Protein 7EWM (pdb70)

Sequence (739 aa):
IHVVGRCQTLEKSYLRLTSEPNPDLIRPPNILQKMYCLLMDKYQSKTATYTYLCDQFKSMRQDLRVQMIENSFTIKVYQTHARIALENGDLGEFNQCQNRIMALFENPTIPKKSYSEFICYSVLYSMLTEDYPSISHLKLKLIDDGSSEILEDEHVKMIFELSDMKLVGNYHYFMKNYLKLHKFEKCLINSFLNLEKLIFLTIICKSYNQVNLDFVKSEFNFNSIEETTNFLNEQNLTEFILNKQITDSNGKSSNIKILNTKGCRVQLIQNYGCYFEEKRYDDKLLDFIRYDVKTPKKTKYILQRPTATDEESVRLQRFYQLGVDLKLKYSKRRSLKKQGRIKNATEELLRLANEQLKLFNRIVERETNWIIYPLWVMAKQLIRLANESSELNKDSIEECGRTIHRSFTICLNDRNPRLNENKKIGCYMFANLEFSIYHRLSNKDMIKNLVKVLESRVNARDIPPLNKSLAMEHKSQVVLYNYYLGQYYGCLENDHERGFFHLNEALLQCPMLYVESTGKFVLQGQMEKIMILLVPLALLTKRLYPHWDHPVIAGVITRSKRLSQVYPTLVRSVISGNLSLYEATAASHERFFLSQGLHVVITLLREVVFTRLVQRCWQWGNDRKSIMPLKILLATDEEEQLDALECRLASAIASGLLRAYLSHSNRCIVFSKKEPFPHSKDDEFEDFPIDTWANGETIKSNAVTQTNIWEENWDDVEVDDDFTNELKAELDRYKRENQ

CATH classification: 1.25.40.990

Secondary structure (DSSP, 8-state):
---------S--------SS--TTTSPPHHHHHHHHHHHHHHHHHT-S-HHHHHHHHHHHHHHHHHTT--SHHHHHHHHHHHHHHHHTT-HHHHHHHHHHHHHHHT-TTS--TTHHHHHHHHHHHHHHTT-HHHHHHHHHHHHHTT-HHHHTSHHHHHHHHHHHHHHTT-HHHHHHTTTT--HHHHHHHTTTHHHHHHHHHHHHHHHBS-EEHHHHHHHTT-SSHHHHHHHHHTTT-GGGEEEEEE-TTTT--EEEEEE-HHHHHHHHHHH-/-HHHHTT---HHHHHHH-SSSPP-SS-----------SHHHHHHHHHHHHHHHHHHHHHHHHHS-S-S--HHHHHHHHHHHHHHHHHHHHHHTSS-GGGHHHHHHHHHHHHHHHHS----TT-THHHHHHHHHHHHHHHHT-----TTT-GGGGHHHHHHHHHHHHHHTT-HHHHHHHHHHHHHHHHTTSS--GGGSGGGGSTHHHHHHHHHHHHIIIIIS--HHHHHHHHHHHHHTSBS-B-TTT-SBTTHHHHHHHHHHHHHHHHHHS--EE-TTSHHHHHHHTT-HHHHHHHHHHHHHHHHT-HHHHHHHHHHTHHHHHHTT-HHHHHHHHHHHHHHHHHHHHHTTSTT-SEEEGGGTT---HHHHHHHHHHHHHHHHHTTS--EEEETTTTEEEE-SSS-S----/---SSS-SSS---GGGBTTTSTTTSPPSEE--SSS----SHHHHHHHHHHHHHHHHT-

GO terms:
  GO:0000791 euchromatin (C, IDA)
  GO:0005634 nucleus (C, HDA)
  GO:0000398 mRNA splicing, via spliceosome (P, IMP)
  GO:0005515 protein binding (F, IPI)

InterPro domains:
  IPR000717 Proteasome component (PCI) domain [PS50250] (276-450)
  IPR005062 SAC3/GANP/THP3, conserved domain [PF03399] (204-424)
  IPR045107 SAC3/GANP/THP3 [PTHR12436] (50-429)

Solvent-accessible surface area: 37458 Å² total; per-residue (Å²): 221,104,54,101,4,140,18,123,89,42,89,47,69,45,140,197,74,130,86,159,36,69,36,84,104,6,0,17,44,92,10,0,61,125,2,25,64,76,0,40,90,66,39,124,66,180,97,29,87,40,100,60,6,14,42,4,0,25,0,0,0,20,1,1,99,34,3,114,44,81,58,67,15,3,4,74,0,1,4,9,0,0,58,3,0,5,66,72,58,33,40,50,23,0,39,84,0,7,87,64,0,45,58,1,4,113,38,128,112,2,83,96,152,45,20,36,42,0,0,2,2,26,1,0,49,10,0,49,75,98,26,10,29,47,9,13,113,23,43,22,66,0,53,85,83,52,11,71,124,19,20,113,53,125,34,2,73,12,1,18,89,1,1,39,34,23,37,25,8,19,2,7,91,2,2,98,9,31,123,123,10,98,120,34,1,85,37,0,0,75,48,18,13,117,84,4,29,24,50,0,0,20,20,3,0,78,0,0,34,82,3,52,1,87,22,1,59,63,14,0,42,22,137,44,64,121,90,0,33,83,21,0,80,134,33,110,0,64,160,54,31,76,102,93,139,81,107,82,111,149,51,156,110,52,106,65,94,18,0,43,0,118,14,0,56,108,59,1,85,134,82,172,39,72,49,18,98,132,91,171,51,79,107,124,13,15,56,38,5,99,16,44,76,164,67,98,205,157,76,140,105,115,22,133,180,91,113,23,136,92,136,109,33,68,83,42,51,123,11,51,100,19,7,24,49,4,28,93,50,49,61,98,104,171,87,61,178,217,132,76,212,90,128,119,44,37,52,84,16,7,175,34,4,10,64,6,0,90,10,1,5,121,17,0,72,200,36,32,24,20,0,1,19,0,0,10,11,5,0,25,14,0,21,81,26,16,41,127,44,87,112,55,135,103,66,30,44,89,75,2,11,174,3,0,94,109,0,4,40,6,0,15,72,7,222,47,104,122,122,114,30,8,9,15,34,0,0,11,1,2,0,2,1,0,0,14,18,24,67,98,114,76,51,71,88,76,3,106,78,16,3,95,61,3,63,66,49,39,121,78,187,66,2,32,46,28,90,144,11,18,0,59,87,22,18,1,1,5,2,2,9,8,17,7,15,0,20,2,5,0,9,31,62,51,38,16,114,89,0,18,125,30,0,25,38,0,0,27,17,0,0,34,58,108,65,177,105,85,36,94,7,10,3,24,38,10,0,31,56,1,0,0,5,0,1,0,0,0,0,22,12,55,14,22,14,0,58,83,121,10,68,0,0,24,6,0,4,90,142,9,206,116,0,42,144,11,0,42,52,0,4,112,0,0,11,2,1,16,32,86,60,1,71,54,10,20,74,81,63,53,121,28,6,11,47,48,28,0,43,8,0,12,17,47,0,87,20,1,0,6,7,2,8,1,11,3,0,27,28,33,5,13,97,140,133,32,104,0,59,1,90,1,15,50,27,89,141,82,106,51,81,0,27,14,24,2,1,41,0,0,15,3,16,18,82,38,27,1,85,14,83,4,22,47,102,109,25,6,0,25,3,40,199,148,112,23,13,28,44,60,189,180,133,76,26,36,63,25,88,70,52,60,15,59,72,51,58,1,2,101,49,39,45,139,115,55,95,75,10,13,42,128,60,10,62,127,27,97,22,115,30,132,47,3,86,112,2,59,52,38,0,69,124,34,63,171,125,87,195

Radius of gyration: 31.51 Å; Cα contacts (8 Å, |Δi|>4): 915; chains: 3; bounding box: 87×99×52 Å

Nearest PDB structures (foldseek):
  7ewm-assembly1_A  TM=1.004E+00  e=3.294E-41  Saccharomyces cerevisiae S288C
  8amz-assembly1_T  TM=6.330E-01  e=3.317E-04  Spinacia oleracea
  6msh-assembly1_d  TM=6.173E-01  e=3.601E-02  Homo sapiens
  7w3f-assembly1_d  TM=6.212E-01  e=3.970E-02  Homo sapiens
  8ppl-assembly1_Iu  TM=3.063E-01  e=6.470E-02  Homo sapiens

B-factor: mean 96.47, std 41.45, range [29.82, 217.36]

Organism: Saccharomyces cerevisiae (strain ATCC 204508 / S288c) (NCBI:txid559292)

Foldseek 3Di:
DAQAADAQDLFDFDDDDDDDDDRNRAHHVVSLVVNVVVLVVCVVVVPDDLVRSLRRLVSSLVSCVRRVDLEQVNLVSLVVNLQVCLVVVNVVSVVVSLVVNVVSVVDPRYDCDCVLVSLLVQLLVCLVVVNVVSVVVVVVVCVVVVVPVSCPPVVSVVSSVLSVCLVVLVLQVNQVCLVVDDDSSVSSCVNCVLVSLLVNLLVVLVPDQKDFLVVNCVSNVPVDSVSSLVSCVVQVQNVQFDKDWDCVVVPDTDITTMGRSPVVNVRSVVVD/DVCLVVVADDVVVLVLLPLQDADDPDDPLDDPPPPQPDPLRVLVVVLSVLSVVSSVLNCVVPVDDPPPDCPVSLVVNLVSLLVSLVSVLVVLLPWFLNCLVSSLSSLVVSVVSCVVVPDCPVVSCVSSLVSLVSSLVSQLDDPPPDNRRRSLLCNQVSLLSNLVVCPPPPHLVSLVVVLVVVVVCVVVPVHPDNVRGCCVVPVVSVLSSLQSNLLSCVQPVNVLQSSLVSLVVSLVSQDPDPDPVVRADPCLVVNQLSVVRNQLSCCLAFVDHDDCPPCSNVSRQCPDPVRVPLSVLCNVLLQVLPLVSLVCSCVVCVVVCVVSSNVVSSVSSSLSSNVNVVVVCCVPPVVVAQKAAPVSVVVVVVLVVLVVVQVSVVVCCVVPQFVWDADPPRSIIGGDPPDTRDHHD/DDDPPPDPDDDDDPCPDVVVCCVVPPPPDDPPPPDDDDDDPVSVVVVVVVVVVVVVVD

Structure (mmCIF, N/CA/C/O backbone):
data_7EWM
#
_entry.id   7EWM
#
_cell.length_a   115.575
_cell.length_b   115.575
_cell.length_c   126.825
_cell.angle_alpha   90.000
_cell.angle_beta   90.000
_cell.angle_gamma   120.000
#
_symmetry.space_group_name_H-M   'P 32 2 1'
#
loop_
_entity.id
_entity.type
_entity.pdbx_description
1 polymer 'Protein THP3'
2 polymer 'Cop9 signalosome complex subunit 12'
3 polymer '26S proteasome complex subunit SEM1'
4 water water
#
loop_
_atom_site.group_PDB
_atom_site.id
_atom_site.type_symbol
_atom_site.label_atom_id
_atom_site.label_alt_id
_atom_site.label_comp_id
_atom_site.label_asym_id
_atom_site.label_entity_id
_atom_site.label_seq_id
_atom_site.pdbx_PDB_ins_code
_atom_site.Cartn_x
_atom_site.Cartn_y
_atom_site.Cartn_z
_atom_site.occupancy
_atom_site.B_iso_or_equiv
_atom_site.auth_seq_id
_atom_site.auth_comp_id
_atom_site.auth_asym_id
_atom_site.auth_atom_id
_atom_site.pdbx_PDB_model_num
ATOM 1 N N . ILE A 1 6 ? 1.31351 14.85208 -18.82881 1.000 123.19955 187 ILE A N 1
ATOM 2 C CA . ILE A 1 6 ? 0.93674 16.15395 -19.36764 1.000 124.93185 187 ILE A CA 1
ATOM 3 C C . ILE A 1 6 ? 1.29477 17.25582 -18.36892 1.000 131.61208 187 ILE A C 1
ATOM 4 O O . ILE A 1 6 ? 1.17098 17.07631 -17.15753 1.000 137.10815 187 ILE A O 1
ATOM 9 N N . HIS A 1 7 ? 1.74459 18.39414 -18.89004 1.000 137.54126 188 HIS A N 1
ATOM 10 C CA . HIS A 1 7 ? 2.16830 19.49546 -18.03934 1.000 127.73087 188 HIS A CA 1
ATOM 11 C C . HIS A 1 7 ? 0.96799 20.24792 -17.47478 1.000 120.81958 188 HIS A C 1
ATOM 12 O O . HIS A 1 7 ? -0.08746 20.34669 -18.10718 1.000 121.76729 188 HIS A O 1
ATOM 19 N N . VAL A 1 8 ? 1.14849 20.78576 -16.26277 1.000 113.24653 189 VAL A N 1
ATOM 20 C CA . VAL A 1 8 ? 0.16055 21.67381 -15.66097 1.000 104.60301 189 VAL A CA 1
ATOM 21 C C . VAL A 1 8 ? 0.20661 23.02216 -16.36449 1.000 98.37585 189 VAL A C 1
ATOM 22 O O . VAL A 1 8 ? 1.27813 23.49103 -16.77211 1.000 98.31819 189 VAL A O 1
ATOM 26 N N . VAL A 1 9 ? -0.95668 23.65411 -16.52339 1.000 92.85127 190 VAL A N 1
ATOM 27 C CA . VAL A 1 9 ? -1.05106 24.95063 -17.18872 1.000 87.23407 190 VAL A CA 1
ATOM 28 C C . VAL A 1 9 ? -1.97458 25.85127 -16.37949 1.000 86.15799 190 VAL A C 1
ATOM 29 O O . VAL A 1 9 ? -3.08848 25.44891 -16.02462 1.000 88.76746 190 VAL A O 1
ATOM 33 N N . GLY A 1 10 ? -1.51579 27.07264 -16.09794 1.000 82.74015 191 GLY A N 1
ATOM 34 C CA . GLY A 1 10 ? -2.20450 27.97604 -15.19628 1.000 80.88030 191 GLY A CA 1
ATOM 35 C C . GLY A 1 10 ? -3.02036 29.05110 -15.89183 1.000 82.26750 191 GLY A C 1
ATOM 36 O O . GLY A 1 10 ? -2.71406 29.46758 -17.00963 1.000 81.84747 191 GLY A O 1
ATOM 37 N N . ARG A 1 11 ? -4.06047 29.51226 -15.19255 1.000 83.99117 192 ARG A N 1
ATOM 38 C CA . ARG A 1 11 ? -5.01543 30.47272 -15.72383 1.000 84.60648 192 ARG A CA 1
ATOM 39 C C . ARG A 1 11 ? -4.92343 31.84100 -15.06836 1.000 80.29057 192 ARG A C 1
ATOM 40 O O . ARG A 1 11 ? -5.62484 32.76163 -15.50222 1.000 79.50011 192 ARG A O 1
ATOM 48 N N . CYS A 1 12 ? -4.06896 32.00174 -14.05331 1.000 75.11612 193 CYS A N 1
ATOM 49 C CA . CYS A 1 12 ? -4.06425 33.21510 -13.24402 1.000 71.63341 193 CYS A CA 1
ATOM 50 C C . CYS A 1 12 ? -3.71274 34.42941 -14.08698 1.000 72.13995 193 CYS A C 1
ATOM 51 O O . CYS A 1 12 ? -2.66704 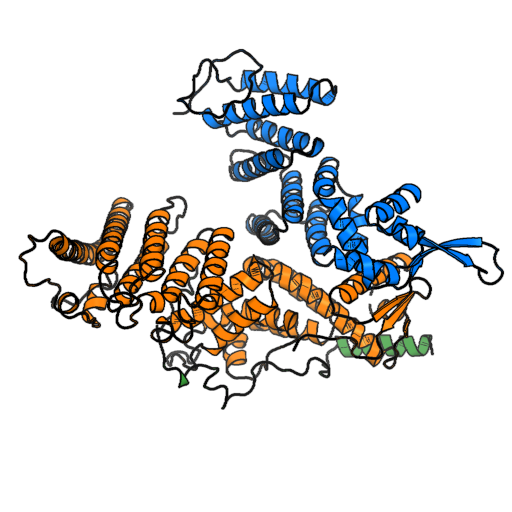34.46474 -14.74512 1.000 73.69087 193 CYS A O 1
ATOM 54 N N . GLN A 1 13 ? -4.59377 35.42435 -14.06748 1.000 70.16239 194 GLN A N 1
ATOM 55 C CA . GLN A 1 13 ? -4.40051 36.64352 -14.83059 1.000 67.71217 194 GLN A CA 1
ATOM 56 C C . GLN A 1 13 ? -3.90328 37.79370 -13.96488 1.000 64.39312 194 GLN A C 1
ATOM 57 O O . GLN A 1 13 ? -3.75843 38.91257 -14.46311 1.000 61.82080 194 GLN A O 1
ATOM 63 N N . THR A 1 14 ? -3.61044 37.52638 -12.68751 1.000 64.89949 195 THR A N 1
ATOM 64 C CA . THR A 1 14 ? -3.04828 38.50391 -11.75254 1.000 67.71511 195 THR A CA 1
ATOM 65 C C . THR A 1 14 ? -1.52849 38.49997 -11.88517 1.000 63.64652 195 THR A C 1
ATOM 66 O O . THR A 1 14 ? -0.86401 37.52749 -11.52068 1.000 63.78534 195 THR A O 1
ATOM 70 N N . LEU A 1 15 ? -0.97587 39.61015 -12.38327 1.000 59.49025 196 LEU A N 1
ATOM 71 C CA . LEU A 1 15 ? 0.44346 39.74136 -12.70682 1.000 60.02555 196 LEU A CA 1
ATOM 72 C C . LEU A 1 15 ? 1.35545 39.40609 -11.52316 1.000 61.84765 196 LEU A C 1
ATOM 73 O O . LEU A 1 15 ? 2.17279 38.47711 -11.59989 1.000 61.83847 196 LEU A O 1
ATOM 78 N N . GLU A 1 16 ? 1.20953 40.16236 -10.43434 1.000 60.56961 197 GLU A N 1
ATOM 79 C CA . GLU A 1 16 ? 1.99391 39.95853 -9.22183 1.000 56.70327 197 GLU A CA 1
ATOM 80 C C . GLU A 1 16 ? 1.74538 38.57222 -8.63440 1.000 51.41488 197 GLU A C 1
ATOM 81 O O . GLU A 1 16 ? 0.64984 38.02033 -8.75544 1.000 54.42931 197 GLU A O 1
ATOM 87 N N . LYS A 1 17 ? 2.77245 38.00982 -7.99517 1.000 47.89270 198 LYS A N 1
ATOM 88 C CA . LYS A 1 17 ? 2.62460 36.82187 -7.15323 1.000 48.01743 198 LYS A CA 1
ATOM 89 C C . LYS A 1 17 ? 3.81728 36.75316 -6.20971 1.000 53.04041 198 LYS A C 1
ATOM 90 O O . LYS A 1 17 ? 4.95136 37.00404 -6.63066 1.000 52.98812 198 LYS A O 1
ATOM 96 N N . SER A 1 18 ? 3.55799 36.45103 -4.93973 1.000 56.92658 199 SER A N 1
ATOM 97 C CA . SER A 1 18 ? 4.62546 36.28960 -3.96276 1.000 58.49261 199 SER A CA 1
ATOM 98 C C . SER A 1 18 ? 5.07340 34.83249 -3.90861 1.000 57.16073 199 SER A C 1
ATOM 99 O O . SER A 1 18 ? 4.31156 33.91953 -4.23746 1.000 59.55446 199 SER A O 1
ATOM 102 N N . TYR A 1 19 ? 6.31342 34.61346 -3.47453 1.000 53.94535 200 TYR A N 1
ATOM 103 C CA . TYR A 1 19 ? 6.87819 33.26945 -3.44327 1.000 57.51005 200 TYR A CA 1
ATOM 104 C C . TYR A 1 19 ? 6.57379 32.56702 -2.12694 1.000 64.68345 200 TYR A C 1
ATOM 105 O O . TYR A 1 19 ? 6.81001 33.11791 -1.04498 1.000 66.80203 200 TYR A O 1
ATOM 114 N N . LEU A 1 20 ? 6.08818 31.33214 -2.23493 1.000 70.10860 201 LEU A N 1
ATOM 115 C CA . LEU A 1 20 ? 5.91118 30.41744 -1.11852 1.000 75.00045 201 LEU A CA 1
ATOM 116 C C . LEU A 1 20 ? 6.36753 29.03583 -1.56585 1.000 77.68847 201 LEU A C 1
ATOM 117 O O . LEU A 1 20 ? 6.05830 28.60722 -2.68283 1.000 74.87571 201 LEU A O 1
ATOM 122 N N . ARG A 1 21 ? 7.10538 28.34432 -0.69648 1.000 84.92871 202 ARG A N 1
ATOM 123 C CA . ARG A 1 21 ? 7.60845 27.01339 -1.02685 1.000 93.73411 202 ARG A CA 1
ATOM 124 C C . ARG A 1 21 ? 6.45922 26.05525 -1.33302 1.000 97.27904 202 ARG A C 1
ATOM 125 O O . ARG A 1 21 ? 5.59632 25.82782 -0.46309 1.000 95.50999 202 ARG A O 1
ATOM 133 N N . LEU A 1 22 ? 6.46476 25.47600 -2.55375 1.000 102.48576 203 LEU A N 1
ATOM 134 C CA . LEU A 1 22 ? 5.31237 24.70184 -3.03239 1.000 107.25174 203 LEU A CA 1
ATOM 135 C C . LEU A 1 22 ? 5.20352 23.37055 -2.26770 1.000 109.69125 203 LEU A C 1
ATOM 136 O O . LEU A 1 22 ? 6.05576 22.48265 -2.41398 1.000 111.54775 203 LEU A O 1
ATOM 141 N N . THR A 1 23 ? 4.12511 23.22702 -1.49143 1.000 110.23944 204 THR A N 1
ATOM 142 C CA . THR A 1 23 ? 3.86447 22.05334 -0.66533 1.000 112.28301 204 THR A CA 1
ATOM 143 C C . THR A 1 23 ? 2.71178 21.18000 -1.15716 1.000 116.01000 204 THR A C 1
ATOM 144 O O . THR A 1 23 ? 2.82445 19.94631 -1.11610 1.000 118.98916 204 THR A O 1
ATOM 148 N N . SER A 1 24 ? 1.61532 21.76539 -1.62935 1.000 116.91482 205 SER A N 1
ATOM 149 C CA . SER A 1 24 ? 0.45551 20.99302 -2.06161 1.000 118.63984 205 SER A CA 1
ATOM 150 C C . SER A 1 24 ? 0.49316 20.78233 -3.56791 1.000 116.55117 205 SER A C 1
ATOM 151 O O . SER A 1 24 ? 1.44174 21.17536 -4.24295 1.000 117.33513 205 SER A O 1
ATOM 154 N N . GLU A 1 25 ? -0.52675 20.10988 -4.09042 1.000 113.74871 206 GLU A N 1
ATOM 155 C CA . GLU A 1 25 ? -0.61727 19.98952 -5.53975 1.000 112.43948 206 GLU A CA 1
ATOM 156 C C . GLU A 1 25 ? -0.96738 21.35615 -6.12134 1.000 106.20142 206 GLU A C 1
ATOM 157 O O . GLU A 1 25 ? -1.88624 22.01951 -5.61651 1.000 105.90309 206 GLU A O 1
ATOM 163 N N . PRO A 1 26 ? -0.26750 21.81175 -7.16198 1.000 100.43721 207 PRO A N 1
ATOM 164 C CA . PRO A 1 26 ? -0.41343 23.20572 -7.60732 1.000 96.19060 207 PRO A CA 1
ATOM 165 C C . PRO A 1 26 ? -1.83338 23.56644 -8.03235 1.000 92.21117 207 PRO A C 1
ATOM 166 O O . PRO A 1 26 ? -2.54059 22.77609 -8.66354 1.000 91.05596 207 PRO A O 1
ATOM 170 N N . ASN A 1 27 ? -2.24221 24.78912 -7.66490 1.000 88.99504 208 ASN A N 1
ATOM 171 C CA . ASN A 1 27 ? -3.56235 25.32302 -7.98519 1.000 85.70704 208 ASN A CA 1
ATOM 172 C C . ASN A 1 27 ? -3.48564 26.06645 -9.31485 1.000 84.90032 208 ASN A C 1
ATOM 173 O O . ASN A 1 27 ? -2.82087 27.11174 -9.38914 1.000 86.05471 208 ASN A O 1
ATOM 178 N N . PRO A 1 28 ? -4.12479 25.57753 -10.37954 1.000 83.04004 209 PRO A N 1
ATOM 179 C CA . PRO A 1 28 ? -4.01297 26.26393 -11.67789 1.000 82.16020 209 PRO A CA 1
ATOM 180 C C . PRO A 1 28 ? -4.62550 27.66033 -11.71000 1.000 84.18253 209 PRO A C 1
ATOM 181 O O . PRO A 1 28 ? -4.32603 28.41916 -12.64381 1.000 84.44627 209 PRO A O 1
ATOM 185 N N . ASP A 1 29 ? -5.46398 28.02898 -10.73337 1.000 84.17301 210 ASP A N 1
ATOM 186 C CA . ASP A 1 29 ? -5.99438 29.38824 -10.67570 1.000 85.36258 210 ASP A CA 1
ATOM 187 C C . ASP A 1 29 ? -4.97458 30.37608 -10.13259 1.000 86.77337 210 ASP A C 1
ATOM 188 O O . ASP A 1 29 ? -5.16589 31.58954 -10.28289 1.000 88.12731 210 ASP A O 1
ATOM 193 N N . LEU A 1 30 ? -3.91143 29.88171 -9.49056 1.000 85.87031 211 LEU A N 1
ATOM 194 C CA . LEU A 1 30 ? -2.89449 30.70238 -8.84786 1.000 78.22227 211 LEU A CA 1
ATOM 195 C C . LEU A 1 30 ? -1.61079 30.79306 -9.65833 1.000 76.18794 211 LEU A C 1
ATOM 196 O O . LEU A 1 30 ? -0.75072 31.61639 -9.33806 1.000 79.37963 211 LEU A O 1
ATOM 201 N N . ILE A 1 31 ? -1.47123 29.97176 -10.69839 1.000 71.38384 212 ILE A N 1
ATOM 202 C CA . ILE A 1 31 ? -0.26121 29.88082 -11.50785 1.000 66.61419 212 ILE A CA 1
ATOM 203 C C . ILE A 1 31 ? -0.46816 30.67139 -12.78876 1.000 66.75135 212 ILE A C 1
ATOM 204 O O . ILE A 1 31 ? -1.52864 30.58245 -13.41882 1.000 70.84425 212 ILE A O 1
ATOM 209 N N . ARG A 1 32 ? 0.55156 31.42878 -13.19011 1.000 62.95835 213 ARG A N 1
ATOM 210 C CA . ARG A 1 32 ? 0.28317 32.30208 -14.32377 1.000 61.67300 213 ARG A CA 1
ATOM 211 C C . ARG A 1 32 ? 0.81663 31.71816 -15.63135 1.000 62.37222 213 ARG A C 1
ATOM 212 O O . ARG A 1 32 ? 1.90422 31.13292 -15.65539 1.000 64.68060 213 ARG A O 1
ATOM 220 N N . PRO A 1 33 ? 0.09182 31.87636 -16.73449 1.000 59.51670 214 PRO A N 1
ATOM 221 C CA . PRO A 1 33 ? 0.60556 31.42322 -18.02699 1.000 58.07203 214 PRO A CA 1
ATOM 222 C C . PRO A 1 33 ? 1.74950 32.30688 -18.49000 1.000 57.24753 214 PRO A C 1
ATOM 223 O O . PRO A 1 33 ? 1.89924 33.44120 -18.00819 1.000 57.92763 214 PRO A O 1
ATOM 227 N N . PRO A 1 34 ? 2.58095 31.82207 -19.41281 1.000 56.75327 215 PRO A N 1
ATOM 228 C CA . PRO A 1 34 ? 3.73730 32.61920 -19.85091 1.000 57.50633 215 PRO A CA 1
ATOM 229 C C . PRO A 1 34 ? 3.40530 34.01096 -20.35544 1.000 57.68002 215 PRO A C 1
ATOM 230 O O . PRO A 1 34 ? 4.22280 34.92164 -20.16434 1.000 59.00853 215 PRO A O 1
ATOM 234 N N . ASN A 1 35 ? 2.24907 34.22641 -20.98643 1.000 55.22633 216 ASN A N 1
ATOM 235 C CA . ASN A 1 35 ? 1.95614 35.56459 -21.49707 1.000 58.22138 216 ASN A CA 1
ATOM 236 C C . ASN A 1 35 ? 1.81944 36.56044 -20.35288 1.000 67.78287 216 ASN A C 1
ATOM 237 O O . ASN A 1 35 ? 2.19044 37.72889 -20.49456 1.000 73.48849 216 ASN A O 1
ATOM 242 N N . ILE A 1 36 ? 1.31871 36.09940 -19.2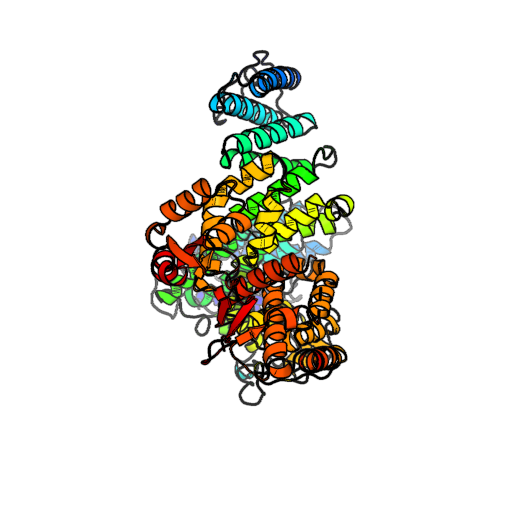0379 1.000 67.84245 217 ILE A N 1
ATOM 243 C CA . ILE A 1 36 ? 1.17651 36.92801 -18.01444 1.000 66.65131 217 ILE A CA 1
ATOM 244 C C . ILE A 1 36 ? 2.50563 37.02045 -17.27600 1.000 62.59682 217 ILE A C 1
ATOM 245 O O . ILE A 1 36 ? 2.85105 38.08985 -16.74271 1.000 64.51527 217 ILE A O 1
ATOM 250 N N . LEU A 1 37 ? 3.26487 35.91769 -17.23117 1.000 54.34233 218 LEU A N 1
ATOM 251 C CA . LEU A 1 37 ? 4.62435 35.98091 -16.71411 1.000 48.07558 218 LEU A CA 1
ATOM 252 C C . LEU A 1 37 ? 5.47126 36.92834 -17.54846 1.000 53.57872 218 LEU A C 1
ATOM 253 O O . LEU A 1 37 ? 6.30630 37.65958 -17.00744 1.000 54.01261 218 LEU A O 1
ATOM 258 N N . GLN A 1 38 ? 5.25910 36.93900 -18.87143 1.000 59.08527 219 GLN A N 1
ATOM 259 C CA . GLN A 1 38 ? 5.95629 37.89357 -19.72686 1.000 59.95687 219 GLN A CA 1
ATOM 260 C C . GLN A 1 38 ? 5.51737 39.31803 -19.42202 1.000 61.09999 219 GLN A C 1
ATOM 261 O O . GLN A 1 38 ? 6.34732 40.23136 -19.38399 1.000 57.77132 219 GLN A O 1
ATOM 267 N N . LYS A 1 39 ? 4.21710 39.53156 -19.19326 1.000 66.86149 220 LYS A N 1
ATOM 268 C CA . LYS A 1 39 ? 3.74564 40.88874 -18.92750 1.000 70.43799 220 LYS A CA 1
ATOM 269 C C . LYS A 1 39 ? 4.31184 41.41126 -17.61347 1.000 68.30053 220 LYS A C 1
ATOM 270 O O . LYS A 1 39 ? 4.65645 42.59414 -17.51020 1.000 68.48983 220 LYS A O 1
ATOM 276 N N . MET A 1 40 ? 4.46280 40.53032 -16.61195 1.000 66.21864 221 MET A N 1
ATOM 277 C CA . MET A 1 40 ? 5.06243 40.91035 -15.33518 1.000 60.31591 221 MET A CA 1
ATOM 278 C C . MET A 1 40 ? 6.58115 41.04317 -15.41127 1.000 56.12680 221 MET A C 1
ATOM 279 O O . MET A 1 40 ? 7.16258 41.80399 -14.63181 1.000 60.42929 221 MET A O 1
ATOM 284 N N . TYR A 1 41 ? 7.24446 40.33231 -16.32667 1.000 50.50565 222 TYR A N 1
ATOM 285 C CA . TYR A 1 41 ? 8.67749 40.53389 -16.49501 1.000 50.32238 222 TYR A CA 1
ATOM 286 C C . TYR A 1 41 ? 8.97239 41.98330 -16.84859 1.000 56.75909 222 TYR A C 1
ATOM 287 O O . TYR A 1 41 ? 9.91642 42.57986 -16.31327 1.000 62.59923 222 TYR A O 1
ATOM 296 N N . CYS A 1 42 ? 8.13714 42.58041 -17.71338 1.000 57.78908 223 CYS A N 1
ATOM 297 C CA . CYS A 1 42 ? 8.36266 43.95492 -18.15461 1.000 55.93692 223 CYS A CA 1
ATOM 298 C C . CYS A 1 42 ? 8.11695 44.94457 -17.02938 1.000 53.21018 223 CYS A C 1
ATOM 299 O O . CYS A 1 42 ? 8.82730 45.94770 -16.91827 1.000 52.07042 223 CYS A O 1
ATOM 302 N N . LEU A 1 43 ? 7.09945 44.69587 -16.20011 1.000 54.97834 224 LEU A N 1
ATOM 303 C CA . LEU A 1 43 ? 6.84832 45.57292 -15.06036 1.000 57.06341 224 LEU A CA 1
ATOM 304 C C . LEU A 1 43 ? 8.03158 45.54784 -14.10926 1.000 58.09123 224 LEU A C 1
ATOM 305 O O . LEU A 1 43 ? 8.52422 46.59977 -13.68143 1.000 61.66263 224 LEU A O 1
ATOM 310 N N . LEU A 1 44 ? 8.51615 44.34097 -13.79396 1.000 53.32902 225 LEU A N 1
ATOM 311 C CA . LEU A 1 44 ? 9.67907 44.19930 -12.92954 1.000 49.79354 225 LEU A CA 1
ATOM 312 C C . LEU A 1 44 ? 10.88377 44.90388 -13.53154 1.000 52.32531 225 LEU A C 1
ATOM 313 O O . LEU A 1 44 ? 11.65264 45.55525 -12.80722 1.000 53.79565 225 LEU A O 1
ATOM 318 N N . MET A 1 45 ? 11.04336 44.81182 -14.86477 1.000 52.86789 226 MET A N 1
ATOM 319 C CA . MET A 1 45 ? 12.21596 45.40503 -15.49985 1.000 50.34397 226 MET A CA 1
ATOM 320 C C . MET A 1 45 ? 12.16526 46.92158 -15.44276 1.000 52.78703 226 MET A C 1
ATOM 321 O O . MET A 1 45 ? 13.20306 47.57172 -15.30861 1.000 55.92678 226 MET A O 1
ATOM 326 N N . ASP A 1 46 ? 10.97140 47.50780 -15.53270 1.000 52.16523 227 ASP A N 1
ATOM 327 C CA . ASP A 1 46 ? 10.84463 48.95443 -15.39731 1.000 57.90995 227 ASP A CA 1
ATOM 328 C C . ASP A 1 46 ? 11.30116 49.39799 -14.02205 1.000 57.03043 227 ASP A C 1
ATOM 329 O O . ASP A 1 46 ? 12.21553 50.23225 -13.89562 1.000 54.14217 227 ASP A O 1
ATOM 334 N N . LYS A 1 47 ? 10.65169 48.83665 -12.98870 1.000 56.39507 228 LYS A N 1
ATOM 335 C CA . LYS A 1 47 ? 11.01881 49.08509 -11.60102 1.000 54.28131 228 LYS A CA 1
ATOM 336 C C . LYS A 1 47 ? 12.52708 48.97907 -11.38597 1.000 52.15844 228 LYS A C 1
ATOM 337 O O . LYS A 1 47 ? 13.12693 49.84251 -10.72927 1.000 51.46390 228 LYS A O 1
ATOM 343 N N . TYR A 1 48 ? 13.16282 47.95151 -11.96488 1.000 51.30528 229 TYR A N 1
ATOM 344 C CA . TYR A 1 48 ? 14.60342 47.78379 -11.79709 1.000 54.24784 229 TYR A CA 1
ATOM 345 C C . TYR A 1 48 ? 15.37008 48.89699 -12.49151 1.000 60.07027 229 TYR A C 1
ATOM 346 O O . TYR A 1 48 ? 16.25139 49.52008 -11.88582 1.000 58.98315 229 TYR A O 1
ATOM 355 N N . GLN A 1 49 ? 15.03501 49.17416 -13.76635 1.000 65.77995 230 GLN A N 1
ATOM 356 C CA . GLN A 1 49 ? 15.75613 50.21603 -14.49877 1.000 70.61474 230 GLN A CA 1
ATOM 357 C C . GLN A 1 49 ? 15.50973 51.58401 -13.88363 1.000 69.45035 230 GLN A C 1
ATOM 358 O O . GLN A 1 49 ? 16.41809 52.42189 -13.83956 1.000 70.02111 230 GLN A O 1
ATOM 364 N N . SER A 1 50 ? 14.28925 51.82515 -13.39564 1.000 68.04782 231 SER A N 1
ATOM 365 C CA . SER A 1 50 ? 13.94456 53.09769 -12.77887 1.000 69.78081 231 SER A CA 1
ATOM 366 C C . SER A 1 50 ? 14.33743 53.16331 -11.30827 1.000 72.22809 231 SER A C 1
ATOM 367 O O . SER A 1 50 ? 14.19701 54.23011 -10.69738 1.000 72.03523 231 SER A O 1
ATOM 370 N N . LYS A 1 51 ? 14.82424 52.05342 -10.73845 1.000 61.41831 232 LYS A N 1
ATOM 371 C CA . LYS A 1 51 ? 15.27322 51.99300 -9.34651 1.000 62.03394 232 LYS A CA 1
ATOM 372 C C . LYS A 1 51 ? 14.15972 52.42676 -8.39717 1.000 62.45852 232 LYS A C 1
ATOM 373 O O . LYS A 1 51 ? 14.35142 53.28489 -7.53601 1.000 66.35512 232 LYS A O 1
ATOM 379 N N . THR A 1 52 ? 12.97077 51.84689 -8.57976 1.000 60.14121 233 THR A N 1
ATOM 380 C CA . THR A 1 52 ? 11.81105 52.19054 -7.76541 1.000 59.70306 233 THR A CA 1
ATOM 381 C C . THR A 1 52 ? 11.25893 50.99431 -7.00553 1.000 56.29497 233 THR A C 1
ATOM 382 O O . THR A 1 52 ? 10.14738 51.06784 -6.46377 1.000 53.11779 233 THR A O 1
ATOM 386 N N . ALA A 1 53 ? 12.00592 49.89508 -6.95053 1.000 54.92627 234 ALA A N 1
ATOM 387 C CA . ALA A 1 53 ? 11.60440 48.71077 -6.20984 1.000 52.41857 234 ALA A CA 1
ATOM 388 C C . ALA A 1 53 ? 12.74130 48.25423 -5.31155 1.000 50.61483 234 ALA A C 1
ATOM 389 O O . ALA A 1 53 ? 13.92055 48.39159 -5.65125 1.000 51.22675 234 ALA A O 1
ATOM 391 N N . THR A 1 54 ? 12.35717 47.73968 -4.15067 1.000 49.42983 235 THR A N 1
ATOM 392 C CA . THR A 1 54 ? 13.26487 47.05904 -3.23789 1.000 50.42572 235 THR A CA 1
ATOM 393 C C . THR A 1 54 ? 13.81204 45.78612 -3.88106 1.000 50.42147 235 THR A C 1
ATOM 394 O O . THR A 1 54 ? 13.09898 45.10543 -4.62232 1.000 52.25824 235 THR A O 1
ATOM 398 N N . TYR A 1 55 ? 15.08341 45.44443 -3.61269 1.000 45.31629 236 TYR A N 1
ATOM 399 C CA . TYR A 1 55 ? 15.55775 44.15963 -4.12767 1.000 35.64025 236 TYR A CA 1
ATOM 400 C C . TYR A 1 55 ? 14.78002 43.00634 -3.51171 1.000 36.56054 236 TYR A C 1
ATOM 401 O O . TYR A 1 55 ? 14.51260 42.00152 -4.18189 1.000 38.74068 236 TYR A O 1
ATOM 410 N N . THR A 1 56 ? 14.44866 43.10624 -2.22275 1.000 37.87929 237 THR A N 1
ATOM 411 C CA . THR A 1 56 ? 13.61311 42.08000 -1.61482 1.000 37.47576 237 THR A CA 1
ATOM 412 C C . THR A 1 56 ? 12.33624 41.88288 -2.41878 1.000 43.00478 237 THR A C 1
ATOM 413 O O . THR A 1 56 ? 11.88553 40.74955 -2.61352 1.000 42.25268 237 THR A O 1
ATOM 417 N N . TYR A 1 57 ? 11.77766 42.97181 -2.95162 1.000 46.32141 238 TYR A N 1
ATOM 418 C CA . TYR A 1 57 ? 10.53435 42.84990 -3.69804 1.000 40.94914 238 TYR A CA 1
ATOM 419 C C . TYR A 1 57 ? 10.76556 42.19586 -5.05261 1.000 38.98225 238 TYR A C 1
ATOM 420 O O . TYR A 1 57 ? 10.03611 41.27230 -5.43030 1.000 38.96944 238 TYR A O 1
ATOM 429 N N . LEU A 1 58 ? 11.76131 42.67126 -5.80912 1.000 36.44905 239 LEU A N 1
ATOM 430 C CA . LEU A 1 58 ? 12.01732 42.07644 -7.12065 1.000 34.01526 239 LEU A CA 1
ATOM 431 C C . LEU A 1 58 ? 12.35483 40.60355 -6.97833 1.000 35.01449 239 LEU A C 1
ATOM 432 O O . LEU A 1 58 ? 11.93735 39.78126 -7.79573 1.000 36.88468 239 LEU A O 1
ATOM 437 N N . CYS A 1 59 ? 13.07191 40.25163 -5.91519 1.000 37.65352 240 CYS A N 1
ATOM 438 C CA . CYS A 1 59 ? 13.51516 38.87733 -5.73354 1.000 36.80214 240 CYS A CA 1
ATOM 439 C C . CYS A 1 59 ? 12.33661 37.96261 -5.44938 1.000 39.40158 240 CYS A C 1
ATOM 440 O O . CYS A 1 59 ? 12.25675 36.85261 -5.99001 1.000 38.57265 240 CYS A O 1
ATOM 443 N N . ASP A 1 60 ? 11.41302 38.41699 -4.59640 1.000 43.83453 241 ASP A N 1
ATOM 444 C CA . ASP A 1 60 ? 10.19042 37.66432 -4.34570 1.000 44.64633 241 ASP A CA 1
ATOM 445 C C . ASP A 1 60 ? 9.42797 37.44081 -5.64457 1.000 44.18398 241 ASP A C 1
ATOM 446 O O . ASP A 1 60 ? 9.07211 36.30340 -5.98297 1.000 38.54494 241 ASP A O 1
ATOM 451 N N . GLN A 1 61 ? 9.24258 38.51324 -6.42540 1.000 46.36589 242 GLN A N 1
ATOM 452 C CA . GLN A 1 61 ? 8.51054 38.39763 -7.68151 1.000 49.14475 242 GLN A CA 1
ATOM 453 C C . GLN A 1 61 ? 9.21467 37.45719 -8.64537 1.000 52.38846 242 GLN A C 1
ATOM 454 O O . GLN A 1 61 ? 8.55907 36.67673 -9.34600 1.000 58.97046 242 GLN A O 1
ATOM 460 N N . PHE A 1 62 ? 10.55131 37.49729 -8.67772 1.000 48.75517 243 PHE A N 1
ATOM 461 C CA . PHE A 1 62 ? 11.29100 36.66617 -9.62223 1.000 48.04735 243 PHE A CA 1
ATOM 462 C C . PHE A 1 62 ? 11.23499 35.19511 -9.23382 1.000 48.94602 243 PHE A C 1
ATOM 463 O O . PHE A 1 62 ? 11.15028 34.32331 -10.10612 1.000 52.41280 243 PHE A O 1
ATOM 471 N N . LYS A 1 63 ? 11.28077 34.89629 -7.93289 1.000 46.11087 244 LYS A N 1
ATOM 472 C CA . LYS A 1 63 ? 11.16506 33.50762 -7.49991 1.000 47.30827 244 LYS A CA 1
ATOM 473 C C . LYS A 1 63 ? 9.77386 32.96163 -7.79252 1.000 47.87632 244 LYS A C 1
ATOM 474 O O . LYS A 1 63 ? 9.62634 31.79199 -8.16254 1.000 48.89790 244 LYS A O 1
ATOM 480 N N . SER A 1 64 ? 8.73973 33.79822 -7.64960 1.000 48.13998 245 SER A N 1
ATOM 481 C CA . SER A 1 64 ? 7.38960 33.35817 -7.99179 1.000 51.35157 245 SER A CA 1
ATOM 482 C C . SER A 1 64 ? 7.27431 33.07559 -9.48532 1.000 48.49256 245 SER A C 1
ATOM 483 O O . SER A 1 64 ? 6.61645 32.11481 -9.89826 1.000 45.00506 245 SER A O 1
ATOM 486 N N . MET A 1 65 ? 7.93243 33.89493 -10.30590 1.000 50.28428 246 MET A N 1
ATOM 487 C CA . MET A 1 65 ? 7.97690 33.66855 -11.74555 1.000 49.29324 246 MET A CA 1
ATOM 488 C C . MET A 1 65 ? 8.79167 32.42401 -12.07861 1.000 51.38828 246 MET A C 1
ATOM 489 O O . MET A 1 65 ? 8.45547 31.68026 -13.00673 1.000 51.20591 246 MET A O 1
ATOM 494 N N . ARG A 1 66 ? 9.86449 32.17662 -11.32140 1.000 53.17785 247 ARG A N 1
ATOM 495 C CA . ARG A 1 66 ? 10.64863 30.96040 -11.51267 1.000 49.56987 247 ARG A CA 1
ATOM 496 C C . ARG A 1 66 ? 9.85589 29.72775 -11.09519 1.000 51.99495 247 ARG A C 1
ATOM 497 O O . ARG A 1 66 ? 9.86604 28.71155 -11.79682 1.000 54.65998 247 ARG A O 1
ATOM 505 N N . GLN A 1 67 ? 9.15611 29.80043 -9.95629 1.000 54.26780 248 GLN A N 1
ATOM 506 C CA . GLN A 1 67 ? 8.34442 28.67027 -9.50878 1.000 58.78169 248 GLN A CA 1
ATOM 507 C C . GLN A 1 67 ? 7.27041 28.33058 -10.53943 1.000 60.87824 248 GLN A C 1
ATOM 508 O O . GLN A 1 67 ? 7.08191 27.15824 -10.88790 1.000 61.70607 248 GLN A O 1
ATOM 514 N N . ASP A 1 68 ? 6.59621 29.35162 -11.08195 1.000 59.80794 249 ASP A N 1
ATOM 515 C CA . ASP A 1 68 ? 5.51301 29.10679 -12.02935 1.000 60.28001 249 ASP A CA 1
ATOM 516 C C . ASP A 1 68 ? 6.01934 28.49631 -13.33253 1.000 64.16272 249 ASP A C 1
ATOM 517 O O . ASP A 1 68 ? 5.26702 27.79941 -14.02146 1.000 67.88311 249 ASP A O 1
ATOM 522 N N . LEU A 1 69 ? 7.28201 28.74184 -13.69466 1.000 61.94123 250 LEU A N 1
ATOM 523 C CA . LEU A 1 69 ? 7.83765 28.10416 -14.88480 1.000 57.05529 250 LEU A CA 1
ATOM 524 C C . LEU A 1 69 ? 8.19918 26.64985 -14.61234 1.000 61.26322 250 LEU A C 1
ATOM 525 O O . LEU A 1 69 ? 8.00558 25.79031 -15.48002 1.000 63.15591 250 LEU A O 1
ATOM 530 N N . ARG A 1 70 ? 8.70806 26.35548 -13.40615 1.000 64.66124 251 ARG A N 1
ATOM 531 C CA . ARG A 1 70 ? 9.13691 24.99567 -13.08767 1.000 68.03217 251 ARG A CA 1
ATOM 532 C C . ARG A 1 70 ? 7.96689 24.02149 -13.11522 1.000 69.83997 251 ARG A C 1
ATOM 533 O O . ARG A 1 70 ? 8.09026 22.91576 -13.65188 1.000 73.62722 251 ARG A O 1
ATOM 541 N N . VAL A 1 71 ? 6.82009 24.41349 -12.55519 1.000 70.35441 252 VAL A N 1
ATOM 542 C CA . VAL A 1 71 ? 5.68105 23.49954 -12.48320 1.000 73.96820 252 VAL A CA 1
ATOM 543 C C . VAL A 1 71 ? 4.91182 23.42445 -13.79153 1.000 74.99872 252 VAL A C 1
ATOM 544 O O . VAL A 1 71 ? 4.20784 22.43310 -14.03171 1.000 77.99416 252 VAL A O 1
ATOM 548 N N . GLN A 1 72 ? 5.00022 24.45653 -14.62837 1.000 72.49988 253 GLN A N 1
ATOM 549 C CA . GLN A 1 72 ? 4.42751 24.42442 -15.96489 1.000 71.34937 253 GLN A CA 1
ATOM 550 C C . GLN A 1 72 ? 5.39021 23.82204 -16.97594 1.000 71.36216 253 GLN A C 1
ATOM 551 O O . GLN A 1 72 ? 5.04756 23.72729 -18.15853 1.000 71.74583 253 GLN A O 1
ATOM 557 N N . MET A 1 73 ? 6.57534 23.40166 -16.52649 1.000 70.58693 254 MET A N 1
ATOM 558 C CA . MET A 1 73 ? 7.56264 22.72827 -17.37009 1.000 71.69532 254 MET A CA 1
ATOM 559 C C . MET A 1 73 ? 7.85975 23.52176 -18.63819 1.000 68.07387 254 MET A C 1
ATOM 560 O O . MET A 1 73 ? 8.02322 22.95665 -19.72000 1.000 71.33352 254 MET A O 1
ATOM 565 N N . ILE A 1 74 ? 7.91564 24.84228 -18.51727 1.000 63.95313 255 ILE A N 1
ATOM 566 C CA . ILE A 1 74 ? 8.35628 25.68583 -19.62208 1.000 62.43931 255 ILE A CA 1
ATOM 567 C C . ILE A 1 74 ? 9.87674 25.77087 -19.58597 1.000 64.00104 255 ILE A C 1
ATOM 568 O O . ILE A 1 74 ? 10.45414 26.28121 -18.61830 1.000 61.52510 255 ILE A O 1
ATOM 573 N N . GLU A 1 75 ? 10.52233 25.23744 -20.62351 1.000 66.28936 256 GLU A N 1
ATOM 574 C CA . GLU A 1 75 ? 11.96128 25.35147 -20.82985 1.000 66.08437 256 GLU A CA 1
ATOM 575 C C . GLU A 1 75 ? 12.15783 25.90683 -22.23512 1.000 65.66818 256 GLU A C 1
ATOM 576 O O . GLU A 1 75 ? 12.26959 25.15915 -23.20749 1.000 71.78331 256 GLU A O 1
ATOM 582 N N . ASN A 1 76 ? 12.18792 27.23227 -22.33420 1.000 61.67020 257 ASN A N 1
ATOM 583 C CA . ASN A 1 76 ? 12.25976 27.93205 -23.61263 1.000 60.77682 257 ASN A CA 1
ATOM 584 C C . ASN A 1 76 ? 13.11763 29.18054 -23.44434 1.000 59.78831 257 ASN A C 1
ATOM 585 O O . ASN A 1 76 ? 13.67697 29.43435 -22.36951 1.000 60.63044 257 ASN A O 1
ATOM 590 N N . SER A 1 77 ? 13.18179 29.98538 -24.50679 1.000 59.38250 258 SER A N 1
ATOM 591 C CA . SER A 1 77 ? 14.01617 31.17771 -24.45802 1.000 59.63302 258 SER A CA 1
ATOM 592 C C . SER A 1 77 ? 13.52665 32.16025 -23.39806 1.000 59.04275 258 SER A C 1
ATOM 593 O O . SER A 1 77 ? 14.31816 32.96350 -22.88945 1.000 61.05557 258 SER A O 1
ATOM 596 N N . PHE A 1 78 ? 12.24076 32.10246 -23.02960 1.000 54.44408 259 PHE A N 1
ATOM 597 C CA . PHE A 1 78 ? 11.76063 33.00419 -21.98633 1.000 51.65935 259 PHE A CA 1
ATOM 598 C C . PHE A 1 78 ? 12.24447 32.54999 -20.62128 1.000 58.37362 259 PHE A C 1
ATOM 599 O O . PHE A 1 78 ? 12.68063 33.37246 -19.80903 1.000 59.97128 259 PHE A O 1
ATOM 607 N N . THR A 1 79 ? 12.19905 31.23816 -20.36627 1.000 58.95658 260 THR A N 1
ATOM 608 C CA . THR A 1 79 ? 12.72795 30.70417 -19.11720 1.000 54.49579 260 THR A CA 1
ATOM 609 C C . THR A 1 79 ? 14.16528 31.13774 -18.91984 1.000 54.54819 260 THR A C 1
ATOM 610 O O . THR A 1 79 ? 14.53073 31.64961 -17.85640 1.000 57.88807 260 THR A O 1
ATOM 614 N N . ILE A 1 80 ? 14.98175 30.98669 -19.96336 1.000 50.37137 261 ILE A N 1
ATOM 615 C CA . ILE A 1 80 ? 16.38445 31.37943 -19.86585 1.000 47.91072 261 ILE A CA 1
ATOM 616 C C . ILE A 1 80 ? 16.48963 32.85871 -19.50626 1.000 44.63518 261 ILE A C 1
ATOM 617 O O . ILE A 1 80 ? 17.30710 33.24138 -18.66058 1.000 41.28264 261 ILE A O 1
ATOM 622 N N . LYS A 1 81 ? 15.59746 33.69533 -20.06144 1.000 45.12022 262 LYS A N 1
ATOM 623 C CA . LYS A 1 81 ? 15.66743 35.13608 -19.82234 1.000 46.06933 262 LYS A CA 1
ATOM 624 C C . LYS A 1 81 ? 15.37857 35.45939 -18.36545 1.000 46.28036 262 LYS A C 1
ATOM 625 O O . LYS A 1 81 ? 16.08078 36.26569 -17.74644 1.000 46.25949 262 LYS A O 1
ATOM 631 N N . VAL A 1 82 ? 14.36849 34.81092 -17.79333 1.000 42.20494 263 VAL A N 1
ATOM 632 C CA . VAL A 1 82 ? 13.99658 35.09968 -16.41604 1.000 45.74100 263 VAL A CA 1
ATOM 633 C C . VAL A 1 82 ? 15.12413 34.71596 -15.47123 1.000 49.81297 263 VAL A C 1
ATOM 634 O O . VAL A 1 82 ? 15.53371 35.50661 -14.61549 1.000 53.12967 263 VAL A O 1
ATOM 638 N N . TYR A 1 83 ? 15.67292 33.50988 -15.63678 1.000 47.47288 264 TYR A N 1
ATOM 639 C CA . TYR A 1 83 ? 16.77874 33.08260 -14.78393 1.000 43.14639 264 TYR A CA 1
ATOM 640 C C . TYR A 1 83 ? 18.01132 33.94662 -15.01167 1.000 47.02671 264 TYR A C 1
ATOM 641 O O . TYR A 1 83 ? 18.71448 34.30326 -14.05352 1.000 46.97376 264 TYR A O 1
ATOM 650 N N . GLN A 1 84 ? 18.28226 34.30663 -16.27156 1.000 46.59173 265 GLN A N 1
ATOM 651 C CA . GLN A 1 84 ? 19.44771 35.13546 -16.53097 1.000 47.82450 265 GLN A CA 1
ATOM 652 C C . GLN A 1 84 ? 19.29335 36.52175 -15.92995 1.000 50.63360 265 GLN A C 1
ATOM 653 O O . GLN A 1 84 ? 20.27760 37.11778 -15.48890 1.000 49.37338 265 GLN A O 1
ATOM 659 N N . THR A 1 85 ? 18.06624 37.03899 -15.86557 1.000 52.13631 266 THR A N 1
ATOM 660 C CA . THR A 1 85 ? 17.87704 38.38331 -15.33525 1.000 50.84296 266 THR A CA 1
ATOM 661 C C . THR A 1 85 ? 17.94697 38.39664 -13.81243 1.000 51.19457 266 THR A C 1
ATOM 662 O O . THR A 1 85 ? 18.54451 39.30898 -13.22722 1.000 49.71547 266 THR A O 1
ATOM 666 N N . HIS A 1 86 ? 17.37368 37.39018 -13.14192 1.000 47.53541 267 HIS A N 1
ATOM 667 C CA . HIS A 1 86 ? 17.49075 37.36641 -11.68711 1.000 40.23542 267 HIS A CA 1
ATOM 668 C C . HIS A 1 86 ? 18.92128 37.08801 -11.25785 1.000 45.24670 267 HIS A C 1
ATOM 669 O O . HIS A 1 86 ? 19.37969 37.62725 -10.24038 1.000 46.70145 267 HIS A O 1
ATOM 676 N N . ALA A 1 87 ? 19.64015 36.25444 -12.02146 1.000 45.54968 268 ALA A N 1
ATOM 677 C CA . ALA A 1 87 ? 21.05750 36.04073 -11.76160 1.000 41.11831 268 ALA A CA 1
ATOM 678 C C . ALA A 1 87 ? 21.78936 37.37785 -11.72398 1.000 42.08831 268 ALA A C 1
ATOM 679 O O . ALA A 1 87 ? 22.49102 37.69632 -10.75463 1.000 41.37330 268 ALA A O 1
ATOM 681 N N . ARG A 1 88 ? 21.59892 38.18528 -12.76954 1.000 44.24428 269 ARG A N 1
ATOM 682 C CA . ARG A 1 88 ? 22.29560 39.46472 -12.85510 1.000 42.77078 269 ARG A CA 1
ATOM 683 C C . ARG A 1 88 ? 21.87145 40.39134 -11.72223 1.000 45.21675 269 ARG A C 1
ATOM 684 O O . ARG A 1 88 ? 22.72294 40.96355 -11.03782 1.000 43.67497 269 ARG A O 1
ATOM 692 N N . ILE A 1 89 ? 20.56167 40.50863 -11.47095 1.000 47.47413 270 ILE A N 1
ATOM 693 C CA . ILE A 1 89 ? 20.09080 41.44359 -10.44800 1.000 44.83418 270 ILE A CA 1
ATOM 694 C C . ILE A 1 89 ? 20.54381 40.98989 -9.06529 1.000 43.81051 270 ILE A C 1
ATOM 695 O O . ILE A 1 89 ? 20.96039 41.80456 -8.23042 1.000 47.13702 270 ILE A O 1
ATOM 700 N N . ALA A 1 90 ? 20.50729 39.67617 -8.82210 1.000 38.63974 271 ALA A N 1
ATOM 701 C CA . ALA A 1 90 ? 20.92071 39.12170 -7.53706 1.000 38.57335 271 ALA A CA 1
ATOM 702 C C . ALA A 1 90 ? 22.38311 39.44380 -7.23559 1.000 44.82431 271 ALA A C 1
ATOM 703 O O . ALA A 1 90 ? 22.72941 39.80795 -6.10050 1.000 48.71410 271 ALA A O 1
ATOM 705 N N . LEU A 1 91 ? 23.25740 39.31708 -8.24504 1.000 43.37279 272 LEU A N 1
ATOM 706 C CA . LEU A 1 91 ? 24.65651 39.67145 -8.03721 1.000 45.10801 272 LEU A CA 1
ATOM 707 C C . LEU A 1 91 ? 24.80477 41.15683 -7.76061 1.000 53.10229 272 LEU A C 1
ATOM 708 O O . LEU A 1 91 ? 25.65212 41.55609 -6.95197 1.000 61.48616 272 LEU A O 1
ATOM 713 N N . GLU A 1 92 ? 23.97954 41.98858 -8.40212 1.000 49.50017 273 GLU A N 1
ATOM 714 C CA . GLU A 1 92 ? 24.03472 43.42080 -8.15336 1.000 47.69238 273 GLU A CA 1
ATOM 715 C C . GLU A 1 92 ? 23.63954 43.76614 -6.71925 1.000 50.31484 273 GLU A C 1
ATOM 716 O O . GLU A 1 92 ? 24.03877 44.82036 -6.21444 1.000 57.97911 273 GLU A O 1
ATOM 722 N N . ASN A 1 93 ? 22.90962 42.88411 -6.03034 1.000 44.95815 274 ASN A N 1
ATOM 723 C CA . ASN A 1 93 ? 22.47671 43.13623 -4.65937 1.000 40.39203 274 ASN A CA 1
ATOM 724 C C . ASN A 1 93 ? 23.09612 42.18568 -3.64224 1.000 38.62377 274 ASN A C 1
ATOM 725 O O . ASN A 1 93 ? 22.58339 42.07862 -2.52479 1.000 42.46691 274 ASN A O 1
ATOM 730 N N . GLY A 1 94 ? 24.16749 41.48128 -3.99315 1.000 34.77497 275 GLY A N 1
ATOM 731 C CA . GLY A 1 94 ? 24.85637 40.64687 -3.03354 1.000 30.02385 275 GLY A CA 1
ATOM 732 C C . GLY A 1 94 ? 24.17679 39.34479 -2.68511 1.000 30.47411 275 GLY A C 1
ATOM 733 O O . GLY A 1 94 ? 24.65151 38.64051 -1.78812 1.000 38.57277 275 GLY A O 1
ATOM 734 N N . ASP A 1 95 ? 23.08989 38.99264 -3.36996 1.000 32.28839 276 ASP A N 1
ATOM 735 C CA . ASP A 1 95 ? 22.34368 37.75689 -3.12484 1.000 36.44965 276 ASP A CA 1
ATOM 736 C C . ASP A 1 95 ? 23.01862 36.61308 -3.88047 1.000 39.11518 276 ASP A C 1
ATOM 737 O O . ASP A 1 95 ? 22.54505 36.13570 -4.91474 1.000 41.96395 276 ASP A O 1
ATOM 742 N N . LEU A 1 96 ? 24.14977 36.15151 -3.34155 1.000 37.82505 277 LEU A N 1
ATOM 743 C CA . LEU A 1 96 ? 24.86878 35.05877 -3.98967 1.000 34.62679 277 LEU A CA 1
ATOM 744 C C . LEU A 1 96 ? 24.12724 33.73846 -3.87741 1.000 37.87943 277 LEU A C 1
ATOM 745 O O . LEU A 1 96 ? 24.34142 32.84226 -4.70158 1.000 45.75379 277 LEU A O 1
ATOM 750 N N . GLY A 1 97 ? 23.27028 33.58867 -2.86621 1.000 34.43000 278 GLY A N 1
ATOM 751 C CA . GLY A 1 97 ? 22.50826 32.36051 -2.74334 1.000 32.34215 278 GLY A CA 1
ATOM 752 C C . GLY A 1 97 ? 21.53147 32.18238 -3.88289 1.000 39.95224 278 GLY A C 1
ATOM 753 O O . GLY A 1 97 ? 21.44357 31.10956 -4.48213 1.000 43.94688 278 GLY A O 1
ATOM 754 N N . GLU A 1 98 ? 20.79617 33.24554 -4.21759 1.000 44.45783 279 GLU A N 1
ATOM 755 C CA . GLU A 1 98 ? 19.85887 33.13317 -5.32751 1.000 41.66918 279 GLU A CA 1
ATOM 756 C C . GLU A 1 98 ? 20.57756 33.17647 -6.66370 1.000 44.33533 279 GLU A C 1
ATOM 757 O O . GLU A 1 98 ? 20.11338 32.54629 -7.62104 1.000 48.22914 279 GLU A O 1
ATOM 763 N N . PHE A 1 99 ? 21.71306 33.87867 -6.75168 1.000 41.61003 280 PHE A N 1
ATOM 764 C CA . PHE A 1 99 ? 22.53064 33.76073 -7.95248 1.000 39.27557 280 PHE A CA 1
ATOM 765 C C . PHE A 1 99 ? 22.88135 32.30760 -8.23292 1.000 41.57502 280 PHE A C 1
ATOM 766 O O . PHE A 1 99 ? 22.77050 31.84025 -9.37041 1.000 39.60664 280 PHE A O 1
ATOM 774 N N . ASN A 1 100 ? 23.33692 31.58482 -7.20479 1.000 45.82507 281 ASN A N 1
ATOM 775 C CA . ASN A 1 100 ? 23.78487 30.21006 -7.40380 1.000 46.93300 281 ASN A CA 1
ATOM 776 C C . ASN A 1 100 ? 22.61523 29.31038 -7.78339 1.000 44.52870 281 ASN A C 1
ATOM 777 O O . ASN A 1 100 ? 22.72939 28.47707 -8.69580 1.000 35.40576 281 ASN A O 1
ATOM 782 N N . GLN A 1 101 ? 21.46955 29.49847 -7.11141 1.000 49.91766 282 GLN A N 1
ATOM 783 C CA . GLN A 1 101 ? 20.23496 28.82346 -7.50612 1.000 52.88172 282 GLN A CA 1
ATOM 784 C C . GLN A 1 101 ? 19.95302 29.03595 -8.99009 1.000 54.66517 282 GLN A C 1
ATOM 785 O O . GLN A 1 101 ? 19.61634 28.08884 -9.71216 1.000 55.62819 282 GLN A O 1
ATOM 791 N N . CYS A 1 102 ? 20.11275 30.28406 -9.46712 1.000 54.90285 283 CYS A N 1
ATOM 792 C CA . CYS A 1 102 ? 19.81809 30.62832 -10.85849 1.000 55.22566 283 CYS A CA 1
ATOM 793 C C . CYS A 1 102 ? 20.90886 30.14677 -11.80204 1.000 56.04686 283 CYS A C 1
ATOM 794 O O . CYS A 1 102 ? 20.61196 29.66332 -12.89891 1.000 59.33155 283 CYS A O 1
ATOM 797 N N . GLN A 1 103 ? 22.17118 30.30495 -11.40463 1.000 51.43867 284 GLN A N 1
ATOM 798 C CA . GLN A 1 103 ? 23.27991 29.90021 -12.25962 1.000 45.66003 284 GLN A CA 1
ATOM 799 C C . GLN A 1 103 ? 23.20703 28.41289 -12.56398 1.000 46.37006 284 GLN A C 1
ATOM 800 O O . GLN A 1 103 ? 23.39573 27.99247 -13.71114 1.000 51.37728 284 GLN A O 1
ATOM 806 N N . ASN A 1 104 ? 22.90199 27.60349 -11.54546 1.000 41.55149 285 ASN A N 1
ATOM 807 C CA . ASN A 1 104 ? 22.78195 26.16469 -11.74557 1.000 41.88372 285 ASN A CA 1
ATOM 808 C C . ASN A 1 104 ? 21.67607 25.84504 -12.73907 1.000 47.42641 285 ASN A C 1
ATOM 809 O O . ASN A 1 104 ? 21.87257 25.05328 -13.66812 1.000 52.61994 285 ASN A O 1
ATOM 814 N N . ARG A 1 105 ? 20.51607 26.48379 -12.57919 1.000 47.87701 286 ARG A N 1
ATOM 815 C CA . ARG A 1 105 ? 19.39847 26.21603 -13.47490 1.000 50.95564 286 ARG A CA 1
ATOM 816 C C . ARG A 1 105 ? 19.71454 26.65498 -14.89934 1.000 48.42607 286 ARG A C 1
ATOM 817 O O . ARG A 1 105 ? 19.33459 25.98025 -15.86338 1.000 49.11339 286 ARG A O 1
ATOM 825 N N . ILE A 1 106 ? 20.43528 27.76694 -15.05304 1.000 48.54896 287 ILE A N 1
ATOM 826 C CA . ILE A 1 106 ? 20.81018 28.22594 -16.38787 1.000 49.13002 287 ILE A CA 1
ATOM 827 C C . ILE A 1 106 ? 21.66934 27.18140 -17.08420 1.000 53.70807 287 ILE A C 1
ATOM 828 O O . ILE A 1 106 ? 21.44396 26.84435 -18.25223 1.000 56.15979 287 ILE A O 1
ATOM 833 N N . MET A 1 107 ? 22.64682 26.62959 -16.36252 1.000 54.77605 288 MET A N 1
ATOM 834 C CA . MET A 1 107 ? 23.58136 25.69320 -16.97486 1.000 50.88744 288 MET A CA 1
ATOM 835 C C . MET A 1 107 ? 22.87708 24.42449 -17.43515 1.000 53.23745 288 MET A C 1
ATOM 836 O O . MET A 1 107 ? 23.14663 23.92067 -18.53122 1.000 55.36958 288 MET A O 1
ATOM 841 N N . ALA A 1 108 ? 21.94933 23.90966 -16.62467 1.000 56.48605 289 ALA A N 1
ATOM 842 C CA . ALA A 1 108 ? 21.17872 22.73760 -17.02620 1.000 59.38550 289 ALA A CA 1
ATOM 843 C C . ALA A 1 108 ? 20.24801 23.04960 -18.19017 1.000 64.45819 289 ALA A C 1
ATOM 844 O O . ALA A 1 108 ? 19.95021 22.16612 -19.00244 1.000 67.66654 289 ALA A O 1
ATOM 846 N N . LEU A 1 109 ? 19.77820 24.29492 -18.29389 1.000 65.21558 290 LEU A N 1
ATOM 847 C CA . LEU A 1 109 ? 18.91979 24.67029 -19.40698 1.000 66.17372 290 LEU A CA 1
ATOM 848 C C . LEU A 1 109 ? 19.69833 24.83710 -20.69780 1.000 67.70988 290 LEU A C 1
ATOM 849 O O . LEU A 1 109 ? 19.11344 24.72863 -21.77943 1.000 71.00755 290 LEU A O 1
ATOM 854 N N . PHE A 1 110 ? 21.00034 25.11007 -20.60521 1.000 66.39934 291 PHE A N 1
ATOM 855 C CA . PHE A 1 110 ? 21.85617 25.14558 -21.77971 1.000 63.88400 291 PHE A CA 1
ATOM 856 C C . PHE A 1 110 ? 22.16703 23.75290 -22.30816 1.000 66.10116 291 PHE A C 1
ATOM 857 O O . PHE A 1 110 ? 22.57200 23.62042 -23.46747 1.000 65.29248 291 PHE A O 1
ATOM 865 N N . GLU A 1 111 ? 21.97514 22.71210 -21.48800 1.000 71.87628 292 GLU A N 1
ATOM 866 C CA . GLU A 1 111 ? 22.07094 21.34537 -21.98375 1.000 76.36113 292 GLU A CA 1
ATOM 867 C C . GLU A 1 111 ? 20.92353 20.99702 -22.92116 1.000 80.16356 292 GLU A C 1
ATOM 868 O O . GLU A 1 111 ? 20.98033 19.96361 -23.59419 1.000 79.50404 292 GLU A O 1
ATOM 874 N N . ASN A 1 112 ? 19.88810 21.82584 -22.97756 1.000 84.10553 293 ASN A N 1
ATOM 875 C CA . ASN A 1 112 ? 18.77718 21.57424 -23.88083 1.000 88.94948 293 ASN A CA 1
ATOM 876 C C . ASN A 1 112 ? 19.10283 22.13715 -25.25900 1.000 88.72624 293 ASN A C 1
ATOM 877 O O . ASN A 1 112 ? 19.31887 23.35058 -25.38526 1.000 87.15810 293 ASN A O 1
ATOM 882 N N . PRO A 1 113 ? 19.16860 21.30229 -26.30366 1.000 87.77153 294 PRO A N 1
ATOM 883 C CA . PRO A 1 113 ? 19.49026 21.82626 -27.64068 1.000 85.71122 294 PRO A CA 1
ATOM 884 C C . PRO A 1 113 ? 18.41252 22.73621 -28.19151 1.000 86.05326 294 PRO A C 1
ATOM 885 O O . PRO A 1 113 ? 18.70576 23.62742 -28.99872 1.000 83.92597 294 PRO A O 1
ATOM 889 N N . THR A 1 114 ? 17.16961 22.53531 -27.76533 1.000 88.89810 295 THR A N 1
ATOM 890 C CA . THR A 1 114 ? 16.05189 23.33977 -28.23030 1.000 91.01704 295 THR A CA 1
ATOM 891 C C . THR A 1 114 ? 16.14468 24.78398 -27.75623 1.000 84.72873 295 THR A C 1
ATOM 892 O O . THR A 1 114 ? 15.58845 25.68345 -28.39713 1.000 83.72481 295 THR A O 1
ATOM 896 N N . ILE A 1 115 ? 16.84288 25.02205 -26.65021 1.000 81.09205 296 ILE A N 1
ATOM 897 C CA . ILE A 1 115 ? 16.94817 26.35376 -26.05575 1.000 76.83044 296 ILE A CA 1
ATOM 898 C C . ILE A 1 115 ? 18.24175 26.99000 -26.55583 1.000 74.09312 296 ILE A C 1
ATOM 899 O O . ILE A 1 115 ? 19.33547 26.51313 -26.19640 1.000 74.08360 296 ILE A O 1
ATOM 904 N N . PRO A 1 116 ? 18.17407 28.04734 -27.36618 1.000 69.70229 297 PRO A N 1
ATOM 905 C CA . PRO A 1 116 ? 19.39481 28.70042 -27.85441 1.000 64.34020 297 PRO A CA 1
ATOM 906 C C . PRO A 1 116 ? 20.21004 29.32191 -26.72940 1.000 64.02431 297 PRO A C 1
ATOM 907 O O . PRO A 1 116 ? 19.66744 29.89620 -25.78168 1.000 65.13286 297 PRO A O 1
ATOM 911 N N . LYS A 1 117 ? 21.53369 29.23953 -26.87114 1.000 64.17208 298 LYS A N 1
ATOM 912 C CA . LYS A 1 117 ? 22.48176 29.75002 -25.88121 1.000 65.79010 298 LYS A CA 1
ATOM 913 C C . LYS A 1 117 ? 22.65290 31.25301 -26.06259 1.000 64.83321 298 LYS A C 1
ATOM 914 O O . LYS A 1 117 ? 23.58454 31.71792 -26.71807 1.000 61.98599 298 LYS A O 1
ATOM 920 N N . LYS A 1 118 ? 21.75082 32.03431 -25.46454 1.000 66.77043 299 LYS A N 1
ATOM 921 C CA . LYS A 1 118 ? 21.94643 33.47621 -25.36536 1.000 66.84153 299 LYS A CA 1
ATOM 922 C C . LYS A 1 118 ? 22.88569 33.75988 -24.20076 1.000 64.85529 299 LYS A C 1
ATOM 923 O O . LYS A 1 118 ? 22.67535 33.24662 -23.09495 1.000 62.24629 299 LYS A O 1
ATOM 929 N N . SER A 1 119 ? 23.92949 34.55296 -24.46217 1.000 63.40440 300 SER A N 1
ATOM 930 C CA . SER A 1 119 ? 24.91591 34.93505 -23.44484 1.000 60.04767 300 SER A CA 1
ATOM 931 C C . SER A 1 119 ? 25.52853 33.71053 -22.76016 1.000 60.01296 300 SER A C 1
ATOM 932 O O . SER A 1 119 ? 25.73719 33.72351 -21.54495 1.000 59.52164 300 SER A O 1
ATOM 935 N N . TYR A 1 120 ? 25.76096 32.62956 -23.51217 1.000 58.60424 301 TYR A N 1
ATOM 936 C CA . TYR A 1 120 ? 26.39188 31.44268 -22.93226 1.000 50.01220 301 TYR A CA 1
ATOM 937 C C . TYR A 1 120 ? 27.73998 31.79064 -22.31502 1.000 46.65935 301 TYR A C 1
ATOM 938 O O . TYR A 1 120 ? 28.06903 31.31819 -21.22081 1.000 45.97439 301 TYR A O 1
ATOM 947 N N . SER A 1 121 ? 28.51374 32.66159 -22.97157 1.000 42.13808 302 SER A N 1
ATOM 948 C CA . SER A 1 121 ? 29.86710 32.90655 -22.48576 1.000 40.91884 302 SER A CA 1
ATOM 949 C C . SER A 1 121 ? 29.85800 33.79721 -21.25158 1.000 45.26758 302 SER A C 1
ATOM 950 O O . SER A 1 121 ? 30.74234 33.68455 -20.39567 1.000 45.74528 302 SER A O 1
ATOM 953 N N . GLU A 1 122 ? 28.85112 34.66888 -21.13129 1.000 47.48923 303 GLU A N 1
ATOM 954 C CA . GLU A 1 122 ? 28.73219 35.52908 -19.95645 1.000 44.72938 303 GLU A CA 1
ATOM 955 C C . GLU A 1 122 ? 28.55545 34.68652 -18.70155 1.000 45.34726 303 GLU A C 1
ATOM 956 O O . GLU A 1 122 ? 29.16824 34.95595 -17.65646 1.000 42.05386 303 GLU A O 1
ATOM 962 N N . PHE A 1 123 ? 27.74844 33.62898 -18.80434 1.000 46.89661 304 PHE A N 1
ATOM 963 C CA . PHE A 1 123 ? 27.46118 32.82857 -17.62522 1.000 46.28076 304 PHE A CA 1
ATOM 964 C C . PHE A 1 123 ? 28.50249 31.74721 -17.39821 1.000 46.65965 304 PHE A C 1
ATOM 965 O O . PHE A 1 123 ? 28.68362 31.31189 -16.26013 1.000 46.89643 304 PHE A O 1
ATOM 973 N N . ILE A 1 124 ? 29.21794 31.33888 -18.44488 1.000 45.52314 305 ILE A N 1
ATOM 974 C CA . ILE A 1 124 ? 30.44762 30.58066 -18.24891 1.000 44.82675 305 ILE A CA 1
ATOM 975 C C . ILE A 1 124 ? 31.42201 31.39062 -17.41062 1.000 46.56005 305 ILE A C 1
ATOM 976 O O . ILE A 1 124 ? 32.11729 30.85431 -16.53821 1.000 52.32298 305 ILE A O 1
ATOM 981 N N . CYS A 1 125 ? 31.45754 32.70432 -17.63095 1.000 42.22739 306 CYS A N 1
ATOM 982 C CA . CYS A 1 125 ? 32.35949 33.53900 -16.85087 1.000 41.42134 306 CYS A CA 1
ATOM 983 C C . CYS A 1 125 ? 31.91489 33.61581 -15.39480 1.000 44.52110 306 CYS A C 1
ATOM 984 O O . CYS A 1 125 ? 32.74942 33.55515 -14.48740 1.000 47.99962 306 CYS A O 1
ATOM 987 N N . TYR A 1 126 ? 30.60361 33.70471 -15.14621 1.000 43.03387 307 TYR A N 1
ATOM 988 C CA . TYR A 1 126 ? 30.11744 33.66698 -13.77044 1.000 43.46680 307 TYR A CA 1
ATOM 989 C C . TYR A 1 126 ? 30.40075 32.33017 -13.11167 1.000 40.48467 307 TYR A C 1
ATOM 990 O O . TYR A 1 126 ? 30.70130 32.28253 -11.91621 1.000 42.37033 307 TYR A O 1
ATOM 999 N N . SER A 1 127 ? 30.29002 31.23730 -13.86508 1.000 37.89727 308 SER A N 1
ATOM 1000 C CA . SER A 1 127 ? 30.51249 29.91636 -13.29183 1.000 42.01641 308 SER A CA 1
ATOM 1001 C C . SER A 1 127 ? 31.93909 29.77254 -12.78701 1.000 45.85794 308 SER A C 1
ATOM 1002 O O . SER A 1 127 ? 32.18278 29.11009 -11.77490 1.000 48.68769 308 SER A O 1
ATOM 1005 N N . VAL A 1 128 ? 32.88847 30.40712 -13.46661 1.000 46.57093 309 VAL A N 1
ATOM 1006 C CA . VAL A 1 128 ? 34.28638 30.33094 -13.06547 1.000 45.58951 309 VAL A CA 1
ATOM 1007 C C . VAL A 1 128 ? 34.54433 31.21719 -11.85641 1.000 52.07773 309 VAL A C 1
ATOM 1008 O O . VAL A 1 128 ? 35.22791 30.81840 -10.90545 1.000 61.47953 309 VAL A O 1
ATOM 1012 N N . LEU A 1 129 ? 33.97607 32.42451 -11.86805 1.000 47.42906 310 LEU A N 1
ATOM 1013 C CA . LEU A 1 129 ? 34.18330 33.36058 -10.77137 1.000 44.20327 310 LEU A CA 1
ATOM 1014 C C . LEU A 1 129 ? 33.57219 32.84470 -9.47374 1.000 47.49544 310 LEU A C 1
ATOM 1015 O O . LEU A 1 129 ? 34.15633 33.02539 -8.39768 1.000 50.09996 310 LEU A O 1
ATOM 1020 N N . TYR A 1 130 ? 32.40364 32.20002 -9.55213 1.000 46.49834 311 TYR A N 1
ATOM 1021 C CA . TYR A 1 130 ? 31.77908 31.63640 -8.36377 1.000 44.55005 311 TYR A CA 1
ATOM 1022 C C . TYR A 1 130 ? 32.54242 30.43137 -7.85358 1.000 46.70177 311 TYR A C 1
ATOM 1023 O O . TYR A 1 130 ? 32.51676 30.14615 -6.65210 1.000 48.26918 311 TYR A O 1
ATOM 1032 N N . SER A 1 131 ? 33.22217 29.70760 -8.74186 1.000 46.59573 312 SER A N 1
ATOM 1033 C CA . SER A 1 131 ? 34.02544 28.58584 -8.28633 1.000 44.16563 312 SER A CA 1
ATOM 1034 C C . SER A 1 131 ? 35.32329 29.06171 -7.65904 1.000 48.69257 312 SER A C 1
ATOM 1035 O O . SER A 1 131 ? 35.89110 28.36524 -6.81387 1.000 52.53956 312 SER A O 1
ATOM 1038 N N . MET A 1 132 ? 35.78418 30.25762 -8.03760 1.000 49.10725 313 MET A N 1
ATOM 1039 C CA . MET A 1 132 ? 36.89500 30.87906 -7.32559 1.000 49.86262 313 MET A CA 1
ATOM 1040 C C . MET A 1 132 ? 36.47932 31.29870 -5.91864 1.000 51.67664 313 MET A C 1
ATOM 1041 O O . MET A 1 132 ? 37.25065 31.14426 -4.96603 1.000 54.71172 313 MET A O 1
ATOM 1046 N N . LEU A 1 133 ? 35.26013 31.83075 -5.76896 1.000 50.94423 314 LEU A N 1
ATOM 1047 C CA . LEU A 1 133 ? 34.77301 32.23636 -4.45156 1.000 53.22600 314 LEU A CA 1
ATOM 1048 C C . LEU A 1 133 ? 34.60810 31.03563 -3.53010 1.000 54.68118 314 LEU A C 1
ATOM 1049 O O . LEU A 1 133 ? 34.89113 31.11976 -2.32788 1.000 57.35265 314 LEU A O 1
ATOM 1054 N N . THR A 1 134 ? 34.16570 29.91556 -4.07901 1.000 53.76511 315 THR A N 1
ATOM 1055 C CA . THR A 1 134 ? 33.90137 28.69813 -3.33793 1.000 54.80800 315 THR A CA 1
ATOM 1056 C C . THR A 1 134 ? 35.14424 27.82865 -3.18279 1.000 54.51476 315 THR A C 1
ATOM 1057 O O . THR A 1 134 ? 35.06164 26.75059 -2.58335 1.000 53.85136 315 THR A 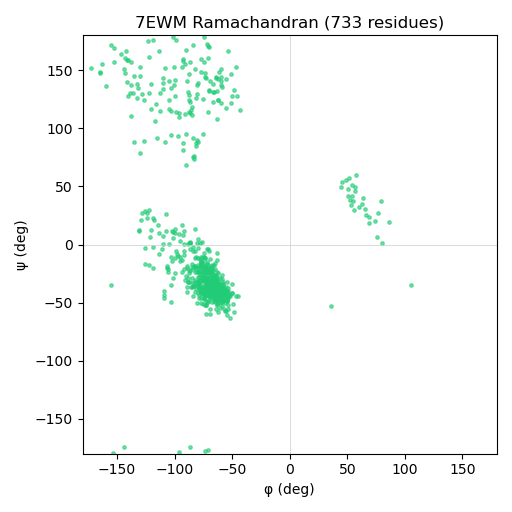O 1
ATOM 1061 N N . GLU A 1 135 ? 36.29496 28.27876 -3.69536 1.000 53.06636 316 GLU A N 1
ATOM 1062 C CA . GLU A 1 135 ? 37.52011 27.47268 -3.71217 1.000 52.67859 316 GLU A CA 1
ATOM 1063 C C . GLU A 1 135 ? 37.25512 26.08718 -4.29197 1.000 53.50565 316 GLU A C 1
ATOM 1064 O O . GLU A 1 135 ? 37.71577 25.07376 -3.76728 1.000 54.32441 316 GLU A O 1
ATOM 1070 N N . ASP A 1 136 ? 36.47155 26.04749 -5.36389 1.000 51.39474 317 ASP A N 1
ATOM 1071 C CA . ASP A 1 136 ? 36.10385 24.82950 -6.07367 1.000 50.96981 317 ASP A CA 1
ATOM 1072 C C . ASP A 1 136 ? 36.86618 24.86932 -7.39827 1.000 53.65102 317 ASP A C 1
ATOM 1073 O O . ASP A 1 136 ? 36.38171 25.40362 -8.39820 1.000 56.60157 317 ASP A O 1
ATOM 1078 N N . TYR A 1 137 ? 38.08733 24.34683 -7.38797 1.000 52.69752 318 TYR A N 1
ATOM 1079 C CA . TYR A 1 137 ? 38.89233 24.31801 -8.60404 1.000 47.14373 318 TYR A CA 1
ATOM 1080 C C . TYR A 1 137 ? 38.52832 23.13634 -9.50759 1.000 43.64102 318 TYR A C 1
ATOM 1081 O O . TYR A 1 137 ? 38.57262 23.28241 -10.73550 1.000 48.69000 318 TYR A O 1
ATOM 1090 N N . PRO A 1 138 ? 38.16822 21.96170 -8.96851 1.000 38.42140 319 PRO A N 1
ATOM 1091 C CA . PRO A 1 138 ? 37.67897 20.89678 -9.85952 1.000 36.75112 319 PRO A CA 1
ATOM 1092 C C . PRO A 1 138 ? 36.52885 21.32324 -10.75206 1.000 43.82545 319 PRO A C 1
ATOM 1093 O O . PRO A 1 138 ? 36.50430 20.97023 -11.93756 1.000 46.15971 319 PRO A O 1
ATOM 1097 N N . SER A 1 139 ? 35.56697 22.08316 -10.22128 1.000 48.03591 320 SER A N 1
ATOM 1098 C CA . SER A 1 139 ? 34.47187 22.56542 -11.06259 1.000 46.48579 320 SER A CA 1
ATOM 1099 C C . SER A 1 139 ? 34.99842 23.39788 -12.22088 1.000 45.18625 320 SER A C 1
ATOM 1100 O O . SER A 1 139 ? 34.55353 23.23606 -13.35787 1.000 47.43380 320 SER A O 1
ATOM 1103 N N . ILE A 1 140 ? 35.95702 24.28391 -11.94602 1.000 45.27962 321 ILE A N 1
ATOM 1104 C CA . ILE A 1 140 ? 36.55790 25.10272 -12.99778 1.000 44.95247 321 ILE A CA 1
ATOM 1105 C C . ILE A 1 140 ? 37.16035 24.21289 -14.07462 1.000 49.82798 321 ILE A C 1
ATOM 1106 O O . ILE A 1 140 ? 36.89106 24.38081 -15.27056 1.000 51.12655 321 ILE A O 1
ATOM 1111 N N . SER A 1 141 ? 37.94136 23.20954 -13.65426 1.000 53.34382 322 SER A N 1
ATOM 1112 C CA . SER A 1 141 ? 38.59943 22.31864 -14.60857 1.000 52.13600 322 SER A CA 1
ATOM 1113 C C . SER A 1 141 ? 37.59163 21.45272 -15.34567 1.000 50.92949 322 SER A C 1
ATOM 1114 O O . SER A 1 141 ? 37.74860 21.19133 -16.54136 1.000 51.05184 322 SER A O 1
ATOM 1117 N N . HIS A 1 142 ? 36.54179 21.00867 -14.65657 1.000 53.58804 323 HIS A N 1
ATOM 1118 C CA . HIS A 1 142 ? 35.53600 20.18728 -15.31705 1.000 60.35624 323 HIS A CA 1
ATOM 1119 C C . HIS A 1 142 ? 34.76659 20.98654 -16.35592 1.000 56.88411 323 HIS A C 1
ATOM 1120 O O . HIS A 1 142 ? 34.23891 20.41278 -17.31421 1.000 61.32177 323 HIS A O 1
ATOM 1127 N N . LEU A 1 143 ? 34.71459 22.31084 -16.20065 1.000 51.95766 324 LEU A N 1
ATOM 1128 C CA . LEU A 1 143 ? 33.96499 23.14790 -17.12981 1.000 46.93997 324 LEU A CA 1
ATOM 1129 C C . LEU A 1 143 ? 34.79542 23.49315 -18.36373 1.000 47.11850 324 LEU A C 1
ATOM 1130 O O . LEU A 1 143 ? 34.28623 23.45176 -19.48805 1.000 47.64170 324 LEU A O 1
ATOM 1135 N N . LYS A 1 144 ? 36.07057 23.86072 -18.17452 1.000 50.23081 325 LYS A N 1
ATOM 1136 C CA . LYS A 1 144 ? 36.96552 24.04036 -19.31791 1.000 51.92107 325 LYS A CA 1
ATOM 1137 C C . LYS A 1 144 ? 36.96654 22.77886 -20.16786 1.000 46.99843 325 LYS A C 1
ATOM 1138 O O . LYS A 1 144 ? 36.91166 22.84532 -21.40219 1.000 42.61741 325 LYS A O 1
ATOM 1144 N N . LEU A 1 145 ? 36.95287 21.62099 -19.50444 1.000 45.06943 326 LEU A N 1
ATOM 1145 C CA . LEU A 1 145 ? 36.92182 20.34002 -20.19462 1.000 45.66256 326 LEU A CA 1
ATOM 1146 C C . LEU A 1 145 ? 35.60075 20.14242 -20.93028 1.000 48.69887 326 LEU A C 1
ATOM 1147 O O . LEU A 1 145 ? 35.56656 19.56156 -22.02075 1.000 45.71809 326 LEU A O 1
ATOM 1152 N N . LYS A 1 146 ? 34.50009 20.63896 -20.36012 1.000 51.85050 327 LYS A N 1
ATOM 1153 C CA . LYS A 1 146 ? 33.21661 20.53393 -21.04497 1.000 51.79348 327 LYS A CA 1
ATOM 1154 C C . LYS A 1 146 ? 33.22496 21.37604 -22.31041 1.000 54.76687 327 LYS A C 1
ATOM 1155 O O . LYS A 1 146 ? 32.77724 20.92884 -23.37285 1.000 58.28836 327 LYS A O 1
ATOM 1161 N N . LEU A 1 147 ? 33.77036 22.58958 -22.21741 1.000 52.94379 328 LEU A N 1
ATOM 1162 C CA . LEU A 1 147 ? 33.85621 23.45812 -23.38287 1.000 51.06299 328 LEU A CA 1
ATOM 1163 C C . LEU A 1 147 ? 34.74993 22.85394 -24.45801 1.000 52.53068 328 LEU A C 1
ATOM 1164 O O . LEU A 1 147 ? 34.47190 22.99442 -25.65374 1.000 54.08541 328 LEU A O 1
ATOM 1169 N N . ILE A 1 148 ? 35.81710 22.16248 -24.05126 1.000 54.09028 329 ILE A N 1
ATOM 1170 C CA . ILE A 1 148 ? 36.73868 21.56669 -25.01470 1.000 54.05188 329 ILE A CA 1
ATOM 1171 C C . ILE A 1 148 ? 36.07980 20.37977 -25.71335 1.000 53.93484 329 ILE A C 1
ATOM 1172 O O . ILE A 1 148 ? 36.08176 20.28630 -26.94686 1.000 48.86198 329 ILE A O 1
ATOM 1177 N N . ASP A 1 149 ? 35.47120 19.47900 -24.93269 1.000 57.93826 330 ASP A N 1
ATOM 1178 C CA . ASP A 1 149 ? 34.83357 18.29061 -25.49146 1.000 62.89013 330 ASP A CA 1
ATOM 1179 C C . ASP A 1 149 ? 33.56666 18.62510 -26.27458 1.000 67.02006 330 ASP A C 1
ATOM 1180 O O . ASP A 1 149 ? 33.20403 17.89654 -27.20740 1.000 68.03587 330 ASP A O 1
ATOM 1185 N N . ASP A 1 150 ? 32.86255 19.69722 -25.89177 1.000 68.01626 331 ASP A N 1
ATOM 1186 C CA . ASP A 1 150 ? 31.67195 20.13526 -26.61881 1.000 67.41053 331 ASP A CA 1
ATOM 1187 C C . ASP A 1 150 ? 32.01302 20.79132 -27.95146 1.000 63.99986 331 ASP A C 1
ATOM 1188 O O . ASP A 1 150 ? 31.10461 21.03519 -28.75552 1.000 67.22127 331 ASP A O 1
ATOM 1193 N N . GLY A 1 151 ? 33.28328 21.10942 -28.18955 1.000 57.32013 332 GLY A N 1
ATOM 1194 C CA . GLY A 1 151 ? 33.67600 21.79871 -29.40156 1.000 55.31416 332 GLY A CA 1
ATOM 1195 C C . GLY A 1 151 ? 33.59041 23.30658 -29.35029 1.000 58.89139 332 GLY A C 1
ATOM 1196 O O . GLY A 1 151 ? 33.57052 23.94403 -30.40910 1.000 59.96116 332 GLY A O 1
ATOM 1197 N N . SER A 1 152 ? 33.56312 23.90687 -28.15860 1.000 60.20784 333 SER A N 1
ATOM 1198 C CA . SER A 1 152 ? 33.27816 25.33715 -28.02807 1.000 64.45333 333 SER A CA 1
ATOM 1199 C C . SER A 1 152 ? 34.57223 26.15100 -28.08671 1.000 71.34841 333 SER A C 1
ATOM 1200 O O . SER A 1 152 ? 34.99895 26.78711 -27.12298 1.000 72.08820 333 SER A O 1
ATOM 1203 N N . SER A 1 153 ? 35.18293 26.14897 -29.27158 1.000 79.38591 334 SER A N 1
ATOM 1204 C CA . SER A 1 153 ? 36.43991 26.86275 -29.46273 1.000 86.78338 334 SER A CA 1
ATOM 1205 C C . SER A 1 153 ? 36.24221 28.34601 -29.72327 1.000 84.80864 334 SER A C 1
ATOM 1206 O O . SER A 1 153 ? 37.15628 29.14121 -29.47488 1.000 84.86135 334 SER A O 1
ATOM 1209 N N . GLU A 1 154 ? 35.06768 28.73275 -30.22449 1.000 84.10888 335 GLU A N 1
ATOM 1210 C CA . GLU A 1 154 ? 34.72906 30.14760 -30.32407 1.000 85.37867 335 GLU A CA 1
ATOM 1211 C C . GLU A 1 154 ? 34.64277 30.78707 -28.94367 1.000 81.59861 335 GLU A C 1
ATOM 1212 O O . GLU A 1 154 ? 35.08125 31.92703 -28.75199 1.000 85.19334 335 GLU A O 1
ATOM 1218 N N . ILE A 1 155 ? 34.10258 30.05656 -27.96572 1.000 73.73646 336 ILE A N 1
ATOM 1219 C CA . ILE A 1 155 ? 34.03355 30.55881 -26.59983 1.000 65.30329 336 ILE A CA 1
ATOM 1220 C C . ILE A 1 155 ? 35.41542 30.58849 -25.97427 1.000 65.64500 336 ILE A C 1
ATOM 1221 O O . ILE A 1 155 ? 35.79377 31.55693 -25.30512 1.000 67.84566 336 ILE A O 1
ATOM 1226 N N . LEU A 1 156 ? 36.19159 29.52810 -26.18645 1.000 64.41348 337 LEU A N 1
ATOM 1227 C CA . LEU A 1 156 ? 37.43322 29.35940 -25.44589 1.000 65.69025 337 LEU A CA 1
ATOM 1228 C C . LEU A 1 156 ? 38.49122 30.36317 -25.86976 1.000 68.53059 337 LEU A C 1
ATOM 1229 O O . LEU A 1 156 ? 39.33273 30.74916 -25.05047 1.000 68.94072 337 LEU A O 1
ATOM 1234 N N . GLU A 1 157 ? 38.47230 30.79709 -27.13072 1.000 70.53499 338 GLU A N 1
ATOM 1235 C CA . GLU A 1 157 ? 39.43157 31.77532 -27.61807 1.000 74.22018 338 GLU A CA 1
ATOM 1236 C C . GLU A 1 157 ? 38.82603 33.16760 -27.72046 1.000 71.34675 338 GLU A C 1
ATOM 1237 O O . GLU A 1 157 ? 39.43512 34.05950 -28.32227 1.000 72.75864 338 GLU A O 1
ATOM 1243 N N . ASP A 1 158 ? 37.63225 33.36120 -27.15572 1.000 66.37610 339 ASP A N 1
ATOM 1244 C CA . ASP A 1 158 ? 37.14633 34.68765 -26.79442 1.000 63.75573 339 ASP A CA 1
ATOM 1245 C C . ASP A 1 158 ? 38.08675 35.28340 -25.75243 1.000 58.92299 339 ASP A C 1
ATOM 1246 O O . ASP A 1 158 ? 38.35262 34.65952 -24.72371 1.000 57.59117 339 ASP A O 1
ATOM 1251 N N . GLU A 1 159 ? 38.62283 36.47545 -26.03009 1.000 58.81315 340 GLU A N 1
ATOM 1252 C CA . GLU A 1 159 ? 39.66005 37.03674 -25.16387 1.000 60.52660 340 GLU A CA 1
ATOM 1253 C C . GLU A 1 159 ? 39.17750 37.16726 -23.72593 1.000 57.15117 340 GLU A C 1
ATOM 1254 O O . GLU A 1 159 ? 39.90751 36.84413 -22.77929 1.000 54.65486 340 GLU A O 1
ATOM 1260 N N . HIS A 1 160 ? 37.94620 37.64191 -23.53945 1.000 54.74256 341 HIS A N 1
ATOM 1261 C CA . HIS A 1 160 ? 37.43773 37.80438 -22.18248 1.000 50.74514 341 HIS A CA 1
ATOM 1262 C C . HIS A 1 160 ? 37.36223 36.46833 -21.45914 1.000 52.16015 341 HIS A C 1
ATOM 1263 O O . HIS A 1 160 ? 37.82756 36.34491 -20.32527 1.000 50.77408 341 HIS A O 1
ATOM 1270 N N . VAL A 1 161 ? 36.82531 35.44546 -22.12242 1.000 52.19779 342 VAL A N 1
ATOM 1271 C CA . VAL A 1 161 ? 36.71320 34.12776 -21.50460 1.000 49.48393 342 VAL A CA 1
ATOM 1272 C C . VAL A 1 161 ? 38.08726 33.59742 -21.11513 1.000 49.88033 342 VAL A C 1
ATOM 1273 O O . VAL A 1 161 ? 38.27921 33.08772 -20.00218 1.000 47.53007 342 VAL A O 1
ATOM 1277 N N . LYS A 1 162 ? 39.07155 33.74060 -22.01476 1.000 50.41652 343 LYS A N 1
ATOM 1278 C CA . LYS A 1 162 ? 40.43520 33.31056 -21.70389 1.000 51.87656 343 LYS A CA 1
ATOM 1279 C C . LYS A 1 162 ? 40.94351 34.00220 -20.44816 1.000 50.36091 343 LYS A C 1
ATOM 1280 O O . LYS A 1 162 ? 41.52283 33.36067 -19.56371 1.000 51.06873 343 LYS A O 1
ATOM 1286 N N . MET A 1 163 ? 40.68959 35.30883 -20.33690 1.000 49.35445 344 MET A N 1
ATOM 1287 C CA . MET A 1 163 ? 41.16765 36.07696 -19.19263 1.000 47.24098 344 MET A CA 1
ATOM 1288 C C . MET A 1 163 ? 40.54323 35.58703 -17.89164 1.000 49.31018 344 MET A C 1
ATOM 1289 O O . MET A 1 163 ? 41.20966 35.55273 -16.85114 1.000 53.07812 344 MET A O 1
ATOM 1294 N N . ILE A 1 164 ? 39.27470 35.16832 -17.93631 1.000 49.40524 345 ILE A N 1
ATOM 1295 C CA . ILE A 1 164 ? 38.56930 34.79231 -16.71386 1.000 48.23445 345 ILE A CA 1
ATOM 1296 C C . ILE A 1 164 ? 39.04406 33.43732 -16.19870 1.000 50.07841 345 ILE A C 1
ATOM 1297 O O . ILE A 1 164 ? 39.18364 33.24412 -14.98748 1.000 52.59209 345 ILE A O 1
ATOM 1302 N N . PHE A 1 165 ? 39.29847 32.47426 -17.08832 1.000 47.78284 346 PHE A N 1
ATOM 1303 C CA . PHE A 1 165 ? 40.00823 31.27584 -16.65256 1.000 45.49298 346 PHE A CA 1
ATOM 1304 C C . PHE A 1 165 ? 41.39734 31.63574 -16.14070 1.000 47.76428 346 PHE A C 1
ATOM 1305 O O . PHE A 1 165 ? 41.86206 31.08813 -15.13396 1.000 46.79163 346 PHE A O 1
ATOM 1313 N N . GLU A 1 166 ? 42.06882 32.57080 -16.81871 1.000 47.45405 347 GLU A N 1
ATOM 1314 C CA . GLU A 1 166 ? 43.40570 32.96758 -16.40000 1.000 51.09324 347 GLU A CA 1
ATOM 1315 C C . GLU A 1 166 ? 43.37653 33.57993 -15.00954 1.000 49.09205 347 GLU A C 1
ATOM 1316 O O . GLU A 1 166 ? 44.30775 33.39474 -14.22178 1.000 51.21086 347 GLU A O 1
ATOM 1322 N N . LEU A 1 167 ? 42.29490 34.28438 -14.67610 1.000 46.11261 348 LEU A N 1
ATOM 1323 C CA . LEU A 1 167 ? 42.15151 34.84584 -13.33715 1.000 43.40720 348 LEU A CA 1
ATOM 1324 C C . LEU A 1 167 ? 42.10426 33.73923 -12.29125 1.000 46.90399 348 LEU A C 1
ATOM 1325 O O . LEU A 1 167 ? 42.74349 33.83178 -11.23332 1.000 48.63227 348 LEU A O 1
ATOM 1330 N N . SER A 1 168 ? 41.34860 32.67935 -12.57783 1.000 46.13310 349 SER A N 1
ATOM 1331 C CA . SER A 1 168 ? 41.28271 31.54921 -11.66311 1.000 47.42460 349 SER A CA 1
ATOM 1332 C C . SER A 1 168 ? 42.68001 31.02909 -11.34088 1.000 46.39971 349 SER A C 1
ATOM 1333 O O . SER A 1 168 ? 43.02426 30.81588 -10.17204 1.000 46.08715 349 SER A O 1
ATOM 1336 N N . ASP A 1 169 ? 43.51964 30.87251 -12.37154 1.000 45.11836 350 ASP A N 1
ATOM 1337 C CA . ASP A 1 169 ? 44.89002 30.43087 -12.14305 1.000 46.78737 350 ASP A CA 1
ATOM 1338 C C . ASP A 1 169 ? 45.69762 31.48720 -11.40078 1.000 48.23105 350 ASP A C 1
ATOM 1339 O O . ASP A 1 169 ? 46.49883 31.15398 -10.52203 1.000 50.32121 350 ASP A O 1
ATOM 1344 N N . MET A 1 170 ? 45.48704 32.76521 -11.72501 1.000 46.73702 351 MET A N 1
ATOM 1345 C CA . MET A 1 170 ? 46.26385 33.82256 -11.08429 1.000 50.55845 351 MET A CA 1
ATOM 1346 C C . MET A 1 170 ? 46.04208 33.81324 -9.58064 1.000 53.94334 351 MET A C 1
ATOM 1347 O O . MET A 1 170 ? 46.99588 33.97434 -8.80571 1.000 58.04698 351 MET A O 1
ATOM 1352 N N . LYS A 1 171 ? 44.79378 33.57903 -9.15343 1.000 49.40289 352 LYS A N 1
ATOM 1353 C CA . LYS A 1 171 ? 44.50579 33.46961 -7.73097 1.000 43.29060 352 LYS A CA 1
ATOM 1354 C C . LYS A 1 171 ? 45.10571 32.19839 -7.13365 1.000 46.38017 352 LYS A C 1
ATOM 1355 O O . LYS A 1 171 ? 45.52554 32.19661 -5.97222 1.000 47.85184 352 LYS A O 1
ATOM 1361 N N . LEU A 1 172 ? 45.20379 31.12089 -7.91267 1.000 51.28340 353 LEU A N 1
ATOM 1362 C CA . LEU A 1 172 ? 45.72428 29.87216 -7.36336 1.000 49.95550 353 LEU A CA 1
ATOM 1363 C C . LEU A 1 172 ? 47.17397 30.01332 -6.91772 1.000 49.80868 353 LEU A C 1
ATOM 1364 O O . LEU A 1 172 ? 47.59321 29.35476 -5.96130 1.000 46.23633 353 LEU A O 1
ATOM 1369 N N . VAL A 1 173 ? 47.94188 30.88485 -7.57286 1.000 53.12024 354 VAL A N 1
ATOM 1370 C CA . VAL A 1 173 ? 49.37055 31.02817 -7.32525 1.000 51.71275 354 VAL A CA 1
ATOM 1371 C C . VAL A 1 173 ? 49.71717 32.42978 -6.81942 1.000 50.55041 354 VAL A C 1
ATOM 1372 O O . VAL A 1 173 ? 50.86472 32.86626 -6.91779 1.000 50.53832 354 VAL A O 1
ATOM 1376 N N . GLY A 1 174 ? 48.73130 33.13856 -6.27530 1.000 46.06583 355 GLY A N 1
ATOM 1377 C CA . GLY A 1 174 ? 49.00259 34.37433 -5.56375 1.000 45.32108 355 GLY A CA 1
ATOM 1378 C C . GLY A 1 174 ? 49.54352 35.50796 -6.40591 1.000 49.14532 355 GLY A C 1
ATOM 1379 O O . GLY A 1 174 ? 50.21838 36.39355 -5.87338 1.000 48.23016 355 GLY A O 1
ATOM 1380 N N . ASN A 1 175 ? 49.26098 35.52217 -7.70686 1.000 52.63278 356 ASN A N 1
ATOM 1381 C CA . ASN A 1 175 ? 49.70797 36.62976 -8.54988 1.000 57.59972 356 ASN A CA 1
ATOM 1382 C C . ASN A 1 175 ? 48.75965 37.80493 -8.35774 1.000 62.02269 356 ASN A C 1
ATOM 1383 O O . ASN A 1 175 ? 47.78458 37.97435 -9.08952 1.000 64.99592 356 ASN A O 1
ATOM 1388 N N . TYR A 1 176 ? 49.05662 38.63911 -7.35962 1.000 60.82163 357 TYR A N 1
ATOM 1389 C CA . TYR A 1 176 ? 48.23828 39.82130 -7.11748 1.000 57.33764 357 TYR A CA 1
ATOM 1390 C C . TYR A 1 176 ? 48.44413 40.89657 -8.17351 1.000 57.55297 357 TYR A C 1
ATOM 1391 O O . TYR A 1 176 ? 47.57483 41.75568 -8.35277 1.000 57.48838 357 TYR A O 1
ATOM 1400 N N . HIS A 1 177 ? 49.58207 40.87604 -8.87294 1.000 60.63438 358 HIS A N 1
ATOM 1401 C CA . HIS A 1 177 ? 49.90177 41.98522 -9.76206 1.000 62.94598 358 HIS A CA 1
ATOM 1402 C C . HIS A 1 177 ? 48.98754 42.00278 -10.97498 1.000 63.47087 358 HIS A C 1
ATOM 1403 O O . HIS A 1 177 ? 48.47578 43.06086 -11.35874 1.000 65.20629 358 HIS A O 1
ATOM 1410 N N . TYR A 1 178 ? 48.76237 40.84011 -11.58161 1.000 64.39132 359 TYR A N 1
ATOM 1411 C CA . TYR A 1 178 ? 47.87512 40.72882 -12.72985 1.000 65.71300 359 TYR A CA 1
ATOM 1412 C C . TYR A 1 178 ? 46.42075 40.49227 -12.33862 1.000 63.36371 359 TYR A C 1
ATOM 1413 O O . TYR A 1 178 ? 45.52007 40.87574 -13.09515 1.000 63.36656 359 TYR A O 1
ATOM 1422 N N . PHE A 1 179 ? 46.17017 39.84594 -11.18979 1.000 59.36548 360 PHE A N 1
ATOM 1423 C CA . PHE A 1 179 ? 44.79577 39.64337 -10.73557 1.000 55.83033 360 PHE A CA 1
ATOM 1424 C C . PHE A 1 179 ? 44.11350 40.98184 -10.50910 1.000 60.18112 360 PHE A C 1
ATOM 1425 O O . PHE A 1 179 ? 42.94218 41.16095 -10.87349 1.000 61.92320 360 PHE A O 1
ATOM 1433 N N . MET A 1 180 ? 44.85237 41.95091 -9.94215 1.000 61.38313 361 MET A N 1
ATOM 1434 C CA . MET A 1 180 ? 44.27758 43.25823 -9.64406 1.000 63.95581 361 MET A CA 1
ATOM 1435 C C . MET A 1 180 ? 44.26343 44.15666 -10.86505 1.000 66.26390 361 MET A C 1
ATOM 1436 O O . MET A 1 180 ? 43.37359 45.01060 -10.97933 1.000 67.20917 361 MET A O 1
ATOM 1441 N N . LYS A 1 181 ? 45.23230 43.99157 -11.77293 1.000 68.56504 362 LYS A N 1
ATOM 1442 C CA . LYS A 1 181 ? 45.16762 44.69294 -13.05134 1.000 69.66472 362 LYS A CA 1
ATOM 1443 C C . LYS A 1 181 ? 43.95571 44.21760 -13.84184 1.000 66.19244 362 LYS A C 1
ATOM 1444 O O . LYS A 1 181 ? 43.15229 45.03026 -14.32248 1.000 66.51277 362 LYS A O 1
ATOM 1450 N N . ASN A 1 182 ? 43.77210 42.89133 -13.91571 1.000 63.62010 363 ASN A N 1
ATOM 1451 C CA . ASN A 1 182 ? 42.64423 42.25085 -14.58387 1.000 61.28180 363 ASN A CA 1
ATOM 1452 C C . ASN A 1 182 ? 41.31298 42.44898 -13.86262 1.000 59.75588 363 ASN A C 1
ATOM 1453 O O . ASN A 1 182 ? 40.28097 42.02254 -14.39312 1.000 59.80515 363 ASN A O 1
ATOM 1458 N N . TYR A 1 183 ? 41.29188 43.06077 -12.67305 1.000 59.55293 364 TYR A N 1
ATOM 1459 C CA . TYR A 1 183 ? 40.00821 43.43147 -12.08350 1.000 57.33884 364 TYR A CA 1
ATOM 1460 C C . TYR A 1 183 ? 39.33834 44.52738 -12.90090 1.000 61.14905 364 TYR A C 1
ATOM 1461 O O . TYR A 1 183 ? 38.10810 44.55736 -13.02488 1.000 60.90753 364 TYR A O 1
ATOM 1470 N N . LEU A 1 184 ? 40.14231 45.40723 -13.49982 1.000 61.59211 365 LEU A N 1
ATOM 1471 C CA . LEU A 1 184 ? 39.63868 46.51573 -14.29029 1.000 60.02269 365 LEU A CA 1
ATOM 1472 C C . LEU A 1 184 ? 39.02633 46.06558 -15.61126 1.000 57.88676 365 LEU A C 1
ATOM 1473 O O . LEU A 1 184 ? 38.25392 46.82316 -16.20578 1.000 55.80046 365 LEU A O 1
ATOM 1478 N N . LYS A 1 185 ? 39.32915 44.84635 -16.06793 1.000 58.72511 366 LYS A N 1
ATOM 1479 C CA . LYS A 1 185 ? 38.80248 44.31445 -17.31981 1.000 55.47598 366 LYS A CA 1
ATOM 1480 C C . LYS A 1 185 ? 37.44664 43.63139 -17.15458 1.000 54.78544 366 LYS A C 1
ATOM 1481 O O . LYS A 1 185 ? 36.91048 43.10650 -18.13973 1.000 55.81222 366 LYS A O 1
ATOM 1487 N N . LEU A 1 186 ? 36.88344 43.62339 -15.94024 1.000 49.64554 367 LEU A N 1
ATOM 1488 C CA . LEU A 1 186 ? 35.67288 42.86000 -15.65838 1.000 48.14066 367 LEU A CA 1
ATOM 1489 C C . LEU A 1 186 ? 34.42079 43.66762 -15.96998 1.000 50.47734 367 LEU A C 1
ATOM 1490 O O . LEU A 1 186 ? 34.39344 44.89140 -15.79364 1.000 51.67791 367 LEU A O 1
ATOM 1495 N N . HIS A 1 187 ? 33.37757 42.96277 -16.41706 1.000 50.41335 368 HIS A N 1
ATOM 1496 C CA . HIS A 1 187 ? 32.09308 43.56787 -16.74104 1.000 48.04324 368 HIS A CA 1
ATOM 1497 C C . HIS A 1 187 ? 31.34055 43.92943 -15.44766 1.000 51.34177 368 HIS A C 1
ATOM 1498 O O . HIS A 1 187 ? 31.83483 43.70078 -14.34067 1.000 51.00678 368 HIS A O 1
ATOM 1505 N N . LYS A 1 188 ? 30.14814 44.53393 -15.59390 1.000 56.19710 369 LYS A N 1
ATOM 1506 C CA . LYS A 1 188 ? 29.47913 45.16129 -14.44537 1.000 56.77865 369 LYS A CA 1
ATOM 1507 C C . LYS A 1 188 ? 29.16633 44.14650 -13.35268 1.000 58.66562 369 LYS A C 1
ATOM 1508 O O . LYS A 1 188 ? 29.38076 44.41338 -12.16361 1.000 60.43197 369 LYS A O 1
ATOM 1514 N N . PHE A 1 189 ? 28.67132 42.97390 -13.73056 1.000 57.15776 370 PHE A N 1
ATOM 1515 C CA . PHE A 1 189 ? 28.21792 42.01665 -12.73327 1.000 53.33467 370 PHE A CA 1
ATOM 1516 C C . PHE A 1 189 ? 29.30558 41.04530 -12.30998 1.000 51.85717 370 PHE A C 1
ATOM 1517 O O . PHE A 1 189 ? 29.23407 40.49173 -11.21079 1.000 52.83423 370 PHE A O 1
ATOM 1525 N N . GLU A 1 190 ? 30.33647 40.86571 -13.14136 1.000 47.76398 371 GLU A N 1
ATOM 1526 C CA . GLU A 1 190 ? 31.52610 40.14239 -12.70681 1.000 39.93619 371 GLU A CA 1
ATOM 1527 C C . GLU A 1 190 ? 32.18933 40.85695 -11.53582 1.000 40.02264 371 GLU A C 1
ATOM 1528 O O . GLU A 1 190 ? 32.53749 40.22739 -10.52895 1.000 39.12417 371 GLU A O 1
ATOM 1534 N N . LYS A 1 191 ? 32.35363 42.18304 -11.64754 1.000 42.27942 372 LYS A N 1
ATOM 1535 C CA . LYS A 1 191 ? 32.86070 42.98111 -10.53120 1.000 40.96280 372 LYS A CA 1
ATOM 1536 C C . LYS A 1 191 ? 32.04481 42.72165 -9.27101 1.000 41.86240 372 LYS A C 1
ATOM 1537 O O . LYS A 1 191 ? 32.60740 42.52570 -8.18435 1.000 44.66077 372 LYS A O 1
ATOM 1543 N N . CYS A 1 192 ? 30.71015 42.67456 -9.41213 1.000 39.96419 373 CYS A N 1
ATOM 1544 C CA . CYS A 1 192 ? 29.84329 42.40426 -8.26760 1.000 42.26819 373 CYS A CA 1
ATOM 1545 C C . CYS A 1 192 ? 30.16452 41.05920 -7.63739 1.000 47.88830 373 CYS A C 1
ATOM 1546 O O . CYS A 1 192 ? 30.11492 40.90731 -6.41423 1.000 50.04065 373 CYS A O 1
ATOM 1549 N N . LEU A 1 193 ? 30.51377 40.07237 -8.45656 1.000 50.90508 374 LEU A N 1
ATOM 1550 C CA . LEU A 1 193 ? 30.77823 38.73446 -7.93609 1.000 51.09759 374 LEU A CA 1
ATOM 1551 C C . LEU A 1 193 ? 32.12663 38.68340 -7.21840 1.000 49.73748 374 LEU A C 1
ATOM 1552 O O . LEU A 1 193 ? 32.23930 38.11036 -6.13069 1.000 50.34664 374 LEU A O 1
ATOM 1557 N N . ILE A 1 194 ? 33.15185 39.31221 -7.79595 1.000 49.92604 375 ILE A N 1
ATOM 1558 C CA . ILE A 1 194 ? 34.46746 39.34628 -7.16614 1.000 51.15517 375 ILE A CA 1
ATOM 1559 C C . ILE A 1 194 ? 34.38596 40.04424 -5.81426 1.000 51.76537 375 ILE A C 1
ATOM 1560 O O . ILE A 1 194 ? 35.05440 39.63977 -4.85055 1.000 48.48765 375 ILE A O 1
ATOM 1565 N N . ASN A 1 195 ? 33.53864 41.07289 -5.70870 1.000 55.75050 376 ASN A N 1
ATOM 1566 C CA . ASN A 1 195 ? 33.49603 41.85807 -4.48526 1.000 54.30029 376 ASN A CA 1
ATOM 1567 C C . ASN A 1 195 ? 32.98651 41.03048 -3.32386 1.000 54.54964 376 ASN A C 1
ATOM 1568 O O . ASN A 1 195 ? 33.22413 41.38838 -2.16439 1.000 59.12765 376 ASN A O 1
ATOM 1573 N N . SER A 1 196 ? 32.33091 39.90821 -3.62129 1.000 53.69786 377 SER A N 1
ATOM 1574 C CA . SER A 1 196 ? 31.82465 39.05221 -2.55905 1.000 53.57062 377 SER A CA 1
ATOM 1575 C C . SER A 1 196 ? 32.98003 38.45984 -1.76221 1.000 53.68340 377 SER A C 1
ATOM 1576 O O . SER A 1 196 ? 32.84024 38.19879 -0.56353 1.000 55.78294 377 SER A O 1
ATOM 1579 N N . PHE A 1 197 ? 34.15984 38.31606 -2.38555 1.000 54.39726 378 PHE A N 1
ATOM 1580 C CA . PHE A 1 197 ? 35.32891 37.85074 -1.64751 1.000 56.93644 378 PHE A CA 1
ATOM 1581 C C . PHE A 1 197 ? 36.57417 38.69873 -1.85332 1.000 53.49336 378 PHE A C 1
ATOM 1582 O O . PHE A 1 197 ? 37.65725 38.28735 -1.42033 1.000 57.04989 378 PHE A O 1
ATOM 1590 N N . LEU A 1 198 ? 36.44437 39.89100 -2.44224 1.000 45.20581 379 LEU A N 1
ATOM 1591 C CA . LEU A 1 198 ? 37.62385 40.67539 -2.79069 1.000 39.03002 379 LEU A CA 1
ATOM 1592 C C . LEU A 1 198 ? 38.37934 41.14474 -1.54947 1.000 41.34579 379 LEU A C 1
ATOM 1593 O O . LEU A 1 198 ? 39.61134 41.26033 -1.57569 1.000 39.40669 379 LEU A O 1
ATOM 1598 N N . ASN A 1 199 ? 37.66218 41.43468 -0.45741 1.000 44.32915 380 ASN A N 1
ATOM 1599 C CA . ASN A 1 199 ? 38.32015 41.86816 0.77141 1.000 45.11690 380 ASN A CA 1
ATOM 1600 C C . ASN A 1 199 ? 39.28976 40.80758 1.27116 1.000 45.07695 380 ASN A C 1
ATOM 1601 O O . ASN A 1 199 ? 40.45266 41.10389 1.57128 1.000 46.12860 380 ASN A O 1
ATOM 1606 N N . LEU A 1 200 ? 38.82416 39.55865 1.35376 1.000 44.92083 381 LEU A N 1
ATOM 1607 C CA . LEU A 1 200 ? 39.68473 38.48998 1.84947 1.000 46.75495 381 LEU A CA 1
ATOM 1608 C C . LEU A 1 200 ? 40.84921 38.24910 0.89864 1.000 50.95108 381 LEU A C 1
ATOM 1609 O O . LEU A 1 200 ? 41.98984 38.03826 1.33499 1.000 52.98751 381 LEU A O 1
ATOM 1614 N N . GLU A 1 201 ? 40.58457 38.32610 -0.40795 1.000 50.54553 382 GLU A N 1
ATOM 1615 C CA . GLU A 1 201 ? 41.63747 38.15211 -1.40165 1.000 47.96062 382 GLU A CA 1
ATOM 1616 C C . GLU A 1 201 ? 42.70001 39.23220 -1.25942 1.000 48.77811 382 GLU A C 1
ATOM 1617 O O . GLU A 1 201 ? 43.90316 38.94652 -1.30784 1.000 50.78301 382 GLU A O 1
ATOM 1623 N N . LYS A 1 202 ? 42.26587 40.48384 -1.06649 1.000 48.46839 383 LYS A N 1
ATOM 1624 C CA . LYS A 1 202 ? 43.20181 41.56614 -0.77457 1.000 48.56538 383 LYS A CA 1
ATOM 1625 C C . LYS A 1 202 ? 44.04235 41.24106 0.45446 1.000 45.51589 383 LYS A C 1
ATOM 1626 O O . LYS A 1 202 ? 45.26340 41.44334 0.45450 1.000 45.78735 383 LYS A O 1
ATOM 1632 N N . LEU A 1 203 ? 43.40991 40.69200 1.49546 1.000 44.48580 384 LEU A N 1
ATOM 1633 C CA . LEU A 1 203 ? 44.14429 40.30516 2.69821 1.000 48.16633 384 LEU A CA 1
ATOM 1634 C C . LEU A 1 203 ? 45.13025 39.17981 2.41068 1.000 45.22527 384 LEU A C 1
ATOM 1635 O O . LEU A 1 203 ? 46.24560 39.16817 2.94975 1.000 44.25261 384 LEU A O 1
ATOM 1640 N N . ILE A 1 204 ? 44.73425 38.22590 1.56659 1.000 39.46498 385 ILE A N 1
ATOM 1641 C CA . ILE A 1 204 ? 45.63874 37.14648 1.18782 1.000 37.85080 385 ILE A CA 1
ATOM 1642 C C . ILE A 1 204 ? 46.82156 37.70695 0.41210 1.000 43.82637 385 ILE A C 1
ATOM 1643 O O . ILE A 1 204 ? 47.98058 37.35503 0.66586 1.000 46.03564 385 ILE A O 1
ATOM 1648 N N . PHE A 1 205 ? 46.54700 38.62248 -0.51888 1.000 47.60912 386 PHE A N 1
ATOM 1649 C CA . PHE A 1 205 ? 47.62503 39.29706 -1.23095 1.000 49.36452 386 PHE A CA 1
ATOM 1650 C C . PHE A 1 205 ? 48.51045 40.08429 -0.26994 1.000 47.10227 386 PHE A C 1
ATOM 1651 O O . PHE A 1 205 ? 49.74200 40.03238 -0.36933 1.000 44.59108 386 PHE A O 1
ATOM 1659 N N . LEU A 1 206 ? 47.90120 40.80437 0.67936 1.000 45.46544 387 LEU A N 1
ATOM 1660 C CA . LEU A 1 206 ? 48.68184 41.60870 1.61842 1.000 48.93326 387 LEU A CA 1
ATOM 1661 C C . LEU A 1 206 ? 49.62928 40.74273 2.44246 1.000 53.04490 387 LEU A C 1
ATOM 1662 O O . LEU A 1 206 ? 50.75404 41.15446 2.74887 1.000 53.18797 387 LEU A O 1
ATOM 1667 N N . THR A 1 207 ? 49.20279 39.53044 2.79562 1.000 53.43132 388 THR A N 1
ATOM 1668 C CA . THR A 1 207 ? 50.08435 38.63939 3.54003 1.000 51.33607 388 THR A CA 1
ATOM 1669 C C . THR A 1 207 ? 51.29329 38.22906 2.70358 1.000 52.60497 388 THR A C 1
ATOM 1670 O O . THR A 1 207 ? 52.40719 38.11174 3.22688 1.000 50.45173 388 THR A O 1
ATOM 1674 N N . ILE A 1 208 ? 51.09763 38.02921 1.39705 1.000 54.86730 389 ILE A N 1
ATOM 1675 C CA . ILE A 1 208 ? 52.19823 37.62331 0.52290 1.000 51.93532 389 ILE A CA 1
ATOM 1676 C C . ILE A 1 208 ? 53.23790 38.73434 0.41430 1.000 53.11700 389 ILE A C 1
ATOM 1677 O O . ILE A 1 208 ? 54.44466 38.48205 0.50592 1.000 54.21051 389 ILE A O 1
ATOM 1682 N N . ILE A 1 209 ? 52.78429 39.97756 0.23037 1.000 53.87855 390 ILE A N 1
ATOM 1683 C CA . ILE A 1 209 ? 53.70124 41.11313 0.14835 1.000 56.39617 390 ILE A CA 1
ATOM 1684 C C . ILE A 1 209 ? 54.47846 41.26898 1.45182 1.000 58.43404 390 ILE A C 1
ATOM 1685 O O . ILE A 1 209 ? 55.70193 41.45617 1.44878 1.000 60.25230 390 ILE A O 1
ATOM 1690 N N . CYS A 1 210 ? 53.78376 41.15728 2.58903 1.000 57.71412 391 CYS A N 1
ATOM 1691 C CA . CYS A 1 210 ? 54.40813 41.39769 3.88684 1.000 58.60475 391 CYS A CA 1
ATOM 1692 C C . CYS A 1 210 ? 55.33706 40.27105 4.32172 1.000 60.96827 391 CYS A C 1
ATOM 1693 O O . CYS A 1 210 ? 56.21401 40.50428 5.15618 1.000 59.88578 391 CYS A O 1
ATOM 1696 N N . LYS A 1 211 ? 55.17575 39.06488 3.77328 1.000 54.59624 392 LYS A N 1
ATOM 1697 C CA . LYS A 1 211 ? 56.11600 37.97497 4.00852 1.000 56.69583 392 LYS A CA 1
ATOM 1698 C C . LYS A 1 211 ? 57.37310 38.07196 3.15481 1.000 60.33602 392 LYS A C 1
ATOM 1699 O O . LYS A 1 211 ? 58.32964 37.32794 3.40155 1.000 62.69568 392 LYS A O 1
ATOM 1705 N N . SER A 1 212 ? 57.38945 38.95667 2.15468 1.000 59.67614 393 SER A N 1
ATOM 1706 C CA . SER A 1 212 ? 58.39420 38.92534 1.10488 1.000 59.18074 393 SER A CA 1
ATOM 1707 C C . SER A 1 212 ? 59.19130 40.20980 0.97116 1.000 57.68735 393 SER A C 1
ATOM 1708 O O . SER A 1 212 ? 60.25958 40.18757 0.35505 1.000 56.66500 393 SER A O 1
ATOM 1711 N N . TYR A 1 213 ? 58.70715 41.31911 1.51189 1.000 60.31414 394 TYR A N 1
ATOM 1712 C CA . TYR A 1 213 ? 59.47626 42.54563 1.64671 1.000 61.90366 394 TYR A CA 1
ATOM 1713 C C . TYR A 1 213 ? 59.71738 42.82634 3.12120 1.000 64.82863 394 TYR A C 1
ATOM 1714 O O . TYR A 1 213 ? 59.09925 42.22379 4.00509 1.000 63.51683 394 TYR A O 1
ATOM 1723 N N . ASN A 1 214 ? 60.63772 43.75276 3.37987 1.000 69.64676 395 ASN A N 1
ATOM 1724 C CA . ASN A 1 214 ? 60.79935 44.31733 4.71127 1.000 70.75585 395 ASN A CA 1
ATOM 1725 C C . ASN A 1 214 ? 60.27697 45.74263 4.81483 1.000 72.59848 395 ASN A C 1
ATOM 1726 O O . ASN A 1 214 ? 59.97366 46.18829 5.92038 1.000 76.20610 395 ASN A O 1
ATOM 1731 N N . GLN A 1 215 ? 60.14206 46.44711 3.68923 1.000 70.99790 396 GLN A N 1
ATOM 1732 C CA . GLN A 1 215 ? 59.41202 47.70764 3.63164 1.000 72.92002 396 GLN A CA 1
ATOM 1733 C C . GLN A 1 215 ? 59.12392 48.06253 2.17942 1.000 71.50018 396 GLN A C 1
ATOM 1734 O O . GLN A 1 215 ? 59.89789 47.71411 1.28185 1.000 72.78293 396 GLN A O 1
ATOM 1740 N N . VAL A 1 216 ? 57.98995 48.73776 1.96036 1.000 69.17055 397 VAL A N 1
ATOM 1741 C CA . VAL A 1 216 ? 57.56380 49.19524 0.64316 1.000 69.39679 397 VAL A CA 1
ATOM 1742 C C . VAL A 1 216 ? 56.88768 50.55396 0.77429 1.000 73.91729 397 VAL A C 1
ATOM 1743 O O . VAL A 1 216 ? 56.23419 50.84466 1.78265 1.000 75.29425 397 VAL A O 1
ATOM 1747 N N . ASN A 1 217 ? 57.03677 51.38195 -0.27037 1.000 76.30505 398 ASN A N 1
ATOM 1748 C CA . ASN A 1 217 ? 56.29046 52.63189 -0.36729 1.000 79.25733 398 ASN A CA 1
ATOM 1749 C C . ASN A 1 217 ? 54.80191 52.38332 -0.14417 1.000 78.75335 398 ASN A C 1
ATOM 1750 O O . ASN A 1 2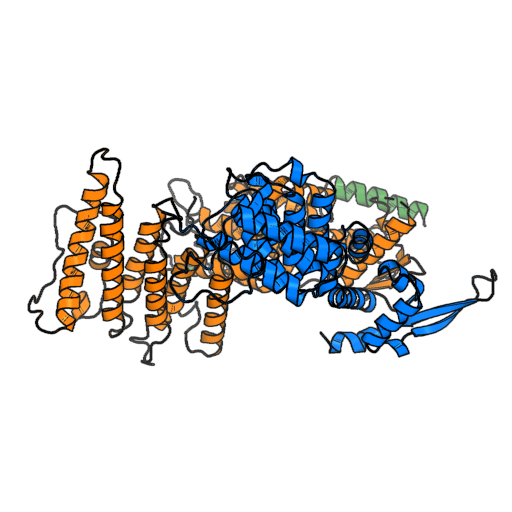17 ? 54.26794 51.33140 -0.50797 1.000 75.59306 398 ASN A O 1
ATOM 1755 N N . LEU A 1 218 ? 54.12731 53.35900 0.46697 1.000 81.78641 399 LEU A N 1
ATOM 1756 C CA . LEU A 1 218 ? 52.67652 53.27712 0.56110 1.000 82.63920 399 LEU A CA 1
ATOM 1757 C C . LEU A 1 218 ? 52.01736 53.55371 -0.78264 1.000 85.26575 399 LEU A C 1
ATOM 1758 O O . LEU A 1 218 ? 50.85802 53.17432 -0.98996 1.000 83.65242 399 LEU A O 1
ATOM 1763 N N . ASP A 1 219 ? 52.73220 54.21042 -1.70036 1.000 89.53524 400 ASP A N 1
ATOM 1764 C CA . ASP A 1 219 ? 52.21315 54.37099 -3.05251 1.000 94.60180 400 ASP A CA 1
ATOM 1765 C C . ASP A 1 219 ? 52.23826 53.04527 -3.80320 1.000 92.67527 400 ASP A C 1
ATOM 1766 O O . ASP A 1 219 ? 51.33234 52.76684 -4.59822 1.000 91.98117 400 ASP A O 1
ATOM 1771 N N . PHE A 1 220 ? 53.24051 52.19710 -3.53266 1.000 93.08872 401 PHE A N 1
ATOM 1772 C CA . PHE A 1 220 ? 53.34778 50.92405 -4.24617 1.000 94.58557 401 PHE A CA 1
ATOM 1773 C C . PHE A 1 220 ? 52.20691 49.98893 -3.87490 1.000 95.01051 401 PHE A C 1
ATOM 1774 O O . PHE A 1 220 ? 51.60671 49.35359 -4.74582 1.000 97.08819 401 PHE A O 1
ATOM 1782 N N . VAL A 1 221 ? 51.88015 49.90384 -2.58613 1.000 92.55497 402 VAL A N 1
ATOM 1783 C CA . VAL A 1 221 ? 50.68743 49.16523 -2.18009 1.000 87.11254 402 VAL A CA 1
ATOM 1784 C C . VAL A 1 221 ? 49.46287 49.73725 -2.88057 1.000 83.01014 402 VAL A C 1
ATOM 1785 O O . VAL A 1 221 ? 48.67404 49.00499 -3.49018 1.000 81.06106 402 VAL A O 1
ATOM 1789 N N . LYS A 1 222 ? 49.34203 51.07099 -2.86881 1.000 83.98625 403 LYS A N 1
ATOM 1790 C CA . LYS A 1 222 ? 48.17560 51.75081 -3.42733 1.000 84.72355 403 LYS A CA 1
ATOM 1791 C C . LYS A 1 222 ? 47.96584 51.39379 -4.89183 1.000 82.36529 403 LYS A C 1
ATOM 1792 O O . LYS A 1 222 ? 46.82419 51.19888 -5.33752 1.000 82.69456 403 LYS A O 1
ATOM 1798 N N . SER A 1 223 ? 49.05762 51.27851 -5.65332 1.000 79.03779 404 SER A N 1
ATOM 1799 C CA . SER A 1 223 ? 48.90684 51.04018 -7.08172 1.000 75.85010 404 SER A CA 1
ATOM 1800 C C . SER A 1 223 ? 48.59364 49.57509 -7.35486 1.000 73.93299 404 SER A C 1
ATOM 1801 O O . SER A 1 223 ? 47.66479 49.26442 -8.10688 1.000 73.07907 404 SER A O 1
ATOM 1804 N N . GLU A 1 224 ? 49.32793 48.66330 -6.70786 1.000 73.31942 405 GLU A N 1
ATOM 1805 C CA . GLU A 1 224 ? 49.17792 47.23512 -6.96964 1.000 72.72565 405 GLU A CA 1
ATOM 1806 C C . GLU A 1 224 ? 47.83202 46.68237 -6.51678 1.000 75.30901 405 GLU A C 1
ATOM 1807 O O . GLU A 1 224 ? 47.44696 45.59804 -6.96099 1.000 81.18249 405 GLU A O 1
ATOM 1813 N N . PHE A 1 225 ? 47.11647 47.38345 -5.63350 1.000 71.07730 406 PHE A N 1
ATOM 1814 C CA . PHE A 1 225 ? 45.81648 46.93858 -5.14529 1.000 68.31646 406 PHE A CA 1
ATOM 1815 C C . PHE A 1 225 ? 44.65784 47.75462 -5.71887 1.000 67.88375 406 PHE A C 1
ATOM 1816 O O . PHE A 1 225 ? 43.53908 47.65912 -5.19997 1.000 62.59059 406 PHE A O 1
ATOM 1824 N N . ASN A 1 226 ? 44.91051 48.58156 -6.73863 1.000 75.12308 407 ASN A N 1
ATOM 1825 C CA . ASN A 1 226 ? 43.88716 49.44629 -7.34942 1.000 80.96174 407 ASN A CA 1
ATOM 1826 C C . ASN A 1 226 ? 43.15388 50.31399 -6.32942 1.000 82.39542 407 ASN A C 1
ATOM 1827 O O . ASN A 1 226 ? 41.95291 50.54712 -6.45801 1.000 82.65463 407 ASN A O 1
ATOM 1832 N N . PHE A 1 227 ? 43.80828 50.76959 -5.27348 1.000 84.01018 408 PHE A N 1
ATOM 1833 C CA . PHE A 1 227 ? 43.14142 51.75240 -4.43064 1.000 87.93025 408 PHE A CA 1
ATOM 1834 C C . PHE A 1 227 ? 43.16517 53.09944 -5.14858 1.000 95.38273 408 PHE A C 1
ATOM 1835 O O . PHE A 1 227 ? 44.21819 53.56598 -5.58690 1.000 95.23243 408 PHE A O 1
ATOM 1843 N N . ASN A 1 228 ? 41.98319 53.69483 -5.32902 1.000 102.21790 409 ASN A N 1
ATOM 1844 C CA . ASN A 1 228 ? 41.88443 54.87621 -6.18301 1.000 109.25853 409 ASN A CA 1
ATOM 1845 C C . ASN A 1 228 ? 42.48359 56.10992 -5.51917 1.000 114.78205 409 ASN A C 1
ATOM 1846 O O . ASN A 1 228 ? 42.81113 57.08575 -6.20476 1.000 126.29342 409 ASN A O 1
ATOM 1851 N N . SER A 1 229 ? 42.64545 56.07553 -4.19856 1.000 110.74982 410 SER A N 1
ATOM 1852 C CA . SER A 1 229 ? 43.28525 57.14373 -3.44831 1.000 107.18615 410 SER A CA 1
ATOM 1853 C C . SER A 1 229 ? 44.09747 56.53745 -2.31441 1.000 105.00020 410 SER A C 1
ATOM 1854 O O . SER A 1 229 ? 43.87533 55.39311 -1.90708 1.000 103.83238 410 SER A O 1
ATOM 1857 N N . ILE A 1 230 ? 45.04803 57.32509 -1.80390 1.000 103.76442 411 ILE A N 1
ATOM 1858 C CA . ILE A 1 230 ? 45.86477 56.86557 -0.68438 1.000 103.09514 411 ILE A CA 1
ATOM 1859 C C . ILE A 1 230 ? 45.03574 56.79935 0.59409 1.000 100.97731 411 ILE A C 1
ATOM 1860 O O . ILE A 1 230 ? 45.35048 56.02874 1.50938 1.000 99.18778 411 ILE A O 1
ATOM 1865 N N . GLU A 1 231 ? 43.95726 57.58621 0.67250 1.000 99.91204 412 GLU A N 1
ATOM 1866 C CA . GLU A 1 231 ? 43.07946 57.51922 1.83706 1.000 98.96488 412 GLU A CA 1
ATOM 1867 C C . GLU A 1 231 ? 42.37105 56.17303 1.90126 1.000 98.58976 412 GLU A C 1
ATOM 1868 O O . GLU A 1 231 ? 42.20270 55.59630 2.98004 1.000 97.46680 412 GLU A O 1
ATOM 1874 N N . GLU A 1 232 ? 41.95894 55.65147 0.74633 1.000 100.21068 413 GLU A N 1
ATOM 1875 C CA . GLU A 1 232 ? 41.41852 54.30580 0.68919 1.000 100.79097 413 GLU A CA 1
ATOM 1876 C C . GLU A 1 232 ? 42.49779 53.24751 0.86986 1.000 97.03157 413 GLU A C 1
ATOM 1877 O O . GLU A 1 232 ? 42.17211 52.10421 1.18374 1.000 98.12201 413 GLU A O 1
ATOM 1883 N N . THR A 1 233 ? 43.77629 53.62034 0.71221 1.000 92.43813 414 THR A N 1
ATOM 1884 C CA . THR A 1 233 ? 44.87014 52.69141 0.98187 1.000 85.26879 414 THR A CA 1
ATOM 1885 C C . THR A 1 233 ? 45.09753 52.54995 2.48434 1.000 81.01371 414 THR A C 1
ATOM 1886 O O . THR A 1 233 ? 45.23459 51.43350 2.98887 1.000 80.29968 414 THR A O 1
ATOM 1890 N N . THR A 1 234 ? 45.12859 53.67007 3.22254 1.000 79.31685 415 THR A N 1
ATOM 1891 C CA . THR A 1 234 ? 45.39679 53.58538 4.65941 1.000 80.76323 415 THR A CA 1
ATOM 1892 C C . THR A 1 234 ? 44.22948 52.99879 5.43011 1.000 83.47897 415 THR A C 1
ATOM 1893 O O . THR A 1 234 ? 44.44841 52.35867 6.46441 1.000 86.06248 415 THR A O 1
ATOM 1897 N N . ASN A 1 235 ? 42.99078 53.20572 4.96275 1.000 82.61395 416 ASN A N 1
ATOM 1898 C CA . ASN A 1 235 ? 41.85251 52.63752 5.67675 1.000 82.30600 416 ASN A CA 1
ATOM 1899 C C . ASN A 1 235 ? 41.81470 51.12117 5.54074 1.000 74.39296 416 ASN A C 1
ATOM 1900 O O . ASN A 1 235 ? 41.37270 50.42574 6.46151 1.000 72.10296 416 ASN A O 1
ATOM 1905 N N . PHE A 1 236 ? 42.30935 50.59597 4.41881 1.000 70.87519 417 PHE A N 1
ATOM 1906 C CA . PHE A 1 236 ? 42.42561 49.15177 4.25006 1.000 67.12956 417 PHE A CA 1
ATOM 1907 C C . PHE A 1 236 ? 43.40510 48.56446 5.25284 1.000 67.01884 417 PHE A C 1
ATOM 1908 O O . PHE A 1 236 ? 43.17315 47.48115 5.80352 1.000 66.14917 417 PHE A O 1
ATOM 1916 N N . LEU A 1 237 ? 44.50518 49.27519 5.51360 1.000 67.83225 418 LEU A N 1
ATOM 1917 C CA . LEU A 1 237 ? 45.48928 48.79055 6.47789 1.000 67.21074 418 LEU A CA 1
ATOM 1918 C C . LEU A 1 237 ? 44.96479 48.92293 7.90425 1.000 72.19244 418 LEU A C 1
ATOM 1919 O O . LEU A 1 237 ? 45.25072 48.06765 8.75598 1.000 72.71244 418 LEU A O 1
ATOM 1924 N N . ASN A 1 238 ? 44.17389 49.97271 8.17820 1.000 72.75122 419 ASN A N 1
ATOM 1925 C CA . ASN A 1 238 ? 43.55326 50.11211 9.49430 1.000 73.71678 419 ASN A CA 1
ATOM 1926 C C . ASN A 1 238 ? 42.56985 48.99029 9.78715 1.000 76.55877 419 ASN A C 1
ATOM 1927 O O . ASN A 1 238 ? 42.38889 48.62583 10.95520 1.000 78.15277 419 ASN A O 1
ATOM 1932 N N . GLU A 1 239 ? 41.93348 48.43798 8.74920 1.000 76.69239 420 GLU A N 1
ATOM 1933 C CA . GLU A 1 239 ? 41.04961 47.29338 8.90619 1.000 78.85454 420 GLU A CA 1
ATOM 1934 C C . GLU A 1 239 ? 41.79865 46.04414 9.32725 1.000 77.11192 420 GLU A C 1
ATOM 1935 O O . GLU A 1 239 ? 41.19021 45.12573 9.88815 1.000 75.41973 420 GLU A O 1
ATOM 1941 N N . GLN A 1 240 ? 43.10568 45.99734 9.06532 1.000 77.63010 421 GLN A N 1
ATOM 1942 C CA . GLN A 1 240 ? 43.95077 44.86827 9.42639 1.000 73.33864 421 GLN A CA 1
ATOM 1943 C C . GLN A 1 240 ? 44.77559 45.13585 10.67467 1.000 69.85206 421 GLN A C 1
ATOM 1944 O O . GLN A 1 240 ? 45.68402 44.35440 10.97338 1.000 69.38077 421 GLN A O 1
ATOM 1950 N N . ASN A 1 241 ? 44.48747 46.22159 11.39721 1.000 68.31854 422 ASN A N 1
ATOM 1951 C CA . ASN A 1 241 ? 45.28047 46.66458 12.54858 1.000 68.21564 422 ASN A CA 1
ATOM 1952 C C . ASN A 1 241 ? 46.76334 46.75800 12.18480 1.000 68.37866 422 ASN A C 1
ATOM 1953 O O . ASN A 1 241 ? 47.62204 46.10663 12.78015 1.000 71.60915 422 ASN A O 1
ATOM 1958 N N . LEU A 1 242 ? 47.05096 47.56868 11.16018 1.000 64.08267 423 LEU A N 1
ATOM 1959 C CA . LEU A 1 242 ? 48.42375 47.79476 10.72125 1.000 61.67672 423 LEU A CA 1
ATOM 1960 C C . LEU A 1 242 ? 48.74063 49.28060 10.57045 1.000 64.96009 423 LEU A C 1
ATOM 1961 O O . LEU A 1 242 ? 49.77735 49.63270 10.00054 1.000 66.96221 423 LEU A O 1
ATOM 1966 N N . THR A 1 243 ? 47.86707 50.16055 11.06986 1.000 66.87885 424 T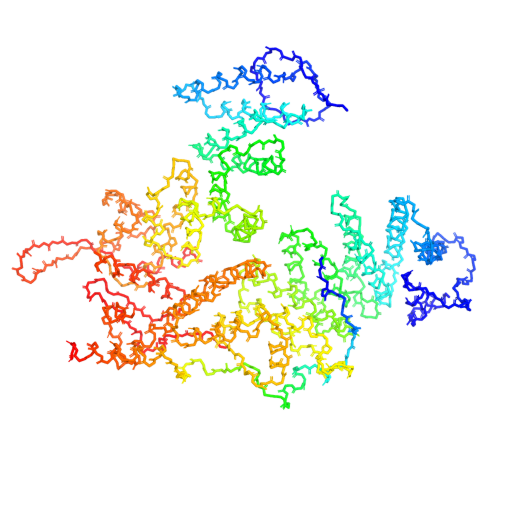HR A N 1
ATOM 1967 C CA . THR A 1 243 ? 48.06771 51.59650 10.89644 1.000 67.55472 424 THR A CA 1
ATOM 1968 C C . THR A 1 243 ? 49.37307 52.07044 11.52202 1.000 68.03499 424 THR A C 1
ATOM 1969 O O . THR A 1 243 ? 50.01396 52.99134 11.00052 1.000 67.08858 424 THR A O 1
ATOM 1973 N N . GLU A 1 244 ? 49.79610 51.45097 12.62798 1.000 69.83690 425 GLU A N 1
ATOM 1974 C CA . GLU A 1 244 ? 51.00298 51.90099 13.30846 1.000 67.26003 425 GLU A CA 1
ATOM 1975 C C . GLU A 1 244 ? 52.28398 51.50671 12.58074 1.000 68.32806 425 GLU A C 1
ATOM 1976 O O . GLU A 1 244 ? 53.35473 52.01678 12.92859 1.000 73.04310 425 GLU A O 1
ATOM 1982 N N . PHE A 1 245 ? 52.20011 50.64421 11.56553 1.000 64.11789 426 PHE A N 1
ATOM 1983 C CA . PHE A 1 245 ? 53.35876 50.23487 10.78423 1.000 61.34189 426 PHE A CA 1
ATOM 1984 C C . PHE A 1 245 ? 53.58275 51.11490 9.55876 1.000 62.93374 426 PHE A C 1
ATOM 1985 O O . PHE A 1 245 ? 54.53296 50.88004 8.80219 1.000 59.24474 426 PHE A O 1
ATOM 1993 N N . ILE A 1 246 ? 52.72826 52.12176 9.35396 1.000 67.67258 427 ILE A N 1
ATOM 1994 C CA . ILE A 1 246 ? 52.92638 53.16026 8.34707 1.000 70.62380 427 ILE A CA 1
ATOM 1995 C C . ILE A 1 246 ? 53.83305 54.23822 8.92697 1.000 82.34220 427 ILE A C 1
ATOM 1996 O O . ILE A 1 246 ? 53.36180 55.18775 9.56466 1.000 88.95676 427 ILE A O 1
ATOM 2001 N N . LEU A 1 247 ? 55.13767 54.09885 8.72073 1.000 85.19326 428 LEU A N 1
ATOM 2002 C CA . LEU A 1 247 ? 56.09848 55.07089 9.21761 1.000 85.08519 428 LEU A CA 1
ATOM 2003 C C . LEU A 1 247 ? 56.33053 56.16271 8.16397 1.000 88.02629 428 LEU A C 1
ATOM 2004 O O . LEU A 1 247 ? 55.90592 56.04302 7.01251 1.000 87.32167 428 LEU A O 1
ATOM 2009 N N . ASN A 1 248 ? 56.97863 57.25649 8.57438 1.000 92.38438 429 ASN A N 1
ATOM 2010 C CA . ASN A 1 248 ? 57.38106 58.32241 7.65836 1.000 96.13949 429 ASN A CA 1
ATOM 2011 C C . ASN A 1 248 ? 58.89767 58.34859 7.57147 1.000 104.65631 429 ASN A C 1
ATOM 2012 O O . ASN A 1 248 ? 59.57936 58.38955 8.60479 1.000 104.23956 429 ASN A O 1
ATOM 2017 N N . LYS A 1 249 ? 59.43263 58.35788 6.35476 1.000 110.03699 430 LYS A N 1
ATOM 2018 C CA . LYS A 1 249 ? 60.87269 58.49904 6.20479 1.000 117.16593 430 LYS A CA 1
ATOM 2019 C C . LYS A 1 249 ? 61.18168 59.56350 5.16613 1.000 127.54382 430 LYS A C 1
ATOM 2020 O O . LYS A 1 249 ? 60.55852 59.61083 4.09973 1.000 127.83832 430 LYS A O 1
ATOM 2026 N N . GLN A 1 250 ? 62.12610 60.43264 5.51283 1.000 138.27232 431 GLN A N 1
ATOM 2027 C CA . GLN A 1 250 ? 62.52878 61.55929 4.68655 1.000 139.49275 431 GLN A CA 1
ATOM 2028 C C . GLN A 1 250 ? 63.64255 61.12409 3.73884 1.000 143.83905 431 GLN A C 1
ATOM 2029 O O . GLN A 1 250 ? 64.52884 60.35362 4.12115 1.000 143.89433 431 GLN A O 1
ATOM 2035 N N . ILE A 1 251 ? 63.59657 61.60990 2.49683 1.000 148.81590 432 ILE A N 1
ATOM 2036 C CA . ILE A 1 251 ? 64.48069 61.11284 1.44800 1.000 155.44156 432 ILE A CA 1
ATOM 2037 C C . ILE A 1 251 ? 65.31172 62.26092 0.87937 1.000 167.13180 432 ILE A C 1
ATOM 2038 O O . ILE A 1 251 ? 64.78052 63.33112 0.55685 1.000 166.94485 432 ILE A O 1
ATOM 2043 N N . THR A 1 252 ? 66.62994 62.03911 0.79294 1.000 185.05104 433 THR A N 1
ATOM 2044 C CA . THR A 1 252 ? 67.52693 63.01973 0.18720 1.000 178.03923 433 THR A CA 1
ATOM 2045 C C . THR A 1 252 ? 67.35395 63.08398 -1.32508 1.000 180.83007 433 THR A C 1
ATOM 2046 O O . THR A 1 252 ? 67.47653 64.16651 -1.91046 1.000 180.01588 433 THR A O 1
ATOM 2050 N N . ASP A 1 253 ? 67.07066 61.94081 -1.96674 1.000 185.46611 434 ASP A N 1
ATOM 2051 C CA . ASP A 1 253 ? 66.90124 61.83583 -3.42048 1.000 191.55334 434 ASP A CA 1
ATOM 2052 C C . ASP A 1 253 ? 68.16576 62.26778 -4.17023 1.000 203.16304 434 ASP A C 1
ATOM 2053 O O . ASP A 1 253 ? 68.09311 62.81745 -5.27307 1.000 214.53743 434 ASP A O 1
ATOM 2058 N N . SER A 1 254 ? 69.33480 62.02104 -3.56906 1.000 196.96607 435 SER A N 1
ATOM 2059 C CA . SER A 1 254 ? 70.63315 62.34402 -4.16599 1.000 190.51423 435 SER A CA 1
ATOM 2060 C C . SER A 1 254 ? 70.72750 63.83161 -4.51907 1.000 192.15403 435 SER A C 1
ATOM 2061 O O . SER A 1 254 ? 71.13499 64.20750 -5.62027 1.000 192.80979 435 SER A O 1
ATOM 2064 N N . ASN A 1 255 ? 70.31499 64.68257 -3.56751 1.000 194.95833 436 ASN A N 1
ATOM 2065 C CA . ASN A 1 255 ? 70.28332 66.14478 -3.72241 1.000 189.68539 436 ASN A CA 1
ATOM 2066 C C . ASN A 1 255 ? 69.45420 66.58155 -4.92963 1.000 191.22033 436 ASN A C 1
ATOM 2067 O O . ASN A 1 255 ? 69.72547 67.61403 -5.54863 1.000 192.10902 436 ASN A O 1
ATOM 2072 N N . GLY A 1 256 ? 68.44216 65.79907 -5.28685 1.000 188.10585 437 GLY A N 1
ATOM 2073 C CA . GLY A 1 256 ? 67.51690 66.22768 -6.31700 1.000 184.85703 437 GLY A CA 1
ATOM 2074 C C . GLY A 1 256 ? 66.45409 67.15856 -5.77060 1.000 182.19550 437 GLY A C 1
ATOM 2075 O O . GLY A 1 256 ? 66.08427 68.14712 -6.41142 1.000 184.41850 437 GLY A O 1
ATOM 2076 N N . LYS A 1 257 ? 65.95710 66.84198 -4.57723 1.000 177.53910 438 LYS A N 1
ATOM 2077 C CA . LYS A 1 257 ? 64.88870 67.58424 -3.92409 1.000 175.10406 438 LYS A CA 1
ATOM 2078 C C . LYS A 1 257 ? 64.73535 67.04125 -2.51445 1.000 174.48144 438 LYS A C 1
ATOM 2079 O O . LYS A 1 257 ? 65.04448 65.87364 -2.25089 1.000 178.12153 438 LYS A O 1
ATOM 2085 N N . SER A 1 258 ? 64.26347 67.90205 -1.61274 1.000 170.45927 439 SER A N 1
ATOM 2086 C CA . SER A 1 258 ? 63.90276 67.48051 -0.26504 1.000 166.74589 439 SER A CA 1
ATOM 2087 C C . SER A 1 258 ? 62.45129 67.01369 -0.25987 1.000 164.08588 439 SER A C 1
ATOM 2088 O O . SER A 1 258 ? 61.56396 67.71311 -0.74937 1.000 166.93540 439 SER A O 1
ATOM 2091 N N . SER A 1 259 ? 62.21344 65.81904 0.27971 1.000 155.45544 440 SER A N 1
ATOM 2092 C CA . SER A 1 259 ? 60.87232 65.24526 0.29552 1.000 147.45330 440 SER A CA 1
ATOM 2093 C C . SER A 1 259 ? 60.79688 64.11539 1.31752 1.000 139.41411 440 SER A C 1
ATOM 2094 O O . SER A 1 259 ? 61.80213 63.48828 1.65429 1.000 139.68613 440 SER A O 1
ATOM 2097 N N . ASN A 1 260 ? 59.57813 63.86905 1.80313 1.000 131.84933 441 ASN A N 1
ATOM 2098 C CA . ASN A 1 260 ? 59.27386 62.77186 2.71516 1.000 125.30321 441 ASN A CA 1
ATOM 2099 C C . ASN A 1 260 ? 58.22812 61.85081 2.08953 1.000 118.43616 441 ASN A C 1
ATOM 2100 O O . ASN A 1 260 ? 57.26911 62.31837 1.46308 1.000 121.24259 441 ASN A O 1
ATOM 2105 N N . ILE A 1 261 ? 58.42218 60.54012 2.24432 1.000 112.37696 442 ILE A N 1
ATOM 2106 C CA . ILE A 1 261 ? 57.49753 59.54650 1.71161 1.000 107.17350 442 ILE A CA 1
ATOM 2107 C C . ILE A 1 261 ? 56.97708 58.67022 2.84937 1.000 102.82535 442 ILE A C 1
ATOM 2108 O O . ILE A 1 261 ? 57.56552 58.59432 3.92924 1.000 103.23708 442 ILE A O 1
ATOM 2113 N N . LYS A 1 262 ? 55.85769 57.99002 2.58744 1.000 97.32333 443 LYS A N 1
ATOM 2114 C CA . LYS A 1 262 ? 55.20728 57.12230 3.57153 1.000 90.16571 443 LYS A CA 1
ATOM 2115 C C . LYS A 1 262 ? 55.60071 55.66712 3.30813 1.000 87.44346 443 LYS A C 1
ATOM 2116 O O . LYS A 1 262 ? 55.22055 55.08878 2.28478 1.000 86.93807 443 LYS A O 1
ATOM 2122 N N . ILE A 1 263 ? 56.34606 55.07393 4.24760 1.000 85.98497 444 ILE A N 1
ATOM 2123 C CA . ILE A 1 263 ? 56.79406 53.68286 4.20586 1.000 83.51631 444 ILE A CA 1
ATOM 2124 C C . ILE A 1 263 ? 55.79480 52.80328 4.95210 1.000 78.53723 444 ILE A C 1
ATOM 2125 O O . ILE A 1 263 ? 55.09098 53.26546 5.85788 1.000 78.57152 444 ILE A O 1
ATOM 2130 N N . LEU A 1 264 ? 55.71330 51.52798 4.56759 1.000 73.00544 445 LEU A N 1
ATOM 2131 C CA . LEU A 1 264 ? 55.01859 50.51229 5.35278 1.000 69.82186 445 LEU A CA 1
ATOM 2132 C C . LEU A 1 264 ? 56.02712 49.46358 5.80808 1.000 68.56747 445 LEU A C 1
ATOM 2133 O O . LEU A 1 264 ? 56.68173 48.82878 4.97475 1.000 69.49351 445 LEU A O 1
ATOM 2138 N N . ASN A 1 265 ? 56.14975 49.27817 7.12557 1.000 66.97541 446 ASN A N 1
ATOM 2139 C CA . ASN A 1 265 ? 57.05944 48.27382 7.68246 1.000 66.00252 446 ASN A CA 1
ATOM 2140 C C . ASN A 1 265 ? 56.38005 46.91436 7.59834 1.000 66.17286 446 ASN A C 1
ATOM 2141 O O . ASN A 1 265 ? 55.69220 46.47752 8.52223 1.000 65.90811 446 ASN A O 1
ATOM 2146 N N . THR A 1 266 ? 56.59325 46.22651 6.47379 1.000 65.54584 447 THR A N 1
ATOM 2147 C CA . THR A 1 266 ? 55.94988 44.93808 6.26196 1.000 62.78841 447 THR A CA 1
ATOM 2148 C C . THR A 1 266 ? 56.55627 43.83095 7.11573 1.000 65.40142 447 THR A C 1
ATOM 2149 O O . THR A 1 266 ? 55.87697 42.83382 7.37904 1.000 65.55117 447 THR A O 1
ATOM 2153 N N . LYS A 1 267 ? 57.80298 43.98491 7.57776 1.000 68.43032 448 LYS A N 1
ATOM 2154 C CA . LYS A 1 267 ? 58.34662 43.00567 8.51641 1.000 71.64014 448 LYS A CA 1
ATOM 2155 C C . LYS A 1 267 ? 57.61928 43.06408 9.85649 1.000 67.82280 448 LYS A C 1
ATOM 2156 O O . LYS A 1 267 ? 57.40078 42.02699 10.49419 1.000 67.14895 448 LYS A O 1
ATOM 2162 N N . GLY A 1 268 ? 57.24396 44.26629 10.30454 1.000 66.03231 449 GLY A N 1
ATOM 2163 C CA . GLY A 1 268 ? 56.48309 44.37726 11.53996 1.000 67.67292 449 GLY A CA 1
ATOM 2164 C C . GLY A 1 268 ? 55.06142 43.88233 11.37643 1.000 69.17846 449 GLY A C 1
ATOM 2165 O O . GLY A 1 268 ? 54.44060 43.40645 12.33491 1.000 68.71613 449 GLY A O 1
ATOM 2166 N N . CYS A 1 269 ? 54.52863 43.98733 10.15177 1.000 70.47508 450 CYS A N 1
ATOM 2167 C CA . CYS A 1 269 ? 53.18847 43.48966 9.87004 1.000 66.78102 450 CYS A CA 1
ATOM 2168 C C . CYS A 1 269 ? 53.14638 41.97232 9.91678 1.000 66.24484 450 CYS A C 1
ATOM 2169 O O . CYS A 1 269 ? 52.09021 41.40545 10.21682 1.000 64.79792 450 CYS A O 1
ATOM 2172 N N . ARG A 1 270 ? 54.27498 41.30386 9.61659 1.000 68.14233 451 ARG A N 1
ATOM 2173 C CA . ARG A 1 270 ? 54.31663 39.84122 9.66517 1.000 71.51022 451 ARG A CA 1
ATOM 2174 C C . ARG A 1 270 ? 53.84420 39.31658 11.01116 1.000 74.67348 451 ARG A C 1
ATOM 2175 O O . ARG A 1 270 ? 53.12974 38.31204 11.07136 1.000 75.30538 451 ARG A O 1
ATOM 2183 N N . VAL A 1 271 ? 54.23301 39.98491 12.09703 1.000 75.01726 452 VAL A N 1
ATOM 2184 C CA . VAL A 1 271 ? 53.84406 39.55224 13.43226 1.000 77.20393 452 VAL A CA 1
ATOM 2185 C C . VAL A 1 271 ? 52.33291 39.45930 13.54624 1.000 73.99954 452 VAL A C 1
ATOM 2186 O O . VAL A 1 271 ? 51.79369 38.48123 14.07950 1.000 75.93720 452 VAL A O 1
ATOM 2190 N N . GLN A 1 272 ? 51.62859 40.44952 12.98965 1.000 68.96754 453 GLN A N 1
ATOM 2191 C CA . GLN A 1 272 ? 50.20175 40.65954 13.20375 1.000 64.90422 453 GLN A CA 1
ATOM 2192 C C . GLN A 1 272 ? 49.31964 39.85658 12.25460 1.000 65.74065 453 GLN A C 1
ATOM 2193 O O . GLN A 1 272 ? 48.22388 39.43637 12.64588 1.000 68.53154 453 GLN A O 1
ATOM 2199 N N . LEU A 1 273 ? 49.77358 39.61612 11.02440 1.000 65.82932 454 LEU A N 1
ATOM 2200 C CA . LEU A 1 273 ? 48.97445 38.92537 10.02007 1.000 63.81818 454 LEU A CA 1
ATOM 2201 C C . LEU A 1 273 ? 49.07084 37.41192 10.11901 1.000 70.25315 454 LEU A C 1
ATOM 2202 O O . LEU A 1 273 ? 48.19465 36.71732 9.59867 1.000 72.43032 454 LEU A O 1
ATOM 2207 N N . ILE A 1 274 ? 50.11194 36.88790 10.77289 1.000 75.16492 455 ILE A N 1
ATOM 2208 C CA . ILE A 1 274 ? 50.23841 35.45268 11.01020 1.000 79.07395 455 ILE A CA 1
ATOM 2209 C C . ILE A 1 274 ? 49.42085 35.03390 12.22597 1.000 83.33564 455 ILE A C 1
ATOM 2210 O O . ILE A 1 274 ? 49.16908 33.83281 12.42618 1.000 83.69068 455 ILE A O 1
ATOM 2215 N N . GLN A 1 275 ? 48.93764 35.99845 13.01321 1.000 88.20721 456 GLN A N 1
ATOM 2216 C CA . GLN A 1 275 ? 48.02033 35.67615 14.09548 1.000 94.04548 456 GLN A CA 1
ATOM 2217 C C . GLN A 1 275 ? 46.62149 35.37565 13.58212 1.000 101.58698 456 GLN A C 1
ATOM 2218 O O . GLN A 1 275 ? 45.90664 34.56810 14.18704 1.000 104.27959 456 GLN A O 1
ATOM 2224 N N . ASN A 1 276 ? 46.21159 35.99543 12.46838 1.000 104.96400 457 ASN A N 1
ATOM 2225 C CA . ASN A 1 276 ? 44.82848 35.82409 12.03675 1.000 108.43833 457 ASN A CA 1
ATOM 2226 C C . ASN A 1 276 ? 44.63989 34.54923 11.21683 1.000 113.66349 457 ASN A C 1
ATOM 2227 O O . ASN A 1 276 ? 43.60692 33.88366 11.34109 1.000 115.00170 457 ASN A O 1
ATOM 2232 N N . TYR A 1 277 ? 45.62376 34.17661 10.39739 1.000 117.50853 458 TYR A N 1
ATOM 2233 C CA . TYR A 1 277 ? 45.54948 32.92539 9.64103 1.000 118.77949 458 TYR A CA 1
ATOM 2234 C C . TYR A 1 277 ? 46.38543 31.82994 10.30145 1.000 121.57578 458 TYR A C 1
ATOM 2235 O O . TYR A 1 277 ? 45.95396 30.67959 10.39178 1.000 123.87239 458 TYR A O 1
ATOM 2244 N N . GLY B 2 6 ? 25.65952 -26.41644 2.53883 1.000 129.65954 6 GLY B N 1
ATOM 2245 C CA . GLY B 2 6 ? 25.26292 -25.43308 3.52700 1.000 133.44219 6 GLY B CA 1
ATOM 2246 C C . GLY B 2 6 ? 25.98462 -25.60099 4.85372 1.000 140.77396 6 GLY B C 1
ATOM 2247 O O . GLY B 2 6 ? 25.51517 -25.10794 5.87807 1.000 142.77555 6 GLY B O 1
ATOM 2248 N N . CYS B 2 7 ? 27.10386 -26.31654 4.82125 1.000 148.16668 7 CYS B N 1
ATOM 2249 C CA . CYS B 2 7 ? 28.01486 -26.39630 5.95561 1.000 157.31070 7 CYS B CA 1
ATOM 2250 C C . CYS B 2 7 ? 28.91650 -25.17362 6.06647 1.000 165.23166 7 CYS B C 1
ATOM 2251 O O . CYS B 2 7 ? 29.49875 -24.95402 7.14466 1.000 173.59940 7 CYS B O 1
ATOM 2254 N N . TYR B 2 8 ? 29.04527 -24.39013 4.98833 1.000 166.39995 8 TYR B N 1
ATOM 2255 C CA . TYR B 2 8 ? 29.65752 -23.07342 5.09562 1.000 159.68334 8 TYR B CA 1
ATOM 2256 C C . TYR B 2 8 ? 28.94746 -22.21607 6.14585 1.000 158.04746 8 TYR B C 1
ATOM 2257 O O . TYR B 2 8 ? 29.58619 -21.62159 7.01587 1.000 157.46731 8 TYR B O 1
ATOM 2266 N N . PHE B 2 9 ? 27.61714 -22.17042 6.10314 1.000 158.41905 9 PHE B N 1
ATOM 2267 C CA . PHE B 2 9 ? 26.86579 -21.32939 7.02922 1.000 159.76472 9 PHE B CA 1
ATOM 2268 C C . PHE B 2 9 ? 26.75787 -21.96510 8.40479 1.000 160.56131 9 PHE B C 1
ATOM 2269 O O . PHE B 2 9 ? 26.69097 -21.26039 9.41962 1.000 160.84635 9 PHE B O 1
ATOM 2277 N N . GLU B 2 10 ? 26.74689 -23.29635 8.45416 1.000 161.37253 10 GLU B N 1
ATOM 2278 C CA . GLU B 2 10 ? 26.67900 -23.97370 9.74100 1.000 163.99787 10 GLU B CA 1
ATOM 2279 C C . GLU B 2 10 ? 28.01280 -23.86467 10.47419 1.000 165.69895 10 GLU B C 1
ATOM 2280 O O . GLU B 2 10 ? 28.06174 -23.40454 11.62064 1.000 166.98507 10 GLU B O 1
ATOM 2286 N N . GLU B 2 11 ? 29.11685 -24.22486 9.81064 1.000 165.65442 11 GLU B N 1
ATOM 2287 C CA . GLU B 2 11 ? 30.42913 -24.24287 10.45057 1.000 162.61809 11 GLU B CA 1
ATOM 2288 C C . GLU B 2 11 ? 31.34991 -23.10459 9.98018 1.000 159.91469 11 GLU B C 1
ATOM 2289 O O . GLU B 2 11 ? 32.57662 -23.24849 10.01679 1.000 160.32778 11 GLU B O 1
ATOM 2295 N N . LYS B 2 12 ? 30.77159 -21.98695 9.52047 1.000 157.07905 12 LYS B N 1
ATOM 2296 C CA . LYS B 2 12 ? 31.40632 -20.65428 9.48980 1.000 155.01404 12 LYS B CA 1
ATOM 2297 C C . LYS B 2 12 ? 32.76291 -20.62233 8.77406 1.000 157.92368 12 LYS B C 1
ATOM 2298 O O . LYS B 2 12 ? 33.75224 -20.09525 9.27868 1.000 161.60449 12 LYS B O 1
ATOM 2304 N N . ARG B 2 13 ? 32.78826 -21.15906 7.54799 1.000 156.66702 13 ARG B N 1
ATOM 2305 C CA . ARG B 2 13 ? 33.96855 -21.13956 6.68272 1.000 158.14683 13 ARG B CA 1
ATOM 2306 C C . ARG B 2 13 ? 33.48603 -20.91540 5.24590 1.000 161.77601 13 ARG B C 1
ATOM 2307 O O . ARG B 2 13 ? 32.29615 -21.03216 4.95678 1.000 162.52862 13 ARG B O 1
ATOM 2315 N N . TYR B 2 14 ? 34.40694 -20.58617 4.33032 1.000 165.84074 14 TYR B N 1
ATOM 2316 C CA . TYR B 2 14 ? 34.02979 -20.41684 2.92722 1.000 160.07807 14 TYR B CA 1
ATOM 2317 C C . TYR B 2 14 ? 35.10965 -20.97877 2.01056 1.000 159.96487 14 TYR B C 1
ATOM 2318 O O . TYR B 2 14 ? 36.30302 -20.80749 2.27134 1.000 163.91710 14 TYR B O 1
ATOM 2327 N N . ASP B 2 15 ? 34.68091 -21.65118 0.93935 1.000 158.45831 15 ASP B N 1
ATOM 2328 C CA . ASP B 2 15 ? 35.56931 -22.27256 -0.03794 1.000 159.72625 15 ASP B CA 1
ATOM 2329 C C . ASP B 2 15 ? 35.35092 -21.64411 -1.41313 1.000 156.17647 15 ASP B C 1
ATOM 2330 O O . ASP B 2 15 ? 34.47878 -20.78938 -1.59395 1.000 157.21882 15 ASP B O 1
ATOM 2335 N N . ASP B 2 16 ? 36.16878 -22.06331 -2.38982 1.000 153.49602 16 ASP B N 1
ATOM 2336 C CA . ASP B 2 16 ? 36.02484 -21.52506 -3.74159 1.000 153.36044 16 ASP B CA 1
ATOM 2337 C C . ASP B 2 16 ? 34.63332 -21.81589 -4.29174 1.000 159.20332 16 ASP B C 1
ATOM 2338 O O . ASP B 2 16 ? 34.00354 -20.93882 -4.89509 1.000 164.72390 16 ASP B O 1
ATOM 2343 N N . LYS B 2 17 ? 34.12010 -23.03087 -4.03200 1.000 160.20120 17 LYS B N 1
ATOM 2344 C CA . LYS B 2 17 ? 32.82263 -23.45073 -4.56557 1.000 161.29511 17 LYS B CA 1
ATOM 2345 C C . LYS B 2 17 ? 31.70629 -22.50563 -4.13900 1.000 159.34949 17 LYS B C 1
ATOM 2346 O O . LYS B 2 17 ? 30.78407 -22.23152 -4.91322 1.000 159.33381 17 LYS B O 1
ATOM 2352 N N . LEU B 2 18 ? 31.76217 -22.01098 -2.90090 1.000 158.17615 18 LEU B N 1
ATOM 2353 C CA . LEU B 2 18 ? 30.73291 -21.09230 -2.42274 1.000 157.34216 18 LEU B CA 1
ATOM 2354 C C . LEU B 2 18 ? 30.86298 -19.75497 -3.12672 1.000 158.54889 18 LEU B C 1
ATOM 2355 O O . LEU B 2 18 ? 29.86907 -19.17627 -3.58376 1.000 159.95545 18 LEU B O 1
ATOM 2360 N N . LEU B 2 19 ? 32.10141 -19.26745 -3.24549 1.000 158.85272 19 LEU B N 1
ATOM 2361 C CA . LEU B 2 19 ? 32.35406 -18.05903 -4.01662 1.000 156.01178 19 LEU B CA 1
ATOM 2362 C C . LEU B 2 19 ? 32.09609 -18.31947 -5.49361 1.000 159.63371 19 LEU B C 1
ATOM 2363 O O . LEU B 2 19 ? 31.57460 -17.44883 -6.19939 1.000 160.87742 19 LEU B O 1
ATOM 2368 N N . ASP B 2 20 ? 32.41758 -19.53341 -5.96489 1.000 162.79440 20 ASP B N 1
ATOM 2369 C CA . ASP B 2 20 ? 32.07461 -19.91876 -7.33086 1.000 164.45386 20 ASP B CA 1
ATOM 2370 C C . ASP B 2 20 ? 30.56129 -19.97060 -7.50661 1.000 168.83420 20 ASP B C 1
ATOM 2371 O O . ASP B 2 20 ? 30.03681 -19.52874 -8.53446 1.000 169.94602 20 ASP B O 1
ATOM 2376 N N . PHE B 2 21 ? 29.83909 -20.45835 -6.48697 1.000 173.45607 21 PHE B N 1
ATOM 2377 C CA . PHE B 2 21 ? 28.37749 -20.39238 -6.50830 1.000 171.89706 21 PHE B CA 1
ATOM 2378 C C . PHE B 2 21 ? 27.90207 -18.95401 -6.44059 1.000 173.00155 21 PHE B C 1
ATOM 2379 O O . PHE B 2 21 ? 26.94655 -18.56820 -7.11916 1.000 175.96006 21 PHE B O 1
ATOM 2387 N N . ILE B 2 22 ? 28.57737 -18.14746 -5.62120 1.000 172.89680 22 ILE B N 1
ATOM 2388 C CA . ILE B 2 22 ? 28.24809 -16.74445 -5.43036 1.000 177.04973 22 ILE B CA 1
ATOM 2389 C C . ILE B 2 22 ? 28.45685 -15.95137 -6.71275 1.000 182.48602 22 ILE B C 1
ATOM 2390 O O . ILE B 2 22 ? 27.74130 -14.96321 -6.95525 1.000 187.10653 22 ILE B O 1
ATOM 2395 N N . ARG B 2 23 ? 29.39854 -16.37864 -7.55593 1.000 185.77232 23 ARG B N 1
ATOM 2396 C CA . ARG B 2 23 ? 29.70224 -15.68363 -8.80569 1.000 186.09905 23 ARG B CA 1
ATOM 2397 C C . ARG B 2 23 ? 28.58963 -15.99855 -9.79854 1.000 190.17205 23 ARG B C 1
ATOM 2398 O O . ARG B 2 23 ? 28.62487 -17.02055 -10.48319 1.000 198.95022 23 ARG B O 1
ATOM 2406 N N . TYR B 2 24 ? 27.58465 -15.12166 -9.88233 1.000 185.48393 24 TYR B N 1
ATOM 2407 C CA . TYR B 2 24 ? 26.45699 -15.37195 -10.77781 1.000 180.37860 24 TYR B CA 1
ATOM 2408 C C . TYR B 2 24 ? 26.77529 -15.08719 -12.24362 1.000 170.42026 24 TYR B C 1
ATOM 2409 O O . TYR B 2 24 ? 26.02393 -15.52068 -13.12917 1.000 164.87883 24 TYR B O 1
ATOM 2418 N N . ASP B 2 25 ? 27.87851 -14.39188 -12.52413 1.000 168.53736 25 ASP B N 1
ATOM 2419 C CA . ASP B 2 25 ? 28.17939 -14.03938 -13.90523 1.000 169.17011 25 ASP B CA 1
ATOM 2420 C C . ASP B 2 25 ? 28.87802 -15.17654 -14.64501 1.000 169.22247 25 ASP B C 1
ATOM 2421 O O . ASP B 2 25 ? 28.61843 -15.38714 -15.83267 1.000 172.28030 25 ASP B O 1
ATOM 2426 N N . VAL B 2 26 ? 29.74323 -15.93624 -13.97371 1.000 166.76650 26 VAL B N 1
ATOM 2427 C CA . VAL B 2 26 ? 30.42940 -17.05999 -14.61024 1.000 164.00816 26 VAL B CA 1
ATOM 2428 C C . VAL B 2 26 ? 29.54450 -18.29907 -14.50255 1.000 170.20903 26 VAL B C 1
ATOM 2429 O O . VAL B 2 26 ? 29.15463 -18.70888 -13.40374 1.000 174.46116 26 VAL B O 1
ATOM 2433 N N . LYS B 2 27 ? 29.20711 -18.88920 -15.64838 1.000 172.24978 27 LYS B N 1
ATOM 2434 C CA . LYS B 2 27 ? 28.37362 -20.08848 -15.66014 1.000 175.27649 27 LYS B CA 1
ATOM 2435 C C . LYS B 2 27 ? 29.13292 -21.28630 -15.09136 1.000 185.18186 27 LYS B C 1
ATOM 2436 O O . LYS B 2 27 ? 30.32600 -21.46835 -15.35255 1.000 191.07287 27 LYS B O 1
ATOM 2442 N N . THR B 2 28 ? 28.43134 -22.11175 -14.31398 1.000 190.82825 28 THR B N 1
ATOM 2443 C CA . THR B 2 28 ? 29.01514 -23.28296 -13.66138 1.000 193.52023 28 THR B CA 1
ATOM 2444 C C . THR B 2 28 ? 29.03767 -24.47883 -14.61539 1.000 192.68356 28 THR B C 1
ATOM 2445 O O . THR B 2 28 ? 28.47467 -24.42258 -15.70942 1.000 196.88111 28 THR B O 1
ATOM 2449 N N . PRO B 2 29 ? 29.70643 -25.60424 -14.23850 1.000 187.59208 29 PRO B N 1
ATOM 2450 C CA . PRO B 2 29 ? 29.78569 -26.74087 -15.17446 1.000 185.39162 29 PRO B CA 1
ATOM 2451 C C . PRO B 2 29 ? 28.47775 -27.50915 -15.31206 1.000 184.82832 29 PRO B C 1
ATOM 2452 O O . PRO B 2 29 ? 27.47642 -27.14103 -14.69056 1.000 186.86026 29 PRO B O 1
ATOM 2456 N N . LYS B 2 30 ? 28.47078 -28.58484 -16.11205 1.000 182.64429 30 LYS B N 1
ATOM 2457 C CA . LYS B 2 30 ? 27.24674 -29.37020 -16.27270 1.000 183.70207 30 LYS B CA 1
ATOM 2458 C C . LYS B 2 30 ? 26.91055 -30.16667 -15.01439 1.000 189.80519 30 LYS B C 1
ATOM 2459 O O . LYS B 2 30 ? 25.73351 -30.2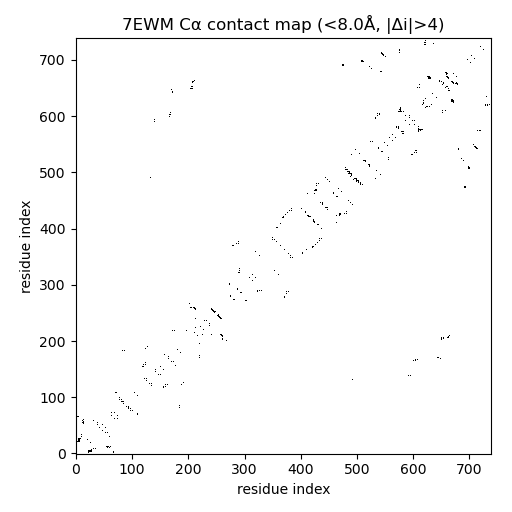8134 -14.65687 1.000 191.99370 30 LYS B O 1
ATOM 2465 N N . LYS B 2 31 ? 27.91379 -30.73433 -14.33582 1.000 188.73034 31 LYS B N 1
ATOM 2466 C CA . LYS B 2 31 ? 27.70233 -31.31149 -13.01361 1.000 186.88303 31 LYS B CA 1
ATOM 2467 C C . LYS B 2 31 ? 27.37168 -30.19500 -12.03695 1.000 195.20450 31 LYS B C 1
ATOM 2468 O O . LYS B 2 31 ? 28.06066 -29.16707 -12.00123 1.000 208.01892 31 LYS B O 1
ATOM 2474 N N . THR B 2 32 ? 26.31679 -30.37577 -11.24740 1.000 189.43345 32 THR B N 1
ATOM 2475 C CA . THR B 2 32 ? 25.85284 -29.29558 -10.39549 1.000 183.27152 32 THR B CA 1
ATOM 2476 C C . THR B 2 32 ? 25.70404 -29.75727 -8.95159 1.000 181.97332 32 THR B C 1
ATOM 2477 O O . THR B 2 32 ? 25.09497 -30.79889 -8.67950 1.000 182.22247 32 THR B O 1
ATOM 2481 N N . LYS B 2 33 ? 26.29948 -28.98490 -8.04178 1.000 181.19428 33 LYS B N 1
ATOM 2482 C CA . LYS B 2 33 ? 26.29277 -29.22228 -6.60449 1.000 181.97471 33 LYS B CA 1
ATOM 2483 C C . LYS B 2 33 ? 25.69978 -28.01455 -5.87850 1.000 191.46603 33 LYS B C 1
ATOM 2484 O O . LYS B 2 33 ? 26.05824 -27.73690 -4.73338 1.000 204.62750 33 LYS B O 1
ATOM 2490 N N . TYR B 2 34 ? 24.78138 -27.28710 -6.53215 1.000 187.36015 34 TYR B N 1
ATOM 2491 C CA . TYR B 2 34 ? 24.27419 -26.00973 -6.01210 1.000 182.66266 34 TYR B CA 1
ATOM 2492 C C . TYR B 2 34 ? 23.00426 -26.25745 -5.19571 1.000 183.58829 34 TYR B C 1
ATOM 2493 O O . TYR B 2 34 ? 21.87832 -26.18049 -5.69603 1.000 191.08057 34 TYR B O 1
ATOM 2502 N N . ILE B 2 35 ? 23.17612 -26.55164 -3.89926 1.000 178.62266 35 ILE B N 1
ATOM 2503 C CA . ILE B 2 35 ? 22.01656 -26.83710 -3.05649 1.000 175.25782 35 ILE B CA 1
ATOM 2504 C C . ILE B 2 35 ? 22.27466 -26.48866 -1.59644 1.000 179.94134 35 ILE B C 1
ATOM 2505 O O . ILE B 2 35 ? 23.41671 -26.39770 -1.14390 1.000 179.71194 35 ILE B O 1
ATOM 2510 N N . LEU B 2 36 ? 21.16374 -26.26633 -0.87343 1.000 186.01765 36 LEU B N 1
ATOM 2511 C CA . LEU B 2 36 ? 21.13425 -26.10368 0.57645 1.000 192.99126 36 LEU B CA 1
ATOM 2512 C C . LEU B 2 36 ? 20.61823 -27.40727 1.16883 1.000 200.60175 36 LEU B C 1
ATOM 2513 O O . LEU B 2 36 ? 19.61727 -27.95571 0.70385 1.000 213.71983 36 LEU B O 1
ATOM 2518 N N . GLN B 2 37 ? 21.27829 -27.89203 2.21112 1.000 194.83101 37 GLN B N 1
ATOM 2519 C CA . GLN B 2 37 ? 20.72267 -29.02967 2.92323 1.000 190.47726 37 GLN B CA 1
ATOM 2520 C C . GLN B 2 37 ? 20.03599 -28.54710 4.20984 1.000 193.44361 37 GLN B C 1
ATOM 2521 O O . GLN B 2 37 ? 20.00951 -27.35145 4.52360 1.000 195.55694 37 GLN B O 1
ATOM 2527 N N . ARG B 2 38 ? 19.45816 -29.50340 4.95492 1.000 195.24584 38 ARG B N 1
ATOM 2528 C CA . ARG B 2 38 ? 18.63027 -29.28482 6.14403 1.000 193.67739 38 ARG B CA 1
ATOM 2529 C C . ARG B 2 38 ? 17.43460 -28.39367 5.82110 1.000 193.03349 38 ARG B C 1
ATOM 2530 O O . ARG B 2 38 ? 17.24617 -27.35648 6.47592 1.000 193.85035 38 ARG B O 1
ATOM 2538 N N . PRO B 2 39 ? 16.56932 -28.80456 4.88501 1.000 191.77475 39 PRO B N 1
ATOM 2539 C CA . PRO B 2 39 ? 15.59511 -27.86692 4.29088 1.000 191.68525 39 PRO B CA 1
ATOM 2540 C C . PRO B 2 39 ? 14.57785 -27.26514 5.25072 1.000 192.48038 39 PRO B C 1
ATOM 2541 O O . PRO B 2 39 ? 14.03760 -26.19055 4.93817 1.000 195.75959 39 PRO B O 1
ATOM 2545 N N . THR B 2 40 ? 14.27639 -27.91518 6.37954 1.000 190.62621 40 THR B N 1
ATOM 2546 C CA . THR B 2 40 ? 13.40323 -27.31629 7.38098 1.000 192.16562 40 THR B CA 1
ATOM 2547 C C . THR B 2 40 ? 13.77557 -25.85335 7.57291 1.000 196.02818 40 THR B C 1
ATOM 2548 O O . THR B 2 40 ? 14.89867 -25.53383 7.96923 1.000 196.78188 40 THR B O 1
ATOM 2552 N N . ALA B 2 41 ? 12.84891 -24.95735 7.22856 1.000 194.81695 41 ALA B N 1
ATOM 2553 C CA . ALA B 2 41 ? 13.13144 -23.52986 7.29119 1.000 192.67934 41 ALA B CA 1
ATOM 2554 C C . ALA B 2 41 ? 12.10014 -22.79229 8.12998 1.000 191.38540 41 ALA B C 1
ATOM 2555 O O . ALA B 2 41 ? 11.83155 -21.61136 7.87519 1.000 194.45140 41 ALA B O 1
ATOM 2557 N N . THR B 2 42 ? 11.51038 -23.47038 9.11475 1.000 187.60030 42 THR B N 1
ATOM 2558 C CA . THR B 2 42 ? 10.44932 -22.85431 9.89790 1.000 187.63232 42 THR B CA 1
ATOM 2559 C C . THR B 2 42 ? 10.94681 -21.59583 10.59434 1.000 195.46168 42 THR B C 1
ATOM 2560 O O . THR B 2 42 ? 10.28093 -20.55271 10.54989 1.000 198.66565 42 THR B O 1
ATOM 2564 N N . ASP B 2 43 ? 12.12718 -21.67247 11.22600 1.000 203.00043 43 ASP B N 1
ATOM 2565 C CA . ASP B 2 43 ? 12.77692 -20.49350 11.79638 1.000 200.76419 43 ASP B CA 1
ATOM 2566 C C . ASP B 2 43 ? 12.78712 -19.36566 10.78029 1.000 206.18639 43 ASP B C 1
ATOM 2567 O O . ASP B 2 43 ? 13.11699 -19.57038 9.61495 1.000 210.21428 43 ASP B O 1
ATOM 2572 N N . GLU B 2 44 ? 12.39687 -18.17372 11.23121 1.000 204.37935 44 GLU B N 1
ATOM 2573 C CA . GLU B 2 44 ? 12.30778 -17.03690 10.32158 1.000 195.04516 44 GLU B CA 1
ATOM 2574 C C . GLU B 2 44 ? 13.66437 -16.73585 9.69489 1.000 191.28225 44 GLU B C 1
ATOM 2575 O O . GLU B 2 44 ? 13.75160 -16.41889 8.50128 1.000 192.11499 44 GLU B O 1
ATOM 2581 N N . GLU B 2 45 ? 14.73835 -16.87067 10.48070 1.000 186.91355 45 GLU B N 1
ATOM 2582 C CA . GLU B 2 45 ? 16.08700 -16.59962 10.00438 1.000 180.22525 45 GLU B CA 1
ATOM 2583 C C . GLU B 2 45 ? 16.63116 -17.70302 9.10256 1.000 180.50467 45 GLU B C 1
ATOM 2584 O O . GLU B 2 45 ? 17.65248 -17.48675 8.44161 1.000 181.70125 45 GLU B O 1
ATOM 2590 N N . SER B 2 46 ? 15.96082 -18.85647 9.02481 1.000 179.41174 46 SER B N 1
ATOM 2591 C CA . SER B 2 46 ? 16.43081 -19.97106 8.20896 1.000 176.49161 46 SER B CA 1
ATOM 2592 C C . SER B 2 46 ? 15.92792 -19.90764 6.77343 1.000 174.10788 46 SER B C 1
ATOM 2593 O O . SER B 2 46 ? 16.63697 -20.34062 5.85983 1.000 176.55232 46 SER B O 1
ATOM 2596 N N . VAL B 2 47 ? 14.72306 -19.37849 6.54881 1.000 170.06171 47 VAL B N 1
ATOM 2597 C CA . VAL B 2 47 ? 14.24797 -19.18605 5.18375 1.000 165.25950 47 VAL B CA 1
ATOM 2598 C C . VAL B 2 47 ? 14.90476 -17.97542 4.53962 1.000 166.55203 47 VAL B C 1
ATOM 2599 O O . VAL B 2 47 ? 14.84382 -17.81928 3.31235 1.000 168.20021 47 VAL B O 1
ATOM 2603 N N . ARG B 2 48 ? 15.52295 -17.10161 5.34170 1.000 167.42456 48 ARG B N 1
ATOM 2604 C CA . ARG B 2 48 ? 16.47820 -16.14955 4.78911 1.000 167.93864 48 ARG B CA 1
ATOM 2605 C C . ARG B 2 48 ? 17.58092 -16.90012 4.05471 1.000 170.72367 48 ARG B C 1
ATOM 2606 O O . ARG B 2 48 ? 17.92070 -16.56957 2.91480 1.000 171.38390 48 ARG B O 1
ATOM 2614 N N . LEU B 2 49 ? 18.10615 -17.96146 4.67967 1.000 173.08195 49 LEU B N 1
ATOM 2615 C CA . LEU B 2 49 ? 19.11880 -18.79496 4.03905 1.000 173.96537 49 LEU B CA 1
ATOM 2616 C C . LEU B 2 49 ? 18.52804 -19.63817 2.91471 1.000 177.32785 49 LEU B C 1
ATOM 2617 O O . LEU B 2 49 ? 19.25430 -20.04734 2.00064 1.000 178.42341 49 LEU B O 1
ATOM 2622 N N . GLN B 2 50 ? 17.21986 -19.90759 2.95896 1.000 181.31617 50 GLN B N 1
ATOM 2623 C CA . GLN B 2 50 ? 16.56709 -20.74401 1.95988 1.000 184.28429 50 GLN B CA 1
ATOM 2624 C C . GLN B 2 50 ? 15.86791 -19.93650 0.86963 1.000 183.14097 50 GLN B C 1
ATOM 2625 O O . GLN B 2 50 ? 15.42004 -20.51363 -0.12758 1.000 182.80914 50 GLN B O 1
ATOM 2631 N N . ARG B 2 51 ? 15.78228 -18.61531 1.01682 1.000 183.43634 51 ARG B N 1
ATOM 2632 C CA . ARG B 2 51 ? 15.49832 -17.77003 -0.13492 1.000 184.47032 51 ARG B CA 1
ATOM 2633 C C . ARG B 2 51 ? 16.74901 -17.09077 -0.67106 1.000 190.97266 51 ARG B C 1
ATOM 2634 O O . ARG B 2 51 ? 16.80919 -16.80330 -1.87184 1.000 201.68389 51 ARG B O 1
ATOM 2642 N N . PHE B 2 52 ? 17.74558 -16.82914 0.18887 1.000 185.62946 52 PHE B N 1
ATOM 2643 C CA . PHE B 2 52 ? 19.09170 -16.57216 -0.31030 1.000 180.67255 52 PHE B CA 1
ATOM 2644 C C . PHE B 2 52 ? 19.49661 -17.66064 -1.28561 1.000 178.72846 52 PHE B C 1
ATOM 2645 O O . PHE B 2 52 ? 20.08371 -17.37655 -2.33370 1.000 176.32492 52 PHE B O 1
ATOM 2653 N N . TYR B 2 53 ? 19.17180 -18.91359 -0.96384 1.000 180.05448 53 TYR B N 1
ATOM 2654 C CA . TYR B 2 53 ? 19.39659 -19.99352 -1.91133 1.000 181.16451 53 TYR B CA 1
ATOM 2655 C C . TYR B 2 53 ? 18.58189 -19.78348 -3.17356 1.000 182.77340 53 TYR B C 1
ATOM 2656 O O . TYR B 2 53 ? 19.12468 -19.83872 -4.28435 1.000 192.94704 53 TYR B O 1
ATOM 2665 N N . GLN B 2 54 ? 17.27053 -19.53068 -3.02141 1.000 174.51259 54 GLN B N 1
ATOM 2666 C CA . GLN B 2 54 ? 16.39056 -19.54325 -4.18615 1.000 167.81453 54 GLN B CA 1
ATOM 2667 C C . GLN B 2 54 ? 16.66578 -18.35738 -5.08793 1.000 167.46028 54 GLN B C 1
ATOM 2668 O O . GLN B 2 54 ? 16.31727 -18.38461 -6.27582 1.000 172.75866 54 GLN B O 1
ATOM 2674 N N . LEU B 2 55 ? 17.29270 -17.31496 -4.54343 1.000 164.53673 55 LEU B N 1
ATOM 2675 C CA . LEU B 2 55 ? 17.67484 -16.18447 -5.37905 1.000 159.87170 55 LEU B CA 1
ATOM 2676 C C . LEU B 2 55 ? 19.01530 -16.44431 -6.04448 1.000 158.31635 55 LEU B C 1
ATOM 2677 O O . LEU B 2 55 ? 19.27859 -15.93730 -7.14295 1.000 156.05352 55 LEU B O 1
ATOM 2682 N N . GLY B 2 56 ? 19.86727 -17.24067 -5.39368 1.000 159.66590 56 GLY B N 1
ATOM 2683 C CA . GLY B 2 56 ? 21.16588 -17.55084 -5.96752 1.000 160.37286 56 GLY B CA 1
ATOM 2684 C C . GLY B 2 56 ? 21.05151 -18.48223 -7.15687 1.000 162.44202 56 GLY B C 1
ATOM 2685 O O . GLY B 2 56 ? 21.75565 -18.32543 -8.15912 1.000 162.64503 56 GLY B O 1
ATOM 2686 N N . VAL B 2 57 ? 20.13885 -19.44622 -7.07313 1.000 165.17088 57 VAL B N 1
ATOM 2687 C CA . VAL B 2 57 ? 19.90860 -20.34041 -8.19276 1.000 167.56158 57 VAL B CA 1
ATOM 2688 C C . VAL B 2 57 ? 19.34872 -19.56232 -9.37171 1.000 173.46159 57 VAL B C 1
ATOM 2689 O O . VAL B 2 57 ? 19.77076 -19.76033 -10.52022 1.000 172.85557 57 VAL B O 1
ATOM 2693 N N . ASP B 2 58 ? 18.42556 -18.63053 -9.09332 1.000 177.44869 58 ASP B N 1
ATOM 2694 C CA . ASP B 2 58 ? 17.72787 -17.92702 -10.16474 1.000 170.20153 58 ASP B CA 1
ATOM 2695 C C . ASP B 2 58 ? 18.68310 -17.03285 -10.95355 1.000 168.74051 58 ASP B C 1
ATOM 2696 O O . ASP B 2 58 ? 18.66123 -17.03538 -12.18951 1.000 172.43602 58 ASP B O 1
ATOM 2701 N N . LEU B 2 59 ? 19.56444 -16.30454 -10.25185 1.000 164.48252 59 LEU B N 1
ATOM 2702 C CA . LEU B 2 59 ? 20.42380 -15.31047 -10.90412 1.000 162.20990 59 LEU B CA 1
ATOM 2703 C C . LEU B 2 59 ? 21.43773 -15.96208 -11.82741 1.000 169.12018 59 LEU B C 1
ATOM 2704 O O . LEU B 2 59 ? 21.73739 -15.43290 -12.91335 1.000 183.01941 59 LEU B O 1
ATOM 2709 N N . LYS B 2 60 ? 21.99448 -17.10042 -11.39781 1.000 162.06364 60 LYS B N 1
ATOM 2710 C CA . LYS B 2 60 ? 22.92619 -17.84001 -12.23253 1.000 155.70161 60 LYS B CA 1
ATOM 2711 C C . LYS B 2 60 ? 22.21068 -18.45557 -13.42547 1.000 155.41294 60 LYS B C 1
ATOM 2712 O O . LYS B 2 60 ? 22.81729 -18.62524 -14.49467 1.000 153.53356 60 LYS B O 1
ATOM 2718 N N . LEU B 2 61 ? 20.92169 -18.77850 -13.26534 1.000 158.10683 61 LEU B N 1
ATOM 2719 C CA . LEU B 2 61 ? 20.12702 -19.24982 -14.39486 1.000 160.96023 61 LEU B CA 1
ATOM 2720 C C . LEU B 2 61 ? 19.85101 -18.11962 -15.37408 1.000 167.08542 61 LEU B C 1
ATOM 2721 O O . LEU B 2 61 ? 19.86559 -18.32967 -16.59162 1.000 170.52287 61 LEU B O 1
ATOM 2726 N N . LYS B 2 62 ? 19.61355 -16.90922 -14.86018 1.000 168.94160 62 LYS B N 1
ATOM 2727 C CA . LYS B 2 62 ? 19.30426 -15.75917 -15.69901 1.000 169.73228 62 LYS B CA 1
ATOM 2728 C C . LYS B 2 62 ? 20.53009 -15.18628 -16.40092 1.000 174.65418 62 LYS B C 1
ATOM 2729 O O . LYS B 2 62 ? 20.40148 -14.18068 -17.10750 1.000 178.58010 62 LYS B O 1
ATOM 2735 N N . TYR B 2 63 ? 21.70777 -15.79023 -16.22642 1.000 176.47892 63 TYR B N 1
ATOM 2736 C CA . TYR B 2 63 ? 22.91357 -15.33034 -16.90124 1.000 178.90305 63 TYR B CA 1
ATOM 2737 C C . TYR B 2 63 ? 23.26827 -16.15044 -18.12780 1.000 187.16329 63 TYR B C 1
ATOM 2738 O O . TYR B 2 63 ? 23.97286 -15.64914 -19.00971 1.000 200.97914 63 TYR B O 1
ATOM 2747 N N . SER B 2 64 ? 22.83476 -17.40954 -18.20453 1.000 181.79030 64 SER B N 1
ATOM 2748 C CA . SER B 2 64 ? 22.80168 -18.03603 -19.51863 1.000 175.61895 64 SER B CA 1
ATOM 2749 C C . SER B 2 64 ? 21.60901 -17.51692 -20.30310 1.000 171.70648 64 SER B C 1
ATOM 2750 O O . SER B 2 64 ? 21.69987 -17.32308 -21.51938 1.000 170.54306 64 SER B O 1
ATOM 2753 N N . LYS B 2 65 ? 20.50587 -17.23272 -19.59654 1.000 168.47831 65 LYS B N 1
ATOM 2754 C CA . LYS B 2 65 ? 19.34391 -16.60101 -20.21371 1.000 165.47362 65 LYS B CA 1
ATOM 2755 C C . LYS B 2 65 ? 19.70013 -15.25414 -20.83302 1.000 165.70255 65 LYS B C 1
ATOM 2756 O O . LYS B 2 65 ? 19.09049 -14.83883 -21.82691 1.000 167.72502 65 LYS B O 1
ATOM 2762 N N . ARG B 2 66 ? 20.69565 -14.55920 -20.26628 1.000 165.51032 66 ARG B N 1
ATOM 2763 C CA . ARG B 2 66 ? 20.88685 -13.15064 -20.60759 1.000 167.03217 66 ARG B CA 1
ATOM 2764 C C . ARG B 2 66 ? 21.51930 -12.97625 -21.97948 1.000 169.81605 66 ARG B C 1
ATOM 2765 O O . ARG B 2 66 ? 21.30347 -11.94862 -22.62722 1.000 172.05227 66 ARG B O 1
ATOM 2773 N N . ARG B 2 67 ? 22.34909 -13.93590 -22.41356 1.000 171.69996 67 ARG B N 1
ATOM 2774 C CA . ARG B 2 67 ? 22.99903 -13.88822 -23.71879 1.000 172.19604 67 ARG B CA 1
ATOM 2775 C C . ARG B 2 67 ? 22.40404 -14.87214 -24.71706 1.000 176.10914 67 ARG B C 1
ATOM 2776 O O . ARG B 2 67 ? 22.57861 -14.68540 -25.92715 1.000 179.36091 67 ARG B O 1
ATOM 2784 N N . SER B 2 68 ? 21.67035 -15.88540 -24.23923 1.000 177.77764 68 SER B N 1
ATOM 2785 C CA . SER B 2 68 ? 21.05657 -16.86697 -25.12951 1.000 178.19008 68 SER B CA 1
ATOM 2786 C C . SER B 2 68 ? 20.00372 -16.23241 -26.02062 1.000 181.08535 68 SER B C 1
ATOM 2787 O O . SER B 2 68 ? 19.79320 -16.68846 -27.15412 1.000 183.86391 68 SER B O 1
ATOM 2790 N N . LEU B 2 69 ? 19.32324 -15.19656 -25.51570 1.000 181.73749 69 LEU B N 1
ATOM 2791 C CA . LEU B 2 69 ? 18.31396 -14.47015 -26.28085 1.000 177.99952 69 LEU B CA 1
ATOM 2792 C C . LEU B 2 69 ? 18.80621 -14.12891 -27.67664 1.000 179.74605 69 LEU B C 1
ATOM 2793 O O . LEU B 2 69 ? 20.00483 -13.93620 -27.90248 1.000 179.00995 69 LEU B O 1
ATOM 2798 N N . LYS B 2 70 ? 17.86651 -13.99002 -28.60767 1.000 179.71640 70 LYS B N 1
ATOM 2799 C CA . LYS B 2 70 ? 18.21183 -13.50336 -29.93463 1.000 175.70717 70 LYS B CA 1
ATOM 2800 C C . LYS B 2 70 ? 18.16467 -11.97973 -29.91058 1.000 179.92905 70 LYS B C 1
ATOM 2801 O O . LYS B 2 70 ? 17.98011 -11.36167 -28.85988 1.000 179.85166 70 LYS B O 1
ATOM 2807 N N . LYS B 2 71 ? 18.32813 -11.34161 -31.06457 1.000 176.00072 71 LYS B N 1
ATOM 2808 C CA . LYS B 2 71 ? 17.99419 -9.92469 -31.06423 1.000 170.19314 71 LYS B CA 1
ATOM 2809 C C . LYS B 2 71 ? 16.50150 -9.79446 -30.75471 1.000 171.92041 71 LYS B C 1
ATOM 2810 O O . LYS B 2 71 ? 15.64706 -10.21171 -31.54702 1.000 175.63951 71 LYS B O 1
ATOM 2816 N N . GLN B 2 72 ? 16.19151 -9.32633 -29.54678 1.000 168.85743 72 GLN B N 1
ATOM 2817 C CA . GLN B 2 72 ? 14.85267 -8.87923 -29.18218 1.000 167.04793 72 GLN B CA 1
ATOM 2818 C C . GLN B 2 72 ? 14.75387 -7.36701 -29.16629 1.000 167.80389 72 GLN B C 1
ATOM 2819 O O . GLN B 2 72 ? 13.72077 -6.80776 -29.53747 1.000 170.10062 72 GLN B O 1
ATOM 2825 N N . GLY B 2 73 ? 15.83184 -6.69354 -28.75724 1.000 166.72653 73 GLY B N 1
ATOM 2826 C CA . GLY B 2 73 ? 15.92318 -5.25287 -28.75023 1.000 168.25024 73 GLY B CA 1
ATOM 2827 C C . GLY B 2 73 ? 15.81886 -4.64113 -27.37159 1.000 172.24776 73 GLY B C 1
ATOM 2828 O O . GLY B 2 73 ? 16.48746 -3.63739 -27.09471 1.000 174.79830 73 GLY B O 1
ATOM 2829 N N . ARG B 2 74 ? 15.01485 -5.23878 -26.49474 1.000 174.17014 74 ARG B N 1
ATOM 2830 C CA . ARG B 2 74 ? 14.76615 -4.70991 -25.16287 1.000 175.18008 74 ARG B CA 1
ATOM 2831 C C . ARG B 2 74 ? 15.05231 -5.79660 -24.14066 1.000 175.60371 74 ARG B C 1
ATOM 2832 O O . ARG B 2 74 ? 14.49558 -6.89600 -24.22199 1.000 177.69386 74 ARG B O 1
ATOM 2840 N N . ILE B 2 75 ? 15.93389 -5.48724 -23.19286 1.000 174.72996 75 ILE B N 1
ATOM 2841 C CA . ILE B 2 75 ? 16.26012 -6.37789 -22.08643 1.000 171.62462 75 ILE B CA 1
ATOM 2842 C C . ILE B 2 75 ? 16.14106 -5.59061 -20.79209 1.000 174.42977 75 ILE B C 1
ATOM 2843 O O . ILE B 2 75 ? 16.72922 -5.96290 -19.77023 1.000 174.64154 75 ILE B O 1
ATOM 2848 N N . LYS B 2 76 ? 15.39405 -4.48275 -20.84004 1.000 172.90674 76 LYS B N 1
ATOM 2849 C CA . LYS B 2 76 ? 15.23371 -3.62203 -19.67275 1.000 165.97214 76 LYS B CA 1
ATOM 2850 C C . LYS B 2 76 ? 14.70744 -4.41103 -18.47887 1.000 167.53943 76 LYS B C 1
ATOM 2851 O O . LYS B 2 76 ? 15.33844 -4.44525 -17.41482 1.000 170.17218 76 LYS B O 1
ATOM 2857 N N . ASN B 2 77 ? 13.54839 -5.06093 -18.64431 1.000 167.62237 77 ASN B N 1
ATOM 2858 C CA . ASN B 2 77 ? 13.00519 -5.89784 -17.57824 1.000 169.66039 77 ASN B CA 1
ATOM 2859 C C . ASN B 2 77 ? 14.01795 -6.95617 -17.15981 1.000 178.43949 77 ASN B C 1
ATOM 2860 O O . ASN B 2 77 ? 14.17769 -7.24330 -15.96455 1.000 192.85284 77 ASN B O 1
ATOM 2865 N N . ALA B 2 78 ? 14.73791 -7.51843 -18.14171 1.000 173.01788 78 ALA B N 1
ATOM 2866 C CA . ALA B 2 78 ? 15.71510 -8.56647 -17.85917 1.000 168.83776 78 ALA B CA 1
ATOM 2867 C C . ALA B 2 78 ? 16.83687 -8.04095 -16.97063 1.000 165.11571 78 ALA B C 1
ATOM 2868 O O . ALA B 2 78 ? 17.22427 -8.68418 -15.98909 1.000 163.59956 78 ALA B O 1
ATOM 2870 N N . THR B 2 79 ? 17.36054 -6.85611 -17.29643 1.000 163.63913 79 THR B N 1
ATOM 2871 C CA . THR B 2 79 ? 18.38028 -6.23603 -16.45980 1.000 161.95645 79 THR B CA 1
ATOM 2872 C C . THR B 2 79 ? 17.78756 -5.72275 -15.15571 1.000 160.40224 79 THR B C 1
ATOM 2873 O O . THR B 2 79 ? 18.47414 -5.70320 -14.12613 1.000 157.80337 79 THR B O 1
ATOM 2877 N N . GLU B 2 80 ? 16.50573 -5.33083 -15.17202 1.000 162.03457 80 GLU B N 1
ATOM 2878 C CA . GLU B 2 80 ? 15.81954 -4.93177 -13.94894 1.000 164.67129 80 GLU B CA 1
ATOM 2879 C C . GLU B 2 80 ? 15.39070 -6.12463 -13.10863 1.000 166.06454 80 GLU B C 1
ATOM 2880 O O . GLU B 2 80 ? 15.23949 -5.97757 -11.89081 1.000 167.83277 80 GLU B O 1
ATOM 2886 N N . GLU B 2 81 ? 15.18795 -7.29754 -13.72030 1.000 165.78664 81 GLU B N 1
ATOM 2887 C CA . GLU B 2 81 ? 14.94155 -8.50567 -12.93466 1.000 165.47387 81 GLU B CA 1
ATOM 2888 C C . GLU B 2 81 ? 16.19100 -8.90342 -12.16201 1.000 167.74635 81 GLU B C 1
ATOM 2889 O O . GLU B 2 81 ? 16.11059 -9.28116 -10.98561 1.000 177.71716 81 GLU B O 1
ATOM 2895 N N . LEU B 2 82 ? 17.36461 -8.78828 -12.80096 1.000 161.05422 82 LEU B N 1
ATOM 2896 C CA . LEU B 2 82 ? 18.60923 -9.16520 -12.13385 1.000 154.41823 82 LEU B CA 1
ATOM 2897 C C . LEU B 2 82 ? 19.00243 -8.14048 -11.07638 1.000 153.55438 82 LEU B C 1
ATOM 2898 O O . LEU B 2 82 ? 19.39840 -8.50798 -9.96177 1.000 153.59991 82 LEU B O 1
ATOM 2903 N N . LEU B 2 83 ? 18.91083 -6.84979 -11.41009 1.000 152.85418 83 LEU B N 1
ATOM 2904 C CA . LEU B 2 83 ? 19.28407 -5.80933 -10.45501 1.000 151.25721 83 LEU B CA 1
ATOM 2905 C C . LEU B 2 83 ? 18.43938 -5.90699 -9.19027 1.000 148.91824 83 LEU B C 1
ATOM 2906 O O . LEU B 2 83 ? 18.96236 -5.82104 -8.07179 1.000 148.68902 83 LEU B O 1
ATOM 2911 N N . ARG B 2 84 ? 17.13039 -6.13090 -9.35244 1.000 147.49827 84 ARG B N 1
ATOM 2912 C CA . ARG B 2 84 ? 16.24372 -6.23657 -8.19590 1.000 147.64598 84 ARG B CA 1
ATOM 2913 C C . ARG B 2 84 ? 16.53135 -7.50611 -7.41089 1.000 147.77838 84 ARG B C 1
ATOM 2914 O O . ARG B 2 84 ? 16.58406 -7.48765 -6.17437 1.000 146.02979 84 ARG B O 1
ATOM 2922 N N . LEU B 2 85 ? 16.74162 -8.62027 -8.11927 1.000 149.94885 85 LEU B N 1
ATOM 2923 C CA . LEU B 2 85 ? 17.11848 -9.86066 -7.44535 1.000 151.32300 85 LEU B CA 1
ATOM 2924 C C . LEU B 2 85 ? 18.44359 -9.67831 -6.72319 1.000 153.46577 85 LEU B C 1
ATOM 2925 O O . LEU B 2 85 ? 18.57400 -10.02011 -5.54086 1.000 156.72272 85 LEU B O 1
ATOM 2930 N N . ALA B 2 86 ? 19.41662 -9.05954 -7.40066 1.000 151.77349 86 ALA B N 1
ATOM 2931 C CA . ALA B 2 86 ? 20.70110 -8.79895 -6.75937 1.000 149.31095 86 ALA B CA 1
ATOM 2932 C C . ALA B 2 86 ? 20.56163 -7.78048 -5.63501 1.000 147.77535 86 ALA B C 1
ATOM 2933 O O . ALA B 2 86 ? 21.30989 -7.83601 -4.65176 1.000 146.53358 86 ALA B O 1
ATOM 2935 N N . ASN B 2 87 ? 19.59782 -6.85710 -5.74422 1.000 147.90406 87 ASN B N 1
ATOM 2936 C CA . ASN B 2 87 ? 19.45480 -5.85946 -4.69073 1.000 148.91807 87 ASN B CA 1
ATOM 2937 C C . ASN B 2 87 ? 18.84699 -6.47586 -3.43810 1.000 147.73858 87 ASN B C 1
ATOM 2938 O O . ASN B 2 87 ? 19.31857 -6.22991 -2.32426 1.000 147.41663 87 ASN B O 1
ATOM 2943 N N . GLU B 2 88 ? 17.81820 -7.30840 -3.59945 1.000 148.10749 88 GLU B N 1
ATOM 2944 C CA . GLU B 2 88 ? 17.16828 -7.88219 -2.42786 1.000 148.43975 88 GLU B CA 1
ATOM 2945 C C . GLU B 2 88 ? 17.93518 -9.08474 -1.89286 1.000 149.92235 88 GLU B C 1
ATOM 2946 O O . GLU B 2 88 ? 17.78471 -9.43573 -0.72035 1.000 154.79837 88 GLU B O 1
ATOM 2952 N N . GLN B 2 89 ? 18.78247 -9.70521 -2.72523 1.000 146.54799 89 GLN B N 1
ATOM 2953 C CA . GLN B 2 89 ? 19.63625 -10.78914 -2.23943 1.000 143.48126 89 GLN B CA 1
ATOM 2954 C C . GLN B 2 89 ? 20.77621 -10.22937 -1.40279 1.000 141.29612 89 GLN B C 1
ATOM 2955 O O . GLN B 2 89 ? 21.03676 -10.71781 -0.29332 1.000 142.91975 89 GLN B O 1
ATOM 2961 N N . LEU B 2 90 ? 21.44788 -9.18343 -1.90790 1.000 137.55653 90 LEU B N 1
ATOM 2962 C CA . LEU B 2 90 ? 22.48456 -8.53016 -1.11210 1.000 134.58667 90 LEU B CA 1
ATOM 2963 C C . LEU B 2 90 ? 21.87436 -7.82264 0.09353 1.000 133.88837 90 LEU B C 1
ATOM 2964 O O . LEU B 2 90 ? 22.47723 -7.79252 1.17561 1.000 134.30349 90 LEU B O 1
ATOM 2969 N N . LYS B 2 91 ? 20.65219 -7.29382 -0.05919 1.000 132.16009 91 LYS B N 1
ATOM 2970 C CA . LYS B 2 91 ? 19.94229 -6.72327 1.08298 1.000 128.70667 91 LYS B CA 1
ATOM 2971 C C . LYS B 2 91 ? 19.65133 -7.77988 2.13898 1.000 128.62087 91 LYS B C 1
ATOM 2972 O O . LYS B 2 91 ? 19.56264 -7.46001 3.33074 1.000 127.90920 91 LYS B O 1
ATOM 2978 N N . LEU B 2 92 ? 19.51745 -9.04472 1.72400 1.000 130.39992 92 LEU B N 1
ATOM 2979 C CA . LEU B 2 92 ? 19.28008 -10.14498 2.64884 1.000 133.11633 92 LEU B CA 1
ATOM 2980 C C . LEU B 2 92 ? 20.56852 -10.80255 3.13270 1.000 135.06301 92 LEU B C 1
ATOM 2981 O O . LEU B 2 92 ? 20.59739 -11.31655 4.25719 1.000 135.12066 92 LEU B O 1
ATOM 2986 N N . PHE B 2 93 ? 21.62762 -10.81983 2.31510 1.000 136.93738 93 PHE B N 1
ATOM 2987 C CA . PHE B 2 93 ? 22.94739 -11.15437 2.84472 1.000 137.68591 93 PHE B CA 1
ATOM 2988 C C . PHE B 2 93 ? 23.34718 -10.15565 3.92315 1.000 142.91143 93 PHE B C 1
ATOM 2989 O O . PHE B 2 93 ? 23.97458 -10.52772 4.91974 1.000 144.12273 93 PHE B O 1
ATOM 2997 N N . ASN B 2 94 ? 22.95157 -8.88718 3.75147 1.000 146.92705 94 ASN B N 1
ATOM 2998 C CA . ASN B 2 94 ? 23.15755 -7.87337 4.78292 1.000 149.32347 94 ASN B CA 1
ATOM 2999 C C . ASN B 2 94 ? 22.46172 -8.25935 6.08269 1.000 152.65682 94 ASN B C 1
ATOM 3000 O O . ASN B 2 94 ? 23.00444 -8.05867 7.17542 1.000 160.75096 94 ASN B O 1
ATOM 3005 N N . ARG B 2 95 ? 21.24708 -8.80943 5.98247 1.000 147.71124 95 ARG B N 1
ATOM 3006 C CA . ARG B 2 95 ? 20.51478 -9.20050 7.18388 1.000 140.28157 95 ARG B CA 1
ATOM 3007 C C . ARG B 2 95 ? 21.18989 -10.37657 7.87894 1.000 132.71613 95 ARG B C 1
ATOM 3008 O O . ARG B 2 95 ? 21.24004 -10.43007 9.11276 1.000 128.34235 95 ARG B O 1
ATOM 3016 N N . ILE B 2 96 ? 21.73814 -11.31249 7.09804 1.000 129.63271 96 ILE B N 1
ATOM 3017 C CA . ILE B 2 96 ? 22.40684 -12.48397 7.65955 1.000 127.56602 96 ILE B CA 1
ATOM 3018 C C . ILE B 2 96 ? 23.76418 -12.10614 8.24188 1.000 129.78887 96 ILE B C 1
ATOM 3019 O O . ILE B 2 96 ? 24.11146 -12.51484 9.35790 1.000 128.84213 96 ILE B O 1
ATOM 3024 N N . VAL B 2 97 ? 24.55169 -11.32550 7.49164 1.000 134.10772 97 VAL B N 1
ATOM 3025 C CA . VAL B 2 97 ? 25.89931 -10.92767 7.89945 1.000 138.28315 97 VAL B CA 1
ATOM 3026 C C . VAL B 2 97 ? 25.89139 -9.86013 8.98650 1.000 145.31922 97 VAL B C 1
ATOM 3027 O O . VAL B 2 97 ? 26.94951 -9.55081 9.56049 1.000 151.94669 97 VAL B O 1
ATOM 3031 N N . GLU B 2 98 ? 24.72519 -9.30933 9.32172 1.000 146.38487 98 GLU B N 1
ATOM 3032 C CA . GLU B 2 98 ? 24.65339 -8.41111 10.46634 1.000 148.39235 98 GLU B CA 1
ATOM 3033 C C . GLU B 2 98 ? 24.97559 -9.15231 11.75666 1.000 150.03292 98 GLU B C 1
ATOM 3034 O O . GLU B 2 98 ? 25.57248 -8.58303 12.67962 1.000 149.24651 98 GLU B O 1
ATOM 3040 N N . ARG B 2 99 ? 24.62118 -10.43897 11.82570 1.000 152.45299 99 ARG B N 1
ATOM 3041 C CA . ARG B 2 99 ? 24.59303 -11.15858 13.09231 1.000 154.22753 99 ARG B CA 1
ATOM 3042 C C . ARG B 2 99 ? 25.45459 -12.42079 13.08858 1.000 152.45379 99 ARG B C 1
ATOM 3043 O O . ARG B 2 99 ? 25.22368 -13.31960 13.90211 1.000 152.56975 99 ARG B O 1
ATOM 3051 N N . GLU B 2 100 ? 26.45297 -12.50635 12.21285 1.000 150.26153 100 GLU B N 1
ATOM 3052 C CA . GLU B 2 100 ? 27.38661 -13.63224 12.16510 1.000 148.72326 100 GLU B CA 1
ATOM 3053 C C . GLU B 2 100 ? 28.81749 -13.11571 12.31882 1.000 146.98604 100 GLU B C 1
ATOM 3054 O O . GLU B 2 100 ? 29.05588 -11.90665 12.35347 1.000 148.03281 100 GLU B O 1
ATOM 3060 N N . THR B 2 101 ? 29.78205 -14.03702 12.39576 1.000 144.90049 101 THR B N 1
ATOM 3061 C CA . THR B 2 101 ? 31.17268 -13.63891 12.59755 1.000 144.52856 101 THR B CA 1
ATOM 3062 C C . THR B 2 101 ? 31.71768 -12.97373 11.33293 1.000 137.49674 101 THR B C 1
ATOM 3063 O O . THR B 2 101 ? 31.00105 -12.76098 10.35185 1.000 137.11852 101 THR B O 1
ATOM 3067 N N . ASN B 2 102 ? 33.00678 -12.61688 11.36101 1.000 131.66543 102 ASN B N 1
ATOM 3068 C CA . ASN B 2 102 ? 33.64185 -12.01198 10.19460 1.000 126.42129 102 ASN B CA 1
ATOM 3069 C C . ASN B 2 102 ? 34.09611 -13.04031 9.17679 1.000 127.14053 102 ASN B C 1
ATOM 3070 O O . ASN B 2 102 ? 34.87798 -12.70519 8.28166 1.000 127.09162 102 ASN B O 1
ATOM 3075 N N . TRP B 2 103 ? 33.64205 -14.28791 9.30407 1.000 128.42805 103 TRP B N 1
ATOM 3076 C CA . TRP B 2 103 ? 33.93845 -15.27738 8.27741 1.000 128.99505 103 TRP B CA 1
ATOM 3077 C C . TRP B 2 103 ? 33.34152 -14.86158 6.94623 1.000 129.35016 103 TRP B C 1
ATOM 3078 O O . TRP B 2 103 ? 33.94136 -15.07347 5.88732 1.000 131.53043 103 TRP B O 1
ATOM 3089 N N . ILE B 2 104 ? 32.18126 -14.21634 6.99322 1.000 125.90879 104 ILE B N 1
ATOM 3090 C CA . ILE B 2 104 ? 31.30920 -14.07292 5.84118 1.000 120.34749 104 ILE B CA 1
ATOM 3091 C C . ILE B 2 104 ? 31.45472 -12.69818 5.17884 1.000 126.52494 104 ILE B C 1
ATOM 3092 O O . ILE B 2 104 ? 30.64466 -12.34590 4.31400 1.000 138.07149 104 ILE B O 1
ATOM 3097 N N . ILE B 2 105 ? 32.49693 -11.92510 5.52775 1.000 121.71263 105 ILE B N 1
ATOM 3098 C CA . ILE B 2 105 ? 32.61303 -10.58472 4.94979 1.000 115.33427 105 ILE B CA 1
ATOM 3099 C C . ILE B 2 105 ? 33.12735 -10.64475 3.51486 1.000 116.54167 105 ILE B C 1
ATOM 3100 O O . ILE B 2 105 ? 32.63994 -9.91010 2.65018 1.000 116.86833 105 ILE B O 1
ATOM 3105 N N . TYR B 2 106 ? 34.10854 -11.51673 3.22253 1.000 117.54561 106 TYR B N 1
ATOM 3106 C CA . TYR B 2 106 ? 34.62435 -11.54080 1.85408 1.000 116.67029 106 TYR B CA 1
ATOM 3107 C C . TYR B 2 106 ? 33.59222 -12.12221 0.88916 1.000 117.41109 106 TYR B C 1
ATOM 3108 O O . TYR B 2 106 ? 33.50704 -11.65440 -0.25201 1.000 115.70677 106 TYR B O 1
ATOM 3117 N N . PRO B 2 107 ? 32.80691 -13.13692 1.27459 1.000 119.93797 107 PRO B N 1
ATOM 3118 C CA . PRO B 2 107 ? 31.66774 -13.50775 0.41907 1.000 121.53329 107 PRO B CA 1
ATOM 3119 C C . PRO B 2 107 ? 30.66084 -12.38619 0.23646 1.000 122.96224 107 PRO B C 1
ATOM 3120 O O . PRO B 2 107 ? 29.99252 -12.33113 -0.80158 1.000 122.97175 107 PRO B O 1
ATOM 3124 N N . LEU B 2 108 ? 30.53022 -11.48572 1.21393 1.000 125.14316 108 LEU B N 1
ATOM 3125 C CA . LEU B 2 108 ? 29.64365 -10.33521 1.05966 1.000 127.42739 108 LEU B CA 1
ATOM 3126 C C . LEU B 2 108 ? 30.23309 -9.31827 0.08978 1.000 130.38105 108 LEU B C 1
ATOM 3127 O O . LEU B 2 108 ? 29.49350 -8.63682 -0.63375 1.000 130.35996 108 LEU B O 1
ATOM 3132 N N . TRP B 2 109 ? 31.56706 -9.21993 0.05622 1.000 132.03697 109 TRP B N 1
ATOM 3133 C CA . TRP B 2 109 ? 32.25186 -8.26325 -0.81003 1.000 126.32147 109 TRP B CA 1
ATOM 3134 C C . TRP B 2 109 ? 32.30042 -8.77488 -2.24310 1.000 122.86859 109 TRP B C 1
ATOM 3135 O O . TRP B 2 109 ? 32.14098 -7.99948 -3.19238 1.000 124.47329 109 TRP B O 1
ATOM 3146 N N . VAL B 2 110 ? 32.51443 -10.08443 -2.41555 1.000 119.34544 110 VAL B N 1
ATOM 3147 C CA . VAL B 2 110 ? 32.39735 -10.70047 -3.73513 1.000 116.40704 110 VAL B CA 1
ATOM 3148 C C . VAL B 2 110 ? 31.04273 -10.37414 -4.33709 1.000 118.16724 110 VAL B C 1
ATOM 3149 O O . VAL B 2 110 ? 30.92723 -10.02363 -5.52017 1.000 116.63079 110 VAL B O 1
ATOM 3153 N N . MET B 2 111 ? 30.00508 -10.44572 -3.50419 1.000 122.33792 111 MET B N 1
ATOM 3154 C CA . MET B 2 111 ? 28.65386 -10.16918 -3.96131 1.000 128.55785 111 MET B CA 1
ATOM 3155 C C . MET B 2 111 ? 28.49132 -8.69902 -4.32150 1.000 127.15915 111 MET B C 1
ATOM 3156 O O . MET B 2 111 ? 27.76085 -8.35495 -5.26283 1.000 125.54050 111 MET B O 1
ATOM 3161 N N . ALA B 2 112 ? 29.21680 -7.82108 -3.62062 1.000 127.95424 112 ALA B N 1
ATOM 3162 C CA . ALA B 2 112 ? 29.03116 -6.38908 -3.80931 1.000 129.23223 112 ALA B CA 1
ATOM 3163 C C . ALA B 2 112 ? 29.75606 -5.88280 -5.04878 1.000 127.01223 112 ALA B C 1
ATOM 3164 O O . ALA B 2 112 ? 29.25102 -4.99277 -5.74076 1.000 126.48176 112 ALA B O 1
ATOM 3166 N N . LYS B 2 113 ? 30.93134 -6.44050 -5.35752 1.000 126.14271 113 LYS B N 1
ATOM 3167 C CA . LYS B 2 113 ? 31.68816 -5.93497 -6.49473 1.000 126.09462 113 LYS B CA 1
ATOM 3168 C C . LYS B 2 113 ? 31.15348 -6.46608 -7.81670 1.000 130.30347 113 LYS B C 1
ATOM 3169 O O . LYS B 2 113 ? 31.36884 -5.84241 -8.86209 1.000 129.30438 113 LYS B O 1
ATOM 3175 N N . GLN B 2 114 ? 30.45566 -7.60369 -7.80045 1.000 136.02928 114 GLN B N 1
ATOM 3176 C CA . GLN B 2 114 ? 29.81540 -8.07352 -9.01938 1.000 143.14816 114 GLN B CA 1
ATOM 3177 C C . GLN B 2 114 ? 28.46324 -7.41205 -9.24100 1.000 140.27169 114 GLN B C 1
ATOM 3178 O O . GLN B 2 114 ? 27.97008 -7.40666 -10.37396 1.000 139.21581 114 GLN B O 1
ATOM 3184 N N . LEU B 2 115 ? 27.87344 -6.82210 -8.19347 1.000 138.90837 115 LEU B N 1
ATOM 3185 C CA . LEU B 2 115 ? 26.73734 -5.92802 -8.37902 1.000 137.64923 115 LEU B CA 1
ATOM 3186 C C . LEU B 2 115 ? 27.16737 -4.55385 -8.87600 1.000 144.70158 115 LEU B C 1
ATOM 3187 O O . LEU B 2 115 ? 26.35829 -3.84503 -9.48281 1.000 147.88811 115 LEU B O 1
ATOM 3192 N N . ILE B 2 116 ? 28.42453 -4.16282 -8.65396 1.000 148.14091 116 ILE B N 1
ATOM 3193 C CA . ILE B 2 116 ? 28.90573 -2.92442 -9.25555 1.000 148.46178 116 ILE B CA 1
ATOM 3194 C C . ILE B 2 116 ? 29.14860 -3.12634 -10.74699 1.000 150.28759 116 ILE B C 1
ATOM 3195 O O . ILE B 2 116 ? 28.79030 -2.27272 -11.56837 1.000 151.97345 116 ILE B O 1
ATOM 3200 N N . ARG B 2 117 ? 29.72141 -4.27549 -11.12770 1.000 150.46432 117 ARG B N 1
ATOM 3201 C CA . ARG B 2 117 ? 29.81742 -4.61271 -12.54325 1.000 151.14586 117 ARG B CA 1
ATOM 3202 C C . ARG B 2 117 ? 28.45266 -4.91234 -13.15284 1.000 148.90503 117 ARG B C 1
ATOM 3203 O O . ARG B 2 117 ? 28.30321 -4.83947 -14.37624 1.000 148.88359 117 ARG B O 1
ATOM 3211 N N . LEU B 2 118 ? 27.45419 -5.24384 -12.32301 1.000 145.73752 118 LEU B N 1
ATOM 3212 C CA . LEU B 2 118 ? 26.10704 -5.49983 -12.82983 1.000 142.57329 118 LEU B CA 1
ATOM 3213 C C . LEU B 2 118 ? 25.48693 -4.22660 -13.38616 1.000 143.07303 118 LEU B C 1
ATOM 3214 O O . LEU B 2 118 ? 24.80979 -4.25439 -14.42225 1.000 142.49463 118 LEU B O 1
ATOM 3219 N N . ALA B 2 119 ? 25.71856 -3.09603 -12.71340 1.000 143.85763 119 ALA B N 1
ATOM 3220 C CA . ALA B 2 119 ? 25.22290 -1.81316 -13.18360 1.000 145.24056 119 ALA B CA 1
ATOM 3221 C C . ALA B 2 119 ? 26.20165 -1.11285 -14.11395 1.000 151.92032 119 ALA B C 1
ATOM 3222 O O . ALA B 2 119 ? 25.78632 -0.24537 -14.88903 1.000 150.94787 119 ALA B O 1
ATOM 3224 N N . ASN B 2 120 ? 27.48318 -1.49295 -14.06902 1.000 162.72372 120 ASN B N 1
ATOM 3225 C CA . ASN B 2 120 ? 28.50472 -0.84577 -14.88698 1.000 176.84594 120 ASN B CA 1
ATOM 3226 C C . ASN B 2 120 ? 28.28112 -1.10241 -16.37452 1.000 203.89495 120 ASN B C 1
ATOM 3227 O O . ASN B 2 120 ? 28.48543 -0.20074 -17.19719 1.000 203.25166 120 ASN B O 1
ATOM 3232 N N . GLU B 2 121 ? 27.84213 -2.31588 -16.74294 1.000 165.05114 121 GLU B N 1
ATOM 3233 C CA . GLU B 2 121 ? 27.70250 -2.63710 -18.16313 1.000 168.21340 121 GLU B CA 1
ATOM 3234 C C . GLU B 2 121 ? 26.60145 -1.81455 -18.81004 1.000 171.09820 121 GLU B C 1
ATOM 3235 O O . GLU B 2 121 ? 26.73854 -1.38350 -19.96268 1.000 174.17016 121 GLU B O 1
ATOM 3241 N N . SER B 2 122 ? 25.49593 -1.60068 -18.09737 1.000 172.50337 122 SER B N 1
ATOM 3242 C CA . SER B 2 122 ? 24.54798 -0.57700 -18.51501 1.000 173.70464 122 SER B CA 1
ATOM 3243 C C . SER B 2 122 ? 25.30131 0.72064 -18.74293 1.000 178.38316 122 SER B C 1
ATOM 3244 O O . SER B 2 122 ? 25.99384 1.20987 -17.84567 1.000 187.10707 122 SER B O 1
ATOM 3247 N N . SER B 2 123 ? 25.20337 1.25584 -19.96099 1.000 173.93557 123 SER B N 1
ATOM 3248 C CA . SER B 2 123 ? 25.98456 2.43928 -20.29714 1.000 170.21414 123 SER B CA 1
ATOM 3249 C C . SER B 2 123 ? 25.27655 3.71136 -19.86201 1.000 171.20113 123 SER B C 1
ATOM 3250 O O . SER B 2 123 ? 25.92183 4.66377 -19.40599 1.000 172.41211 123 SER B O 1
ATOM 3253 N N . GLU B 2 124 ? 23.94995 3.73243 -19.97451 1.000 172.17293 124 GLU B N 1
ATOM 3254 C CA . GLU B 2 124 ? 23.18594 4.92342 -19.63435 1.000 173.04270 124 GLU B CA 1
ATOM 3255 C C . GLU B 2 124 ? 23.20723 5.15993 -18.13077 1.000 179.13135 124 GLU B C 1
ATOM 3256 O O . GLU B 2 124 ? 22.98471 4.23536 -17.34200 1.000 180.43986 124 GLU B O 1
ATOM 3262 N N . LEU B 2 125 ? 23.48016 6.40427 -17.73056 1.000 184.01878 125 LEU B N 1
ATOM 3263 C CA . LEU B 2 125 ? 23.37949 6.79349 -16.32954 1.000 183.13426 125 LEU B CA 1
ATOM 3264 C C . LEU B 2 125 ? 22.07229 7.50022 -16.00908 1.000 188.66949 125 LEU B C 1
ATOM 3265 O O . LEU B 2 125 ? 21.80191 7.80327 -14.84248 1.000 190.18692 125 LEU B O 1
ATOM 3270 N N . ASN B 2 126 ? 21.24469 7.77950 -17.00720 1.000 193.18397 126 ASN B N 1
ATOM 3271 C CA . ASN B 2 126 ? 19.99627 8.46072 -16.70584 1.000 197.91745 126 ASN B CA 1
ATOM 3272 C C . ASN B 2 126 ? 19.03106 7.59569 -15.90249 1.000 204.81977 126 ASN B C 1
ATOM 3273 O O . ASN B 2 126 ? 18.12216 8.13839 -15.26354 1.000 217.35819 126 ASN B O 1
ATOM 3278 N N . LYS B 2 127 ? 19.23326 6.26980 -15.87408 1.000 198.49703 127 LYS B N 1
ATOM 3279 C CA . LYS B 2 127 ? 18.36111 5.40683 -15.07449 1.000 192.44226 127 LYS B CA 1
ATOM 3280 C C . LYS B 2 127 ? 18.60982 5.56715 -13.57531 1.000 189.23013 127 LYS B C 1
ATOM 3281 O O . LYS B 2 127 ? 17.68294 5.37038 -12.77786 1.000 190.11778 127 LYS B O 1
ATOM 3287 N N . ASP B 2 128 ? 19.83693 5.92447 -13.17713 1.000 186.26229 128 ASP B N 1
ATOM 3288 C CA . ASP B 2 128 ? 20.20400 6.11967 -11.76979 1.000 183.55754 128 ASP B CA 1
ATOM 3289 C C . ASP B 2 128 ? 19.77693 4.91686 -10.93216 1.000 185.48614 128 ASP B C 1
ATOM 3290 O O . ASP B 2 128 ? 19.12968 5.03776 -9.88767 1.000 191.17981 128 ASP B O 1
ATOM 3295 N N . SER B 2 129 ? 20.10918 3.73466 -11.43553 1.000 181.60426 129 SER B N 1
ATOM 3296 C CA . SER B 2 129 ? 19.84000 2.49482 -10.72844 1.000 178.60858 129 SER B CA 1
ATOM 3297 C C . SER B 2 129 ? 20.97188 2.09656 -9.79590 1.000 175.79443 129 SER B C 1
ATOM 3298 O O . SER B 2 129 ? 20.87793 1.05787 -9.13431 1.000 180.52063 129 SER B O 1
ATOM 3301 N N . ILE B 2 130 ? 22.03883 2.89801 -9.73360 1.000 170.41204 130 ILE B N 1
ATOM 3302 C CA . ILE B 2 130 ? 23.11617 2.66923 -8.77568 1.000 169.31211 130 ILE B CA 1
ATOM 3303 C C . ILE B 2 130 ? 22.76415 3.13561 -7.37446 1.000 172.56363 130 ILE B C 1
ATOM 3304 O O . ILE B 2 130 ? 23.48238 2.80487 -6.42208 1.000 175.23369 130 ILE B O 1
ATOM 3309 N N . GLU B 2 131 ? 21.68534 3.90774 -7.22340 1.000 173.49851 131 GLU B N 1
ATOM 3310 C CA . GLU B 2 131 ? 21.28316 4.36574 -5.89821 1.000 165.20312 131 GLU B CA 1
ATOM 3311 C C . GLU B 2 131 ? 20.92326 3.18986 -5.00079 1.000 158.54291 131 GLU B C 1
ATOM 3312 O O . GLU B 2 131 ? 21.29185 3.16367 -3.82095 1.000 160.55996 131 GLU B O 1
ATOM 3318 N N . GLU B 2 132 ? 20.21034 2.19928 -5.54901 1.000 150.51886 132 GLU B N 1
ATOM 3319 C CA . GLU B 2 132 ? 19.87743 1.00116 -4.78392 1.000 143.33759 132 GLU B CA 1
ATOM 3320 C C . GLU B 2 132 ? 21.14244 0.33224 -4.26561 1.000 141.22237 132 GLU B C 1
ATOM 3321 O O . GLU B 2 132 ? 21.29782 0.11382 -3.05690 1.000 142.82501 132 GLU B O 1
ATOM 3327 N N . CYS B 2 133 ? 22.06948 0.01264 -5.17758 1.000 137.99023 133 CYS B N 1
ATOM 3328 C CA . CYS B 2 133 ? 23.26428 -0.71826 -4.77082 1.000 136.60259 133 CYS B CA 1
ATOM 3329 C C . CYS B 2 133 ? 24.16972 0.14435 -3.90130 1.000 132.28806 133 CYS B C 1
ATOM 3330 O O . CYS B 2 133 ? 24.77141 -0.35581 -2.94321 1.000 134.78399 133 CYS B O 1
ATOM 3333 N N . GLY B 2 134 ? 24.24836 1.44576 -4.19251 1.000 127.80701 134 GLY B N 1
ATOM 3334 C CA . GLY B 2 134 ? 24.97308 2.37268 -3.34546 1.000 126.05514 134 GLY B CA 1
ATOM 3335 C C . GLY B 2 134 ? 24.47233 2.33923 -1.91681 1.000 126.43169 134 GLY B C 1
ATOM 3336 O O . GLY B 2 134 ? 25.27083 2.21726 -0.98123 1.000 126.15884 134 GLY B O 1
ATOM 3337 N N . ARG B 2 135 ? 23.14875 2.44623 -1.73554 1.000 127.80906 135 ARG B N 1
ATOM 3338 C CA . ARG B 2 135 ? 22.57437 2.29401 -0.40070 1.000 130.18785 135 ARG B CA 1
ATOM 3339 C C . ARG B 2 135 ? 22.83108 0.89694 0.13872 1.000 130.25624 135 ARG B C 1
ATOM 3340 O O . ARG B 2 135 ? 23.13773 0.72389 1.32477 1.000 132.33895 135 ARG B O 1
ATOM 3348 N N . THR B 2 136 ? 22.71361 -0.10809 -0.72526 1.000 128.13617 136 THR B N 1
ATOM 3349 C CA . THR B 2 136 ? 22.98818 -1.47834 -0.32412 1.000 127.31812 136 THR B CA 1
ATOM 3350 C C . THR B 2 136 ? 24.42075 -1.62400 0.16463 1.000 123.44960 136 THR B C 1
ATOM 3351 O O . THR B 2 136 ? 24.67487 -2.14138 1.25670 1.000 124.58759 136 THR B O 1
ATOM 3355 N N . ILE B 2 137 ? 25.37116 -1.13332 -0.63114 1.000 119.92963 137 ILE B N 1
ATOM 3356 C CA . ILE B 2 137 ? 26.78004 -1.14295 -0.25087 1.000 117.39930 137 ILE B CA 1
ATOM 3357 C C . ILE B 2 137 ? 27.02777 -0.23012 0.94297 1.000 115.22728 137 ILE B C 1
ATOM 3358 O O . ILE B 2 137 ? 27.91853 -0.49413 1.76104 1.000 113.45898 137 ILE B O 1
ATOM 3363 N N . HIS B 2 138 ? 26.23597 0.82860 1.09233 1.000 117.02028 138 HIS B N 1
ATOM 3364 C CA . HIS B 2 138 ? 26.43279 1.72200 2.22835 1.000 121.00987 138 HIS B CA 1
ATOM 3365 C C . HIS B 2 138 ? 26.12469 1.01279 3.54072 1.000 123.09611 138 HIS B C 1
ATOM 3366 O O . HIS B 2 138 ? 26.91762 1.06426 4.49410 1.000 121.73509 138 HIS B O 1
ATOM 3373 N N . ARG B 2 139 ? 24.97372 0.32920 3.60162 1.000 126.50024 139 ARG B N 1
ATOM 3374 C CA . ARG B 2 139 ? 24.69440 -0.50271 4.76291 1.000 131.58397 139 ARG B CA 1
ATOM 3375 C C . ARG B 2 139 ? 25.69012 -1.65420 4.82545 1.000 133.20620 139 ARG B C 1
ATOM 3376 O O . ARG B 2 139 ? 26.12976 -2.02472 5.92080 1.000 131.70358 139 ARG B O 1
ATOM 3384 N N . SER B 2 140 ? 26.11728 -2.16599 3.65782 1.000 137.13521 140 SER B N 1
ATOM 3385 C CA . SER B 2 140 ? 27.12471 -3.22582 3.63700 1.000 129.69680 140 SER B CA 1
ATOM 3386 C C . SER B 2 140 ? 28.45097 -2.73035 4.16830 1.000 126.64913 140 SER B C 1
ATOM 3387 O O . SER B 2 140 ? 29.21656 -3.51019 4.73927 1.000 127.50872 140 SER B O 1
ATOM 3390 N N . PHE B 2 141 ? 28.74303 -1.44012 3.97153 1.000 124.46121 141 PHE B N 1
ATOM 3391 C CA . PHE B 2 141 ? 29.94807 -0.83173 4.51438 1.000 124.02017 141 PHE B CA 1
ATOM 3392 C C . PHE B 2 141 ? 29.77889 -0.49882 5.98895 1.000 125.98986 141 PHE B C 1
ATOM 3393 O O . PHE B 2 141 ? 30.77136 -0.43466 6.72148 1.000 125.35034 141 PHE B O 1
ATOM 3401 N N . THR B 2 142 ? 28.53196 -0.32113 6.44403 1.000 129.69836 142 THR B N 1
ATOM 3402 C CA . THR B 2 142 ? 28.24329 -0.07810 7.85259 1.000 126.88963 142 THR B CA 1
ATOM 3403 C C . THR B 2 142 ? 28.06943 -1.36545 8.65783 1.000 124.39576 142 THR B C 1
ATOM 3404 O O . THR B 2 142 ? 28.30621 -1.34347 9.87019 1.000 123.99664 142 THR B O 1
ATOM 3408 N N . ILE B 2 143 ? 27.69924 -2.48769 8.02366 1.000 124.58457 143 ILE B N 1
ATOM 3409 C CA . ILE B 2 143 ? 27.66397 -3.76244 8.74298 1.000 128.83502 143 ILE B CA 1
ATOM 3410 C C . ILE B 2 143 ? 28.99810 -4.00385 9.42983 1.000 132.45043 143 ILE B C 1
ATOM 3411 O O . ILE B 2 143 ? 29.05953 -4.38852 10.60555 1.000 134.23833 143 ILE B O 1
ATOM 3416 N N . CYS B 2 144 ? 30.08916 -3.73549 8.70440 1.000 133.96070 144 CYS B N 1
ATOM 3417 C CA . CYS B 2 144 ? 31.43683 -3.95702 9.20894 1.000 135.12967 144 CYS B CA 1
ATOM 3418 C C . CYS B 2 144 ? 31.96236 -2.74596 9.96865 1.000 142.52968 144 CYS B C 1
ATOM 3419 O O . CYS B 2 144 ? 32.86789 -2.88467 10.79895 1.000 141.65580 144 CYS B O 1
ATOM 3422 N N . LEU B 2 145 ? 31.39649 -1.56381 9.70572 1.000 144.35388 145 LEU B N 1
ATOM 3423 C CA . LEU B 2 145 ? 31.94851 -0.32342 10.23984 1.000 148.25143 145 LEU B CA 1
ATOM 3424 C C . LEU B 2 145 ? 31.77017 -0.22711 11.74560 1.000 147.66384 145 LEU B C 1
ATOM 3425 O O . LEU B 2 145 ? 32.60265 0.37788 12.42990 1.000 146.78979 145 LEU B O 1
ATOM 3430 N N . ASN B 2 146 ? 30.68808 -0.80043 12.27731 1.000 148.84082 146 ASN B N 1
ATOM 3431 C CA . ASN B 2 146 ? 30.39376 -0.78121 13.71039 1.000 149.17698 146 ASN B CA 1
ATOM 3432 C C . ASN B 2 146 ? 30.08189 -2.21427 14.13053 1.000 154.37523 146 ASN B C 1
ATOM 3433 O O . ASN B 2 146 ? 28.91769 -2.59257 14.27864 1.000 152.91348 146 ASN B O 1
ATOM 3438 N N . ASP B 2 147 ? 31.12469 -3.01784 14.31037 1.000 158.73104 147 ASP B N 1
ATOM 3439 C CA . ASP B 2 147 ? 30.98406 -4.30565 14.97284 1.000 161.20381 147 ASP B CA 1
ATOM 3440 C C . ASP B 2 147 ? 31.14913 -4.07166 16.46804 1.000 166.19931 147 ASP B C 1
ATOM 3441 O O . ASP B 2 147 ? 32.22499 -3.66390 16.92052 1.000 168.85269 147 ASP B O 1
ATOM 3446 N N . ARG B 2 148 ? 30.07486 -4.29374 17.22709 1.000 171.85358 148 ARG B N 1
ATOM 3447 C CA . ARG B 2 148 ? 30.07755 -4.05915 18.66362 1.000 171.87920 148 ARG B CA 1
ATOM 3448 C C . ARG B 2 148 ? 30.41823 -5.31334 19.45375 1.000 172.57499 148 ARG B C 1
ATOM 3449 O O . ARG B 2 148 ? 30.15643 -5.37662 20.66076 1.000 175.62101 148 ARG B O 1
ATOM 3457 N N . ASN B 2 149 ? 30.98272 -6.32043 18.78594 1.000 171.52350 149 ASN B N 1
ATOM 3458 C CA . ASN B 2 149 ? 31.67923 -7.40474 19.45576 1.000 169.63510 149 ASN B CA 1
ATOM 3459 C C . ASN B 2 149 ? 33.16319 -7.06259 19.45109 1.000 171.38978 149 ASN B C 1
ATOM 3460 O O . ASN B 2 149 ? 33.77442 -7.03510 18.37012 1.000 172.32410 149 ASN B O 1
ATOM 3465 N N . PRO B 2 150 ? 33.77299 -6.73706 20.59525 1.000 171.69054 150 PRO B N 1
ATOM 3466 C CA . PRO B 2 150 ? 35.19690 -6.36774 20.60384 1.000 170.13280 150 PRO B CA 1
ATOM 3467 C C . PRO B 2 150 ? 36.16004 -7.51736 20.35600 1.000 169.54605 150 PRO B C 1
ATOM 3468 O O . PRO B 2 150 ? 37.37060 -7.27797 20.27820 1.000 170.83312 150 PRO B O 1
ATOM 3472 N N . ARG B 2 151 ? 35.67988 -8.74837 20.22489 1.000 170.24375 151 ARG B N 1
ATOM 3473 C CA . ARG B 2 151 ? 36.55975 -9.86978 19.93479 1.000 175.26533 151 ARG B CA 1
ATOM 3474 C C . ARG B 2 151 ? 36.88418 -9.88515 18.45105 1.000 182.74796 151 ARG B C 1
ATOM 3475 O O . ARG B 2 151 ? 36.02092 -9.63326 17.60660 1.000 196.42939 151 ARG B O 1
ATOM 3483 N N . LEU B 2 152 ? 38.13981 -10.17212 18.13485 1.000 176.51024 152 LEU B N 1
ATOM 3484 C CA . LEU B 2 152 ? 38.59327 -10.13199 16.75550 1.000 170.57592 152 LEU B CA 1
ATOM 3485 C C . LEU B 2 152 ? 38.38096 -11.45207 16.02454 1.000 173.51471 152 LEU B C 1
ATOM 3486 O O . LEU B 2 152 ? 38.74341 -11.55886 14.84756 1.000 173.45542 152 LEU B O 1
ATOM 3491 N N . ASN B 2 153 ? 37.80039 -12.45873 16.68966 1.000 176.60768 153 ASN B N 1
ATOM 3492 C CA . ASN B 2 153 ? 37.45112 -13.68973 15.99056 1.000 170.74619 153 ASN B CA 1
ATOM 3493 C C . ASN B 2 153 ? 36.25111 -13.48430 15.07589 1.000 169.40858 153 ASN B C 1
ATOM 3494 O O . ASN B 2 153 ? 36.08416 -14.21831 14.09500 1.000 173.10157 153 ASN B O 1
ATOM 3499 N N . GLU B 2 154 ? 35.41597 -12.48308 15.37653 1.000 165.76849 154 GLU B N 1
ATOM 3500 C CA . GLU B 2 154 ? 34.22403 -12.18218 14.60042 1.000 160.76944 154 GLU B CA 1
ATOM 3501 C C . GLU B 2 154 ? 34.14955 -10.74178 14.11899 1.000 160.67627 154 GLU B C 1
ATOM 3502 O O . GLU B 2 154 ? 33.21345 -10.40593 13.38394 1.000 161.46940 154 GLU B O 1
ATOM 3508 N N . ASN B 2 155 ? 35.10956 -9.89118 14.49202 1.000 161.31415 155 ASN B N 1
ATOM 3509 C CA . ASN B 2 155 ? 35.03118 -8.45731 14.22125 1.000 161.69949 155 ASN B CA 1
ATOM 3510 C C . ASN B 2 155 ? 35.11835 -8.17640 12.72446 1.000 170.54084 155 ASN B C 1
ATOM 3511 O O . ASN B 2 155 ? 36.09753 -8.54917 12.07013 1.000 187.12479 155 ASN B O 1
ATOM 3516 N N . LYS B 2 156 ? 34.10110 -7.50232 12.18744 1.000 163.00085 156 LYS B N 1
ATOM 3517 C CA . LYS B 2 156 ? 34.01992 -7.21730 10.76232 1.000 154.73458 156 LYS B CA 1
ATOM 3518 C C . LYS B 2 156 ? 34.75123 -5.93645 10.36540 1.000 150.60710 156 LYS B C 1
ATOM 3519 O O . LYS B 2 156 ? 34.82806 -5.63058 9.17207 1.000 151.79155 156 LYS B O 1
ATOM 3525 N N . LYS B 2 157 ? 35.30217 -5.18820 11.32927 1.000 146.02315 157 LYS B N 1
ATOM 3526 C CA . LYS B 2 157 ? 36.05297 -3.97238 11.02345 1.000 142.46279 157 LYS B CA 1
ATOM 3527 C C . LYS B 2 157 ? 37.40680 -4.25647 10.37790 1.000 138.33694 157 LYS B C 1
ATOM 3528 O O . LYS B 2 157 ? 38.11807 -3.30914 10.01984 1.000 139.86169 157 LYS B O 1
ATOM 3534 N N . ILE B 2 158 ? 37.78331 -5.53102 10.23663 1.000 135.07014 158 ILE B N 1
ATOM 3535 C CA . ILE B 2 158 ? 38.94526 -5.88187 9.43078 1.000 135.44079 158 ILE B CA 1
ATOM 3536 C C . ILE B 2 158 ? 38.65369 -5.65550 7.95411 1.000 140.72596 158 ILE B C 1
ATOM 3537 O O . ILE B 2 158 ? 39.55475 -5.31872 7.17789 1.000 141.66994 158 ILE B O 1
ATOM 3542 N N . GLY B 2 159 ? 37.39899 -5.82974 7.54013 1.000 144.11208 159 GLY B N 1
ATOM 3543 C CA . GLY B 2 159 ? 36.96443 -5.63236 6.17649 1.000 146.31586 159 GLY B CA 1
ATOM 3544 C C . GLY B 2 159 ? 36.45172 -4.24855 5.85689 1.000 148.30177 159 GLY B C 1
ATOM 3545 O O . GLY B 2 159 ? 35.84575 -4.05098 4.79934 1.000 149.40888 159 GLY B O 1
ATOM 3546 N N . CYS B 2 160 ? 36.66094 -3.28535 6.75752 1.000 148.31049 160 CYS B N 1
ATOM 3547 C CA . CYS B 2 160 ? 36.20999 -1.91343 6.56173 1.000 139.07526 160 CYS B CA 1
ATOM 3548 C C . CYS B 2 160 ? 36.69449 -1.33042 5.23383 1.000 128.56903 160 CYS B C 1
ATOM 3549 O O . CYS B 2 160 ? 35.89496 -0.88291 4.40293 1.000 128.87370 160 CYS B O 1
ATOM 3552 N N . TYR B 2 161 ? 38.01416 -1.35049 5.02457 1.000 119.45706 161 TYR B N 1
ATOM 3553 C CA . TYR B 2 161 ? 38.64964 -0.68178 3.89556 1.000 111.03078 161 TYR B CA 1
ATOM 3554 C C . TYR B 2 161 ? 38.36347 -1.34317 2.55866 1.000 105.36747 161 TYR B C 1
ATOM 3555 O O . TYR B 2 161 ? 38.36310 -0.65494 1.53271 1.000 102.65623 161 TYR B O 1
ATOM 3564 N N . MET B 2 162 ? 38.16775 -2.66264 2.53394 1.000 105.45044 162 MET B N 1
ATOM 3565 C CA . MET B 2 162 ? 37.76262 -3.30412 1.29263 1.000 105.83366 162 MET B CA 1
ATOM 3566 C C . MET B 2 162 ? 36.41977 -2.76485 0.83040 1.000 102.60979 162 MET B C 1
ATOM 3567 O O . MET B 2 162 ? 36.19338 -2.58456 -0.37001 1.000 102.17743 162 MET B O 1
ATOM 3572 N N . PHE B 2 163 ? 35.53629 -2.44555 1.77375 1.000 100.31897 163 PHE B N 1
ATOM 3573 C CA . PHE B 2 163 ? 34.21028 -1.96356 1.41299 1.000 98.10907 163 PHE B CA 1
ATOM 3574 C C . PHE B 2 163 ? 34.21134 -0.47998 1.08201 1.000 97.70991 163 PHE B C 1
ATOM 3575 O O . PHE B 2 163 ? 33.29935 -0.00738 0.38868 1.000 98.33164 163 PHE B O 1
ATOM 3583 N N . ALA B 2 164 ? 35.24135 0.25150 1.52198 1.000 96.79598 164 ALA B N 1
ATOM 3584 C CA . ALA B 2 164 ? 35.35734 1.65589 1.15796 1.000 96.77451 164 ALA B CA 1
ATOM 3585 C C . ALA B 2 164 ? 35.65378 1.82294 -0.33128 1.000 100.73802 164 ALA B C 1
ATOM 3586 O O . ALA B 2 164 ? 35.17324 2.77530 -0.95388 1.000 104.92653 164 ALA B O 1
ATOM 3588 N N . ASN B 2 165 ? 36.41670 0.89458 -0.92671 1.000 102.88280 165 ASN B N 1
ATOM 3589 C CA . ASN B 2 165 ? 36.77292 0.99532 -2.34198 1.000 98.19117 165 ASN B CA 1
ATOM 3590 C C . ASN B 2 165 ? 35.60872 0.67066 -3.26034 1.000 98.63334 165 ASN B C 1
ATOM 3591 O O . ASN B 2 165 ? 35.60933 1.08266 -4.42393 1.000 98.15188 165 ASN B O 1
ATOM 3596 N N . LEU B 2 166 ? 34.63537 -0.10136 -2.77126 1.000 102.05221 166 LEU B N 1
ATOM 3597 C CA . LEU B 2 166 ? 33.41940 -0.32501 -3.54041 1.000 103.92076 166 LEU B CA 1
ATOM 3598 C C . LEU B 2 166 ? 32.62576 0.96710 -3.65297 1.000 104.35712 166 LEU B C 1
ATOM 3599 O O . LEU B 2 166 ? 32.11253 1.29866 -4.72704 1.000 105.39532 166 LEU B O 1
ATOM 3604 N N . GLU B 2 167 ? 32.55571 1.73256 -2.55577 1.000 103.65343 167 GLU B N 1
ATOM 3605 C CA . GLU B 2 167 ? 31.78518 2.97158 -2.55337 1.000 102.24633 167 GLU B CA 1
ATOM 3606 C C . GLU B 2 167 ? 32.51308 4.08193 -3.30199 1.000 95.60681 167 GLU B C 1
ATOM 3607 O O . GLU B 2 167 ? 31.86797 4.89652 -3.97741 1.000 95.76490 167 GLU B O 1
ATOM 3613 N N . PHE B 2 168 ? 33.85201 4.13855 -3.19005 1.000 91.54866 168 PHE B N 1
ATOM 3614 C CA . PHE B 2 168 ? 34.62650 5.08133 -3.99701 1.000 83.71916 168 PHE B CA 1
ATOM 3615 C C . PHE B 2 168 ? 34.33747 4.91197 -5.47640 1.000 86.82054 168 PHE B C 1
ATOM 3616 O O . PHE B 2 168 ? 34.20349 5.89692 -6.21245 1.000 93.79467 168 PHE B O 1
ATOM 3624 N N . SER B 2 169 ? 34.30781 3.66625 -5.93497 1.000 81.87234 169 SER B N 1
ATOM 3625 C CA . SER B 2 169 ? 34.00708 3.39274 -7.32730 1.000 81.74635 169 SER B CA 1
ATOM 3626 C C . SER B 2 169 ? 32.63945 3.95165 -7.70697 1.000 85.43659 169 SER B C 1
ATOM 3627 O O . SER B 2 169 ? 32.45953 4.47353 -8.81592 1.000 83.57251 169 SER B O 1
ATOM 3630 N N . ILE B 2 170 ? 31.69033 3.91486 -6.76420 1.000 90.50451 170 ILE B N 1
ATOM 3631 C CA . ILE B 2 170 ? 30.32609 4.37994 -7.00210 1.000 94.07511 170 ILE B CA 1
ATOM 3632 C C . ILE B 2 170 ? 30.25595 5.89843 -7.00637 1.000 97.92073 170 ILE B C 1
ATOM 3633 O O . ILE B 2 170 ? 29.52222 6.49475 -7.80988 1.000 100.22700 170 ILE B O 1
ATOM 3638 N N . TYR B 2 171 ? 30.99495 6.54634 -6.10847 1.000 97.97054 171 TYR B N 1
ATOM 3639 C CA . TYR B 2 171 ? 30.96444 7.99399 -5.98983 1.000 97.52814 171 TYR B CA 1
ATOM 3640 C C . TYR B 2 171 ? 31.78969 8.67222 -7.06966 1.000 98.15002 171 TYR B C 1
ATOM 3641 O O . TYR B 2 171 ? 31.89413 9.90136 -7.07269 1.000 96.84632 171 TYR B O 1
ATOM 3650 N N . HIS B 2 172 ? 32.39025 7.88800 -7.97384 1.000 100.42286 172 HIS B N 1
ATOM 3651 C CA . HIS B 2 172 ? 33.09644 8.38495 -9.14544 1.000 98.55532 172 HIS B CA 1
ATOM 3652 C C . HIS B 2 172 ? 32.32209 8.18329 -10.43875 1.000 108.19111 172 HIS B C 1
ATOM 3653 O O . HIS B 2 172 ? 32.62020 8.86439 -11.42521 1.000 110.55338 172 HIS B O 1
ATOM 3660 N N . ARG B 2 173 ? 31.35894 7.25319 -10.45428 1.000 115.23883 173 ARG B N 1
ATOM 3661 C CA . ARG B 2 173 ? 30.62233 6.90593 -11.66747 1.000 121.67984 173 ARG B CA 1
ATOM 3662 C C . ARG B 2 173 ? 30.05491 8.15257 -12.33278 1.000 121.72767 173 ARG B C 1
ATOM 3663 O O . ARG B 2 173 ? 30.40871 8.49180 -13.46308 1.000 120.58003 173 ARG B O 1
ATOM 3671 N N . LEU B 2 174 ? 29.16301 8.84838 -11.63766 1.000 123.51862 174 LEU B N 1
ATOM 3672 C CA . LEU B 2 174 ? 28.85961 10.24502 -11.91756 1.000 124.22850 174 LEU B CA 1
ATOM 3673 C C . LEU B 2 174 ? 29.63657 11.07657 -10.90828 1.000 123.00452 174 LEU B C 1
ATOM 3674 O O . LEU B 2 174 ? 29.57181 10.81745 -9.70409 1.000 122.94490 174 LEU B O 1
ATOM 3679 N N . SER B 2 175 ? 30.39467 12.04803 -11.40582 1.000 122.06227 175 SER B N 1
ATOM 3680 C CA . SER B 2 175 ? 31.34638 12.76607 -10.56725 1.000 121.69184 175 SER B CA 1
ATOM 3681 C C . SER B 2 175 ? 30.64378 13.36121 -9.36016 1.000 116.46105 175 SER B C 1
ATOM 3682 O O . SER B 2 175 ? 29.73044 14.18109 -9.49794 1.000 117.33469 175 SER B O 1
ATOM 3685 N N . ASN B 2 176 ? 31.04250 12.89817 -8.18094 1.000 112.17693 176 ASN B N 1
ATOM 3686 C CA . ASN B 2 176 ? 30.56303 13.42220 -6.90862 1.000 106.96392 176 ASN B CA 1
ATOM 3687 C C . ASN B 2 176 ? 31.77830 13.51125 -5.99707 1.000 105.61760 176 ASN B C 1
ATOM 3688 O O . ASN B 2 176 ? 32.33654 12.47993 -5.60813 1.000 106.29340 176 ASN B O 1
ATOM 3693 N N . LYS B 2 177 ? 32.21200 14.73192 -5.68085 1.000 103.33174 177 LYS B N 1
ATOM 3694 C CA . LYS B 2 177 ? 33.42861 14.91063 -4.90085 1.000 103.68328 177 LYS B CA 1
ATOM 3695 C C . LYS B 2 177 ? 33.16180 15.17449 -3.42472 1.000 109.03504 177 LYS B C 1
ATOM 3696 O O . LYS B 2 177 ? 34.10163 15.12650 -2.62237 1.000 111.81761 177 LYS B O 1
ATOM 3702 N N . ASP B 2 178 ? 31.90760 15.45023 -3.04854 1.000 110.94917 178 ASP B N 1
ATOM 3703 C CA . ASP B 2 178 ? 31.55024 15.55817 -1.63900 1.000 111.66553 178 ASP B CA 1
ATOM 3704 C C . ASP B 2 178 ? 31.36012 14.18073 -1.01578 1.000 104.68926 178 ASP B C 1
ATOM 3705 O O . ASP B 2 178 ? 31.80052 13.94521 0.11663 1.000 102.67780 178 ASP B O 1
ATOM 3710 N N . MET B 2 179 ? 30.70899 13.26646 -1.74532 1.000 102.92423 179 MET B N 1
ATOM 3711 C CA . MET B 2 179 ? 30.52463 11.90574 -1.24672 1.000 102.39676 179 MET B CA 1
ATOM 3712 C C . MET B 2 179 ? 31.86158 11.21231 -1.03626 1.000 99.76756 179 MET B C 1
ATOM 3713 O O . MET B 2 179 ? 32.03746 10.46605 -0.06786 1.000 101.43890 179 MET B O 1
ATOM 3718 N N . ILE B 2 180 ? 32.81620 11.45184 -1.93336 1.000 97.08847 180 ILE B N 1
ATOM 3719 C CA . ILE B 2 180 ? 34.17446 10.97288 -1.72035 1.000 94.58541 180 ILE B CA 1
ATOM 3720 C C . ILE B 2 180 ? 34.77862 11.64481 -0.49535 1.000 99.04579 180 ILE B C 1
ATOM 3721 O O . ILE B 2 180 ? 35.47469 11.00521 0.30413 1.000 104.23569 180 ILE B O 1
ATOM 3726 N N . LYS B 2 181 ? 34.48238 12.93683 -0.30580 1.000 98.55159 181 LYS B N 1
ATOM 3727 C CA . LYS B 2 181 ? 35.05047 13.68123 0.81598 1.000 97.67669 181 LYS B CA 1
ATOM 3728 C C . LYS B 2 181 ? 34.50562 13.17861 2.14767 1.000 97.31191 181 LYS B C 1
ATOM 3729 O O . LYS B 2 181 ? 35.23547 13.13148 3.14441 1.000 95.54416 181 LYS B O 1
ATOM 3735 N N . ASN B 2 182 ? 33.22355 12.80247 2.18515 1.000 98.87139 182 ASN B N 1
ATOM 3736 C CA . ASN B 2 182 ? 32.64560 12.18361 3.37173 1.000 101.23037 182 ASN B CA 1
ATOM 3737 C C . ASN B 2 182 ? 33.53705 11.05778 3.87207 1.000 102.53100 182 ASN B C 1
ATOM 3738 O O . ASN B 2 182 ? 34.04612 11.09160 5.00136 1.000 103.74710 182 ASN B O 1
ATOM 3743 N N . LEU B 2 183 ? 33.78083 10.08099 2.99460 1.000 105.04705 183 LEU B N 1
ATOM 3744 C CA . LEU B 2 183 ? 34.26076 8.77979 3.43644 1.000 109.67120 183 LEU B CA 1
ATOM 3745 C C . LEU B 2 183 ? 35.74763 8.77253 3.73808 1.000 103.60663 183 LEU B C 1
ATOM 3746 O O . LEU B 2 183 ? 36.19570 7.97093 4.56365 1.000 101.54147 183 LEU B O 1
ATOM 3751 N N . VAL B 2 184 ? 36.52577 9.63550 3.08582 1.000 101.62237 184 VAL B N 1
ATOM 3752 C CA . VAL B 2 184 ? 37.92048 9.79857 3.47882 1.000 100.73376 184 VAL B CA 1
ATOM 3753 C C . VAL B 2 184 ? 37.99836 10.28630 4.91906 1.000 106.78790 184 VAL B C 1
ATOM 3754 O O . VAL B 2 184 ? 38.76690 9.75878 5.73467 1.000 111.22585 184 VAL B O 1
ATOM 3758 N N . LYS B 2 185 ? 37.15074 11.26281 5.26643 1.000 110.71734 185 LYS B N 1
ATOM 3759 C CA . LYS B 2 185 ? 37.23614 11.91354 6.57096 1.000 107.64831 185 LYS B CA 1
ATOM 3760 C C . LYS B 2 185 ? 36.61250 11.06967 7.67871 1.000 103.36308 185 LYS B C 1
ATOM 3761 O O . LYS B 2 185 ? 37.10521 11.08042 8.81194 1.000 101.45946 185 LYS B O 1
ATOM 3767 N N . VAL B 2 186 ? 35.52634 10.34718 7.38737 1.000 102.25694 186 VAL B N 1
ATOM 3768 C CA . VAL B 2 186 ? 34.95768 9.45353 8.39172 1.000 102.81087 186 VAL B CA 1
ATOM 3769 C C . VAL B 2 186 ? 35.97245 8.38976 8.77325 1.000 103.24306 186 VAL B C 1
ATOM 3770 O O . VAL B 2 186 ? 36.22329 8.13656 9.95742 1.000 101.52108 186 VAL B O 1
ATOM 3774 N N . LEU B 2 187 ? 36.60029 7.78257 7.76561 1.000 105.95756 187 LEU B N 1
ATOM 3775 C CA . LEU B 2 187 ? 37.53309 6.68747 8.00877 1.000 108.47820 187 LEU B CA 1
ATOM 3776 C C . LEU B 2 187 ? 38.77584 7.16733 8.74833 1.000 111.35373 187 LEU B C 1
ATOM 3777 O O . LEU B 2 187 ? 39.31082 6.44767 9.60364 1.000 116.07568 187 LEU B O 1
ATOM 3782 N N . GLU B 2 188 ? 39.22953 8.38967 8.44576 1.000 110.03440 188 GLU B N 1
ATOM 3783 C CA . GLU B 2 188 ? 40.46753 8.91692 9.01388 1.000 111.58145 188 GLU B CA 1
ATOM 3784 C C . GLU B 2 188 ? 40.44806 8.86539 10.53763 1.000 115.62706 188 GLU B C 1
ATOM 3785 O O . GLU B 2 188 ? 41.38948 8.36732 11.16812 1.000 116.39991 188 GLU B O 1
ATOM 3791 N N . SER B 2 189 ? 39.35771 9.35345 11.14652 1.000 119.58137 189 SER B N 1
ATOM 3792 C CA . SER B 2 189 ? 39.26875 9.39596 12.60391 1.000 120.19289 189 SER B CA 1
ATOM 3793 C C . SER B 2 189 ? 39.17576 8.00558 13.21130 1.000 124.54537 189 SER B C 1
ATOM 3794 O O . SER B 2 189 ? 39.51048 7.82485 14.38634 1.000 126.38473 189 SER B O 1
ATOM 3797 N N . ARG B 2 190 ? 38.74429 7.01238 12.42655 1.000 128.14020 190 ARG B N 1
ATOM 3798 C CA . ARG B 2 190 ? 38.32872 5.74151 13.00952 1.000 132.76146 190 ARG B CA 1
ATOM 3799 C C . ARG B 2 190 ? 39.51245 4.94045 13.53339 1.000 139.00327 190 ARG B C 1
ATOM 3800 O O . ARG B 2 190 ? 39.39711 4.27217 14.56594 1.000 138.87366 190 ARG B O 1
ATOM 3808 N N . VAL B 2 191 ? 40.65411 4.98279 12.84584 1.000 143.97753 191 VAL B N 1
ATOM 3809 C CA . VAL B 2 191 ? 41.85704 4.34899 13.37420 1.000 146.29317 191 VAL B CA 1
ATOM 3810 C C . VAL B 2 191 ? 42.74025 5.34993 14.11842 1.000 149.30377 191 VAL B C 1
ATOM 3811 O O . VAL B 2 191 ? 43.62920 4.93208 14.87801 1.000 157.37035 191 VAL B O 1
ATOM 3815 N N . ASN B 2 192 ? 42.50121 6.65442 13.95558 1.000 143.28841 192 ASN B N 1
ATOM 3816 C CA . ASN B 2 192 ? 43.04025 7.60695 14.91927 1.000 137.93332 192 ASN B CA 1
ATOM 3817 C C . ASN B 2 192 ? 42.40758 7.40611 16.28914 1.000 139.24581 192 ASN B C 1
ATOM 3818 O O . ASN B 2 192 ? 43.06220 7.61982 17.31586 1.000 141.15776 192 ASN B O 1
ATOM 3823 N N . ALA B 2 193 ? 41.14171 6.98097 16.32112 1.000 138.44553 193 ALA B N 1
ATOM 3824 C CA . ALA B 2 193 ? 40.46472 6.58681 17.54730 1.000 137.67160 193 ALA B CA 1
ATOM 3825 C C . ALA B 2 193 ? 40.60065 5.09895 17.84208 1.000 136.37757 193 ALA B C 1
ATOM 3826 O O . ALA B 2 193 ? 40.14852 4.64997 18.90192 1.000 136.77555 193 ALA B O 1
ATOM 3828 N N . ARG B 2 194 ? 41.19599 4.33165 16.92173 1.000 133.92421 194 ARG B N 1
ATOM 3829 C CA . ARG B 2 194 ? 41.43334 2.89493 17.04575 1.000 129.93857 194 ARG B CA 1
ATOM 3830 C C . ARG B 2 194 ? 40.15573 2.05775 16.99436 1.000 126.49287 194 ARG B C 1
ATOM 3831 O O . ARG B 2 194 ? 40.16573 0.89189 17.40475 1.000 124.36085 194 ARG B O 1
ATOM 3839 N N . ASP B 2 195 ? 39.04847 2.61222 16.48557 1.000 127.56615 195 ASP B N 1
ATOM 3840 C CA . ASP B 2 195 ? 37.82725 1.82733 16.33519 1.000 131.62914 195 ASP B CA 1
ATOM 3841 C C . ASP B 2 195 ? 37.93806 0.81033 15.20232 1.000 137.12186 195 ASP B C 1
ATOM 3842 O O . ASP B 2 195 ? 37.18482 -0.16775 15.19444 1.000 136.21721 195 ASP B O 1
ATOM 3847 N N . ILE B 2 196 ? 38.86077 1.01181 14.26052 1.000 142.16944 196 ILE B N 1
ATOM 3848 C CA . ILE B 2 196 ? 39.17117 0.04534 13.20311 1.000 136.07787 196 ILE B CA 1
ATOM 3849 C C . ILE B 2 196 ? 40.68280 -0.15531 13.16860 1.000 135.71120 196 ILE B C 1
ATOM 3850 O O . ILE B 2 196 ? 41.42770 0.75773 13.55092 1.000 135.84102 196 ILE B O 1
ATOM 3855 N N . PRO B 2 197 ? 41.18566 -1.30462 12.72308 1.000 137.46552 197 PRO B N 1
ATOM 3856 C CA . PRO B 2 197 ? 42.63948 -1.48734 12.62444 1.000 135.98146 197 PRO B CA 1
ATOM 3857 C C . PRO B 2 197 ? 43.17484 -0.87163 11.34393 1.000 135.25831 197 PRO B C 1
ATOM 3858 O O . PRO B 2 197 ? 42.45370 -0.80709 10.33622 1.000 138.06742 197 PRO B O 1
ATOM 3862 N N . PRO B 2 198 ? 44.45095 -0.40778 11.33285 1.000 131.91796 198 PRO B N 1
ATOM 3863 C CA . PRO B 2 198 ? 45.00700 0.20411 10.11069 1.000 129.56232 198 PRO B CA 1
ATOM 3864 C C . PRO B 2 198 ? 44.87932 -0.67693 8.87359 1.000 127.39187 198 PRO B C 1
ATOM 3865 O O . PRO B 2 198 ? 44.57877 -1.86997 8.97822 1.000 133.13520 198 PRO B O 1
ATOM 3869 N N . LEU B 2 199 ? 45.10762 -0.10014 7.68981 1.000 121.60018 199 LEU B N 1
ATOM 3870 C CA . LEU B 2 199 ? 44.98434 -0.86879 6.45589 1.000 119.52718 199 LEU B CA 1
ATOM 3871 C C . LEU B 2 199 ? 46.00270 -2.00023 6.37456 1.000 117.49904 199 LEU B C 1
ATOM 3872 O O . LEU B 2 199 ? 45.73191 -3.01579 5.72118 1.000 117.81069 199 LEU B O 1
ATOM 3877 N N . ASN B 2 200 ? 47.15493 -1.86344 7.04058 1.000 118.83964 200 ASN B N 1
ATOM 3878 C CA . ASN B 2 200 ? 48.16290 -2.91360 7.01102 1.000 122.10725 200 ASN B CA 1
ATOM 3879 C C . ASN B 2 200 ? 47.81607 -4.09298 7.90858 1.000 125.19114 200 ASN B C 1
ATOM 3880 O O . ASN B 2 200 ? 48.42278 -5.15893 7.76710 1.000 125.77666 200 ASN B O 1
ATOM 3885 N N . LYS B 2 201 ? 46.85366 -3.92604 8.82495 1.000 126.90821 201 LYS B N 1
ATOM 3886 C CA . LYS B 2 201 ? 46.35871 -5.00706 9.66897 1.000 127.51595 201 LYS B CA 1
ATOM 3887 C C . LYS B 2 201 ? 44.86838 -5.25645 9.44698 1.000 123.81274 201 LYS B C 1
ATOM 3888 O O . LYS B 2 201 ? 44.19799 -5.79138 10.33396 1.000 124.08048 201 LYS B O 1
ATOM 3894 N N . SER B 2 202 ? 44.32988 -4.86658 8.28885 1.000 120.39308 202 SER B N 1
ATOM 3895 C CA . SER B 2 202 ? 42.93290 -5.11571 7.95386 1.000 117.71925 202 SER B CA 1
ATOM 3896 C C . SER B 2 202 ? 42.82085 -6.34373 7.05391 1.000 115.08602 202 SER B C 1
ATOM 3897 O O . SER B 2 202 ? 43.82486 -6.94851 6.67015 1.000 115.68893 202 SER B O 1
ATOM 3900 N N . LEU B 2 203 ? 41.57887 -6.73777 6.74211 1.000 113.74818 203 LEU B N 1
ATOM 3901 C CA . LEU B 2 203 ? 41.39583 -7.87577 5.84259 1.000 113.27298 203 LEU B CA 1
ATOM 3902 C C . LEU B 2 203 ? 41.96694 -7.56866 4.45819 1.000 118.66712 203 LEU B C 1
ATOM 3903 O O . LEU B 2 203 ? 42.14082 -8.48785 3.64207 1.000 117.15942 203 LEU B O 1
ATOM 3908 N N . ALA B 2 204 ? 42.27620 -6.29001 4.19558 1.000 126.73731 204 ALA B N 1
ATOM 3909 C CA . ALA B 2 204 ? 42.74938 -5.86399 2.88373 1.000 129.27655 204 ALA B CA 1
ATOM 3910 C C . ALA B 2 204 ? 44.01415 -6.61134 2.46915 1.000 128.65980 204 ALA B C 1
ATOM 3911 O O . ALA B 2 204 ? 44.20146 -6.89795 1.28142 1.000 133.11483 204 ALA B O 1
ATOM 3913 N N . MET B 2 205 ? 44.88676 -6.94379 3.42390 1.000 126.51539 205 MET B N 1
ATOM 3914 C CA . MET B 2 205 ? 46.15961 -7.54426 3.05070 1.000 126.76564 205 MET B CA 1
ATOM 3915 C C . MET B 2 205 ? 46.02740 -9.02655 2.74364 1.000 124.92538 205 MET B C 1
ATOM 3916 O O . MET B 2 205 ? 47.03611 -9.68102 2.47684 1.000 122.33398 205 MET B O 1
ATOM 3921 N N . GLU B 2 206 ? 44.80307 -9.55594 2.74604 1.000 125.62596 206 GLU B N 1
ATOM 3922 C CA . GLU B 2 206 ? 44.48823 -10.91061 2.30406 1.000 126.13602 206 GLU B CA 1
ATOM 3923 C C . GLU B 2 206 ? 44.08079 -10.92853 0.83265 1.000 120.42660 206 GLU B C 1
ATOM 3924 O O . GLU B 2 206 ? 44.22012 -11.95562 0.16265 1.000 118.38127 206 GLU B O 1
ATOM 3930 N N . HIS B 2 207 ? 43.59872 -9.80143 0.31495 1.000 119.53120 207 HIS B N 1
ATOM 3931 C CA . HIS B 2 207 ? 43.29244 -9.61266 -1.10993 1.000 116.75902 207 HIS B CA 1
ATOM 3932 C C . HIS B 2 207 ? 43.83794 -8.24730 -1.51921 1.000 112.49423 207 HIS B C 1
ATOM 3933 O O . HIS B 2 207 ? 43.11210 -7.25067 -1.50301 1.000 109.75749 207 HIS B O 1
ATOM 3940 N N . LYS B 2 208 ? 45.10334 -8.21764 -1.93393 1.000 109.39549 208 LYS B N 1
ATOM 3941 C CA . LYS B 2 208 ? 45.88100 -6.98658 -2.01520 1.000 110.61683 208 LYS B CA 1
ATOM 3942 C C . LYS B 2 208 ? 45.60895 -6.15051 -3.26080 1.000 105.21146 208 LYS B C 1
ATOM 3943 O O . LYS B 2 208 ? 46.24758 -5.10520 -3.41986 1.000 105.37150 208 LYS B O 1
ATOM 3949 N N . SER B 2 209 ? 44.70559 -6.56214 -4.15352 1.000 100.53942 209 SER B N 1
ATOM 3950 C CA . SER B 2 209 ? 44.18756 -5.61131 -5.13012 1.000 97.46512 209 SER B CA 1
ATOM 3951 C C . SER B 2 209 ? 43.61472 -4.39282 -4.42049 1.000 97.93524 209 SER B C 1
ATOM 3952 O O . SER B 2 209 ? 43.95376 -3.24706 -4.74211 1.000 98.61827 209 SER B O 1
ATOM 3955 N N . GLN B 2 210 ? 42.78287 -4.63469 -3.40186 1.000 97.96613 210 GLN B N 1
ATOM 3956 C CA . GLN B 2 210 ? 42.13481 -3.55200 -2.67072 1.000 94.10175 210 GLN B CA 1
ATOM 3957 C C . GLN B 2 210 ? 43.11743 -2.73664 -1.84003 1.000 90.97256 210 GLN B C 1
ATOM 3958 O O . GLN B 2 210 ? 42.83632 -1.57253 -1.54010 1.000 87.90890 210 GLN B O 1
ATOM 3964 N N . VAL B 2 211 ? 44.26743 -3.30244 -1.45202 1.000 93.29528 211 VAL B N 1
ATOM 3965 C CA . VAL B 2 211 ? 45.25318 -2.48398 -0.74661 1.000 95.96836 211 VAL B CA 1
ATOM 3966 C C . VAL B 2 211 ? 45.80563 -1.40608 -1.66071 1.000 98.82049 211 VAL B C 1
ATOM 3967 O O . VAL B 2 211 ? 45.91371 -0.23553 -1.25969 1.000 98.03904 211 VAL B O 1
ATOM 3971 N N . VAL B 2 212 ? 46.14513 -1.77152 -2.89387 1.000 99.26125 212 VAL B N 1
ATOM 3972 C CA . VAL B 2 212 ? 46.61921 -0.77502 -3.84019 1.000 96.40212 212 VAL B CA 1
ATOM 3973 C C . VAL B 2 212 ? 45.51538 0.21243 -4.20131 1.000 93.56997 212 VAL B C 1
ATOM 3974 O O . VAL B 2 212 ? 45.74172 1.42667 -4.26860 1.000 93.01779 212 VAL B O 1
ATOM 3978 N N . LEU B 2 213 ? 44.28869 -0.28817 -4.38837 1.000 90.77867 213 LEU B N 1
ATOM 3979 C CA . LEU B 2 213 ? 43.17458 0.56318 -4.79624 1.000 86.99230 213 LEU B CA 1
ATOM 3980 C C . LEU B 2 213 ? 42.82455 1.58649 -3.71884 1.000 90.47362 213 LEU B C 1
ATOM 3981 O O . LEU B 2 213 ? 42.51197 2.74297 -4.03280 1.000 93.13460 213 LEU B O 1
ATOM 3986 N N . TYR B 2 214 ? 42.85383 1.18351 -2.44549 1.000 91.21937 214 TYR B N 1
ATOM 3987 C CA . TYR B 2 214 ? 42.45214 2.11599 -1.39743 1.000 93.00756 214 TYR B CA 1
ATOM 3988 C C . TYR B 2 214 ? 43.42991 3.27385 -1.29081 1.000 92.55594 214 TYR B C 1
ATOM 3989 O O . TYR B 2 214 ? 43.02254 4.41386 -1.04181 1.000 99.55327 214 TYR B O 1
ATOM 3998 N N . ASN B 2 215 ? 44.72181 3.00889 -1.50452 1.000 86.19398 215 ASN B N 1
ATOM 3999 C CA . ASN B 2 215 ? 45.69764 4.08827 -1.50689 1.000 84.50844 215 ASN B CA 1
ATOM 4000 C C . ASN B 2 215 ? 45.60520 4.94806 -2.76309 1.000 85.38120 215 ASN B C 1
ATOM 4001 O O . ASN B 2 215 ? 46.08217 6.08861 -2.75430 1.000 84.75926 215 ASN B O 1
ATOM 4006 N N . TYR B 2 216 ? 44.99710 4.43348 -3.83739 1.000 85.43842 216 TYR B N 1
ATOM 4007 C CA . TYR B 2 216 ? 44.75352 5.26022 -5.01549 1.000 85.55909 216 TYR B CA 1
ATOM 4008 C C . TYR B 2 216 ? 43.63258 6.25114 -4.74963 1.000 85.24675 216 TYR B C 1
ATOM 4009 O O . TYR B 2 216 ? 43.83226 7.46778 -4.82729 1.000 84.82567 216 TYR B O 1
ATOM 4018 N N . TYR B 2 217 ? 42.44348 5.73477 -4.42302 1.000 85.87187 217 TYR B N 1
ATOM 4019 C CA . TYR B 2 217 ? 41.29356 6.57490 -4.10598 1.000 83.61769 217 TYR B CA 1
ATOM 4020 C C . TYR B 2 217 ? 41.64797 7.63508 -3.06834 1.000 81.11197 217 TYR B C 1
ATOM 4021 O O . TYR B 2 217 ? 41.26166 8.80349 -3.19941 1.000 77.86356 217 TYR B O 1
ATOM 4030 N N . LEU B 2 218 ? 42.41340 7.25047 -2.04114 1.000 83.93005 218 LEU B N 1
ATOM 4031 C CA . LEU B 2 218 ? 42.78870 8.21814 -1.01414 1.000 87.28744 218 LEU B CA 1
ATOM 4032 C C . LEU B 2 218 ? 43.75520 9.25512 -1.57064 1.000 88.40853 218 LEU B C 1
ATOM 4033 O O . LEU B 2 218 ? 43.49053 10.45946 -1.49178 1.000 87.06372 218 LEU B O 1
ATOM 4038 N N . GLY B 2 219 ? 44.88156 8.80061 -2.13621 1.000 90.74820 219 GLY B N 1
ATOM 4039 C CA . GLY B 2 219 ? 45.85163 9.72062 -2.71813 1.000 80.46400 219 GLY B CA 1
ATOM 4040 C C . GLY B 2 219 ? 45.25406 10.57543 -3.81734 1.000 73.28676 219 GLY B C 1
ATOM 4041 O O . GLY B 2 219 ? 45.52919 11.77636 -3.90816 1.000 70.53175 219 GLY B O 1
ATOM 4042 N N . GLN B 2 220 ? 44.38497 9.97216 -4.63923 1.000 73.02424 220 GLN B N 1
ATOM 4043 C CA . GLN B 2 220 ? 43.73588 10.71006 -5.71919 1.000 74.52847 220 GLN B CA 1
ATOM 4044 C C . GLN B 2 220 ? 42.82401 11.79314 -5.16145 1.000 76.63346 220 GLN B C 1
ATOM 4045 O O . GLN B 2 220 ? 42.89350 12.95458 -5.58269 1.000 80.12711 220 GLN B O 1
ATOM 4051 N N . TYR B 2 221 ? 41.95893 11.42918 -4.20769 1.000 78.21030 221 TYR B N 1
ATOM 4052 C CA . TYR B 2 221 ? 41.11886 12.42805 -3.55709 1.000 78.69803 221 TYR B CA 1
ATOM 4053 C C . TYR B 2 221 ? 41.96094 13.52745 -2.93118 1.000 78.06474 221 TYR B C 1
ATOM 4054 O O . TYR B 2 221 ? 41.61105 14.71017 -3.00230 1.000 78.02317 221 TYR B O 1
ATOM 4063 N N . TYR B 2 222 ? 43.07641 13.15563 -2.30422 1.000 79.26234 222 TYR B N 1
ATOM 4064 C CA . TYR B 2 222 ? 43.89418 14.15565 -1.63283 1.000 83.05398 222 TYR B CA 1
ATOM 4065 C C . TYR B 2 222 ? 44.63368 15.03101 -2.63162 1.000 80.90541 222 TYR B C 1
ATOM 4066 O O . TYR B 2 222 ? 44.84781 16.22083 -2.37687 1.000 83.79924 222 TYR B O 1
ATOM 4075 N N . GLY B 2 223 ? 45.00951 14.47328 -3.78209 1.000 77.21343 223 GLY B N 1
ATOM 4076 C CA . GLY B 2 223 ? 45.80618 15.20990 -4.74037 1.000 72.17055 223 GLY B CA 1
ATOM 4077 C C . GLY B 2 223 ? 45.00323 16.00978 -5.74476 1.000 70.08887 223 GLY B C 1
ATOM 4078 O O . GLY B 2 223 ? 45.41048 17.10979 -6.13992 1.000 70.69850 223 GLY B O 1
ATOM 4079 N N . CYS B 2 224 ? 43.86378 15.47275 -6.17413 1.000 67.33452 224 CYS B N 1
ATOM 4080 C CA . CYS B 2 224 ? 43.11811 16.07704 -7.26821 1.000 70.17249 224 CYS B CA 1
ATOM 4081 C C . CYS B 2 224 ? 41.86117 16.80622 -6.82322 1.000 75.04227 224 CYS B C 1
ATOM 4082 O O . CYS B 2 224 ? 41.38936 17.69458 -7.53955 1.000 82.99141 224 CYS B O 1
ATOM 4085 N N . LEU B 2 225 ? 41.30234 16.46053 -5.66548 1.000 73.04637 225 LEU B N 1
ATOM 4086 C CA . LEU B 2 225 ? 40.03902 17.03557 -5.22290 1.000 73.46367 225 LEU B CA 1
ATOM 4087 C C . LEU B 2 225 ? 40.19108 17.98686 -4.04421 1.000 76.88179 225 LEU B C 1
ATOM 4088 O O . LEU B 2 225 ? 39.62337 19.08440 -4.06096 1.000 78.33474 225 LEU B O 1
ATOM 4093 N N . GLU B 2 226 ? 40.95652 17.60608 -3.02172 1.000 77.76971 226 GLU B N 1
ATOM 4094 C CA . GLU B 2 226 ? 41.14599 18.46023 -1.85734 1.000 81.46812 226 GLU B CA 1
ATOM 4095 C C . GLU B 2 226 ? 42.39372 19.33272 -1.95413 1.000 76.86472 226 GLU B C 1
ATOM 4096 O O . GLU B 2 226 ? 42.52777 20.28379 -1.17336 1.000 78.11625 226 GLU B O 1
ATOM 4102 N N . ASN B 2 227 ? 43.29562 19.04308 -2.89806 1.000 72.01098 227 ASN B N 1
ATOM 4103 C CA . ASN B 2 227 ? 44.52105 19.81437 -3.10988 1.000 69.47688 227 ASN B CA 1
ATOM 4104 C C . ASN B 2 227 ? 45.47774 19.71450 -1.91734 1.000 68.71397 227 ASN B C 1
ATOM 4105 O O . ASN B 2 227 ? 46.21785 20.65611 -1.62475 1.000 65.04178 227 ASN B O 1
ATOM 4110 N N . ASP B 2 228 ? 45.46812 18.58273 -1.19906 1.000 75.40053 228 ASP B N 1
ATOM 4111 C CA . ASP B 2 228 ? 46.50671 18.29589 -0.20094 1.000 81.60414 228 ASP B CA 1
ATOM 4112 C C . ASP B 2 228 ? 47.53345 17.39776 -0.87486 1.000 84.34561 228 ASP B C 1
ATOM 4113 O O . ASP B 2 228 ? 47.41992 16.17398 -0.88762 1.000 85.21251 228 ASP B O 1
ATOM 4118 N N . HIS B 2 229 ? 48.56693 18.03043 -1.42484 1.000 85.84065 229 HIS B N 1
ATOM 4119 C CA . HIS B 2 229 ? 49.49945 17.32433 -2.29109 1.000 77.09534 229 HIS B CA 1
ATOM 4120 C C . HIS B 2 229 ? 50.41023 16.39842 -1.49672 1.000 79.01357 229 HIS B C 1
ATOM 4121 O O . HIS B 2 229 ? 50.71396 15.28850 -1.95045 1.000 78.73986 229 HIS B O 1
ATOM 4128 N N . GLU B 2 230 ? 50.82321 16.82114 -0.29497 1.000 81.46074 230 GLU B N 1
ATOM 4129 C CA . GLU B 2 230 ? 51.74870 16.02117 0.50259 1.000 81.68025 230 GLU B CA 1
ATOM 4130 C C . GLU B 2 230 ? 51.13631 14.67614 0.87739 1.000 82.24987 230 GLU B C 1
ATOM 4131 O O . GLU B 2 230 ? 51.82095 13.64451 0.87454 1.000 80.94037 230 GLU B O 1
ATOM 4137 N N . ARG B 2 231 ? 49.83438 14.65395 1.15522 1.000 85.79932 231 ARG B N 1
ATOM 4138 C CA . ARG B 2 231 ? 49.21639 13.38861 1.53156 1.000 90.16503 231 ARG B CA 1
ATOM 4139 C C . ARG B 2 231 ? 48.69188 12.62694 0.31944 1.000 91.34991 231 ARG B C 1
ATOM 4140 O O . ARG B 2 231 ? 48.64301 11.39422 0.35042 1.000 92.58868 231 ARG B O 1
ATOM 4148 N N . GLY B 2 232 ? 48.34148 13.32630 -0.76557 1.000 94.58909 232 GLY B N 1
ATOM 4149 C CA . GLY B 2 232 ? 47.97058 12.63197 -1.99257 1.000 94.11342 232 GLY B CA 1
ATOM 4150 C C . GLY B 2 232 ? 49.14678 11.91240 -2.62148 1.000 89.35116 232 GLY B C 1
ATOM 4151 O O . GLY B 2 232 ? 48.99725 10.82987 -3.19972 1.000 90.08776 232 GLY B O 1
ATOM 4152 N N . PHE B 2 233 ? 50.33655 12.49955 -2.50326 1.000 85.43358 233 PHE B N 1
ATOM 4153 C CA . PHE B 2 233 ? 51.54542 11.79008 -2.88308 1.000 83.27579 233 PHE B CA 1
ATOM 4154 C C . PHE B 2 233 ? 51.74692 10.56185 -2.01145 1.000 86.87706 233 PHE B C 1
ATOM 4155 O O . PHE B 2 233 ? 51.92030 9.45481 -2.53027 1.000 91.53024 233 PHE B O 1
ATOM 4163 N N . PHE B 2 234 ? 51.71244 10.73955 -0.68083 1.000 87.76059 234 PHE B N 1
ATOM 4164 C CA . PHE B 2 234 ? 52.00130 9.64149 0.24406 1.000 85.26840 234 PHE B CA 1
ATOM 4165 C C . PHE B 2 234 ? 51.20060 8.39819 -0.11048 1.000 83.55203 234 PHE B C 1
ATOM 4166 O O . PHE B 2 234 ? 51.75367 7.30558 -0.26029 1.000 82.48411 234 PHE B O 1
ATOM 4174 N N . HIS B 2 235 ? 49.89092 8.54840 -0.26853 1.000 83.46587 235 HIS B N 1
ATOM 4175 C CA . HIS B 2 235 ? 49.05690 7.37489 -0.47348 1.000 85.49125 235 HIS B CA 1
ATOM 4176 C C . HIS B 2 235 ? 49.23417 6.81681 -1.87795 1.000 81.56527 235 HIS B C 1
ATOM 4177 O O . HIS B 2 235 ? 49.28898 5.59676 -2.06276 1.000 83.04689 235 HIS B O 1
ATOM 4184 N N . LEU B 2 236 ? 49.38892 7.69046 -2.87698 1.000 78.28182 236 LEU B N 1
ATOM 4185 C CA . LEU B 2 236 ? 49.61515 7.20000 -4.23464 1.000 81.03506 236 LEU B CA 1
ATOM 4186 C C . LEU B 2 236 ? 50.94998 6.46316 -4.33597 1.000 80.24250 236 LEU B C 1
ATOM 4187 O O . LEU B 2 236 ? 51.01838 5.36569 -4.90664 1.000 77.25845 236 LEU B O 1
ATOM 4192 N N . ASN B 2 237 ? 52.01844 7.04321 -3.76884 1.000 81.81533 237 ASN B N 1
ATOM 4193 C CA . ASN B 2 237 ? 53.31887 6.37628 -3.73091 1.000 82.25145 237 ASN B CA 1
ATOM 4194 C C . ASN B 2 237 ? 53.19705 4.98758 -3.10906 1.000 85.20612 237 ASN B C 1
ATOM 4195 O O . ASN B 2 237 ? 53.73752 4.01130 -3.63754 1.000 93.28717 237 ASN B O 1
ATOM 4200 N N . GLU B 2 238 ? 52.44961 4.87393 -2.00431 1.000 83.37938 238 GLU B N 1
ATOM 4201 C CA . GLU B 2 238 ? 52.31538 3.57948 -1.34201 1.000 83.85355 238 GLU B CA 1
ATOM 4202 C C . GLU B 2 238 ? 51.50142 2.61172 -2.18869 1.000 87.89912 238 GLU B C 1
ATOM 4203 O O . GLU B 2 238 ? 51.71761 1.39622 -2.12257 1.000 94.77433 238 GLU B O 1
ATOM 4209 N N . ALA B 2 239 ? 50.58425 3.12836 -3.01116 1.000 86.22272 239 ALA B N 1
ATOM 4210 C CA . ALA B 2 239 ? 49.78408 2.23377 -3.83947 1.000 86.75858 239 ALA B CA 1
ATOM 4211 C C . ALA B 2 239 ? 50.63616 1.58290 -4.91850 1.000 88.07165 239 ALA B C 1
ATOM 4212 O O . ALA B 2 239 ? 50.37216 0.45000 -5.32762 1.000 91.39095 239 ALA B O 1
ATOM 4214 N N . LEU B 2 240 ? 51.67490 2.28189 -5.37817 1.000 86.08498 240 LEU B N 1
ATOM 4215 C CA . LEU B 2 240 ? 52.58460 1.70895 -6.36212 1.000 85.15948 240 LEU B CA 1
ATOM 4216 C C . LEU B 2 240 ? 53.59156 0.77668 -5.69892 1.000 86.24227 240 LEU B C 1
ATOM 4217 O O . LEU B 2 240 ? 53.99609 -0.22732 -6.30069 1.000 88.96859 240 LEU B O 1
ATOM 4222 N N . LEU B 2 241 ? 53.98773 1.08305 -4.45676 1.000 84.65991 241 LEU B N 1
ATOM 4223 C CA . LEU B 2 241 ? 54.97962 0.29926 -3.73401 1.000 85.86355 241 LEU B CA 1
ATOM 4224 C C . LEU B 2 241 ? 54.43362 -1.03409 -3.24996 1.000 87.53765 241 LEU B C 1
ATOM 4225 O O . LEU B 2 241 ? 55.22066 -1.87269 -2.79999 1.000 86.83140 241 LEU B O 1
ATOM 4230 N N . GLN B 2 242 ? 53.11457 -1.24102 -3.30265 1.000 89.61755 242 GLN B N 1
ATOM 4231 C CA . GLN B 2 242 ? 52.50760 -2.50379 -2.91730 1.000 94.32822 242 GLN B CA 1
ATOM 4232 C C . GLN B 2 242 ? 51.94597 -3.24393 -4.12097 1.000 94.12841 242 GLN B C 1
ATOM 4233 O O . GLN B 2 242 ? 51.29863 -4.28527 -3.95626 1.000 94.37255 242 GLN B O 1
ATOM 4239 N N . CYS B 2 243 ? 52.20216 -2.73449 -5.32588 1.000 94.34478 243 CYS B N 1
ATOM 4240 C CA . CYS B 2 243 ? 51.88086 -3.45665 -6.54633 1.000 90.08746 243 CYS B CA 1
ATOM 4241 C C . CYS B 2 243 ? 52.87036 -4.60260 -6.73548 1.000 89.67063 243 CYS B C 1
ATOM 4242 O O . CYS B 2 243 ? 54.04901 -4.46780 -6.38362 1.000 90.98833 243 CYS B O 1
ATOM 4245 N N . PRO B 2 244 ? 52.44738 -5.72120 -7.31965 1.000 88.36551 244 PRO B N 1
ATOM 4246 C CA . PRO B 2 244 ? 53.33986 -6.88241 -7.40443 1.000 89.49599 244 PRO B CA 1
ATOM 4247 C C . PRO B 2 244 ? 54.45438 -6.69546 -8.42359 1.000 90.42078 244 PRO B C 1
ATOM 4248 O O . PRO B 2 244 ? 54.26312 -6.09560 -9.48568 1.000 94.85876 244 PRO B O 1
ATOM 4252 N N . MET B 2 245 ? 55.63112 -7.22874 -8.08267 1.000 89.72321 245 MET B N 1
ATOM 4253 C CA . MET B 2 245 ? 56.69018 -7.49323 -9.05852 1.000 89.70850 245 MET B CA 1
ATOM 4254 C C . MET B 2 245 ? 56.40897 -8.83725 -9.72843 1.000 83.93739 245 MET B C 1
ATOM 4255 O O . MET B 2 245 ? 57.04095 -9.86080 -9.45861 1.000 81.17566 245 MET B O 1
ATOM 4260 N N . LEU B 2 246 ? 55.39837 -8.81602 -10.59486 1.000 82.10131 246 LEU B N 1
ATOM 4261 C CA . LEU B 2 246 ? 54.96619 -9.98258 -11.34725 1.000 81.53818 246 LEU B CA 1
ATOM 4262 C C . LEU B 2 246 ? 54.53007 -9.52422 -12.73068 1.000 84.27329 246 LEU B C 1
ATOM 4263 O O . LEU B 2 246 ? 54.09240 -8.38411 -12.90830 1.000 89.12978 246 LEU B O 1
ATOM 4268 N N . TYR B 2 247 ? 54.66843 -10.41121 -13.71537 1.000 85.08763 247 TYR B N 1
ATOM 4269 C CA . TYR B 2 247 ? 54.39109 -10.06983 -15.10289 1.000 84.75612 247 TYR B CA 1
ATOM 4270 C C . TYR B 2 247 ? 53.58912 -11.18150 -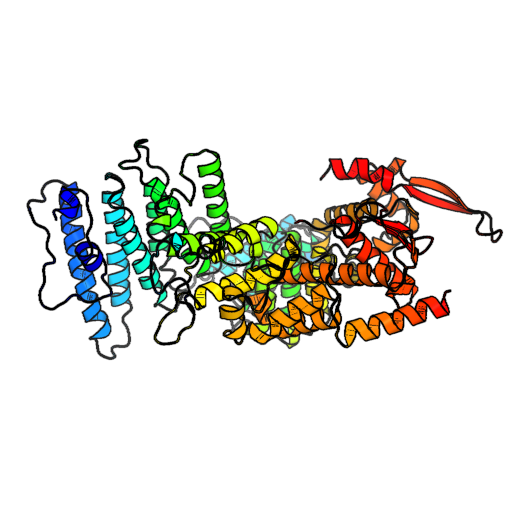15.75956 1.000 90.52898 247 TYR B C 1
ATOM 4271 O O . TYR B 2 247 ? 53.79230 -12.36242 -15.46681 1.000 96.33013 247 TYR B O 1
ATOM 4280 N N . VAL B 2 248 ? 52.68481 -10.79925 -16.66129 1.000 91.65074 248 VAL B N 1
ATOM 4281 C CA . VAL B 2 248 ? 52.06082 -11.78347 -17.53647 1.000 96.17502 248 VAL B CA 1
ATOM 4282 C C . VAL B 2 248 ? 53.12144 -12.36676 -18.45362 1.000 100.77490 248 VAL B C 1
ATOM 4283 O O . VAL B 2 248 ? 53.90993 -11.62804 -19.05313 1.000 100.74606 248 VAL B O 1
ATOM 4287 N N . GLU B 2 249 ? 53.16706 -13.70057 -18.55796 1.000 106.24748 249 GLU B N 1
ATOM 4288 C CA . GLU B 2 249 ? 54.20110 -14.30457 -19.39477 1.000 105.30056 249 GLU B CA 1
ATOM 4289 C C . GLU B 2 249 ? 53.90086 -14.14157 -20.88060 1.000 100.19959 249 GLU B C 1
ATOM 4290 O O . GLU B 2 249 ? 54.83310 -14.05722 -21.68683 1.000 98.22519 249 GLU B O 1
ATOM 4296 N N . SER B 2 250 ? 52.61826 -14.07554 -21.25801 1.000 96.91206 250 SER B N 1
ATOM 4297 C CA . SER B 2 250 ? 52.24861 -13.93758 -22.66526 1.000 91.48623 250 SER B CA 1
ATOM 4298 C C . SER B 2 250 ? 52.88672 -12.71065 -23.30819 1.000 89.08194 250 SER B C 1
ATOM 4299 O O . SER B 2 250 ? 53.31926 -12.75549 -24.46714 1.000 88.13754 250 SER B O 1
ATOM 4302 N N . THR B 2 251 ? 52.95760 -11.60523 -22.57145 1.000 88.70321 251 THR B N 1
ATOM 4303 C CA . THR B 2 251 ? 53.49647 -10.36020 -23.09642 1.000 87.97921 251 THR B CA 1
ATOM 4304 C C . THR B 2 251 ? 54.72468 -9.85327 -22.35740 1.000 91.13252 251 THR B C 1
ATOM 4305 O O . THR B 2 251 ? 55.47665 -9.05717 -22.92264 1.000 91.80062 251 THR B O 1
ATOM 4309 N N . GLY B 2 252 ? 54.95929 -10.29343 -21.12321 1.000 94.26254 252 GLY B N 1
ATOM 4310 C CA . GLY B 2 252 ? 56.14232 -9.88071 -20.40035 1.000 91.53233 252 GLY B CA 1
ATOM 4311 C C . GLY B 2 252 ? 56.06061 -8.51325 -19.76959 1.000 90.41582 252 GLY B C 1
ATOM 4312 O O . GLY B 2 252 ? 57.04567 -8.06174 -19.17279 1.000 89.26651 252 GLY B O 1
ATOM 4313 N N . LYS B 2 253 ? 54.92705 -7.82869 -19.90223 1.000 93.44521 253 LYS B N 1
ATOM 4314 C CA . LYS B 2 253 ? 54.71042 -6.56752 -19.21006 1.000 96.79008 253 LYS B CA 1
ATOM 4315 C C . LYS B 2 253 ? 54.01193 -6.82847 -17.88097 1.000 91.30770 253 LYS B C 1
ATOM 4316 O O . LYS B 2 253 ? 53.38162 -7.86788 -17.68364 1.000 91.88409 253 LYS B O 1
ATOM 4322 N N . PHE B 2 254 ? 54.15558 -5.86790 -16.96216 1.000 85.64444 254 PHE B N 1
ATOM 4323 C CA . PHE B 2 254 ? 53.61169 -5.98588 -15.61159 1.000 81.51123 254 PHE B CA 1
ATOM 4324 C C . PHE B 2 254 ? 52.18243 -6.49448 -15.63995 1.000 83.93210 254 PHE B C 1
ATOM 4325 O O . PHE B 2 254 ? 51.34584 -5.98379 -16.38784 1.000 85.73230 254 PHE B O 1
ATOM 4333 N N . VAL B 2 255 ? 51.92335 -7.54066 -14.86351 1.000 85.25701 255 VAL B N 1
ATOM 4334 C CA . VAL B 2 255 ? 50.56909 -7.73495 -14.38250 1.000 91.39529 255 VAL B CA 1
ATOM 4335 C C . VAL B 2 255 ? 50.31676 -6.45254 -13.60202 1.000 97.46242 255 VAL B C 1
ATOM 4336 O O . VAL B 2 255 ? 51.22458 -5.93361 -12.93919 1.000 107.05349 255 VAL B O 1
ATOM 4340 N N . LEU B 2 256 ? 49.12432 -5.88771 -13.76314 1.000 92.23075 256 LEU B N 1
ATOM 4341 C CA . LEU B 2 256 ? 48.75889 -4.59977 -13.17745 1.000 86.87413 256 LEU B CA 1
ATOM 4342 C C . LEU B 2 256 ? 49.40721 -3.41595 -13.90105 1.000 86.71917 256 LEU B C 1
ATOM 4343 O O . LEU B 2 256 ? 49.52427 -2.33294 -13.31981 1.000 86.99121 256 LEU B O 1
ATOM 4348 N N . GLN B 2 257 ? 49.85498 -3.59708 -15.15252 1.000 85.62456 257 GLN B N 1
ATOM 4349 C CA . GLN B 2 257 ? 50.40714 -2.48091 -15.92196 1.000 84.44173 257 GLN B CA 1
ATOM 4350 C C . GLN B 2 257 ? 49.41892 -1.32116 -15.99883 1.000 84.20807 257 GLN B C 1
ATOM 4351 O O . GLN B 2 257 ? 49.78784 -0.15819 -15.79066 1.000 84.42313 257 GLN B O 1
ATOM 4357 N N . GLY B 2 258 ? 48.15085 -1.62486 -16.29017 1.000 85.51015 258 GLY B N 1
ATOM 4358 C CA . GLY B 2 258 ? 47.11603 -0.61323 -16.36996 1.000 85.62265 258 GLY B CA 1
ATOM 4359 C C . GLY B 2 258 ? 46.97930 0.20408 -15.10172 1.000 84.74608 258 GLY B C 1
ATOM 4360 O O . GLY B 2 258 ? 47.10293 1.43263 -15.13204 1.000 84.13837 258 GLY B O 1
ATOM 4361 N N . GLN B 2 259 ? 46.73769 -0.47002 -13.97452 1.000 85.97655 259 GLN B N 1
ATOM 4362 C CA . GLN B 2 259 ? 46.63399 0.22736 -12.69644 1.000 85.19728 259 GLN B CA 1
ATOM 4363 C C . GLN B 2 259 ? 47.91136 1.00489 -12.39205 1.000 84.44590 259 GLN B C 1
ATOM 4364 O O . GLN B 2 259 ? 47.85605 2.16293 -11.96144 1.000 86.20465 259 GLN B O 1
ATOM 4370 N N . MET B 2 260 ? 49.07526 0.39099 -12.64838 1.000 82.80562 260 MET B N 1
ATOM 4371 C CA . MET B 2 260 ? 50.35360 1.00409 -12.29165 1.000 81.89394 260 MET B CA 1
ATOM 4372 C C . MET B 2 260 ? 50.59061 2.31354 -13.02725 1.000 82.36991 260 MET B C 1
ATOM 4373 O O . MET B 2 260 ? 51.25393 3.20985 -12.49422 1.000 81.22246 260 MET B O 1
ATOM 4378 N N . GLU B 2 261 ? 50.06639 2.44602 -14.24921 1.000 85.20173 261 GLU B N 1
ATOM 4379 C CA . GLU B 2 261 ? 50.36253 3.62484 -15.05323 1.000 88.19930 261 GLU B CA 1
ATOM 4380 C C . GLU B 2 261 ? 49.44933 4.79181 -14.71500 1.000 87.20467 261 GLU B C 1
ATOM 4381 O O . GLU B 2 261 ? 49.87979 5.95035 -14.78080 1.000 88.71127 261 GLU B O 1
ATOM 4387 N N . LYS B 2 262 ? 48.19797 4.51817 -14.35108 1.000 84.56727 262 LYS B N 1
ATOM 4388 C CA . LYS B 2 262 ? 47.28153 5.59987 -14.05102 1.000 82.02489 262 LYS B CA 1
ATOM 4389 C C . LYS B 2 262 ? 47.46142 6.11634 -12.63733 1.000 80.28608 262 LYS B C 1
ATOM 4390 O O . LYS B 2 262 ? 47.04291 7.23931 -12.34652 1.000 83.92021 262 LYS B O 1
ATOM 4396 N N . ILE B 2 263 ? 48.09514 5.32302 -11.76856 1.000 76.65386 263 ILE B N 1
ATOM 4397 C CA . ILE B 2 263 ? 48.66503 5.85655 -10.53706 1.000 74.45911 263 ILE B CA 1
ATOM 4398 C C . ILE B 2 263 ? 49.77472 6.83934 -10.86328 1.000 79.09714 263 ILE B C 1
ATOM 4399 O O . ILE B 2 263 ? 49.88715 7.91079 -10.24983 1.000 83.87538 263 ILE B O 1
ATOM 4404 N N . MET B 2 264 ? 50.61985 6.48602 -11.82743 1.000 77.40551 264 MET B N 1
ATOM 4405 C CA . MET B 2 264 ? 51.81828 7.27776 -12.03827 1.000 79.07737 264 MET B CA 1
ATOM 4406 C C . MET B 2 264 ? 51.52770 8.55153 -12.81587 1.000 75.46536 264 MET B C 1
ATOM 4407 O O . MET B 2 264 ? 52.33128 9.48957 -12.76862 1.000 77.03209 264 MET B O 1
ATOM 4412 N N . ILE B 2 265 ? 50.39224 8.60424 -13.51784 1.000 71.24898 265 ILE B N 1
ATOM 4413 C CA . ILE B 2 265 ? 49.93293 9.85894 -14.10595 1.000 64.70975 265 ILE B CA 1
ATOM 4414 C C . ILE B 2 265 ? 49.84264 10.92441 -13.02581 1.000 63.01218 265 ILE B C 1
ATOM 4415 O O . ILE B 2 265 ? 50.24905 12.07570 -13.21872 1.000 63.58915 265 ILE B O 1
ATOM 4420 N N . LEU B 2 266 ? 49.33841 10.54464 -11.85609 1.000 63.11047 266 LEU B N 1
ATOM 4421 C CA . LEU B 2 266 ? 49.25338 11.47341 -10.73980 1.000 63.19967 266 LEU B CA 1
ATOM 4422 C C . LEU B 2 266 ? 50.52539 11.46360 -9.90198 1.000 63.81815 266 LEU B C 1
ATOM 4423 O O . LEU B 2 266 ? 50.92543 12.51172 -9.37986 1.000 64.67925 266 LEU B O 1
ATOM 4428 N N . LEU B 2 267 ? 51.19373 10.30875 -9.80466 1.000 62.49948 267 LEU B N 1
ATOM 4429 C CA . LEU B 2 267 ? 52.31188 10.17662 -8.87633 1.000 61.09705 267 LEU B CA 1
ATOM 4430 C C . LEU B 2 267 ? 53.51609 11.00300 -9.32409 1.000 60.30823 267 LEU B C 1
ATOM 4431 O O . LEU B 2 267 ? 54.12200 11.71880 -8.51540 1.000 60.44987 267 LEU B O 1
ATOM 4436 N N . VAL B 2 268 ? 53.87552 10.93139 -10.61437 1.000 62.02561 268 VAL B N 1
ATOM 4437 C CA . VAL B 2 268 ? 55.05005 11.67531 -11.08019 1.000 63.95276 268 VAL B CA 1
ATOM 4438 C C . VAL B 2 268 ? 54.92543 13.16620 -10.84333 1.000 67.01630 268 VAL B C 1
ATOM 4439 O O . VAL B 2 268 ? 55.84114 13.75443 -10.23003 1.000 69.59940 268 VAL B O 1
ATOM 4443 N N . PRO B 2 269 ? 53.85618 13.85732 -11.26752 1.000 66.33864 269 PRO B N 1
ATOM 4444 C CA . PRO B 2 269 ? 53.80224 15.30332 -11.01716 1.000 64.13690 269 PRO B CA 1
ATOM 4445 C C . PRO B 2 269 ? 53.60948 15.62196 -9.54984 1.000 66.71375 269 PRO B C 1
ATOM 4446 O O . PRO B 2 269 ? 54.15867 16.61999 -9.06778 1.000 70.85114 269 PRO B O 1
ATOM 4450 N N . LEU B 2 270 ? 52.85749 14.79094 -8.81727 1.000 64.94155 270 LEU B N 1
ATOM 4451 C CA . LEU B 2 270 ? 52.71921 15.00054 -7.38068 1.000 65.81924 270 LEU B CA 1
ATOM 4452 C C . LEU B 2 270 ? 54.04277 14.81543 -6.65778 1.000 68.50524 270 LEU B C 1
ATOM 4453 O O . LEU B 2 270 ? 54.28974 15.47005 -5.63918 1.000 68.87934 270 LEU B O 1
ATOM 4458 N N . ALA B 2 271 ? 54.90533 13.92769 -7.16272 1.000 67.57886 271 ALA B N 1
ATOM 4459 C CA . ALA B 2 271 ? 56.19017 13.70410 -6.50907 1.000 65.50173 271 ALA B CA 1
ATOM 4460 C C . ALA B 2 271 ? 57.11264 14.89742 -6.69105 1.000 62.66710 271 ALA B C 1
ATOM 4461 O O . ALA B 2 271 ? 57.91643 15.21141 -5.80595 1.000 65.06473 271 ALA B O 1
ATOM 4463 N N . LEU B 2 272 ? 56.99889 15.58783 -7.82318 1.000 59.70967 272 LEU B N 1
ATOM 4464 C CA . LEU B 2 272 ? 57.88662 16.70903 -8.09096 1.000 63.71738 272 LEU B CA 1
ATOM 4465 C C . LEU B 2 272 ? 57.44931 17.96981 -7.35633 1.000 69.64149 272 LEU B C 1
ATOM 4466 O O . LEU B 2 272 ? 58.29397 18.78650 -6.97154 1.000 74.25809 272 LEU B O 1
ATOM 4471 N N . LEU B 2 273 ? 56.14431 18.14861 -7.14245 1.000 70.03674 273 LEU B N 1
ATOM 4472 C CA . LEU B 2 273 ? 55.67752 19.32666 -6.41862 1.000 69.24560 273 LEU B CA 1
ATOM 4473 C C . LEU B 2 273 ? 55.98397 19.21613 -4.93049 1.000 69.93361 273 LEU B C 1
ATOM 4474 O O . LEU B 2 273 ? 56.60295 20.11765 -4.35433 1.000 68.35075 273 LEU B O 1
ATOM 4479 N N . THR B 2 274 ? 55.58360 18.10582 -4.29770 1.000 72.78827 274 THR B N 1
ATOM 4480 C CA . THR B 2 274 ? 55.73416 17.96528 -2.84917 1.000 75.01972 274 THR B CA 1
ATOM 4481 C C . THR B 2 274 ? 57.19076 17.82825 -2.44917 1.000 80.84840 274 THR B C 1
ATOM 4482 O O . THR B 2 274 ? 57.71743 18.64394 -1.67826 1.000 82.23819 274 THR B O 1
ATOM 4486 N N . LYS B 2 275 ? 57.85671 16.78813 -2.95581 1.000 83.60818 275 LYS B N 1
ATOM 4487 C CA . LYS B 2 275 ? 59.14374 16.35892 -2.41604 1.000 84.85771 275 LYS B CA 1
ATOM 4488 C C . LYS B 2 275 ? 60.31512 16.62724 -3.34361 1.000 84.12290 275 LYS B C 1
ATOM 4489 O O . LYS B 2 275 ? 61.44728 16.27679 -2.98097 1.000 86.63460 275 LYS B O 1
ATOM 4495 N N . ARG B 2 276 ? 60.08471 17.21658 -4.51693 1.000 81.95420 276 ARG B N 1
ATOM 4496 C CA . ARG B 2 276 ? 61.16817 17.47066 -5.47142 1.000 79.77999 276 ARG B CA 1
ATOM 4497 C C . ARG B 2 276 ? 61.80973 16.15606 -5.93893 1.000 84.25326 276 ARG B C 1
ATOM 4498 O O . ARG B 2 276 ? 63.02682 16.06396 -6.13021 1.000 86.35281 276 ARG B O 1
ATOM 4506 N N . LEU B 2 277 ? 60.99585 15.10585 -6.06316 1.000 85.92594 277 LEU B N 1
ATOM 4507 C CA . LEU B 2 277 ? 61.48404 13.78378 -6.45532 1.000 85.42784 277 LEU B CA 1
ATOM 4508 C C . LEU B 2 277 ? 61.11849 13.49808 -7.90935 1.000 88.87154 277 LEU B C 1
ATOM 4509 O O . LEU B 2 277 ? 60.01950 13.83751 -8.35791 1.000 94.72938 277 LEU B O 1
ATOM 4514 N N . TYR B 2 278 ? 62.03276 12.87235 -8.64149 1.000 88.92460 278 TYR B N 1
ATOM 4515 C CA . TYR B 2 278 ? 61.77529 12.45145 -10.00978 1.000 89.62422 278 TYR B CA 1
ATOM 4516 C C . TYR B 2 278 ? 62.33852 11.05614 -10.24094 1.000 92.65781 278 TYR B C 1
ATOM 4517 O O . TYR B 2 278 ? 63.23662 10.61164 -9.51824 1.000 99.36125 278 TYR B O 1
ATOM 4526 N N . PRO B 2 279 ? 61.81581 10.32580 -11.22448 1.000 90.46732 279 PRO B N 1
ATOM 4527 C CA . PRO B 2 279 ? 62.12104 8.89093 -11.31783 1.000 91.25675 279 PRO B CA 1
ATOM 4528 C C . PRO B 2 279 ? 63.53042 8.61805 -11.82157 1.000 95.08789 279 PRO B C 1
ATOM 4529 O O . PRO B 2 279 ? 64.15591 9.43792 -12.49299 1.000 100.26769 279 PRO B O 1
ATOM 4533 N N . HIS B 2 280 ? 64.02211 7.42605 -11.49208 1.000 93.74044 280 HIS B N 1
ATOM 4534 C CA . HIS B 2 280 ? 65.14620 6.81671 -12.19857 1.000 93.72947 280 HIS B CA 1
ATOM 4535 C C . HIS B 2 280 ? 64.57055 6.10735 -13.41707 1.000 86.90554 280 HIS B C 1
ATOM 4536 O O . HIS B 2 280 ? 63.85411 5.11443 -13.27773 1.000 85.20920 280 HIS B O 1
ATOM 4543 N N . TRP B 2 281 ? 64.86103 6.62785 -14.61068 1.000 83.22023 281 TRP B N 1
ATOM 4544 C CA . TRP B 2 281 ? 64.15799 6.15833 -15.80062 1.000 83.58851 281 TRP B CA 1
ATOM 4545 C C . TRP B 2 281 ? 64.51945 4.72169 -16.14663 1.000 86.75704 281 TRP B C 1
ATOM 4546 O O . TRP B 2 281 ? 63.66421 3.96064 -16.60482 1.000 87.30722 281 TRP B O 1
ATOM 4557 N N . ASP B 2 282 ? 65.77895 4.32890 -15.94850 1.000 89.19192 282 ASP B N 1
ATOM 4558 C CA . ASP B 2 282 ? 66.16890 2.96166 -16.26233 1.000 90.53402 282 ASP B CA 1
ATOM 4559 C C . ASP B 2 282 ? 65.70921 1.95733 -15.21082 1.000 89.00579 282 ASP B C 1
ATOM 4560 O O . ASP B 2 282 ? 65.77385 0.75080 -15.46583 1.000 88.75649 282 ASP B O 1
ATOM 4565 N N . HIS B 2 283 ? 65.22562 2.42601 -14.05812 1.000 86.75068 283 HIS B N 1
ATOM 4566 C CA . HIS B 2 283 ? 64.77772 1.53626 -12.99439 1.000 83.34268 283 HIS B CA 1
ATOM 4567 C C . HIS B 2 283 ? 63.65775 0.62104 -13.49278 1.000 84.96488 283 HIS B C 1
ATOM 4568 O O . HIS B 2 283 ? 62.71299 1.09848 -14.13884 1.000 84.87254 283 HIS B O 1
ATOM 4575 N N . PRO B 2 284 ? 63.70872 -0.68497 -13.17531 1.000 86.64257 284 PRO B N 1
ATOM 4576 C CA . PRO B 2 284 ? 62.71645 -1.65471 -13.67822 1.000 87.05129 284 PRO B CA 1
ATOM 4577 C C . PRO B 2 284 ? 61.25131 -1.23841 -13.61586 1.000 85.39597 284 PRO B C 1
ATOM 4578 O O . PRO B 2 284 ? 60.50315 -1.45881 -14.57363 1.000 83.82070 284 PRO B O 1
ATOM 4582 N N . VAL B 2 285 ? 60.82265 -0.65386 -12.49746 1.000 86.06725 285 VAL B N 1
ATOM 4583 C CA . VAL B 2 285 ? 59.41030 -0.33568 -12.31343 1.000 83.34295 285 VAL B CA 1
ATOM 4584 C C . VAL B 2 285 ? 59.03228 0.92530 -13.07408 1.000 78.77365 285 VAL B C 1
ATOM 4585 O O . VAL B 2 285 ? 57.97689 0.98507 -13.71203 1.000 77.43918 285 VAL B O 1
ATOM 4589 N N . ILE B 2 286 ? 59.87761 1.95098 -13.00050 1.000 78.11286 286 ILE B N 1
ATOM 4590 C CA . ILE B 2 286 ? 59.63200 3.17990 -13.74823 1.000 76.53420 286 ILE B CA 1
ATOM 4591 C C . ILE B 2 286 ? 59.68176 2.90075 -15.23997 1.000 74.43603 286 ILE B C 1
ATOM 4592 O O . ILE B 2 286 ? 58.71990 3.16307 -15.97256 1.000 72.56016 286 ILE B O 1
ATOM 4597 N N . ALA B 2 287 ? 60.79703 2.32594 -15.69606 1.000 78.64241 287 ALA B N 1
ATOM 4598 C CA . ALA B 2 287 ? 60.95908 2.00440 -17.11054 1.000 79.69775 287 ALA B CA 1
ATOM 4599 C C . ALA B 2 287 ? 59.87170 1.05135 -17.58395 1.000 76.81084 287 ALA B C 1
ATOM 4600 O O . ALA B 2 287 ? 59.32443 1.20921 -18.68333 1.000 73.77310 287 ALA B O 1
ATOM 4602 N N . GLY B 2 288 ? 59.52334 0.06795 -16.75034 1.000 78.64151 288 GLY B N 1
ATOM 4603 C CA . GLY B 2 288 ? 58.52553 -0.89922 -17.15522 1.000 79.88937 288 GLY B CA 1
ATOM 4604 C C . GLY B 2 288 ? 57.18377 -0.28264 -17.49477 1.000 81.06923 288 GLY B C 1
ATOM 4605 O O . GLY B 2 288 ? 56.42541 -0.84324 -18.28904 1.000 81.51348 288 GLY B O 1
ATOM 4606 N N . VAL B 2 289 ? 56.86899 0.87207 -16.91681 1.000 82.23977 289 VAL B N 1
ATOM 4607 C CA . VAL B 2 289 ? 55.56831 1.50174 -17.11800 1.000 81.77761 289 VAL B CA 1
ATOM 4608 C C . VAL B 2 289 ? 55.63908 2.67388 -18.09181 1.000 80.54672 289 VAL B C 1
ATOM 4609 O O . VAL B 2 289 ? 54.82907 2.75661 -19.01439 1.000 79.29797 289 VAL B O 1
ATOM 4613 N N . ILE B 2 290 ? 56.58254 3.60051 -17.89038 1.000 80.69532 290 ILE B N 1
ATOM 4614 C CA . ILE B 2 290 ? 56.62081 4.81939 -18.70085 1.000 81.50622 290 ILE B CA 1
ATOM 4615 C C . ILE B 2 290 ? 56.86466 4.48964 -20.16874 1.000 81.10017 290 ILE B C 1
ATOM 4616 O O . ILE B 2 290 ? 56.21545 5.04874 -21.06414 1.000 78.92994 290 ILE B O 1
ATOM 4621 N N . THR B 2 291 ? 57.79264 3.56482 -20.43492 1.000 80.04240 291 THR B N 1
ATOM 4622 C CA . THR B 2 291 ? 58.20850 3.27206 -21.80308 1.000 78.63109 291 THR B CA 1
ATOM 4623 C C . THR B 2 291 ? 57.10939 2.59795 -22.60373 1.000 80.72402 291 THR B C 1
ATOM 4624 O O . THR B 2 291 ? 57.01141 2.80991 -23.81823 1.000 82.98143 291 THR B O 1
ATOM 4628 N N . ARG B 2 292 ? 56.27748 1.79161 -21.94986 1.000 81.51587 292 ARG B N 1
ATOM 4629 C CA . ARG B 2 292 ? 55.24055 1.02538 -22.62036 1.000 84.02476 292 ARG B CA 1
ATOM 4630 C C . ARG B 2 292 ? 53.90574 1.75561 -22.67075 1.000 82.89435 292 ARG B C 1
ATOM 4631 O O . ARG B 2 292 ? 52.90042 1.15476 -23.06951 1.000 83.09912 292 ARG B O 1
ATOM 4639 N N . SER B 2 293 ? 53.87067 3.02427 -22.26471 1.000 81.93773 293 SER B N 1
ATOM 4640 C CA . SER B 2 293 ? 52.64427 3.81829 -22.22702 1.000 84.00946 293 SER B CA 1
ATOM 4641 C C . SER B 2 293 ? 52.83211 4.98061 -23.19851 1.000 85.72077 293 SER B C 1
ATOM 4642 O O . SER B 2 293 ? 53.58424 5.91854 -22.91720 1.000 85.17665 293 SER B O 1
ATOM 4645 N N . LYS B 2 294 ? 52.14908 4.90507 -24.34475 1.000 89.58295 294 LYS B N 1
ATOM 4646 C CA . LYS B 2 294 ? 52.32742 5.91883 -25.38220 1.000 94.52812 294 LYS B CA 1
ATOM 4647 C C . LYS B 2 294 ? 52.00608 7.31079 -24.85156 1.000 91.88770 294 LYS B C 1
ATOM 4648 O O . LYS B 2 294 ? 52.62907 8.29910 -25.25545 1.000 90.58492 294 LYS B O 1
ATOM 4654 N N . ARG B 2 295 ? 51.06308 7.39556 -23.91118 1.000 90.27957 295 ARG B N 1
ATOM 4655 C CA . ARG B 2 295 ? 50.66751 8.67600 -23.33164 1.000 87.38486 295 ARG B CA 1
ATOM 4656 C C . ARG B 2 295 ? 51.82020 9.28610 -22.54385 1.000 87.32780 295 ARG B C 1
ATOM 4657 O O . ARG B 2 295 ? 52.12598 10.47742 -22.68525 1.000 88.01744 295 ARG B O 1
ATOM 4665 N N . LEU B 2 296 ? 52.50381 8.45834 -21.74411 1.000 86.00981 296 LEU B N 1
ATOM 4666 C CA . LEU B 2 296 ? 53.50543 8.91112 -20.78656 1.000 83.99396 296 LEU B CA 1
ATOM 4667 C C . LEU B 2 296 ? 54.92946 8.85695 -21.31769 1.000 82.52946 296 LEU B C 1
ATOM 4668 O O . LEU B 2 296 ? 55.83357 9.39128 -20.66375 1.000 82.48883 296 LEU B O 1
ATOM 4673 N N . SER B 2 297 ? 55.15838 8.21935 -22.47244 1.000 81.96167 297 SER B N 1
ATOM 4674 C CA . SER B 2 297 ? 56.52853 7.96978 -22.91312 1.000 81.94310 297 SER B CA 1
ATOM 4675 C C . SER B 2 297 ? 57.25799 9.25227 -23.26614 1.000 77.85721 297 SER B C 1
ATOM 4676 O O . SER B 2 297 ? 58.47219 9.33875 -23.07308 1.000 73.92363 297 SER B O 1
ATOM 4679 N N . GLN B 2 298 ? 56.54454 10.25520 -23.77304 1.000 78.70400 298 GLN B N 1
ATOM 4680 C CA . GLN B 2 298 ? 57.15458 11.50885 -24.19924 1.000 81.93133 298 GLN B CA 1
ATOM 4681 C C . GLN B 2 298 ? 56.83286 12.68108 -23.29020 1.000 78.63653 298 GLN B C 1
ATOM 4682 O O . GLN B 2 298 ? 57.74325 13.44373 -22.95657 1.000 78.30008 298 GLN B O 1
ATOM 4688 N N . VAL B 2 299 ? 55.58261 12.83771 -22.86053 1.000 76.41005 299 VAL B N 1
ATOM 4689 C CA . VAL B 2 299 ? 55.22008 13.99592 -22.04908 1.000 72.04115 299 VAL B CA 1
ATOM 4690 C C . VAL B 2 299 ? 55.95977 13.99725 -20.71905 1.000 64.83443 299 VAL B C 1
ATOM 4691 O O . VAL B 2 299 ? 56.59207 14.99343 -20.34760 1.000 60.04208 299 VAL B O 1
ATOM 4695 N N . TYR B 2 300 ? 55.91612 12.87692 -19.98931 1.000 64.69083 300 TYR B N 1
ATOM 4696 C CA . TYR B 2 300 ? 56.42215 12.91186 -18.62255 1.000 65.96995 300 TYR B CA 1
ATOM 4697 C C . TYR B 2 300 ? 57.93525 13.08430 -18.55912 1.000 67.35096 300 TYR B C 1
ATOM 4698 O O . TYR B 2 300 ? 58.41797 13.82543 -17.69224 1.000 66.18932 300 TYR B O 1
ATOM 4707 N N . PRO B 2 301 ? 58.72282 12.44164 -19.43241 1.000 69.48563 301 PRO B N 1
ATOM 4708 C CA . PRO B 2 301 ? 60.16531 12.73801 -19.41315 1.000 67.92822 301 PRO B CA 1
ATOM 4709 C C . PRO B 2 301 ? 60.49533 14.18438 -19.74903 1.000 69.05338 301 PRO B C 1
ATOM 4710 O O . PRO B 2 301 ? 61.35661 14.77109 -19.08231 1.000 69.18814 301 PRO B O 1
ATOM 4714 N N . THR B 2 302 ? 59.84413 14.79192 -20.75084 1.000 68.95089 302 THR B N 1
ATOM 4715 C CA . THR B 2 302 ? 60.07931 16.21490 -20.98626 1.000 67.40114 302 THR B CA 1
ATOM 4716 C C . THR B 2 302 ? 59.49090 17.04700 -19.86060 1.000 68.20901 302 THR B C 1
ATOM 4717 O O . THR B 2 302 ? 60.03181 18.10675 -19.51883 1.000 72.71057 302 THR B O 1
ATOM 4721 N N . LEU B 2 303 ? 58.39289 16.57431 -19.25992 1.000 65.46887 303 LEU B N 1
ATOM 4722 C CA . LEU B 2 303 ? 57.82007 17.29022 -18.12551 1.000 62.91396 303 LEU B CA 1
ATOM 4723 C C . LEU B 2 303 ? 58.83162 17.38803 -16.99500 1.000 61.05949 303 LEU B C 1
ATOM 4724 O O . LEU B 2 303 ? 59.07122 18.47199 -16.45498 1.000 59.84934 303 LEU B O 1
ATOM 4729 N N . VAL B 2 304 ? 59.46584 16.26607 -16.65234 1.000 62.22147 304 VAL B N 1
ATOM 4730 C CA . VAL B 2 304 ? 60.49263 16.27739 -15.61883 1.000 64.80522 304 VAL B CA 1
ATOM 4731 C C . VAL B 2 304 ? 61.66432 17.16139 -16.01879 1.000 71.11015 304 VAL B C 1
ATOM 4732 O O . VAL B 2 304 ? 62.14918 17.96024 -15.19944 1.000 76.75833 304 VAL B O 1
ATOM 4736 N N . ARG B 2 305 ? 62.12239 17.06049 -17.27555 1.000 70.30961 305 ARG B N 1
ATOM 4737 C CA . ARG B 2 305 ? 63.30761 17.82221 -17.65616 1.000 71.27686 305 ARG B CA 1
ATOM 4738 C C . ARG B 2 305 ? 63.04238 19.31857 -17.58523 1.000 71.50961 305 ARG B C 1
ATOM 4739 O O . ARG B 2 305 ? 63.89098 20.08196 -17.09766 1.000 73.86426 305 ARG B O 1
ATOM 4747 N N . SER B 2 306 ? 61.84426 19.74746 -18.00723 1.000 67.88028 306 SER B N 1
ATOM 4748 C CA . SER B 2 306 ? 61.50853 21.16882 -17.96432 1.000 65.13945 306 SER B CA 1
ATOM 4749 C C . SER B 2 306 ? 61.64573 21.71964 -16.55128 1.000 65.62267 306 SER B C 1
ATOM 4750 O O . SER B 2 306 ? 62.15060 22.83037 -16.35630 1.000 65.38606 306 SER B O 1
ATOM 4753 N N . VAL B 2 307 ? 61.27343 20.92243 -15.55047 1.000 65.49670 307 VAL B N 1
ATOM 4754 C CA . VAL B 2 307 ? 61.28559 21.39470 -14.17124 1.000 71.36065 307 VAL B CA 1
ATOM 4755 C C . VAL B 2 307 ? 62.70071 21.40962 -13.61119 1.000 76.81908 307 VAL B C 1
ATOM 4756 O O . VAL B 2 307 ? 63.15323 22.41591 -13.05501 1.000 80.39300 307 VAL B O 1
ATOM 4760 N N . ILE B 2 308 ? 63.41432 20.29486 -13.75979 1.000 75.91545 308 ILE B N 1
ATOM 4761 C CA . ILE B 2 308 ? 64.78182 20.17733 -13.25806 1.000 73.12111 308 ILE B CA 1
ATOM 4762 C C . ILE B 2 308 ? 65.66094 21.28392 -13.81971 1.000 69.91426 308 ILE B C 1
ATOM 4763 O O . ILE B 2 308 ? 66.51371 21.84484 -13.11764 1.000 70.29881 308 ILE B O 1
ATOM 4768 N N . SER B 2 309 ? 65.46223 21.61966 -15.09528 1.000 67.02609 309 SER B N 1
ATOM 4769 C CA . SER B 2 309 ? 66.34117 22.54266 -15.79531 1.000 67.37691 309 SER B CA 1
ATOM 4770 C C . SER B 2 309 ? 65.88264 23.98910 -15.72826 1.000 67.42683 309 SER B C 1
ATOM 4771 O O . SER B 2 309 ? 66.64196 24.87238 -16.13498 1.000 74.74042 309 SER B O 1
ATOM 4774 N N . GLY B 2 310 ? 64.67947 24.26025 -15.22388 1.000 80.08852 310 GLY B N 1
ATOM 4775 C CA . GLY B 2 310 ? 64.17512 25.62246 -15.22239 1.000 72.90009 310 GLY B CA 1
ATOM 4776 C C . GLY B 2 310 ? 63.67167 26.09614 -16.56876 1.000 67.96987 310 GLY B C 1
ATOM 4777 O O . GLY B 2 310 ? 63.68010 27.30163 -16.84267 1.000 64.41741 310 GLY B O 1
ATOM 4778 N N . ASN B 2 311 ? 63.21994 25.17505 -17.41852 1.000 67.10684 311 ASN B N 1
ATOM 4779 C CA . ASN B 2 311 ? 62.81360 25.48466 -18.78884 1.000 66.69015 311 ASN B CA 1
ATOM 4780 C C . ASN B 2 311 ? 61.32756 25.81772 -18.78072 1.000 63.42796 311 ASN B C 1
ATOM 4781 O O . ASN B 2 311 ? 60.46947 24.93694 -18.84280 1.000 65.68518 311 ASN B O 1
ATOM 4786 N N . LEU B 2 312 ? 61.01482 27.11392 -18.70362 1.000 61.32132 312 LEU B N 1
ATOM 4787 C CA . LEU B 2 312 ? 59.61833 27.51813 -18.57110 1.000 62.85834 312 LEU B CA 1
ATOM 4788 C C . LEU B 2 312 ? 58.85829 27.31865 -19.87564 1.000 66.93555 312 LEU B C 1
ATOM 4789 O O . LEU B 2 312 ? 57.70598 26.86794 -19.86500 1.000 71.67609 312 LEU B O 1
ATOM 4794 N N . SER B 2 313 ? 59.48898 27.64248 -21.01169 1.000 67.08704 313 SER B N 1
ATOM 4795 C CA . SER B 2 313 ? 58.84578 27.43075 -22.30758 1.000 64.45330 313 SER B CA 1
ATOM 4796 C C . SER B 2 313 ? 58.52569 25.95829 -22.53506 1.000 60.97919 313 SER B C 1
ATOM 4797 O O . SER B 2 313 ? 57.41008 25.61185 -22.93989 1.000 59.45134 313 SER B O 1
ATOM 4800 N N . LEU B 2 314 ? 59.49153 25.07187 -22.26961 1.000 58.70382 314 LEU B N 1
ATOM 4801 C CA . LEU B 2 314 ? 59.24157 23.64687 -22.47485 1.000 60.37110 314 LEU B CA 1
ATOM 4802 C C . LEU B 2 314 ? 58.20189 23.12061 -21.49581 1.000 61.80784 314 LEU B C 1
ATOM 4803 O O . LEU B 2 314 ? 57.43232 22.21267 -21.83070 1.000 63.79533 314 LEU B O 1
ATOM 4808 N N . TYR B 2 315 ? 58.15387 23.67736 -20.28291 1.000 61.25095 315 TYR B N 1
ATOM 4809 C CA . TYR B 2 315 ? 57.08615 23.30076 -19.36432 1.000 61.04487 315 TYR B CA 1
ATOM 4810 C C . TYR B 2 315 ? 55.74924 23.81551 -19.87030 1.000 60.15724 315 TYR B C 1
ATOM 4811 O O . TYR B 2 315 ? 54.75452 23.07646 -19.89124 1.000 61.38022 315 TYR B O 1
ATOM 4820 N N . GLU B 2 316 ? 55.71641 25.08348 -20.30094 1.000 58.21154 316 GLU B N 1
ATOM 4821 C CA . GLU B 2 316 ? 54.45544 25.68948 -20.70476 1.000 60.00053 316 GLU B CA 1
ATOM 4822 C C . GLU B 2 316 ? 53.93857 25.06529 -21.99561 1.000 62.55532 316 GLU B C 1
ATOM 4823 O O . GLU B 2 316 ? 52.72487 24.90642 -22.16956 1.000 64.09923 316 GLU B O 1
ATOM 4829 N N . ALA B 2 317 ? 54.84626 24.64228 -22.88260 1.000 62.59649 317 ALA B N 1
ATOM 4830 C CA . ALA B 2 317 ? 54.43140 23.95181 -24.10277 1.000 57.38690 317 ALA B CA 1
ATOM 4831 C C . ALA B 2 317 ? 53.97881 22.53124 -23.80071 1.000 54.33641 317 ALA B C 1
ATOM 4832 O O . ALA B 2 317 ? 52.98258 22.05551 -24.35760 1.000 53.26886 317 ALA B O 1
ATOM 4834 N N . THR B 2 318 ? 54.71224 21.83222 -22.93077 1.000 53.59020 318 THR B N 1
ATOM 4835 C CA . THR B 2 318 ? 54.29615 20.49815 -22.51520 1.000 56.50654 318 THR B CA 1
ATOM 4836 C C . THR B 2 318 ? 52.89800 20.53989 -21.91812 1.000 56.57871 318 THR B C 1
ATOM 4837 O O . THR B 2 318 ? 52.05975 19.67636 -22.20041 1.000 56.20717 318 THR B O 1
ATOM 4841 N N . ALA B 2 319 ? 52.61594 21.58414 -21.13101 1.000 57.23871 319 ALA B N 1
ATOM 4842 C CA . ALA B 2 319 ? 51.34244 21.69923 -20.43050 1.000 55.43203 319 ALA B CA 1
ATOM 4843 C C . ALA B 2 319 ? 50.23408 22.20194 -21.34457 1.000 58.51966 319 ALA B C 1
ATOM 4844 O O . ALA B 2 319 ? 49.06462 21.83890 -21.16226 1.000 61.86357 319 ALA B O 1
ATOM 4846 N N . ALA B 2 320 ? 50.57502 23.04820 -22.32272 1.000 56.60848 320 ALA B N 1
ATOM 4847 C CA . ALA B 2 320 ? 49.56689 23.50876 -23.26973 1.000 54.06813 320 ALA B CA 1
ATOM 4848 C C . ALA B 2 320 ? 49.18291 22.41324 -24.24847 1.000 57.57030 320 ALA B C 1
ATOM 4849 O O . ALA B 2 320 ? 48.04919 22.39227 -24.74421 1.000 61.88021 320 ALA B O 1
ATOM 4851 N N . SER B 2 321 ? 50.10764 21.49119 -24.52833 1.000 57.19479 321 SER B N 1
ATOM 4852 C CA . SER B 2 321 ? 49.89193 20.47909 -25.55069 1.000 58.27625 321 SER B CA 1
ATOM 4853 C C . SER B 2 321 ? 49.13440 19.27469 -25.02969 1.000 56.46783 321 SER B C 1
ATOM 4854 O O . SER B 2 321 ? 48.61695 18.48745 -25.82578 1.000 56.73115 321 SER B O 1
ATOM 4857 N N . HIS B 2 322 ? 49.06245 19.11129 -23.71577 1.000 58.29514 322 HIS B N 1
ATOM 4858 C CA . HIS B 2 322 ? 48.35371 17.98660 -23.12786 1.000 62.15333 322 HIS B CA 1
ATOM 4859 C C . HIS B 2 322 ? 47.35774 18.46850 -22.08398 1.000 59.89564 322 HIS B C 1
ATOM 4860 O O . HIS B 2 322 ? 47.01226 17.72446 -21.15741 1.000 60.25281 322 HIS B O 1
ATOM 4867 N N . GLU B 2 323 ? 46.87829 19.70454 -22.26508 1.000 55.29690 323 GLU B N 1
ATOM 4868 C CA . GLU B 2 323 ? 45.92351 20.32430 -21.35751 1.000 54.43345 323 GLU B CA 1
ATOM 4869 C C . GLU B 2 323 ? 44.68673 19.45734 -21.16898 1.000 57.38864 323 GLU B C 1
ATOM 4870 O O . GLU B 2 323 ? 44.20455 19.28165 -20.04423 1.000 58.98908 323 GLU B O 1
ATOM 4876 N N . ARG B 2 324 ? 44.14567 18.92083 -22.26840 1.000 55.09268 324 ARG B N 1
ATOM 4877 C CA . ARG B 2 324 ? 42.98352 18.04435 -22.16466 1.000 51.92912 324 ARG B CA 1
ATOM 4878 C C . ARG B 2 324 ? 43.32165 16.80925 -21.34967 1.000 49.80702 324 ARG B C 1
ATOM 4879 O O . ARG B 2 324 ? 42.51925 16.36578 -20.52081 1.000 51.69440 324 ARG B O 1
ATOM 4887 N N . PHE B 2 325 ? 44.51830 16.25684 -21.54724 1.000 48.30840 325 PHE B N 1
ATOM 4888 C CA . PHE B 2 325 ? 44.91965 15.10206 -20.75644 1.000 45.44212 325 PHE B CA 1
ATOM 4889 C C . PHE B 2 325 ? 45.00395 15.46776 -19.28290 1.000 50.87024 325 PHE B C 1
ATOM 4890 O O . PHE B 2 325 ? 44.43267 14.78043 -18.42701 1.000 53.40279 325 PHE B O 1
ATOM 4898 N N . PHE B 2 326 ? 45.66105 16.58987 -18.97819 1.000 52.19444 326 PHE B N 1
ATOM 4899 C CA . PHE B 2 326 ? 45.85833 16.98251 -17.58932 1.000 49.98434 326 PHE B CA 1
ATOM 4900 C C . PHE B 2 326 ? 44.54408 17.37887 -16.92534 1.000 51.11507 326 PHE B C 1
ATOM 4901 O O . PHE B 2 326 ? 44.32892 17.09736 -15.74264 1.000 50.91908 326 PHE B O 1
ATOM 4909 N N . LEU B 2 327 ? 43.65598 18.04037 -17.66845 1.000 49.72632 327 LEU B N 1
ATOM 4910 C CA . LEU B 2 327 ? 42.35215 18.39382 -17.12019 1.000 51.63496 327 LEU B CA 1
ATOM 4911 C C . LEU B 2 327 ? 41.52894 17.14548 -16.85960 1.000 59.60199 327 LEU B C 1
ATOM 4912 O O . LEU B 2 327 ? 40.81647 17.05747 -15.84812 1.000 64.31116 327 LEU B O 1
ATOM 4917 N N . SER B 2 328 ? 41.63443 16.15814 -17.75532 1.000 61.83021 328 SER B N 1
ATOM 4918 C CA . SER B 2 328 ? 40.83814 14.94719 -17.61385 1.000 57.78895 328 SER B CA 1
ATOM 4919 C C . SER B 2 328 ? 41.32734 14.09730 -16.45471 1.000 52.85320 328 SER B C 1
ATOM 4920 O O . SER B 2 328 ? 40.55635 13.31722 -15.89080 1.000 52.42876 328 SER B O 1
ATOM 4923 N N . GLN B 2 329 ? 42.59204 14.25560 -16.06694 1.000 52.31706 329 GLN B N 1
ATOM 4924 C CA . GLN B 2 329 ? 43.20245 13.47929 -14.99535 1.000 56.80158 329 GLN B CA 1
ATOM 4925 C C . GLN B 2 329 ? 43.18182 14.21077 -13.65864 1.000 58.74565 329 GLN B C 1
ATOM 4926 O O . GLN B 2 329 ? 43.83262 13.76587 -12.70851 1.000 64.08879 329 GLN B O 1
ATOM 4932 N N . GLY B 2 330 ? 42.47204 15.33071 -13.57405 1.000 56.67582 330 GLY B N 1
ATOM 4933 C CA . GLY B 2 330 ? 42.43099 16.10154 -12.34366 1.000 52.87298 330 GLY B CA 1
ATOM 4934 C C . GLY B 2 330 ? 43.77444 16.66221 -11.93297 1.000 53.37048 330 GLY B C 1
ATOM 4935 O O . GLY B 2 330 ? 44.10078 16.67789 -10.73965 1.000 53.19139 330 GLY B O 1
ATOM 4936 N N . LEU B 2 331 ? 44.56282 17.14035 -12.89254 1.000 52.57738 331 LEU B N 1
ATOM 4937 C CA . LEU B 2 331 ? 45.92885 17.55022 -12.60818 1.000 53.60887 331 LEU B CA 1
ATOM 4938 C C . LEU B 2 331 ? 46.16526 19.04664 -12.76256 1.000 52.98666 331 LEU B C 1
ATOM 4939 O O . LEU B 2 331 ? 47.31729 19.48598 -12.68326 1.000 55.72513 331 LEU B O 1
ATOM 4944 N N . HIS B 2 332 ? 45.11193 19.85042 -12.93610 1.000 48.68839 332 HIS B N 1
ATOM 4945 C CA . HIS B 2 332 ? 45.33528 21.24381 -13.30635 1.000 45.68713 332 HIS B CA 1
ATOM 4946 C C . HIS B 2 332 ? 45.99731 22.04327 -12.18327 1.000 46.13663 332 HIS B C 1
ATOM 4947 O O . HIS B 2 332 ? 46.90643 22.83886 -12.44114 1.000 46.85983 332 HIS B O 1
ATOM 4954 N N . VAL B 2 333 ? 45.54994 21.88417 -10.93330 1.000 47.28209 333 VAL B N 1
ATOM 4955 C CA . VAL B 2 333 ? 46.21120 22.66559 -9.88578 1.000 50.77265 333 VAL B CA 1
ATOM 4956 C C . VAL B 2 333 ? 47.64241 22.18125 -9.69621 1.000 54.35230 333 VAL B C 1
ATOM 4957 O O . VAL B 2 333 ? 48.55856 22.98896 -9.49964 1.000 55.65847 333 VAL B O 1
ATOM 4961 N N . VAL B 2 334 ? 47.86406 20.86828 -9.79731 1.000 51.77270 334 VAL B N 1
ATOM 4962 C CA . VAL B 2 334 ? 49.20886 20.33118 -9.63898 1.000 46.89036 334 VAL B CA 1
ATOM 4963 C C . VAL B 2 334 ? 50.13589 20.91441 -10.69151 1.000 44.67546 334 VAL B C 1
ATOM 4964 O O . VAL B 2 334 ? 51.23603 21.38329 -10.37814 1.000 42.42669 334 VAL B O 1
ATOM 4968 N N . ILE B 2 335 ? 49.68042 20.94019 -11.94604 1.000 44.88631 335 ILE B N 1
ATOM 4969 C CA . ILE B 2 335 ? 50.48204 21.51168 -13.02793 1.000 50.75510 335 ILE B CA 1
ATOM 4970 C C . ILE B 2 335 ? 50.67775 23.00727 -12.82257 1.000 54.09853 335 ILE B C 1
ATOM 4971 O O . ILE B 2 335 ? 51.78677 23.53511 -12.98508 1.000 59.38328 335 ILE B O 1
ATOM 4976 N N . THR B 2 336 ? 49.60785 23.71037 -12.45689 1.000 51.00545 336 THR B N 1
ATOM 4977 C CA . THR B 2 336 ? 49.68415 25.15901 -12.32512 1.000 48.01689 336 THR B CA 1
ATOM 4978 C C . THR B 2 336 ? 50.62487 25.55846 -11.19574 1.000 51.77801 336 THR B C 1
ATOM 4979 O O . THR B 2 336 ? 51.35798 26.55099 -11.30777 1.000 51.87342 336 THR B O 1
ATOM 4983 N N . LEU B 2 337 ? 50.64616 24.76301 -10.11755 1.000 54.79080 337 LEU B N 1
ATOM 4984 C CA . LEU B 2 337 ? 51.57034 24.97834 -9.01080 1.000 50.45709 337 LEU B CA 1
ATOM 4985 C C . LEU B 2 337 ? 52.96193 24.45558 -9.32994 1.000 54.26198 337 LEU B C 1
ATOM 4986 O O . LEU B 2 337 ? 53.95501 25.03959 -8.88506 1.000 58.00441 337 LEU B O 1
ATOM 4991 N N . LEU B 2 338 ? 53.05801 23.35859 -10.08929 1.000 55.61360 338 LEU B N 1
ATOM 4992 C CA . LEU B 2 338 ? 54.37134 22.84330 -10.46450 1.000 56.55138 338 LEU B CA 1
ATOM 4993 C C . LEU B 2 338 ? 55.10822 23.82825 -11.35999 1.000 55.10300 338 LEU B C 1
ATOM 4994 O O . LEU B 2 338 ? 56.34541 23.83778 -11.37902 1.000 54.81927 338 LEU B O 1
ATOM 4999 N N . ARG B 2 339 ? 54.36646 24.67267 -12.08877 1.000 54.13937 339 ARG B N 1
ATOM 5000 C CA . ARG B 2 339 ? 54.99454 25.66978 -12.94841 1.000 55.58021 339 ARG B CA 1
ATOM 5001 C C . ARG B 2 339 ? 55.79811 26.66893 -12.12807 1.000 59.47730 339 ARG B C 1
ATOM 5002 O O . ARG B 2 339 ? 56.85751 27.13308 -12.56488 1.000 66.35953 339 ARG B O 1
ATOM 5010 N N . GLU B 2 340 ? 55.33380 26.98741 -10.91665 1.000 58.91760 340 GLU B N 1
ATOM 5011 C CA . GLU B 2 340 ? 56.07541 27.94567 -10.10667 1.000 57.84474 340 GLU B CA 1
ATOM 5012 C C . GLU B 2 340 ? 57.30726 27.31194 -9.46631 1.000 57.66221 340 GLU B C 1
ATOM 5013 O O . GLU B 2 340 ? 58.23585 28.03688 -9.09232 1.000 55.66249 340 GLU B O 1
ATOM 5019 N N . VAL B 2 341 ? 57.35348 25.98014 -9.37013 1.000 59.03867 341 VAL B N 1
ATOM 5020 C CA . VAL B 2 341 ? 58.61506 25.30354 -9.07176 1.000 61.74152 341 VAL B CA 1
ATOM 5021 C C . VAL B 2 341 ? 59.59953 25.50612 -10.21520 1.000 63.35578 341 VAL B C 1
ATOM 5022 O O . VAL B 2 341 ? 60.78395 25.79019 -9.99799 1.000 62.57138 341 VAL B O 1
ATOM 5026 N N . VAL B 2 342 ? 59.11511 25.38163 -11.45202 1.000 62.75475 342 VAL B N 1
ATOM 5027 C CA . VAL B 2 342 ? 59.96760 25.63323 -12.60758 1.000 63.83795 342 VAL B CA 1
ATOM 5028 C C . VAL B 2 342 ? 60.53040 27.04542 -12.55499 1.000 67.06855 342 VAL B C 1
ATOM 5029 O O . VAL B 2 342 ? 61.72223 27.26377 -12.81223 1.000 73.45171 342 VAL B O 1
ATOM 5033 N N . PHE B 2 343 ? 59.69519 28.02274 -12.19569 1.000 63.50828 343 PHE B N 1
ATOM 5034 C CA . PHE B 2 343 ? 60.15715 29.40724 -12.20930 1.000 63.43032 343 PHE B CA 1
ATOM 5035 C C . PHE B 2 343 ? 61.21716 29.64984 -11.14862 1.000 62.18056 343 PHE B C 1
ATOM 5036 O O . PHE B 2 343 ? 62.12767 30.46217 -11.34188 1.000 60.80517 343 PHE B O 1
ATOM 5044 N N . THR B 2 344 ? 61.11644 28.95549 -10.02221 1.000 67.23922 344 THR B N 1
ATOM 5045 C CA . THR B 2 344 ? 62.07012 29.16639 -8.94708 1.000 72.54778 344 THR B CA 1
ATOM 5046 C C . THR B 2 344 ? 63.38306 28.44449 -9.21305 1.000 74.14309 344 THR B C 1
ATOM 5047 O O . THR B 2 344 ? 64.44701 28.93744 -8.81770 1.000 71.94464 344 THR B O 1
ATOM 5051 N N . ARG B 2 345 ? 63.33081 27.29693 -9.89839 1.000 75.06401 345 ARG B N 1
ATOM 5052 C CA . ARG B 2 345 ? 64.55934 26.62367 -10.30824 1.000 74.29608 345 ARG B CA 1
ATOM 5053 C C . ARG B 2 345 ? 65.36682 27.51297 -11.24177 1.000 71.19242 345 ARG B C 1
ATOM 5054 O O . ARG B 2 345 ? 66.58033 27.67414 -11.06834 1.000 68.40503 345 ARG B O 1
ATOM 5062 N N . LEU B 2 346 ? 64.69579 28.11777 -12.22982 1.000 71.02478 346 LEU B N 1
ATOM 5063 C CA . LEU B 2 346 ? 65.34964 29.09129 -13.10241 1.000 70.92393 346 LEU B CA 1
ATOM 5064 C C . LEU B 2 346 ? 65.92907 30.25001 -12.29648 1.000 73.30926 346 LEU B C 1
ATOM 5065 O O . LEU B 2 346 ? 67.02122 30.74470 -12.59884 1.000 74.92619 346 LEU B O 1
ATOM 5070 N N . VAL B 2 347 ? 65.22207 30.67431 -11.24775 1.000 75.80029 347 VAL B N 1
ATOM 5071 C CA . VAL B 2 347 ? 65.74417 31.70386 -10.35278 1.000 78.64197 347 VAL B CA 1
ATOM 5072 C C . VAL B 2 347 ? 66.99140 31.19956 -9.63988 1.000 80.84348 347 VAL B C 1
ATOM 5073 O O . VAL B 2 347 ? 67.97325 31.93701 -9.47133 1.000 80.89441 347 VAL B O 1
ATOM 5077 N N . GLN B 2 348 ? 66.98496 29.92002 -9.25163 1.000 79.43235 348 GLN B N 1
ATOM 5078 C CA . GLN B 2 348 ? 68.16531 29.30930 -8.65195 1.000 79.75652 348 GLN B CA 1
ATOM 5079 C C . GLN B 2 348 ? 69.32131 29.26716 -9.64122 1.000 86.29151 348 GLN B C 1
ATOM 5080 O O . GLN B 2 348 ? 70.48869 29.38831 -9.25070 1.000 93.46184 348 GLN B O 1
ATOM 5086 N N . ARG B 2 349 ? 69.00899 29.15902 -10.93973 1.000 85.65251 349 ARG B N 1
ATOM 5087 C CA . ARG B 2 349 ? 70.02719 28.99767 -11.97031 1.000 82.75610 349 ARG B CA 1
ATOM 5088 C C . ARG B 2 349 ? 70.70174 30.30805 -12.35472 1.000 84.80499 349 ARG B C 1
ATOM 5089 O O . ARG B 2 349 ? 71.85353 30.27808 -12.80208 1.000 86.16775 349 ARG B O 1
ATOM 5097 N N . CYS B 2 350 ? 70.01900 31.45070 -12.21400 1.000 86.09457 350 CYS B N 1
ATOM 5098 C CA . CYS B 2 350 ? 70.67257 32.74085 -12.39320 1.000 88.25097 350 CYS B CA 1
ATOM 5099 C C . CYS B 2 350 ? 71.42912 33.16516 -11.14586 1.000 92.75035 350 CYS B C 1
ATOM 5100 O O . CYS B 2 350 ? 72.17222 34.14830 -11.18640 1.000 98.33126 350 CYS B O 1
ATOM 5103 N N . TRP B 2 351 ? 71.22589 32.45303 -10.03677 1.000 91.23001 351 TRP B N 1
ATOM 5104 C CA . TRP B 2 351 ? 72.00487 32.62829 -8.81873 1.000 90.65644 351 TRP B CA 1
ATOM 5105 C C . TRP B 2 351 ? 73.32760 31.88511 -8.94011 1.000 91.10054 351 TRP B C 1
ATOM 5106 O O . TRP B 2 351 ? 74.40366 32.45652 -8.72324 1.000 90.67742 351 TRP B O 1
ATOM 5117 N N . GLN B 2 352 ? 73.25009 30.60898 -9.34033 1.000 88.86242 352 GLN B N 1
ATOM 5118 C CA . GLN B 2 352 ? 74.43071 29.75633 -9.41384 1.000 88.48063 352 GLN B CA 1
ATOM 5119 C C . GLN B 2 352 ? 75.34036 30.17998 -10.55182 1.000 87.31102 352 GLN B C 1
ATOM 5120 O O . GLN B 2 352 ? 76.57007 30.13432 -10.42040 1.000 87.37191 352 GLN B O 1
ATOM 5126 N N . TRP B 2 353 ? 74.75559 30.58307 -11.68121 1.000 86.70506 353 TRP B N 1
ATOM 5127 C CA . TRP B 2 353 ? 75.51810 30.79473 -12.89575 1.000 87.86167 353 TRP B CA 1
ATOM 5128 C C . TRP B 2 353 ? 75.56305 32.24712 -13.33059 1.000 94.45913 353 TRP B C 1
ATOM 5129 O O . TRP B 2 353 ? 76.34688 32.58160 -14.22684 1.000 97.16095 353 TRP B O 1
ATOM 5140 N N . GLY B 2 354 ? 74.79078 33.12492 -12.68965 1.000 98.15051 354 GLY B N 1
ATOM 5141 C CA . GLY B 2 354 ? 74.72687 34.51244 -13.09903 1.000 100.06097 354 GLY B CA 1
ATOM 5142 C C . GLY B 2 354 ? 75.02203 35.52004 -12.00521 1.000 103.55682 354 GLY B C 1
ATOM 5143 O O . GLY B 2 354 ? 75.27256 36.69351 -12.29920 1.000 106.42431 354 GLY B O 1
ATOM 5144 N N . ASN B 2 355 ? 74.97459 35.09257 -10.74416 1.000 102.41244 355 ASN B N 1
ATOM 5145 C CA . ASN B 2 355 ? 75.31256 35.95729 -9.62621 1.000 100.96214 355 ASN B CA 1
ATOM 5146 C C . ASN B 2 355 ? 76.50139 35.46130 -8.81495 1.000 107.47867 355 ASN B C 1
ATOM 5147 O O . ASN B 2 355 ? 76.89571 36.14399 -7.86478 1.000 108.31210 355 ASN B O 1
ATOM 5152 N N . ASP B 2 356 ? 77.07929 34.30427 -9.16102 1.000 113.26273 356 ASP B N 1
ATOM 5153 C CA . ASP B 2 356 ? 78.12479 33.64769 -8.36213 1.000 112.13596 356 ASP B CA 1
ATOM 5154 C C . ASP B 2 356 ? 77.67954 33.43316 -6.91210 1.000 108.59435 356 ASP B C 1
ATOM 5155 O O . ASP B 2 356 ? 78.44085 33.66705 -5.96997 1.000 111.03009 356 ASP B O 1
ATOM 5160 N N . ARG B 2 357 ? 76.42231 33.01293 -6.73177 1.000 103.33449 357 ARG B N 1
ATOM 5161 C CA . ARG B 2 357 ? 75.88382 32.58706 -5.43329 1.000 100.15325 357 ARG B CA 1
ATOM 5162 C C . ARG B 2 357 ? 75.73251 33.74273 -4.43027 1.000 97.24775 357 ARG B C 1
ATOM 5163 O O . ARG B 2 357 ? 75.69314 33.51711 -3.21379 1.000 93.93303 357 ARG B O 1
ATOM 5171 N N . LYS B 2 358 ? 75.61622 34.98374 -4.92330 1.000 98.59690 358 LYS B N 1
ATOM 5172 C CA . LYS B 2 358 ? 75.50665 36.15758 -4.05788 1.000 100.55694 358 LYS B CA 1
ATOM 5173 C C . LYS B 2 358 ? 74.08090 36.34876 -3.54453 1.000 102.19366 358 LYS B C 1
ATOM 5174 O O . LYS B 2 358 ? 73.11666 36.26203 -4.31791 1.000 103.36498 358 LYS B O 1
ATOM 5180 N N . SER B 2 359 ? 73.96051 36.67577 -2.24607 1.000 102.70772 359 SER B N 1
ATOM 5181 C CA . SER B 2 359 ? 72.64532 36.81303 -1.62224 1.000 100.20628 359 SER B CA 1
ATOM 5182 C C . SER B 2 359 ? 71.85376 37.97330 -2.22349 1.000 96.23099 359 SER B C 1
ATOM 5183 O O . SER B 2 359 ? 70.63451 37.86499 -2.39721 1.000 95.02938 359 SER B O 1
ATOM 5186 N N . ILE B 2 360 ? 72.52018 39.08060 -2.55719 1.000 93.97699 360 ILE B N 1
ATOM 5187 C CA . ILE B 2 360 ? 71.88106 40.18792 -3.26828 1.000 90.36572 360 ILE B CA 1
ATOM 5188 C C . ILE B 2 360 ? 71.99107 39.92402 -4.76509 1.000 94.87447 360 ILE B C 1
ATOM 5189 O O . ILE B 2 360 ? 73.09594 39.74161 -5.28409 1.000 101.51748 360 ILE B O 1
ATOM 5194 N N . MET B 2 361 ? 70.85878 39.91818 -5.46881 1.000 94.11978 361 MET B N 1
ATOM 5195 C CA . MET B 2 361 ? 70.86685 39.69120 -6.91344 1.000 89.35579 361 MET B CA 1
ATOM 5196 C C . MET B 2 361 ? 70.01472 40.72231 -7.63959 1.000 88.80770 361 MET B C 1
ATOM 5197 O O . MET B 2 361 ? 68.81386 40.85746 -7.32734 1.000 86.20477 361 MET B O 1
ATOM 5202 N N . PRO B 2 362 ? 70.55876 41.42991 -8.63394 1.000 91.64571 362 PRO B N 1
ATOM 5203 C CA . PRO B 2 362 ? 69.72153 42.31883 -9.45361 1.000 91.01377 362 PRO B CA 1
ATOM 5204 C C . PRO B 2 362 ? 68.61095 41.54209 -10.14608 1.000 89.67742 362 PRO B C 1
ATOM 5205 O O . PRO B 2 362 ? 68.79198 40.39405 -10.55630 1.000 89.18925 362 PRO B O 1
ATOM 5209 N N . LEU B 2 363 ? 67.44746 42.17999 -10.26642 1.000 88.67912 363 LEU B N 1
ATOM 5210 C CA . LEU B 2 363 ? 66.31135 41.57785 -10.95006 1.000 87.73441 363 LEU B CA 1
ATOM 5211 C C . LEU B 2 363 ? 66.43628 41.62239 -12.46277 1.000 91.16693 363 LEU B C 1
ATOM 5212 O O . LEU B 2 363 ? 65.70299 40.89770 -13.15177 1.000 95.80064 363 LEU B O 1
ATOM 5217 N N . LYS B 2 364 ? 67.31907 42.47044 -12.99935 1.000 92.32412 364 LYS B N 1
ATOM 5218 C CA . LYS B 2 364 ? 67.46343 42.56111 -14.44540 1.000 93.53553 364 LYS B CA 1
ATOM 5219 C C . LYS B 2 364 ? 68.21920 41.36599 -15.03113 1.000 92.82736 364 LYS B C 1
ATOM 5220 O O . LYS B 2 364 ? 68.12102 41.15003 -16.23877 1.000 91.50721 364 LYS B O 1
ATOM 5226 N N . ILE B 2 365 ? 68.90457 40.56992 -14.20256 1.000 95.21594 365 ILE B N 1
ATOM 5227 C CA . ILE B 2 365 ? 69.46363 39.28498 -14.63487 1.000 97.92444 365 ILE B CA 1
ATOM 5228 C C . ILE B 2 365 ? 68.39271 38.37047 -15.21218 1.000 100.77634 365 ILE B C 1
ATOM 5229 O O . ILE B 2 365 ? 68.63047 37.67957 -16.21541 1.000 108.16255 365 ILE B O 1
ATOM 5234 N N . LEU B 2 366 ? 67.20498 38.36394 -14.59788 1.000 95.50835 366 LEU B N 1
ATOM 5235 C CA . LEU B 2 366 ? 66.08573 37.50634 -14.96436 1.000 91.38330 366 LEU B CA 1
ATOM 5236 C C . LEU B 2 366 ? 65.34057 38.01125 -16.18952 1.000 96.00368 366 LEU B C 1
ATOM 5237 O O . LEU B 2 366 ? 64.62408 37.22970 -16.82418 1.000 95.93408 366 LEU B O 1
ATOM 5242 N N . LEU B 2 367 ? 65.48462 39.29754 -16.52866 1.000 100.14484 367 LEU B N 1
ATOM 5243 C CA . LEU B 2 367 ? 64.94669 39.80169 -17.78336 1.000 103.44410 367 LEU B CA 1
ATOM 5244 C C . LEU B 2 367 ? 65.69564 39.24255 -18.98181 1.000 108.16659 367 LEU B C 1
ATOM 5245 O O . LEU B 2 367 ? 65.15040 39.22801 -20.08828 1.000 110.24590 367 LEU B O 1
ATOM 5250 N N . ALA B 2 368 ? 66.93339 38.78182 -18.77839 1.000 109.84322 368 ALA B N 1
ATOM 5251 C CA . ALA B 2 368 ? 67.76506 38.23218 -19.84654 1.000 111.78773 368 ALA B CA 1
ATOM 5252 C C . ALA B 2 368 ? 67.55241 36.72233 -19.89183 1.000 114.37059 368 ALA B C 1
ATOM 5253 O O . ALA B 2 368 ? 68.32409 35.93281 -19.34730 1.000 114.71031 368 ALA B O 1
ATOM 5255 N N . THR B 2 369 ? 66.46202 36.32317 -20.54184 1.000 116.29394 369 THR B N 1
ATOM 5256 C CA . THR B 2 369 ? 66.11681 34.91210 -20.67962 1.000 117.08054 369 THR B CA 1
ATOM 5257 C C . THR B 2 369 ? 65.24231 34.69027 -21.91399 1.000 118.80037 369 THR B C 1
ATOM 5258 O O . THR B 2 369 ? 64.11648 35.18446 -21.99378 1.000 119.70386 369 THR B O 1
ATOM 5262 N N . ASP B 2 379 ? 57.30818 49.51695 -20.06255 1.000 104.50010 379 ASP B N 1
ATOM 5263 C CA . ASP B 2 379 ? 57.36401 48.10013 -20.39441 1.000 104.33781 379 ASP B CA 1
ATOM 5264 C C . ASP B 2 379 ? 58.35218 47.34079 -19.48320 1.000 98.63551 379 ASP B C 1
ATOM 5265 O O . ASP B 2 379 ? 57.97720 46.33167 -18.88396 1.000 97.87629 379 ASP B O 1
ATOM 5270 N N . GLU B 2 380 ? 59.60571 47.81280 -19.39113 1.000 94.52039 380 GLU B N 1
ATOM 5271 C CA . GLU B 2 380 ? 60.56768 47.12620 -18.53189 1.000 93.23400 380 GLU B CA 1
ATOM 5272 C C . GLU B 2 380 ? 60.29032 47.38916 -17.05463 1.000 91.84936 380 GLU B C 1
ATOM 5273 O O . GLU B 2 380 ? 60.55396 46.52031 -16.21260 1.000 90.15136 380 GLU B O 1
ATOM 5279 N N . GLU B 2 381 ? 59.74176 48.55868 -16.71377 1.000 92.21176 381 GLU B N 1
ATOM 5280 C CA . GLU B 2 381 ? 59.23628 48.74594 -15.35757 1.000 92.46423 381 GLU B CA 1
ATOM 5281 C C . GLU B 2 381 ? 58.11805 47.75423 -15.06919 1.000 89.73103 381 GLU B C 1
ATOM 5282 O O . GLU B 2 381 ? 58.06378 47.15927 -13.98603 1.000 90.46063 381 GLU B O 1
ATOM 5288 N N . GLU B 2 382 ? 57.23825 47.53368 -16.05399 1.000 86.21186 382 GLU B N 1
ATOM 5289 C CA . GLU B 2 382 ? 56.12323 46.60912 -15.87170 1.000 82.72123 382 GLU B CA 1
ATOM 5290 C C . GLU B 2 382 ? 56.61408 45.17078 -15.75312 1.000 82.40444 382 GLU B C 1
ATOM 5291 O O . GLU B 2 382 ? 56.08977 44.39564 -14.94390 1.000 79.53770 382 GLU B O 1
ATOM 5297 N N . GLN B 2 383 ? 57.63285 44.79904 -16.53762 1.000 85.98414 383 GLN B N 1
ATOM 5298 C CA . GLN B 2 383 ? 58.20010 43.45906 -16.41336 1.000 86.97679 383 GLN B CA 1
ATOM 5299 C C . GLN B 2 383 ? 58.79627 43.25120 -15.02908 1.000 86.48438 383 GLN B C 1
ATOM 5300 O O . GLN B 2 383 ? 58.72311 42.15040 -14.47225 1.000 87.57723 383 GLN B O 1
ATOM 5306 N N . LEU B 2 384 ? 59.35816 44.31327 -14.44133 1.000 85.00807 384 LEU B N 1
ATOM 5307 C CA . LEU B 2 384 ? 60.02178 44.18411 -13.14828 1.000 83.26233 384 LEU B CA 1
ATOM 5308 C C . LEU B 2 384 ? 59.01218 44.14448 -12.00870 1.000 81.63804 384 LEU B C 1
ATOM 5309 O O . LEU B 2 384 ? 59.21683 43.42754 -11.02042 1.000 82.60400 384 LEU B O 1
ATOM 5314 N N . ASP B 2 385 ? 57.91994 44.90871 -12.12380 1.000 79.17235 385 ASP B N 1
ATOM 5315 C CA . ASP B 2 385 ? 56.85128 44.82461 -11.13326 1.000 77.04013 385 ASP B CA 1
ATOM 5316 C C . ASP B 2 385 ? 56.24138 43.43111 -11.12027 1.000 75.22657 385 ASP B C 1
ATOM 5317 O O . ASP B 2 385 ? 56.03664 42.83673 -10.05128 1.000 75.30393 385 ASP B O 1
ATOM 5322 N N . ALA B 2 386 ? 55.94575 42.89739 -12.31199 1.000 72.68270 386 ALA B N 1
ATOM 5323 C CA . ALA B 2 386 ? 55.38781 41.55449 -12.41327 1.000 68.69955 386 ALA B CA 1
ATOM 5324 C C . ALA B 2 386 ? 56.34859 40.52842 -11.83708 1.000 68.85702 386 ALA B C 1
ATOM 5325 O O . ALA B 2 386 ? 55.93178 39.56413 -11.18248 1.000 69.86567 386 ALA B O 1
ATOM 5327 N N . LEU B 2 387 ? 57.64451 40.74580 -12.04962 1.000 67.16700 387 LEU B N 1
ATOM 5328 C CA . LEU B 2 387 ? 58.66631 39.82771 -11.57075 1.000 65.18715 387 LEU B CA 1
ATOM 5329 C C . LEU B 2 387 ? 58.77335 39.88567 -10.05390 1.000 66.77680 387 LEU B C 1
ATOM 5330 O O . LEU B 2 387 ? 58.90541 38.84613 -9.39424 1.000 68.23818 387 LEU B O 1
ATOM 5335 N N . GLU B 2 388 ? 58.69771 41.09498 -9.48562 1.000 67.73002 388 GLU B N 1
ATOM 5336 C CA . GLU B 2 388 ? 58.66392 41.22844 -8.03279 1.000 64.70766 388 GLU B CA 1
ATOM 5337 C C . GLU B 2 388 ? 57.51700 40.41301 -7.45279 1.000 63.46986 388 GLU B C 1
ATOM 5338 O O . GLU B 2 388 ? 57.70168 39.65530 -6.49306 1.000 62.88066 388 GLU B O 1
ATOM 5344 N N . CYS B 2 389 ? 56.34373 40.48610 -8.09103 1.000 62.89118 389 CYS B N 1
ATOM 5345 C CA . CYS B 2 389 ? 55.14875 39.85924 -7.53878 1.000 58.69365 389 CYS B CA 1
ATOM 5346 C C . CYS B 2 389 ? 55.19414 38.34404 -7.67326 1.000 59.01530 389 CYS B C 1
ATOM 5347 O O . CYS B 2 389 ? 54.70938 37.62132 -6.79320 1.000 62.59584 389 CYS B O 1
ATOM 5350 N N . ARG B 2 390 ? 55.76565 37.84094 -8.76407 1.000 58.68784 390 ARG B N 1
ATOM 5351 C CA . ARG B 2 390 ? 55.84164 36.39536 -8.91824 1.000 55.03586 390 ARG B CA 1
ATOM 5352 C C . ARG B 2 390 ? 56.86170 35.80149 -7.96012 1.000 58.44708 390 ARG B C 1
ATOM 5353 O O . ARG B 2 390 ? 56.70378 34.66949 -7.48911 1.000 54.17038 390 ARG B O 1
ATOM 5361 N N . LEU B 2 391 ? 57.91640 36.55903 -7.66135 1.000 61.29503 391 LEU B N 1
ATOM 5362 C CA . LEU B 2 391 ? 58.90504 36.11199 -6.68805 1.000 58.68953 391 LEU B CA 1
ATOM 5363 C C . LEU B 2 391 ? 58.33743 36.19436 -5.28249 1.000 58.78696 391 LEU B C 1
ATOM 5364 O O . LEU B 2 391 ? 58.56160 35.30006 -4.45496 1.000 56.14132 391 LEU B O 1
ATOM 5369 N N . ALA B 2 392 ? 57.59223 37.27229 -5.00359 1.000 56.19924 392 ALA B N 1
ATOM 5370 C CA . ALA B 2 392 ? 56.97366 37.45478 -3.69378 1.000 55.97349 392 ALA B CA 1
ATOM 5371 C C . ALA B 2 392 ? 56.06327 36.28267 -3.35904 1.000 57.02617 392 ALA B C 1
ATOM 5372 O O . ALA B 2 392 ? 56.04590 35.79159 -2.22090 1.000 57.46281 392 ALA B O 1
ATOM 5374 N N . SER B 2 393 ? 55.31984 35.80320 -4.35932 1.000 57.91718 393 SER B N 1
ATOM 5375 C CA . SER B 2 393 ? 54.41843 34.68042 -4.14086 1.000 58.53914 393 SER B CA 1
ATOM 5376 C C . SER B 2 393 ? 55.19539 33.40260 -3.85516 1.000 59.68133 393 SER B C 1
ATOM 5377 O O . SER B 2 393 ? 54.77624 32.57379 -3.03539 1.000 61.55852 393 SER B O 1
ATOM 5380 N N . ALA B 2 394 ? 56.35846 33.25107 -4.49058 1.000 61.82384 394 ALA B N 1
ATOM 5381 C CA . ALA B 2 394 ? 57.18169 32.06950 -4.25887 1.000 63.82638 394 ALA B CA 1
ATOM 5382 C C . ALA B 2 394 ? 57.85923 32.13143 -2.89590 1.000 62.50841 394 ALA B C 1
ATOM 5383 O O . ALA B 2 394 ? 57.94520 31.11387 -2.19668 1.000 64.91603 394 ALA B O 1
ATOM 5385 N N . ILE B 2 395 ? 58.34320 33.31656 -2.50874 1.000 58.43885 395 ILE B N 1
ATOM 5386 C CA . ILE B 2 395 ? 58.83407 33.52495 -1.15258 1.000 55.84275 395 ILE B CA 1
ATOM 5387 C C . ILE B 2 395 ? 57.76723 33.13078 -0.14547 1.000 55.12790 395 ILE B C 1
ATOM 5388 O O . ILE B 2 395 ? 58.03946 32.43089 0.83977 1.000 57.14505 395 ILE B O 1
ATOM 5393 N N . ALA B 2 396 ? 56.52726 33.55167 -0.39372 1.000 51.11594 396 ALA B N 1
ATOM 5394 C CA . ALA B 2 396 ? 55.49299 33.45321 0.62677 1.000 49.52096 396 ALA B CA 1
ATOM 5395 C C . ALA B 2 396 ? 55.05235 32.01977 0.84406 1.000 57.53753 396 ALA B C 1
ATOM 5396 O O . ALA B 2 396 ? 54.62791 31.66292 1.94827 1.000 64.44180 396 ALA B O 1
ATOM 5398 N N . SER B 2 397 ? 55.14582 31.18350 -0.18793 1.000 62.14558 397 SER B N 1
ATOM 5399 C CA . SER B 2 397 ? 54.76888 29.78292 -0.07113 1.000 65.06013 397 SER B CA 1
ATOM 5400 C C . SER B 2 397 ? 55.96513 28.86095 0.12628 1.000 69.12769 397 SER B C 1
ATOM 5401 O O . SER B 2 397 ? 55.80355 27.63683 0.07052 1.000 69.97368 397 SER B O 1
ATOM 5404 N N . GLY B 2 398 ? 57.14966 29.41244 0.36358 1.000 72.94805 398 GLY B N 1
ATOM 5405 C CA . GLY B 2 398 ? 58.27459 28.58880 0.75130 1.000 81.15551 398 GLY B CA 1
ATOM 5406 C C . GLY B 2 398 ? 58.97557 27.84786 -0.36535 1.000 78.34614 398 GLY B C 1
ATOM 5407 O O . GLY B 2 398 ? 59.40137 26.70194 -0.17101 1.000 79.35421 398 GLY B O 1
ATOM 5408 N N . LEU B 2 399 ? 59.10215 28.46459 -1.54269 1.000 74.31399 399 LEU B N 1
ATOM 5409 C CA . LEU B 2 399 ? 60.00760 27.98297 -2.57601 1.000 69.42110 399 LEU B CA 1
ATOM 5410 C C . LEU B 2 399 ? 61.27932 28.80469 -2.64587 1.000 69.38555 399 LEU B C 1
ATOM 5411 O O . LEU B 2 399 ? 62.24641 28.38035 -3.28868 1.000 66.13219 399 LEU B O 1
ATOM 5416 N N . LEU B 2 400 ? 61.28051 29.97476 -2.01453 1.000 72.65721 400 LEU B N 1
ATOM 5417 C CA . LEU B 2 400 ? 62.44704 30.82902 -1.87250 1.000 76.17994 400 LEU B CA 1
ATOM 5418 C C . LEU B 2 400 ? 62.43902 31.37485 -0.46246 1.000 75.27279 400 LEU B C 1
ATOM 5419 O O . LEU B 2 400 ? 61.41224 31.88341 -0.00551 1.000 76.80540 400 LEU B O 1
ATOM 5424 N N . ARG B 2 401 ? 63.56829 31.27556 0.22239 1.000 76.40185 401 ARG B N 1
ATOM 5425 C CA . ARG B 2 401 ? 63.76194 32.00441 1.47061 1.000 75.49187 401 ARG B CA 1
ATOM 5426 C C . ARG B 2 401 ? 64.66099 33.18558 1.13115 1.000 71.90442 401 ARG B C 1
ATOM 5427 O O . ARG B 2 401 ? 65.88379 33.07807 1.07843 1.000 77.18451 401 ARG B O 1
ATOM 5435 N N . ALA B 2 402 ? 64.01508 34.31147 0.84608 1.000 65.34333 402 ALA B N 1
ATOM 5436 C CA . ALA B 2 402 ? 64.66689 35.56284 0.51187 1.000 64.16141 402 ALA B CA 1
ATOM 5437 C C . ALA B 2 402 ? 63.71772 36.68656 0.89514 1.000 63.74600 402 ALA B C 1
ATOM 5438 O O . ALA B 2 402 ? 62.61554 36.44970 1.39212 1.000 66.01875 402 ALA B O 1
ATOM 5440 N N . TYR B 2 403 ? 64.14592 37.91850 0.65407 1.000 64.29201 403 TYR B N 1
ATOM 5441 C CA . TYR B 2 403 ? 63.26214 39.06441 0.78286 1.000 67.02140 403 TYR B CA 1
ATOM 5442 C C . TYR B 2 403 ? 63.56877 40.02529 -0.35443 1.000 69.53899 403 TYR B C 1
ATOM 5443 O O . TYR B 2 403 ? 64.64319 39.97827 -0.95800 1.000 73.74115 403 TYR B O 1
ATOM 5452 N N . LEU B 2 404 ? 62.61275 40.89304 -0.65608 1.000 67.59076 404 LEU B N 1
ATOM 5453 C CA . LEU B 2 404 ? 62.70422 41.74191 -1.83046 1.000 69.59622 404 LEU B CA 1
ATOM 5454 C C . LEU B 2 404 ? 62.97460 43.18565 -1.43811 1.000 76.38471 404 LEU B C 1
ATOM 5455 O O . LEU B 2 404 ? 62.59966 43.63861 -0.35340 1.000 81.90677 404 LEU B O 1
ATOM 5460 N N . SER B 2 405 ? 63.63624 43.90156 -2.34018 1.000 77.99800 405 SER B N 1
ATOM 5461 C CA . SER B 2 405 ? 63.74002 45.35028 -2.28042 1.000 77.11736 405 SER B CA 1
ATOM 5462 C C . SER B 2 405 ? 63.14423 45.90304 -3.56497 1.000 76.39557 405 SER B C 1
ATOM 5463 O O . SER B 2 405 ? 63.62831 45.60199 -4.65994 1.000 75.57401 405 SER B O 1
ATOM 5466 N N . HIS B 2 406 ? 62.06383 46.66503 -3.43466 1.000 77.59790 406 HIS B N 1
ATOM 5467 C CA . HIS B 2 406 ? 61.54158 47.38247 -4.58876 1.000 79.54002 406 HIS B CA 1
ATOM 5468 C C . HIS B 2 406 ? 62.47486 48.52259 -4.97298 1.000 80.16598 406 HIS B C 1
ATOM 5469 O O . HIS B 2 406 ? 62.55541 48.90195 -6.15028 1.000 78.71559 406 HIS B O 1
ATOM 5476 N N . SER B 2 407 ? 63.21287 49.05282 -3.98836 1.000 84.50166 407 SER B N 1
ATOM 5477 C CA . SER B 2 407 ? 64.03128 50.24333 -4.20703 1.000 82.92958 407 SER B CA 1
ATOM 5478 C C . SER B 2 407 ? 65.24897 49.91664 -5.04967 1.000 84.94264 407 SER B C 1
ATOM 5479 O O . SER B 2 407 ? 65.52025 50.57803 -6.05987 1.000 83.11429 407 SER B O 1
ATOM 5482 N N . ASN B 2 408 ? 66.00312 48.90121 -4.63823 1.000 88.72644 408 ASN B N 1
ATOM 5483 C CA . ASN B 2 408 ? 67.15482 48.47282 -5.41236 1.000 92.70238 408 ASN B CA 1
ATOM 5484 C C . ASN B 2 408 ? 66.77238 47.55013 -6.55959 1.000 94.07402 408 ASN B C 1
ATOM 5485 O O . ASN B 2 408 ? 67.63963 47.20451 -7.36639 1.000 95.15573 408 ASN B O 1
ATOM 5490 N N . ARG B 2 409 ? 65.49521 47.15467 -6.64304 1.000 94.49723 409 ARG B N 1
ATOM 5491 C CA . ARG B 2 409 ? 65.00102 46.14528 -7.59270 1.000 86.06671 409 ARG B CA 1
ATOM 5492 C C . ARG B 2 409 ? 65.87832 44.88840 -7.57055 1.000 82.48606 409 ARG B C 1
ATOM 5493 O O . ARG B 2 409 ? 66.38943 44.43865 -8.60098 1.000 80.89516 409 ARG B O 1
ATOM 5501 N N . CYS B 2 410 ? 66.04080 44.31229 -6.37571 1.000 83.31018 410 CYS B N 1
ATOM 5502 C CA . CYS B 2 410 ? 66.87271 43.13286 -6.16856 1.000 87.16058 410 CYS B CA 1
ATOM 5503 C C . CYS B 2 410 ? 66.20666 42.21286 -5.15522 1.000 84.45749 410 CYS B C 1
ATOM 5504 O O . CYS B 2 410 ? 65.36089 42.64279 -4.36744 1.000 84.95677 410 CYS B O 1
ATOM 5507 N N . ILE B 2 411 ? 66.58896 40.93528 -5.18793 1.000 82.07222 411 ILE B N 1
ATOM 5508 C CA . ILE B 2 411 ? 66.12705 39.94269 -4.22326 1.000 81.07288 411 ILE B CA 1
ATOM 5509 C C . ILE B 2 411 ? 67.30629 39.56999 -3.34053 1.000 86.16207 411 ILE B C 1
ATOM 5510 O O . ILE B 2 411 ? 68.43223 39.43573 -3.83008 1.000 92.97842 411 ILE B O 1
ATOM 5515 N N . VAL B 2 412 ? 67.06012 39.42321 -2.04250 1.000 85.39692 412 VAL B N 1
ATOM 5516 C CA . VAL B 2 412 ? 68.12821 39.19209 -1.07185 1.000 81.90998 412 VAL B CA 1
ATOM 5517 C C . VAL B 2 412 ? 67.92240 37.80324 -0.48001 1.000 84.37112 412 VAL B C 1
ATOM 5518 O O . VAL B 2 412 ? 67.22752 37.62514 0.52543 1.000 84.28841 412 VAL B O 1
ATOM 5522 N N . PHE B 2 413 ? 68.56104 36.80897 -1.09373 1.000 86.18898 413 PHE B N 1
ATOM 5523 C CA . PHE B 2 413 ? 68.44206 35.43622 -0.62310 1.000 85.54674 413 PHE B CA 1
ATOM 5524 C C . PHE B 2 413 ? 68.99662 35.29404 0.78567 1.000 86.77261 413 PHE B C 1
ATOM 5525 O O . PHE B 2 413 ? 69.98986 35.93264 1.14732 1.000 84.78734 413 PHE B O 1
ATOM 5533 N N . SER B 2 414 ? 68.33425 34.45961 1.58814 1.000 91.11712 414 SER B N 1
ATOM 5534 C CA . SER B 2 414 ? 68.88723 34.07282 2.87806 1.000 95.34063 414 SER B CA 1
ATOM 5535 C C . SER B 2 414 ? 70.27424 33.48473 2.68729 1.000 98.92539 414 SER B C 1
ATOM 5536 O O . SER B 2 414 ? 70.54133 32.78762 1.70557 1.000 99.60604 414 SER B O 1
ATOM 5539 N N . LYS B 2 415 ? 71.17094 33.79464 3.62150 1.000 104.21811 415 LYS B N 1
ATOM 5540 C CA . LYS B 2 415 ? 72.46696 33.13510 3.59985 1.000 110.14656 415 LYS B CA 1
ATOM 5541 C C . LYS B 2 415 ? 72.33953 31.68376 4.05048 1.000 113.82045 415 LYS B C 1
ATOM 5542 O O . LYS B 2 415 ? 73.14183 30.83487 3.64625 1.000 114.61312 415 LYS B O 1
ATOM 5548 N N . LYS B 2 416 ? 71.30406 31.37311 4.83505 1.000 116.65763 416 LYS B N 1
ATOM 5549 C CA . LYS B 2 416 ? 71.01966 30.02094 5.30196 1.000 118.35924 416 LYS B CA 1
ATOM 5550 C C . LYS B 2 416 ? 69.84055 29.45103 4.51952 1.000 114.28500 416 LYS B C 1
ATOM 5551 O O . LYS B 2 416 ? 68.77090 30.06713 4.46870 1.000 111.45467 416 LYS B O 1
ATOM 5557 N N . GLU B 2 417 ? 70.05690 28.28783 3.90007 1.000 111.95691 417 GLU B N 1
ATOM 5558 C CA . GLU B 2 417 ? 69.01907 27.49679 3.24055 1.000 108.37216 417 GLU B CA 1
ATOM 5559 C C . GLU B 2 417 ? 68.03181 28.25060 2.34483 1.000 102.57043 417 GLU B C 1
ATOM 5560 O O . GLU B 2 417 ? 66.81325 28.08661 2.47918 1.000 103.02384 417 GLU B O 1
ATOM 5566 N N . PRO B 2 418 ? 68.51260 29.02740 1.37649 1.000 96.50053 418 PRO B N 1
ATOM 5567 C CA . PRO B 2 418 ? 67.62702 29.46758 0.29637 1.000 95.86148 418 PRO B CA 1
ATOM 5568 C C . PRO B 2 418 ? 67.28372 28.28011 -0.58622 1.000 99.49771 418 PRO B C 1
ATOM 5569 O O . PRO B 2 418 ? 67.86111 27.19653 -0.47106 1.000 111.24177 418 PRO B O 1
ATOM 5573 N N . PHE B 2 419 ? 66.32883 28.50374 -1.48363 1.000 91.53615 419 PHE B N 1
ATOM 5574 C CA . PHE B 2 419 ? 65.77052 27.45096 -2.32432 1.000 86.41278 419 PHE B CA 1
ATOM 5575 C C . PHE B 2 419 ? 65.46291 26.16859 -1.55354 1.000 86.96740 419 PHE B C 1
ATOM 5576 O O . PHE B 2 419 ? 65.84905 25.08140 -2.00203 1.000 88.83748 419 PHE B O 1
ATOM 5584 N N . PRO B 2 420 ? 64.76254 26.23416 -0.42424 1.000 85.23696 420 PRO B N 1
ATOM 5585 C CA . PRO B 2 420 ? 64.45509 25.00911 0.32211 1.000 87.36228 420 PRO B CA 1
ATOM 5586 C C . PRO B 2 420 ? 63.43440 24.14912 -0.40744 1.000 91.68035 420 PRO B C 1
ATOM 5587 O O . PRO B 2 420 ? 62.82173 24.54909 -1.40007 1.000 97.80528 420 PRO B O 1
ATOM 5591 N N . HIS B 2 421 ? 63.25806 22.93597 0.11093 1.000 90.72279 421 HIS B N 1
ATOM 5592 C CA . HIS B 2 421 ? 62.21952 22.03126 -0.36146 1.000 89.93304 421 HIS B CA 1
ATOM 5593 C C . HIS B 2 421 ? 62.03921 20.92105 0.65808 1.000 89.21441 421 HIS B C 1
ATOM 5594 O O . HIS B 2 421 ? 62.99104 20.52692 1.33882 1.000 85.54417 421 HIS B O 1
ATOM 5601 N N . SER B 2 422 ? 60.80393 20.43461 0.76297 1.000 92.48212 422 SER B N 1
ATOM 5602 C CA . SER B 2 422 ? 60.52997 19.24621 1.55705 1.000 96.25678 422 SER B CA 1
ATOM 5603 C C . SER B 2 422 ? 61.33296 18.06641 1.02063 1.000 102.03665 422 SER B C 1
ATOM 5604 O O . SER B 2 422 ? 61.66104 18.00201 -0.16684 1.000 102.54842 422 SER B O 1
ATOM 5607 N N . LYS B 2 423 ? 61.67106 17.13616 1.91020 1.000 108.43883 423 LYS B N 1
ATOM 5608 C CA . LYS B 2 423 ? 62.32731 15.90273 1.48623 1.000 111.15455 423 LYS B CA 1
ATOM 5609 C C . LYS B 2 423 ? 61.90809 14.71620 2.35377 1.000 112.57173 423 LYS B C 1
ATOM 5610 O O . LYS B 2 423 ? 61.52344 13.67188 1.82383 1.000 113.63850 423 LYS B O 1
ATOM 5616 N N . ASP C 3 32 ? 33.79724 3.68427 -19.33905 1.000 137.88656 32 ASP C N 1
ATOM 5617 C CA . ASP C 3 32 ? 34.57759 3.80752 -20.56515 1.000 132.55661 32 ASP C CA 1
ATOM 5618 C C . ASP C 3 32 ? 35.68965 2.76085 -20.56686 1.000 132.96973 32 ASP C C 1
ATOM 5619 O O . ASP C 3 32 ? 35.72604 1.87500 -21.42297 1.000 133.69767 32 ASP C O 1
ATOM 5624 N N . ASP C 3 33 ? 36.58619 2.88314 -19.58716 1.000 134.21817 33 ASP C N 1
ATOM 5625 C CA . ASP C 3 33 ? 37.71629 1.97905 -19.39767 1.000 135.79242 33 ASP C CA 1
ATOM 5626 C C . ASP C 3 33 ? 37.87344 1.76026 -17.89935 1.000 139.94603 33 ASP C C 1
ATOM 5627 O O . ASP C 3 33 ? 37.93992 2.73152 -17.14002 1.000 140.28039 33 ASP C O 1
ATOM 5632 N N . GLU C 3 34 ? 37.91749 0.49801 -17.46798 1.000 141.22625 34 GLU C N 1
ATOM 5633 C CA . GLU C 3 34 ? 37.81580 0.14404 -16.05385 1.000 131.87653 34 GLU C CA 1
ATOM 5634 C C . GLU C 3 34 ? 39.13666 -0.43110 -15.56358 1.000 122.47327 34 GLU C C 1
ATOM 5635 O O . GLU C 3 34 ? 39.54997 -1.51080 -16.00143 1.000 122.74699 34 GLU C O 1
ATOM 5641 N N . PHE C 3 35 ? 39.78224 0.28014 -14.64167 1.000 114.63573 35 PHE C N 1
ATOM 5642 C CA . PHE C 3 35 ? 40.94634 -0.23201 -13.93591 1.000 109.23796 35 PHE C CA 1
ATOM 5643 C C . PHE C 3 35 ? 40.57666 -0.84427 -12.59078 1.000 110.28870 35 PHE C C 1
ATOM 5644 O O . PHE C 3 35 ? 41.46490 -1.27547 -11.84806 1.000 111.78561 35 PHE C O 1
ATOM 5652 N N . GLU C 3 36 ? 39.27731 -0.89501 -12.27048 1.000 110.29516 36 GLU C N 1
ATOM 5653 C CA . GLU C 3 36 ? 38.81577 -1.52258 -11.03739 1.000 109.29665 36 GLU C CA 1
ATOM 5654 C C . GLU C 3 36 ? 38.91359 -3.04094 -11.11105 1.000 108.39672 36 GLU C C 1
ATOM 5655 O O . GLU C 3 36 ? 39.09177 -3.70111 -10.08066 1.000 109.92362 36 GLU C O 1
ATOM 5661 N N . ASP C 3 37 ? 38.81096 -3.61101 -12.31590 1.000 106.61119 37 ASP C N 1
ATOM 5662 C CA . ASP C 3 37 ? 38.94713 -5.05449 -12.52803 1.000 104.88832 37 ASP C CA 1
ATOM 5663 C C . ASP C 3 37 ? 40.43417 -5.39748 -12.58427 1.000 100.84908 37 ASP C C 1
ATOM 5664 O O . ASP C 3 37 ? 41.04027 -5.43625 -13.65836 1.000 100.60979 37 ASP C O 1
ATOM 5669 N N . PHE C 3 38 ? 41.03663 -5.64914 -11.41514 1.000 97.41070 38 PHE C N 1
ATOM 5670 C CA . PHE C 3 38 ? 42.41326 -6.14066 -11.37384 1.000 95.40477 38 PHE C CA 1
ATOM 5671 C C . PHE C 3 38 ? 42.48227 -7.54739 -11.97024 1.000 99.42336 38 PHE C C 1
ATOM 5672 O O . PHE C 3 38 ? 41.61598 -8.38292 -11.68512 1.000 99.18177 38 PHE C O 1
ATOM 5680 N N . PRO C 3 39 ? 43.50191 -7.85021 -12.78542 1.000 99.67707 39 PRO C N 1
ATOM 5681 C CA . PRO C 3 39 ? 43.60366 -9.21897 -13.32983 1.000 97.95364 39 PRO C CA 1
ATOM 5682 C C . PRO C 3 39 ? 43.78766 -10.30808 -12.27711 1.000 97.45286 39 PRO C C 1
ATOM 5683 O O . PRO C 3 39 ? 43.23255 -11.40108 -12.44860 1.000 98.29240 39 PRO C O 1
ATOM 5687 N N . ILE C 3 40 ? 44.54567 -10.07358 -11.20018 1.000 96.96253 40 ILE C N 1
ATOM 5688 C CA . ILE C 3 40 ? 44.69894 -11.06360 -10.13639 1.000 96.11597 40 ILE C CA 1
ATOM 5689 C C . ILE C 3 40 ? 44.50895 -10.38123 -8.78725 1.000 95.41046 40 ILE C C 1
ATOM 5690 O O . ILE C 3 40 ? 45.01824 -9.27830 -8.55322 1.000 95.01013 40 ILE C O 1
ATOM 5695 N N . ASP C 3 41 ? 43.78555 -11.06107 -7.88980 1.000 95.02068 41 ASP C N 1
ATOM 5696 C CA . ASP C 3 41 ? 43.24517 -10.40469 -6.70397 1.000 95.72452 41 ASP C CA 1
ATOM 5697 C C . ASP C 3 41 ? 44.30462 -10.20580 -5.62796 1.000 93.32038 41 ASP C C 1
ATOM 5698 O O . ASP C 3 41 ? 44.30849 -9.18050 -4.94059 1.000 92.02292 41 ASP C O 1
ATOM 5703 N N . THR C 3 42 ? 45.19862 -11.17445 -5.44107 1.000 93.27188 42 THR C N 1
ATOM 5704 C CA . THR C 3 42 ? 46.16782 -11.08032 -4.35371 1.000 93.16215 42 THR C CA 1
ATOM 5705 C C . THR C 3 42 ? 47.49191 -11.71733 -4.76204 1.000 92.58426 42 THR C C 1
ATOM 5706 O O . THR C 3 42 ? 47.57815 -12.43888 -5.75785 1.000 93.40299 42 THR C O 1
ATOM 5710 N N . TRP C 3 43 ? 48.52916 -11.39589 -3.98105 1.000 90.72713 43 TRP C N 1
ATOM 5711 C CA . TRP C 3 43 ? 49.89279 -11.88468 -4.15621 1.000 88.95376 43 TRP C CA 1
ATOM 5712 C C . TRP C 3 43 ? 50.56597 -11.87070 -2.78600 1.000 91.64435 43 TRP C C 1
ATOM 5713 O O . TRP C 3 43 ? 50.02958 -11.32490 -1.82622 1.000 93.88043 43 TRP C O 1
ATOM 5724 N N . ALA C 3 44 ? 51.74223 -12.48027 -2.68652 1.000 93.67101 44 ALA C N 1
ATOM 5725 C CA . ALA C 3 44 ? 52.41747 -12.48700 -1.39564 1.000 98.20467 44 ALA C CA 1
ATOM 5726 C C . ALA C 3 44 ? 53.06055 -11.13007 -1.12136 1.000 98.48864 44 ALA C C 1
ATOM 5727 O O . 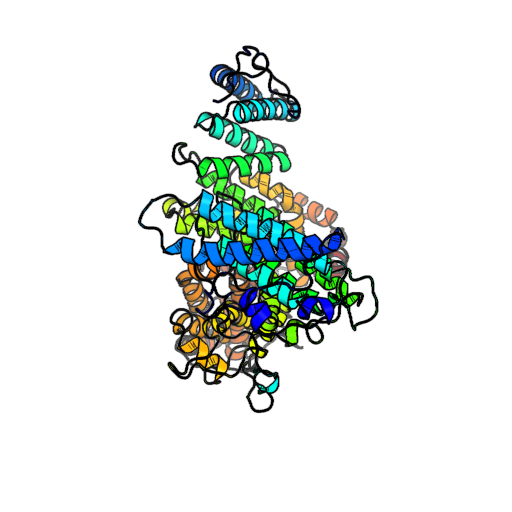ALA C 3 44 ? 53.30435 -10.34231 -2.03968 1.000 97.82614 44 ALA C O 1
ATOM 5729 N N . ASN C 3 45 ? 53.33595 -10.85865 0.16356 1.000 101.17285 45 ASN C N 1
ATOM 5730 C CA . ASN C 3 45 ? 53.95569 -9.58046 0.52060 1.000 101.75321 45 ASN C CA 1
ATOM 5731 C C . ASN C 3 45 ? 55.35902 -9.47235 -0.04954 1.000 99.66501 45 ASN C C 1
ATOM 5732 O O . ASN C 3 45 ? 55.76895 -8.38936 -0.48862 1.000 97.90145 45 ASN C O 1
ATOM 5737 N N . GLY C 3 46 ? 56.11150 -10.57679 -0.05484 1.000 98.51776 46 GLY C N 1
ATOM 5738 C CA . GLY C 3 46 ? 57.45902 -10.54597 -0.59923 1.000 99.20389 46 GLY C CA 1
ATOM 5739 C C . GLY C 3 46 ? 57.52287 -10.22684 -2.07756 1.000 100.03349 46 GLY C C 1
ATOM 5740 O O . GLY C 3 46 ? 58.62566 -10.02146 -2.60254 1.000 101.87876 46 GLY C O 1
ATOM 5741 N N . GLU C 3 47 ? 56.36901 -10.16494 -2.75208 1.000 97.87387 47 GLU C N 1
ATOM 5742 C CA . GLU C 3 47 ? 56.29592 -9.87729 -4.17490 1.000 94.83262 47 GLU C CA 1
ATOM 5743 C C . GLU C 3 47 ? 55.99751 -8.41375 -4.48240 1.000 95.27383 47 GLU C C 1
ATOM 5744 O O . GLU C 3 47 ? 56.09967 -8.01428 -5.64490 1.000 99.52658 47 GLU C O 1
ATOM 5750 N N . THR C 3 48 ? 55.64877 -7.60135 -3.48348 1.000 94.12614 48 THR C N 1
ATOM 5751 C CA . THR C 3 48 ? 55.43624 -6.17887 -3.72289 1.000 92.74151 48 THR C CA 1
ATOM 5752 C C . THR C 3 48 ? 56.77589 -5.49213 -3.98660 1.000 91.89705 48 THR C C 1
ATOM 5753 O O . THR C 3 48 ? 57.84447 -6.08877 -3.84482 1.000 93.11973 48 THR C O 1
ATOM 5757 N N . ILE C 3 49 ? 56.71240 -4.21580 -4.37937 1.000 91.06038 49 ILE C N 1
ATOM 5758 C CA . ILE C 3 49 ? 57.91621 -3.46820 -4.74399 1.000 93.36981 49 ILE C CA 1
ATOM 5759 C C . ILE C 3 49 ? 58.63321 -2.86935 -3.53340 1.000 100.24879 49 ILE C C 1
ATOM 5760 O O . ILE C 3 49 ? 59.84048 -2.58851 -3.61491 1.000 100.42855 49 ILE C O 1
ATOM 5765 N N . LYS C 3 50 ? 57.93798 -2.70362 -2.40027 1.000 107.19084 50 LYS C N 1
ATOM 5766 C CA . LYS C 3 50 ? 58.58133 -2.17548 -1.20289 1.000 112.83347 50 LYS C CA 1
ATOM 5767 C C . LYS C 3 50 ? 59.31970 -3.27043 -0.43960 1.000 112.55937 50 LYS C C 1
ATOM 5768 O O . LYS C 3 50 ? 60.35817 -3.00901 0.18223 1.000 113.15193 50 LYS C O 1
ATOM 5774 N N . SER C 3 51 ? 58.79833 -4.49778 -0.48524 1.000 112.90869 51 SER C N 1
ATOM 5775 C CA . SER C 3 51 ? 59.48018 -5.64008 0.10295 1.000 115.65858 51 SER C CA 1
ATOM 5776 C C . SER C 3 51 ? 60.66153 -6.07086 -0.75749 1.000 116.76894 51 SER C C 1
ATOM 5777 O O . SER C 3 51 ? 61.64172 -6.61285 -0.23174 1.000 117.54164 51 SER C O 1
ATOM 5780 N N . ASN C 3 52 ? 60.58666 -5.82180 -2.07218 1.000 117.08926 52 ASN C N 1
ATOM 5781 C CA . ASN C 3 52 ? 61.71521 -5.96313 -2.98260 1.000 119.31475 52 ASN C CA 1
ATOM 5782 C C . ASN C 3 52 ? 62.59815 -4.71992 -2.99558 1.000 125.04895 52 ASN C C 1
ATOM 5783 O O . ASN C 3 52 ? 63.61997 -4.71140 -3.68867 1.000 124.75683 52 ASN C O 1
ATOM 5788 N N . ALA C 3 53 ? 62.23262 -3.67380 -2.24560 1.000 152.72576 53 ALA C N 1
ATOM 5789 C CA . ALA C 3 53 ? 62.97963 -2.42257 -2.25789 1.000 149.80686 53 ALA C CA 1
ATOM 5790 C C . ALA C 3 53 ? 64.23525 -2.48217 -1.40304 1.000 146.19623 53 ALA C C 1
ATOM 5791 O O . ALA C 3 53 ? 64.98462 -1.50296 -1.36505 1.000 147.30281 53 ALA C O 1
ATOM 5793 N N . VAL C 3 54 ? 64.47603 -3.59855 -0.71278 1.000 142.74964 54 VAL C N 1
ATOM 5794 C CA . VAL C 3 54 ? 65.79745 -3.86299 -0.16159 1.000 141.59479 54 VAL C CA 1
ATOM 5795 C C . VAL C 3 54 ? 66.76453 -4.22748 -1.27680 1.000 142.27723 54 VAL C C 1
ATOM 5796 O O . VAL C 3 54 ? 67.90526 -3.75335 -1.30613 1.000 142.01161 54 VAL C O 1
ATOM 5800 N N . THR C 3 55 ? 66.32139 -5.06731 -2.21834 1.000 142.59179 55 THR C N 1
ATOM 5801 C CA . THR C 3 55 ? 67.14589 -5.46849 -3.34817 1.000 141.45269 55 THR C CA 1
ATOM 5802 C C . THR C 3 55 ? 67.01253 -4.53905 -4.53918 1.000 140.37540 55 THR C C 1
ATOM 5803 O O . THR C 3 55 ? 67.89463 -4.53836 -5.40324 1.000 141.62169 55 THR C O 1
ATOM 5807 N N . GLN C 3 56 ? 65.95027 -3.74140 -4.60277 1.000 137.66312 56 GLN C N 1
ATOM 5808 C CA . GLN C 3 56 ? 65.82803 -2.73915 -5.64912 1.000 133.29870 56 GLN C CA 1
ATOM 5809 C C . GLN C 3 56 ? 66.38739 -1.40535 -5.16535 1.000 129.09621 56 GLN C C 1
ATOM 5810 O O . GLN C 3 56 ? 66.52383 -1.16125 -3.96505 1.000 127.92010 56 GLN C O 1
ATOM 5816 N N . THR C 3 57 ? 66.72934 -0.54676 -6.12247 1.000 127.44026 57 THR C N 1
ATOM 5817 C CA . THR C 3 57 ? 67.19459 0.80302 -5.83224 1.000 125.94917 57 THR C CA 1
ATOM 5818 C C . THR C 3 57 ? 65.99185 1.73061 -5.69485 1.000 135.22603 57 THR C C 1
ATOM 5819 O O . THR C 3 57 ? 64.89968 1.41455 -6.17387 1.000 132.09179 57 THR C O 1
ATOM 5823 N N . ASN C 3 58 ? 66.18199 2.84688 -4.98517 1.000 112.06686 58 ASN C N 1
ATOM 5824 C CA . ASN C 3 58 ? 65.16752 3.89069 -4.93108 1.000 106.06509 58 ASN C CA 1
ATOM 5825 C C . ASN C 3 58 ? 64.71995 4.25099 -6.34215 1.000 99.32367 58 ASN C C 1
ATOM 5826 O O . ASN C 3 58 ? 65.54672 4.48445 -7.22780 1.000 99.26510 58 ASN C O 1
ATOM 5831 N N . ILE C 3 59 ? 63.40344 4.23254 -6.56331 1.000 92.13676 59 ILE C N 1
ATOM 5832 C CA . ILE C 3 59 ? 62.89127 4.61794 -7.87365 1.000 87.17106 59 ILE C CA 1
ATOM 5833 C C . ILE C 3 59 ? 62.93199 6.12581 -8.06269 1.000 84.86109 59 ILE C C 1
ATOM 5834 O O . ILE C 3 59 ? 62.85353 6.60558 -9.20120 1.000 84.54885 59 ILE C O 1
ATOM 5839 N N . TRP C 3 60 ? 63.06897 6.88654 -6.97715 1.000 82.07376 60 TRP C N 1
ATOM 5840 C CA . TRP C 3 60 ? 63.05977 8.34343 -7.02144 1.000 80.53421 60 TRP C CA 1
ATOM 5841 C C . TRP C 3 60 ? 64.48709 8.85308 -6.89906 1.000 80.90682 60 TRP C C 1
ATOM 5842 O O . TRP C 3 60 ? 65.12474 8.68022 -5.85612 1.000 83.07658 60 TRP C O 1
ATOM 5853 N N . GLU C 3 61 ? 64.98484 9.48889 -7.95594 1.000 80.35662 61 GLU C N 1
ATOM 5854 C CA . GLU C 3 61 ? 66.24107 10.21802 -7.85585 1.000 80.77851 61 GLU C CA 1
ATOM 5855 C C . GLU C 3 61 ? 66.07339 11.35756 -6.85554 1.000 80.08816 61 GLU C C 1
ATOM 5856 O O . GLU C 3 61 ? 65.07942 12.08865 -6.89632 1.000 79.06555 61 GLU C O 1
ATOM 5862 N N . GLU C 3 62 ? 67.02727 11.48644 -5.93228 1.000 82.29422 62 GLU C N 1
ATOM 5863 C CA . GLU C 3 62 ? 66.94818 12.46303 -4.85296 1.000 86.60182 62 GLU C CA 1
ATOM 5864 C C . GLU C 3 62 ? 67.86852 13.65310 -5.06015 1.000 88.04574 62 GLU C C 1
ATOM 5865 O O . GLU C 3 62 ? 67.89993 14.55244 -4.21191 1.000 87.31249 62 GLU C O 1
ATOM 5871 N N . ASN C 3 63 ? 68.62179 13.68882 -6.16149 1.000 90.13918 63 ASN C N 1
ATOM 5872 C CA . ASN C 3 63 ? 69.51255 14.81741 -6.43097 1.000 93.23541 63 ASN C CA 1
ATOM 5873 C C . ASN C 3 63 ? 68.70582 15.93414 -7.08579 1.000 97.53631 63 ASN C C 1
ATOM 5874 O O . ASN C 3 63 ? 68.77581 16.17735 -8.28989 1.000 99.93552 63 ASN C O 1
ATOM 5879 N N . TRP C 3 64 ? 67.91412 16.63581 -6.27210 1.000 97.27671 64 TRP C N 1
ATOM 5880 C CA . TRP C 3 64 ? 67.26409 17.80538 -6.85057 1.000 97.84473 64 TRP C CA 1
ATOM 5881 C C . TRP C 3 64 ? 68.16039 19.02983 -6.78129 1.000 96.44570 64 TRP C C 1
ATOM 5882 O O . TRP C 3 64 ? 68.17098 19.84556 -7.71184 1.000 96.81395 64 TRP C O 1
ATOM 5893 N N . ASP C 3 65 ? 68.92862 19.14903 -5.69570 1.000 96.12746 65 ASP C N 1
ATOM 5894 C CA . ASP C 3 65 ? 69.69330 20.35590 -5.41117 1.000 96.88736 65 ASP C CA 1
ATOM 5895 C C . ASP C 3 65 ? 70.92825 20.48674 -6.28652 1.000 97.01306 65 ASP C C 1
ATOM 5896 O O . ASP C 3 65 ? 71.35596 21.60896 -6.58132 1.000 96.41814 65 ASP C O 1
ATOM 5901 N N . ASP C 3 66 ? 71.51704 19.36415 -6.70561 1.000 98.49933 66 ASP C N 1
ATOM 5902 C CA . ASP C 3 66 ? 72.81812 19.38001 -7.35894 1.000 100.37246 66 ASP C CA 1
ATOM 5903 C C . ASP C 3 66 ? 72.80011 18.77440 -8.75740 1.000 102.37512 66 ASP C C 1
ATOM 5904 O O . ASP C 3 66 ? 73.86575 18.64569 -9.36774 1.000 108.76719 66 ASP C O 1
ATOM 5909 N N . VAL C 3 67 ? 71.64096 18.41291 -9.30632 1.000 98.87112 67 VAL C N 1
ATOM 5910 C CA . VAL C 3 67 ? 71.64254 17.82803 -10.64422 1.000 94.65982 67 VAL C CA 1
ATOM 5911 C C . VAL C 3 67 ? 71.71319 18.94135 -11.68276 1.000 95.39617 67 VAL C C 1
ATOM 5912 O O . VAL C 3 67 ? 70.92031 19.89195 -11.66171 1.000 93.03720 67 VAL C O 1
ATOM 5916 N N . GLU C 3 68 ? 72.70005 18.84631 -12.56961 1.000 99.02726 68 GLU C N 1
ATOM 5917 C CA . GLU C 3 68 ? 72.81911 19.72059 -13.72522 1.000 101.67065 68 GLU C CA 1
ATOM 5918 C C . GLU C 3 68 ? 72.52244 18.91263 -14.97573 1.000 101.88568 68 GLU C C 1
ATOM 5919 O O . GLU C 3 68 ? 73.03272 17.80014 -15.13477 1.000 104.04599 68 GLU C O 1
ATOM 5925 N N . VAL C 3 69 ? 71.69988 19.46952 -15.85678 1.000 100.96116 69 VAL C N 1
ATOM 5926 C CA . VAL C 3 69 ? 71.33790 18.82382 -17.11167 1.000 100.76283 69 VAL C CA 1
ATOM 5927 C C . VAL C 3 69 ? 71.98451 19.58879 -18.25651 1.000 97.72791 69 VAL C C 1
ATOM 5928 O O . VAL C 3 69 ? 72.09345 20.82044 -18.21177 1.000 97.91433 69 VAL C O 1
ATOM 5932 N N . ASP C 3 70 ? 72.43006 18.85474 -19.27428 1.000 96.14534 70 ASP C N 1
ATOM 5933 C CA . ASP C 3 70 ? 72.95802 19.44461 -20.49658 1.000 96.22342 70 ASP C CA 1
ATOM 5934 C C . ASP C 3 70 ? 71.92558 19.29627 -21.61085 1.000 90.75094 70 ASP C C 1
ATOM 5935 O O . ASP C 3 70 ? 71.56997 18.17996 -22.00083 1.000 91.70211 70 ASP C O 1
ATOM 5940 N N . ASP C 3 71 ? 71.42990 20.42683 -22.10069 1.000 83.88892 71 ASP C N 1
ATOM 5941 C CA . ASP C 3 71 ? 70.59199 20.47486 -23.29089 1.000 80.63719 71 ASP C CA 1
ATOM 5942 C C . ASP C 3 71 ? 70.72982 21.86599 -23.89000 1.000 78.74487 71 ASP C C 1
ATOM 5943 O O . ASP C 3 71 ? 71.34212 22.75225 -23.28230 1.000 75.60221 71 ASP C O 1
ATOM 5948 N N . ASP C 3 72 ? 70.15876 22.04816 -25.09521 1.000 83.36845 72 ASP C N 1
ATOM 5949 C CA . ASP C 3 72 ? 70.26646 23.33677 -25.78272 1.000 82.75055 72 ASP C CA 1
ATOM 5950 C C . ASP C 3 72 ? 69.88473 24.48979 -24.86210 1.000 79.96289 72 ASP C C 1
ATOM 5951 O O . ASP C 3 72 ? 70.49569 25.56218 -24.91558 1.000 81.47594 72 ASP C O 1
ATOM 5956 N N . PHE C 3 73 ? 68.92534 24.25996 -23.96174 1.000 76.05433 73 PHE C N 1
ATOM 5957 C CA . PHE C 3 73 ? 68.38137 25.34716 -23.15512 1.000 76.14660 73 PHE C CA 1
ATOM 5958 C C . PHE C 3 73 ? 69.35115 25.76550 -22.06150 1.000 76.75351 73 PHE C C 1
ATOM 5959 O O . PHE C 3 73 ? 69.64378 26.95509 -21.89833 1.000 77.61863 73 PHE C O 1
ATOM 5967 N N . THR C 3 74 ? 69.83625 24.79699 -21.28220 1.000 76.12822 74 THR C N 1
ATOM 5968 C CA . THR C 3 74 ? 70.79552 25.09465 -20.22587 1.000 73.25363 74 THR C CA 1
ATOM 5969 C C . THR C 3 74 ? 72.02018 25.78594 -20.79566 1.000 76.32722 74 THR C C 1
ATOM 5970 O O . THR C 3 74 ? 72.48543 26.79851 -20.25652 1.000 74.27283 74 THR C O 1
ATOM 5974 N N . ASN C 3 75 ? 72.50876 25.27858 -21.93518 1.000 82.76848 75 ASN C N 1
ATOM 5975 C CA . ASN C 3 75 ? 73.68778 25.84853 -22.57679 1.000 89.51174 75 ASN C CA 1
ATOM 5976 C C . ASN C 3 75 ? 73.44723 27.29027 -23.00483 1.000 90.08367 75 ASN C C 1
ATOM 5977 O O . ASN C 3 75 ? 74.29804 28.16012 -22.78263 1.000 89.69944 75 ASN C O 1
ATOM 5982 N N . GLU C 3 76 ? 72.29004 27.56726 -23.61529 1.000 90.60623 76 GLU C N 1
ATOM 5983 C CA . GLU C 3 76 ? 72.00895 28.91927 -24.09623 1.000 90.35443 76 GLU C CA 1
ATOM 5984 C C . GLU C 3 76 ? 71.66732 29.85668 -22.94356 1.000 86.98177 76 GLU C C 1
ATOM 5985 O O . GLU C 3 76 ? 71.84930 31.07421 -23.05583 1.000 86.89188 76 GLU C O 1
ATOM 5991 N N . LEU C 3 77 ? 71.20844 29.30408 -21.81718 1.000 83.94150 77 LEU C N 1
ATOM 5992 C CA . LEU C 3 77 ? 70.94589 30.12091 -20.63624 1.000 81.48595 77 LEU C CA 1
ATOM 5993 C C . LEU C 3 77 ? 72.25077 30.59222 -20.00992 1.000 85.46162 77 LEU C C 1
ATOM 5994 O O . LEU C 3 77 ? 72.41663 31.79024 -19.73117 1.000 82.89636 77 LEU C O 1
ATOM 5999 N N . LYS C 3 78 ? 73.19548 29.65843 -19.79667 1.000 88.64549 78 LYS C N 1
ATOM 6000 C CA . LYS C 3 78 ? 74.52564 30.03771 -19.32575 1.000 86.32152 78 LYS C CA 1
ATOM 6001 C C . LYS C 3 78 ? 75.14558 31.06759 -20.25865 1.000 89.46233 78 LYS C C 1
ATOM 6002 O O . LYS C 3 78 ? 75.80804 32.01055 -19.80981 1.000 91.68268 78 LYS C O 1
ATOM 6008 N N . ALA C 3 79 ? 74.89750 30.92575 -21.56349 1.000 92.25910 79 ALA C N 1
ATOM 6009 C CA . ALA C 3 79 ? 75.41993 31.83819 -22.57108 1.000 95.08888 79 ALA C CA 1
ATOM 6010 C C . ALA C 3 79 ? 74.92326 33.26101 -22.33937 1.000 99.99096 79 ALA C C 1
ATOM 6011 O O . ALA C 3 79 ? 75.72422 34.19892 -22.24401 1.000 101.08755 79 ALA C O 1
ATOM 6013 N N . GLU C 3 80 ? 73.60028 33.43003 -22.26092 1.000 102.96713 80 GLU C N 1
ATOM 6014 C CA . GLU C 3 80 ? 73.06337 34.77435 -22.10177 1.000 105.98344 80 GLU C CA 1
ATOM 6015 C C . GLU C 3 80 ? 73.33352 35.31024 -20.70298 1.000 100.59507 80 GLU C C 1
ATOM 6016 O O . GLU C 3 80 ? 73.24012 36.51926 -20.47739 1.000 98.89839 80 GLU C O 1
ATOM 6022 N N . LEU C 3 81 ? 73.71184 34.43264 -19.76571 1.000 98.64930 81 LEU C N 1
ATOM 6023 C CA . LEU C 3 81 ? 73.98295 34.86788 -18.39764 1.000 97.83959 81 LEU C CA 1
ATOM 6024 C C . LEU C 3 81 ? 75.44050 35.26930 -18.20665 1.000 99.82924 81 LEU C C 1
ATOM 6025 O O . LEU C 3 81 ? 75.73065 36.25342 -17.51758 1.000 99.27207 81 LEU C O 1
ATOM 6030 N N . ASP C 3 82 ? 76.37552 34.51230 -18.78490 1.000 102.10310 82 ASP C N 1
ATOM 6031 C CA . ASP C 3 82 ? 77.75593 34.96807 -18.74221 1.000 104.48525 82 ASP C CA 1
ATOM 6032 C C . ASP C 3 82 ? 77.96545 36.20440 -19.59959 1.000 105.74670 82 ASP C C 1
ATOM 6033 O O . ASP C 3 82 ? 78.94755 36.92334 -19.39445 1.000 104.62392 82 ASP C O 1
ATOM 6038 N N . ARG C 3 83 ? 77.05364 36.46875 -20.53950 1.000 109.22791 83 ARG C N 1
ATOM 6039 C CA . ARG C 3 83 ? 77.04114 37.70637 -21.31009 1.000 113.09162 83 ARG C CA 1
ATOM 6040 C C . ARG C 3 83 ? 76.53427 38.88307 -20.48240 1.000 110.92282 83 ARG C C 1
ATOM 6041 O O . ARG C 3 83 ? 76.92986 40.02918 -20.73085 1.000 109.96241 83 ARG C O 1
ATOM 6049 N N . TYR C 3 84 ? 75.68736 38.60596 -19.48097 1.000 110.97860 84 TYR C N 1
ATOM 6050 C CA . TYR C 3 84 ? 75.17938 39.64908 -18.59294 1.000 108.56674 84 TYR C CA 1
ATOM 6051 C C . TYR C 3 84 ? 76.23948 40.09481 -17.59287 1.000 106.64866 84 TYR C C 1
ATOM 6052 O O . TYR C 3 84 ? 76.32357 41.28380 -17.25886 1.000 107.63217 84 TYR C O 1
ATOM 6061 N N . LYS C 3 85 ? 77.04334 39.15166 -17.08829 1.000 106.19589 85 LYS C N 1
ATOM 6062 C CA . LYS C 3 85 ? 78.11337 39.46853 -16.14557 1.000 108.41840 85 LYS C CA 1
ATOM 6063 C C . LYS C 3 85 ? 79.29837 40.14310 -16.82050 1.000 111.47778 85 LYS C C 1
ATOM 6064 O O . LYS C 3 85 ? 80.10806 40.78369 -16.13630 1.000 111.50400 85 LYS C O 1
ATOM 6070 N N . ARG C 3 86 ? 79.44008 39.97504 -18.14061 1.000 114.08715 86 ARG C N 1
ATOM 6071 C CA . ARG C 3 86 ? 80.40622 40.76129 -18.89769 1.000 117.32919 86 ARG C CA 1
ATOM 6072 C C . ARG C 3 86 ? 79.89130 42.17633 -19.11820 1.000 119.26349 86 ARG C C 1
ATOM 6073 O O . ARG C 3 86 ? 80.65057 43.14318 -19.00140 1.000 119.65669 86 ARG C O 1
ATOM 6081 N N . GLU C 3 87 ? 78.59483 42.30812 -19.42334 1.000 119.92976 87 GLU C N 1
ATOM 6082 C CA . GLU C 3 87 ? 77.98329 43.62402 -19.54841 1.000 120.17423 87 GLU C CA 1
ATOM 6083 C C . GLU C 3 87 ? 77.95759 44.36525 -18.21484 1.000 119.56647 87 GLU C C 1
ATOM 6084 O O . GLU C 3 87 ? 77.98220 45.60005 -18.19800 1.000 119.77230 87 GLU C O 1
ATOM 6090 N N . ASN C 3 88 ? 77.90861 43.64766 -17.08847 1.000 119.66721 88 ASN C N 1
ATOM 6091 C CA . ASN C 3 88 ? 77.70232 44.28588 -15.79293 1.000 120.74647 88 ASN C CA 1
ATOM 6092 C C . ASN C 3 88 ? 78.79560 43.95906 -14.77853 1.000 125.96848 88 ASN C C 1
ATOM 6093 O O . ASN C 3 88 ? 78.53087 44.02307 -13.57425 1.000 130.50754 88 ASN C O 1
ATOM 6098 N N . GLN C 3 89 ? 80.01381 43.65323 -15.23817 1.000 128.68244 89 GLN C N 1
ATOM 6099 C CA . GLN C 3 89 ? 81.16344 43.27686 -14.40612 1.000 132.64949 89 GLN C CA 1
ATOM 6100 C C . GLN C 3 89 ? 81.01856 43.49177 -12.89564 1.000 133.04754 89 GLN C C 1
ATOM 6101 O O . GLN C 3 89 ? 81.97314 43.84370 -12.20926 1.000 133.03623 89 GLN C O 1
#